Protein AF-0000000076095969 (afdb_homodimer)

Secondary structure (DSSP, 8-state):
--------------------HHHHHHHHHTS-S-S-HHHHHHHHHHHHHHHHHHHHTTS----SBPPPHHHHH-HHHHHTTS-HHHHHHHHHH-S-SS-HHHHHHHHHHHHHHHSTTT---HHHHHHHHHHHHHH--HHHHHHHHHTTSS--HHHHHHHHHHHHHHHTTSPTT--TT-EEEEEEEEEEE----SSS---EEEEEEEEEEES-----SPPB-----HHHHHHHT-PPP------SS--------PPP------TTHHHHHHHHHTTTT--S---HHHHHHHH-------PPEEEEEEEE-S-TTSHHHHHHHHHHHHHHHHHHT---EEEE-HHHHHHHHHHHHHS-TT-GGGG-EEEE-HHHHHHHHHHHHHHHTTTTTHHHHHHHHS-HHHHHHHHTTS-HHHHHHHHHHHHHHHHHHHHHHHH------S-----S-----------S-------------SS-HHHHHHHHHHHHHHHHHHHHHHHHHTTSS-HHHHHT-HHHHHHHHHHHHHHHHHTTSHHHHHHHHHHHHHHHHHHHHHHHHHT-HHHHHHHHHHHHHHHHHTT-HHHHHHHHHHHHHHHTHHHH-HHHHHHHHTTTTSEESSSSGGGEE-HHHHHIIIIIHHHHSTTSIIIII---HHHHHHHHHHHHHHHHHHHHHHHHHT--SS--SS-GGGSHHHHHHHHHHHHH-/--------------------HHHHHHHHHTS-TTS-HHHHHHHHHHHHHHHHHHHHTTS----SBPPPHHHHH-HHHHHTTS-HHHHHHHHHH-S-SS-HHHHHHHHHHHHHHHSTTT---HHHHHHHHHHHHHH--HHHHHHHHHTTSS--HHHHHHHHHHHHHHHTTSPTT--TT-EEEEEEEEEEE----SSS---EEEEEEEEEEES-----SPPB-----HHHHHHHT-PPP------SS--------PPP------TTHHHHHHHHHTTTT--S---HHHHHHHH-------PPEEEEEEEE-S-TTSHHHHHHHHHHHHHHHHHHT---EEEE-HHHHHHHHHHHHHS-TT-GGGG-EEEE-HHHHHHHHHHHHHHHTTTTTHHHHHHHHS-HHHHHHHHTTS-HHHHHHHHHHHHHHHHHHHHHHHH------S-----S-------------------------SSTHHHHHHHHHHHHHHHHHHHHHHHHHTTSS-HHHHHT-HHHHHHHHHHHHHHHHHTTSHHHHHHHHHHHHHHHHHHHHHHHHHT-HHHHHHHHHHHHHHHHHTT-HHHHHHHHHHHHHHHTHHHH-HHHHHHHHTTTTSEESSSSGGGEE-HHHHHIIIIIHHHHSTTSIIIII---HHHHHHHHHHHHHHHHHHHHHHHHHT--SS--SS-GGGSHHHHHHHHHHHHH-

Foldseek 3Di:
DPPPPPPPPCPPPPPPPQCPLVNLVVVLVPPDPPDDPVVNVVSVVVSLVSVQVSQQVPQDFDQWFADALVCLLDLVSLCSNAGPSLLVVVCVVDDDNPCSLVSSQVRNLVSCVVPVPGHDRNQQALVLLLCLQAFVDQVVNCVCVVVSRHDHPVQSLQQLQLLLLVCQQDQAQDDPVKDKAKEKDWFWAQFDDPVSPDGFIWIWMKMKIFPHGHHDDTRTRDDDDLVSLLVSQDQDFDDDDQDPPPQPDDDFDDFDQPPDDDLLLLVVVLLQLCPQVDPLDFAPLQLCQLFDADDARFAMDMATGHMGRDHLLHLRRLVSVLVVQLVVCVVSVHQHEYEDELSSLVSLVSSLSRDDPPDSSVSYHYAYFLLVVLLVLLLLLLLVCPPVCLLVLLVLPDPNVVSVCLNNSNPPVSVLRSLRLVLSLVSNVVSCVLQVGDGQQDQPPPPPPPDDPPPPPPDPPPPPDPPCPCPPPDDPPVVVVVNNVLNVLSVVLSVVSVCSSVVNDHSSVSSPDVSSVVNVVSSVVVLVVCCVPPSSVSSVVSVVSSSLSVLCLQCQQQLALSSNLNSLVVSLVSCVVSVVVSSNVSSSVNSVSLVCCCPSPVPVVVCSNSRNQFHANHGGRRRTDGPNVVCCVPVNDQQVRRSHQSRNQDDDSSSSSSCSSSVSSSVSSNVSNCSNVVPDPDDDPRDPSPDPVNSSVSVNSSSND/DDPPPPPPDCPPPPPPVQCPLVNLVVVLVPPDPPDDPVVNVVSVVVSLVSNQVSQQVPQDFDQWFADALVCLLDLVSLCSNAGPSLLVVVCVVDDDNPCSLVSSQVRNLVSCVVPVPGHDRNQQALVLLLCLQAFVDQVVNCVCVVVSRHDHPVQSLQQLQLLLLVCQQDQAQDDPPKDKAKEKDWFWAQFDDPVSPDGFIWIWMKMKIFPHDHHDDTRTRDDDDLVSLLVSQDQDFDDDDQDVPPQPDPDFDDFDQPPDDDLLLLVVVLLQLLVQVDPLDFAPLQLCQLFDADDARFAMDMATGHMGRDHLLHLRNLVSVLVVQLVVCVVSVHQHEYEDELSSLVSLVSSLSRDDPPDSSVSYHYAYFLLVVLLVLLLLLLLVCPPVCLLVLLVLPDPNVVSVCLNNSNPPVSVLRSLRLVLSLVSNVVSCVLQVGDGQQDQPPPPPPPDDPPPPPPDPPPPDDPPCPCPPPPDPPVVVVVNNVLNVLSVVLSVVSVCSSVVNDHSSVSSPDVSSVVNVVSSVVVLVVCCVPPSSVSSVVSVVSSSLSVLCLQCQQQLALSSNLNSLVVSLVSCVVSVVVSSNVSSSVNSVSLVCCCPSPVPVVVCSNSRVQFHANHGGRRRTDGPNVCCCVPVNDQQVRRSHQSRNQDDDSSSSSSCSSSVSSSVSSNVSVCSNVVNDPDDDPRDPSPDPVNSSVSVNSSSND

Organism: Mytilus edulis (NCBI:txid6550)

Nearest PDB structures (foldseek):
  9c59-assembly1_M  TM=1.572E-01  e=4.966E+00  Homo sapiens
  9c59-assembly1_M  TM=1.573E-01  e=3.464E+00  Homo sapiens

Radius of gyration: 38.63 Å; Cα contacts (8 Å, |Δi|>4): 2094; chains: 2; bounding box: 109×95×121 Å

Structure (mmCIF, N/CA/C/O backbone):
data_AF-0000000076095969-model_v1
#
loop_
_entity.id
_entity.type
_entity.pdbx_description
1 polymer 'Uncharacterized protein'
#
loop_
_atom_site.group_PDB
_atom_site.id
_atom_site.type_symbol
_atom_site.label_atom_id
_atom_site.label_alt_id
_atom_site.label_comp_id
_atom_site.label_asym_id
_atom_site.label_entity_id
_atom_site.label_seq_id
_atom_site.pdbx_PDB_ins_code
_atom_site.Cartn_x
_atom_site.Cartn_y
_atom_site.Cartn_z
_atom_site.occupancy
_atom_site.B_iso_or_equiv
_atom_site.auth_seq_id
_atom_site.auth_comp_id
_atom_site.auth_asym_id
_atom_site.auth_atom_id
_atom_site.pdbx_PDB_model_num
ATOM 1 N N . MET A 1 1 ? -19.391 -47.406 47.781 1 21.78 1 MET A N 1
ATOM 2 C CA . MET A 1 1 ? -20.172 -46.875 46.688 1 21.78 1 MET A CA 1
ATOM 3 C C . MET A 1 1 ? -20.562 -45.438 46.938 1 21.78 1 MET A C 1
ATOM 5 O O . MET A 1 1 ? -21.703 -45.125 47.281 1 21.78 1 MET A O 1
ATOM 9 N N . THR A 1 2 ? -19.766 -44.531 47.5 1 25.55 2 THR A N 1
ATOM 10 C CA . THR A 1 2 ? -19.859 -43.281 48.25 1 25.55 2 THR A CA 1
ATOM 11 C C . THR A 1 2 ? -20.203 -42.125 47.281 1 25.55 2 THR A C 1
ATOM 13 O O . THR A 1 2 ? -19.516 -41.906 46.312 1 25.55 2 THR A O 1
ATOM 16 N N . ASN A 1 3 ? -21.625 -41.844 47.094 1 23.38 3 ASN A N 1
ATOM 17 C CA . ASN A 1 3 ? -22.312 -41.031 46.094 1 23.38 3 ASN A CA 1
ATOM 18 C C . ASN A 1 3 ? -21.906 -39.562 46.188 1 23.38 3 ASN A C 1
ATOM 20 O O . ASN A 1 3 ? -22.203 -38.906 47.188 1 23.38 3 ASN A O 1
ATOM 24 N N . GLY A 1 4 ? -20.703 -39.156 45.812 1 27.14 4 GLY A N 1
ATOM 25 C CA . GLY A 1 4 ? -20.016 -37.875 45.938 1 27.14 4 GLY A CA 1
ATOM 26 C C . GLY A 1 4 ? -20.734 -36.75 45.219 1 27.14 4 GLY A C 1
ATOM 27 O O . GLY A 1 4 ? -20.797 -36.719 44 1 27.14 4 GLY A O 1
ATOM 28 N N . GLN A 1 5 ? -21.875 -36.094 45.844 1 24.77 5 GLN A N 1
ATOM 29 C CA . GLN A 1 5 ? -22.797 -35.062 45.406 1 24.77 5 GLN A CA 1
ATOM 30 C C . GLN A 1 5 ? -22.031 -33.781 45.094 1 24.77 5 GLN A C 1
ATOM 32 O O . GLN A 1 5 ? -21.438 -33.156 45.969 1 24.77 5 GLN A O 1
ATOM 37 N N . GLU A 1 6 ? -21.312 -33.688 43.969 1 27.75 6 GLU A N 1
ATOM 38 C CA . GLU A 1 6 ? -20.5 -32.531 43.625 1 27.75 6 GLU A CA 1
ATOM 39 C C . GLU A 1 6 ? -21.344 -31.281 43.5 1 27.75 6 GLU A C 1
ATOM 41 O O . GLU A 1 6 ? -22.344 -31.281 42.75 1 27.75 6 GLU A O 1
ATOM 46 N N . ILE A 1 7 ? -21.484 -30.406 44.5 1 28.06 7 ILE A N 1
ATOM 47 C CA . ILE A 1 7 ? -22.203 -29.156 44.719 1 28.06 7 ILE A CA 1
ATOM 48 C C . ILE A 1 7 ? -21.844 -28.156 43.594 1 28.06 7 ILE A C 1
ATOM 50 O O . ILE A 1 7 ? -20.719 -27.672 43.531 1 28.06 7 ILE A O 1
ATOM 54 N N . HIS A 1 8 ? -22.219 -28.391 42.375 1 25.03 8 HIS A N 1
ATOM 55 C CA . HIS A 1 8 ? -21.953 -27.531 41.219 1 25.03 8 HIS A CA 1
ATOM 56 C C . HIS A 1 8 ? -22.469 -26.125 41.438 1 25.03 8 HIS A C 1
ATOM 58 O O . HIS A 1 8 ? -23.547 -25.938 42.031 1 25.03 8 HIS A O 1
ATOM 64 N N . GLN A 1 9 ? -21.656 -25.125 41.562 1 28.86 9 GLN A N 1
ATOM 65 C CA . GLN A 1 9 ? -21.828 -23.703 41.844 1 28.86 9 GLN A CA 1
ATOM 66 C C . GLN A 1 9 ? -23.031 -23.125 41.094 1 28.86 9 GLN A C 1
ATOM 68 O O . GLN A 1 9 ? -23.328 -23.531 39.969 1 28.86 9 GLN A O 1
ATOM 73 N N . ARG A 1 10 ? -24.094 -22.516 41.844 1 26.92 10 ARG A N 1
ATOM 74 C CA . ARG A 1 10 ? -25.422 -21.938 41.656 1 26.92 10 ARG A CA 1
ATOM 75 C C . ARG A 1 10 ? -25.453 -20.906 40.531 1 26.92 10 ARG A C 1
ATOM 77 O O . ARG A 1 10 ? -24.922 -19.797 40.719 1 26.92 10 ARG A O 1
ATOM 84 N N . GLU A 1 11 ? -25.156 -21.281 39.344 1 27.83 11 GLU A N 1
ATOM 85 C CA . GLU A 1 11 ? -25.359 -20.406 38.188 1 27.83 11 GLU A CA 1
ATOM 86 C C . GLU A 1 11 ? -26.75 -19.781 38.219 1 27.83 11 GLU A C 1
ATOM 88 O O . GLU A 1 11 ? -27.75 -20.484 38.344 1 27.83 11 GLU A O 1
ATOM 93 N N . LYS A 1 12 ? -26.953 -18.594 38.906 1 28.67 12 LYS A N 1
ATOM 94 C CA . LYS A 1 12 ? -28.219 -17.875 39.062 1 28.67 12 LYS A CA 1
ATOM 95 C C . LYS A 1 12 ? -29.047 -17.922 37.781 1 28.67 12 LYS A C 1
ATOM 97 O O . LYS A 1 12 ? -28.531 -17.578 36.719 1 28.67 12 LYS A O 1
ATOM 102 N N . SER A 1 13 ? -29.953 -18.781 37.625 1 27.09 13 SER A N 1
ATOM 103 C CA . SER A 1 13 ? -30.938 -18.922 36.562 1 27.09 13 SER A CA 1
ATOM 104 C C . SER A 1 13 ? -31.688 -17.625 36.312 1 27.09 13 SER A C 1
ATOM 106 O O . SER A 1 13 ? -32.312 -17.078 37.219 1 27.09 13 SER A O 1
ATOM 108 N N . VAL A 1 14 ? -31.078 -16.547 35.844 1 30.25 14 VAL A N 1
ATOM 109 C CA . VAL A 1 14 ? -31.828 -15.352 35.5 1 30.25 14 VAL A CA 1
ATOM 110 C C . VAL A 1 14 ? -33.062 -15.727 34.688 1 30.25 14 VAL A C 1
ATOM 112 O O . VAL A 1 14 ? -32.969 -16.344 33.625 1 30.25 14 VAL A O 1
ATOM 115 N N . VAL A 1 15 ? -34.125 -16.031 35.406 1 28.56 15 VAL A N 1
ATOM 116 C CA . VAL A 1 15 ? -35.469 -16.25 34.844 1 28.56 15 VAL A CA 1
ATOM 117 C C . VAL A 1 15 ? -35.906 -15.008 34.094 1 28.56 15 VAL A C 1
ATOM 119 O O . VAL A 1 15 ? -36.062 -13.938 34.656 1 28.56 15 VAL A O 1
ATOM 122 N N . THR A 1 16 ? -35.438 -14.688 33.031 1 32.62 16 THR A N 1
ATOM 123 C CA . THR A 1 16 ? -36 -13.594 32.25 1 32.62 16 THR A CA 1
ATOM 124 C C . THR A 1 16 ? -37.469 -13.891 31.859 1 32.62 16 THR A C 1
ATOM 126 O O . THR A 1 16 ? -37.781 -14.984 31.375 1 32.62 16 THR A O 1
ATOM 129 N N . LEU A 1 17 ? -38.406 -13.352 32.531 1 32.62 17 LEU A N 1
ATOM 130 C CA . LEU A 1 17 ? -39.812 -13.438 32.219 1 32.62 17 LEU A CA 1
ATOM 131 C C . LEU A 1 17 ? -40.062 -13.266 30.734 1 32.62 17 LEU A C 1
ATOM 133 O O . LEU A 1 17 ? -39.688 -12.25 30.141 1 32.62 17 LEU A O 1
ATOM 137 N N . ARG A 1 18 ? -40.062 -14.281 30.031 1 38.94 18 ARG A N 1
ATOM 138 C CA . ARG A 1 18 ? -40.312 -14.484 28.609 1 38.94 18 ARG A CA 1
ATOM 139 C C . ARG A 1 18 ? -41.719 -13.984 28.234 1 38.94 18 ARG A C 1
ATOM 141 O O . ARG A 1 18 ? -42.719 -14.453 28.781 1 38.94 18 ARG A O 1
ATOM 148 N N . ASP A 1 19 ? -42 -12.852 28.016 1 45.44 19 ASP A N 1
ATOM 149 C CA . ASP A 1 19 ? -43.281 -12.555 27.406 1 45.44 19 ASP A CA 1
ATOM 150 C C . ASP A 1 19 ? -43.594 -13.484 26.234 1 45.44 19 ASP A C 1
ATOM 152 O O . ASP A 1 19 ? -42.812 -13.562 25.281 1 45.44 19 ASP A O 1
ATOM 156 N N . THR A 1 20 ? -44.312 -14.5 26.453 1 51.69 20 THR A N 1
ATOM 157 C CA . THR A 1 20 ? -44.719 -15.453 25.422 1 51.69 20 THR A CA 1
ATOM 158 C C . THR A 1 20 ? -45.531 -14.758 24.344 1 51.69 20 THR A C 1
ATOM 160 O O . THR A 1 20 ? -46.094 -13.688 24.578 1 51.69 20 THR A O 1
ATOM 163 N N . ALA A 1 21 ? -45.406 -15.164 23.125 1 56.69 21 ALA A N 1
ATOM 164 C CA . ALA A 1 21 ? -46.219 -14.672 22 1 56.69 21 ALA A CA 1
ATOM 165 C C . ALA A 1 21 ? -47.688 -14.508 22.406 1 56.69 21 ALA A C 1
ATOM 167 O O . ALA A 1 21 ? -48.312 -13.523 22.031 1 56.69 21 ALA A O 1
ATOM 168 N N . THR A 1 22 ? -48.094 -15.344 23.266 1 53.47 22 THR A N 1
ATOM 169 C CA . THR A 1 22 ? -49.5 -15.344 23.672 1 53.47 22 THR A CA 1
ATOM 170 C C . THR A 1 22 ? -49.812 -14.117 24.531 1 53.47 22 THR A C 1
ATOM 172 O O . THR A 1 22 ? -50.844 -13.484 24.375 1 53.47 22 THR A O 1
ATOM 175 N N . SER A 1 23 ? -48.906 -13.805 25.312 1 56.66 23 SER A N 1
ATOM 176 C CA . SER A 1 23 ? -49.156 -12.656 26.188 1 56.66 23 SER A CA 1
ATOM 177 C C . SER A 1 23 ? -49.156 -11.352 25.391 1 56.66 23 SER A C 1
ATOM 179 O O . SER A 1 23 ? -49.969 -10.461 25.672 1 56.66 23 SER A O 1
ATOM 181 N N . VAL A 1 24 ? -48.344 -11.273 24.484 1 64.94 24 VAL A N 1
ATOM 182 C CA . VAL A 1 24 ? -48.25 -10.078 23.656 1 64.94 24 VAL A CA 1
ATOM 183 C C . VAL A 1 24 ? -49.562 -9.914 22.859 1 64.94 24 VAL A C 1
ATOM 185 O O . VAL A 1 24 ? -50.094 -8.805 22.75 1 64.94 24 VAL A O 1
ATOM 188 N N . LEU A 1 25 ? -50.031 -11 22.406 1 63.22 25 LEU A N 1
ATOM 189 C CA . LEU A 1 25 ? -51.25 -10.969 21.609 1 63.22 25 LEU A CA 1
ATOM 190 C C . LEU A 1 25 ? -52.469 -10.594 22.469 1 63.22 25 LEU A C 1
ATOM 192 O O . LEU A 1 25 ? -53.312 -9.82 22.031 1 63.22 25 LEU A O 1
ATOM 196 N N . GLN A 1 26 ? -52.438 -11.133 23.672 1 57 26 GLN A N 1
ATOM 197 C CA . GLN A 1 26 ? -53.531 -10.82 24.594 1 57 26 GLN A CA 1
ATOM 198 C C . GLN A 1 26 ? -53.562 -9.344 24.938 1 57 26 GLN A C 1
ATOM 200 O O . GLN A 1 26 ? -54.625 -8.719 24.969 1 57 26 GLN A O 1
ATOM 205 N N . ASP A 1 27 ? -52.438 -8.883 25.188 1 57.47 27 ASP A N 1
ATOM 206 C CA . ASP A 1 27 ? -52.344 -7.469 25.516 1 57.47 27 ASP A CA 1
ATOM 207 C C . ASP A 1 27 ? -52.781 -6.594 24.344 1 57.47 27 ASP A C 1
ATOM 209 O O . ASP A 1 27 ? -53.406 -5.562 24.547 1 57.47 27 ASP A O 1
ATOM 213 N N . PHE A 1 28 ? -52.438 -7.008 23.188 1 62.16 28 PHE A N 1
ATOM 214 C CA . PHE A 1 28 ? -52.781 -6.258 21.984 1 62.16 28 PHE A CA 1
ATOM 215 C C . PHE A 1 28 ? -54.281 -6.219 21.781 1 62.16 28 PHE A C 1
ATOM 217 O O . PHE A 1 28 ? -54.844 -5.164 21.484 1 62.16 28 PHE A O 1
ATOM 224 N N . TYR A 1 29 ? -54.938 -7.344 21.938 1 59.34 29 TYR A N 1
ATOM 225 C CA . TYR A 1 29 ? -56.375 -7.414 21.641 1 59.34 29 TYR A CA 1
ATOM 226 C C . TYR A 1 29 ? -57.188 -6.805 22.781 1 59.34 29 TYR A C 1
ATOM 228 O O . TYR A 1 29 ? -58.312 -6.398 22.578 1 59.34 29 TYR A O 1
ATOM 236 N N . ASN A 1 30 ? -56.562 -6.734 23.969 1 51.78 30 ASN A N 1
ATOM 237 C CA . ASN A 1 30 ? -57.25 -6.148 25.109 1 51.78 30 ASN A CA 1
ATOM 238 C C . ASN A 1 30 ? -57.25 -4.625 25.062 1 51.78 30 ASN A C 1
ATOM 240 O O . ASN A 1 30 ? -57.938 -3.963 25.844 1 51.78 30 ASN A O 1
ATOM 244 N N . ARG A 1 31 ? -56.469 -4.113 24.156 1 56.59 31 ARG A N 1
ATOM 245 C CA . ARG A 1 31 ? -56.438 -2.658 24.047 1 56.59 31 ARG A CA 1
ATOM 246 C C . ARG A 1 31 ? -57.719 -2.143 23.359 1 56.59 31 ARG A C 1
ATOM 248 O O . ARG A 1 31 ? -58.25 -2.803 22.484 1 56.59 31 ARG A O 1
ATOM 255 N N . PRO A 1 32 ? -58.344 -1.095 23.844 1 52.59 32 PRO A N 1
ATOM 256 C CA . PRO A 1 32 ? -59.594 -0.591 23.266 1 52.59 32 PRO A CA 1
ATOM 257 C C . PRO A 1 32 ? -59.469 -0.26 21.781 1 52.59 32 PRO A C 1
ATOM 259 O O . PRO A 1 32 ? -58.469 0.355 21.375 1 52.59 32 PRO A O 1
ATOM 262 N N . LYS A 1 33 ? -60.062 -0.943 20.781 1 54.62 33 LYS A N 1
ATOM 263 C CA . LYS A 1 33 ? -60.031 -0.909 19.328 1 54.62 33 LYS A CA 1
ATOM 264 C C . LYS A 1 33 ? -60.219 0.512 18.797 1 54.62 33 LYS A C 1
ATOM 266 O O . LYS A 1 33 ? -59.781 0.849 17.703 1 54.62 33 LYS A O 1
ATOM 271 N N . PHE A 1 34 ? -61.062 1.36 19.438 1 51.25 34 PHE A N 1
ATOM 272 C CA . PHE A 1 34 ? -61.656 2.533 18.812 1 51.25 34 PHE A CA 1
ATOM 273 C C . PHE A 1 34 ? -60.719 3.74 18.922 1 51.25 34 PHE A C 1
ATOM 275 O O . PHE A 1 34 ? -61.188 4.875 19.031 1 51.25 34 PHE A O 1
ATOM 282 N N . GLN A 1 35 ? -59.438 3.529 19.031 1 56.22 35 GLN A N 1
ATOM 283 C CA . GLN A 1 35 ? -58.688 4.777 19.125 1 56.22 35 GLN A CA 1
ATOM 284 C C . GLN A 1 35 ? -58.281 5.297 17.75 1 56.22 35 GLN A C 1
ATOM 286 O O . GLN A 1 35 ? -58.531 4.629 16.734 1 56.22 35 GLN A O 1
ATOM 291 N N . ASP A 1 36 ? -57.625 6.539 17.531 1 69.19 36 ASP A N 1
ATOM 292 C CA . ASP A 1 36 ? -57.094 7.273 16.391 1 69.19 36 ASP A CA 1
ATOM 293 C C . ASP A 1 36 ? -56.156 6.391 15.555 1 69.19 36 ASP A C 1
ATOM 295 O O . ASP A 1 36 ? -55.5 5.5 16.078 1 69.19 36 ASP A O 1
ATOM 299 N N . PRO A 1 37 ? -56.5 6.367 14.188 1 74.44 37 PRO A N 1
ATOM 300 C CA . PRO A 1 37 ? -55.688 5.555 13.258 1 74.44 37 PRO A CA 1
ATOM 301 C C . PRO A 1 37 ? -54.219 5.586 13.57 1 74.44 37 PRO A C 1
ATOM 303 O O . PRO A 1 37 ? -53.531 4.566 13.43 1 74.44 37 PRO A O 1
ATOM 306 N N . GLU A 1 38 ? -53.812 6.586 14.031 1 79.62 38 GLU A N 1
ATOM 307 C CA . GLU A 1 38 ? -52.406 6.707 14.328 1 79.62 38 GLU A CA 1
ATOM 308 C C . GLU A 1 38 ? -52.031 5.895 15.562 1 79.62 38 GLU A C 1
ATOM 310 O O . GLU A 1 38 ? -50.938 5.285 15.609 1 79.62 38 GLU A O 1
ATOM 315 N N . SER A 1 39 ? -52.844 5.879 16.453 1 79.5 39 SER A N 1
ATOM 316 C CA . SER A 1 39 ? -52.594 5.113 17.672 1 79.5 39 SER A CA 1
ATOM 317 C C . SER A 1 39 ? -52.656 3.613 17.406 1 79.5 39 SER A C 1
ATOM 319 O O . SER A 1 39 ? -51.875 2.846 17.984 1 79.5 39 SER A O 1
ATOM 321 N N . GLU A 1 40 ? -53.469 3.242 16.547 1 78.75 40 GLU A N 1
ATOM 322 C CA . GLU A 1 40 ? -53.562 1.833 16.172 1 78.75 40 GLU A CA 1
ATOM 323 C C . GLU A 1 40 ? -52.344 1.373 15.398 1 78.75 40 GLU A C 1
ATOM 325 O O . GLU A 1 40 ? -51.875 0.254 15.594 1 78.75 40 GLU A O 1
ATOM 330 N N . LYS A 1 41 ? -52 2.234 14.531 1 82.44 41 LYS A N 1
ATOM 331 C CA . LYS A 1 41 ? -50.781 1.972 13.781 1 82.44 41 LYS A CA 1
ATOM 332 C C . LYS A 1 41 ? -49.594 1.735 14.719 1 82.44 41 LYS A C 1
ATOM 334 O O . LYS A 1 41 ? -48.844 0.757 14.57 1 82.44 41 LYS A O 1
ATOM 339 N N . ARG A 1 42 ? -49.438 2.482 15.633 1 85.38 42 ARG A N 1
ATOM 340 C CA . ARG A 1 42 ? -48.344 2.387 16.609 1 85.38 42 ARG A CA 1
ATOM 341 C C . ARG A 1 42 ? -48.469 1.108 17.422 1 85.38 42 ARG A C 1
ATOM 343 O O . ARG A 1 42 ? -47.438 0.491 17.766 1 85.38 42 ARG A O 1
ATOM 350 N N . SER A 1 43 ? -49.656 0.776 17.703 1 83.5 43 SER A N 1
ATOM 351 C CA . SER A 1 43 ? -49.906 -0.412 18.516 1 83.5 43 SER A CA 1
ATOM 352 C C . SER A 1 43 ? -49.5 -1.68 17.766 1 83.5 43 SER A C 1
ATOM 354 O O . SER A 1 43 ? -48.906 -2.598 18.359 1 83.5 43 SER A O 1
ATOM 356 N N . ILE A 1 44 ? -49.719 -1.726 16.531 1 83.62 44 ILE A N 1
ATOM 357 C CA . ILE A 1 44 ? -49.344 -2.883 15.719 1 83.62 44 ILE A CA 1
ATOM 358 C C . ILE A 1 44 ? -47.844 -2.996 15.625 1 83.62 44 ILE A C 1
ATOM 360 O O . ILE A 1 44 ? -47.281 -4.086 15.773 1 83.62 44 ILE A O 1
ATOM 364 N N . ILE A 1 45 ? -47.25 -1.928 15.391 1 86.38 45 ILE A N 1
ATOM 365 C CA . ILE A 1 45 ? -45.812 -1.905 15.242 1 86.38 45 ILE A CA 1
ATOM 366 C C . ILE A 1 45 ? -45.125 -2.314 16.547 1 86.38 45 ILE A C 1
ATOM 368 O O . ILE A 1 45 ? -44.188 -3.1 16.562 1 86.38 45 ILE A O 1
ATOM 372 N N . LYS A 1 46 ? -45.594 -1.8 17.625 1 86.88 46 LYS A N 1
ATOM 373 C CA . LYS A 1 46 ? -45.062 -2.16 18.938 1 86.88 46 LYS A CA 1
ATOM 374 C C . LYS A 1 46 ? -45.281 -3.641 19.234 1 86.88 46 LYS A C 1
ATOM 376 O O . LYS A 1 46 ? -44.406 -4.293 19.828 1 86.88 46 LYS A O 1
ATOM 381 N N . ALA A 1 47 ? -46.438 -4.078 18.875 1 84.56 47 ALA A N 1
ATOM 382 C CA . ALA A 1 47 ? -46.688 -5.5 19.062 1 84.56 47 ALA A CA 1
ATOM 383 C C . ALA A 1 47 ? -45.75 -6.352 18.234 1 84.56 47 ALA A C 1
ATOM 385 O O . ALA A 1 47 ? -45.25 -7.387 18.703 1 84.56 47 ALA A O 1
ATOM 386 N N . ALA A 1 48 ? -45.531 -5.93 17.047 1 87.69 48 ALA A N 1
ATOM 387 C CA . ALA A 1 48 ? -44.594 -6.637 16.188 1 87.69 48 ALA A CA 1
ATOM 388 C C . ALA A 1 48 ? -43.188 -6.648 16.797 1 87.69 48 ALA A C 1
ATOM 390 O O . ALA A 1 48 ? -42.5 -7.672 16.766 1 87.69 48 ALA A O 1
ATOM 391 N N . ALA A 1 49 ? -42.75 -5.535 17.25 1 88.88 49 ALA A N 1
ATOM 392 C CA . ALA A 1 49 ? -41.438 -5.43 17.891 1 88.88 49 ALA A CA 1
ATOM 393 C C . ALA A 1 49 ? -41.312 -6.387 19.078 1 88.88 49 ALA A C 1
ATOM 395 O O . ALA A 1 49 ? -40.281 -7.047 19.25 1 88.88 49 ALA A O 1
ATOM 396 N N . LYS A 1 50 ? -42.344 -6.441 19.859 1 85.88 50 LYS A N 1
ATOM 397 C CA . LYS A 1 50 ? -42.344 -7.332 21.016 1 85.88 50 LYS A CA 1
ATOM 398 C C . LYS A 1 50 ? -42.281 -8.797 20.594 1 85.88 50 LYS A C 1
ATOM 400 O O . LYS A 1 50 ? -41.656 -9.617 21.25 1 85.88 50 LYS A O 1
ATOM 405 N N . LEU A 1 51 ? -42.969 -9.086 19.594 1 86.31 51 LEU A N 1
ATOM 406 C CA . LEU A 1 51 ? -42.938 -10.453 19.062 1 86.31 51 LEU A CA 1
ATOM 407 C C . LEU A 1 51 ? -41.531 -10.82 18.578 1 86.31 51 LEU A C 1
ATOM 409 O O . LEU A 1 51 ? -41.062 -11.93 18.828 1 86.31 51 LEU A O 1
ATOM 413 N N . ILE A 1 52 ? -40.906 -9.938 17.891 1 89.56 52 ILE A N 1
ATOM 414 C CA . ILE A 1 52 ? -39.562 -10.164 17.391 1 89.56 52 ILE A CA 1
ATOM 415 C C . ILE A 1 52 ? -38.594 -10.328 18.562 1 89.56 52 ILE A C 1
ATOM 417 O O . ILE A 1 52 ? -37.719 -11.203 18.547 1 89.56 52 ILE A O 1
ATOM 421 N N . LYS A 1 53 ? -38.75 -9.562 19.547 1 87.12 53 LYS A N 1
ATOM 422 C CA . LYS A 1 53 ? -37.906 -9.656 20.734 1 87.12 53 LYS A CA 1
ATOM 423 C C . LYS A 1 53 ? -38.094 -11 21.438 1 87.12 53 LYS A C 1
ATOM 425 O O . LYS A 1 53 ? -37.125 -11.578 21.953 1 87.12 53 LYS A O 1
ATOM 430 N N . SER A 1 54 ? -39.312 -11.422 21.438 1 82.19 54 SER A N 1
ATOM 431 C CA . SER A 1 54 ? -39.594 -12.719 22.047 1 82.19 54 SER A CA 1
ATOM 432 C C . SER A 1 54 ? -38.938 -13.852 21.25 1 82.19 54 SER A C 1
ATOM 434 O O . SER A 1 54 ? -38.375 -14.781 21.828 1 82.19 54 SER A O 1
ATOM 436 N N . ASP A 1 55 ? -38.969 -13.758 20 1 85.44 55 ASP A N 1
ATOM 437 C CA . ASP A 1 55 ? -38.406 -14.773 19.125 1 85.44 55 ASP A CA 1
ATOM 438 C C . ASP A 1 55 ? -36.875 -14.797 19.219 1 85.44 55 ASP A C 1
ATOM 440 O O . ASP A 1 55 ? -36.25 -15.836 19.016 1 85.44 55 ASP A O 1
ATOM 444 N N . LYS A 1 56 ? -36.312 -13.664 19.406 1 82.19 56 LYS A N 1
ATOM 445 C CA . LYS A 1 56 ? -34.844 -13.562 19.422 1 82.19 56 LYS A CA 1
ATOM 446 C C . LYS A 1 56 ? -34.25 -14.352 20.578 1 82.19 56 LYS A C 1
ATOM 448 O O . LYS A 1 56 ? -33.094 -14.773 20.516 1 82.19 56 LYS A O 1
ATOM 453 N N . ARG A 1 57 ? -34.938 -14.555 21.578 1 77.06 57 ARG A N 1
ATOM 454 C CA . ARG A 1 57 ? -34.469 -15.273 22.75 1 77.06 57 ARG A CA 1
ATOM 455 C C . ARG A 1 57 ? -34.312 -16.766 22.453 1 77.06 57 ARG A C 1
ATOM 457 O O . ARG A 1 57 ? -33.594 -17.469 23.156 1 77.06 57 ARG A O 1
ATOM 464 N N . SER A 1 58 ? -34.906 -17.203 21.344 1 73 58 SER A N 1
ATOM 465 C CA . SER A 1 58 ? -34.812 -18.609 20.984 1 73 58 SER A CA 1
ATOM 466 C C . SER A 1 58 ? -33.656 -18.891 20.062 1 73 58 SER A C 1
ATOM 468 O O . SER A 1 58 ? -33.344 -20.031 19.734 1 73 58 SER A O 1
ATOM 470 N N . LEU A 1 59 ? -33 -17.891 19.75 1 79.25 59 LEU A N 1
ATOM 471 C CA . LEU A 1 59 ? -31.891 -18.062 18.812 1 79.25 59 LEU A CA 1
ATOM 472 C C . LEU A 1 59 ? -30.703 -18.734 19.484 1 79.25 59 LEU A C 1
ATOM 474 O O . LEU A 1 59 ? -30.469 -18.562 20.672 1 79.25 59 LEU A O 1
ATOM 478 N N . PRO A 1 60 ? -30.047 -19.656 18.656 1 68.31 60 PRO A N 1
ATOM 479 C CA . PRO A 1 60 ? -28.844 -20.297 19.203 1 68.31 60 PRO A CA 1
ATOM 480 C C . PRO A 1 60 ? -27.766 -19.281 19.609 1 68.31 60 PRO A C 1
ATOM 482 O O . PRO A 1 60 ? -27.516 -18.312 18.891 1 68.31 60 PRO A O 1
ATOM 485 N N . VAL A 1 61 ? -27.438 -19.391 20.891 1 71.25 61 VAL A N 1
ATOM 486 C CA . VAL A 1 61 ? -26.375 -18.531 21.391 1 71.25 61 VAL A CA 1
ATOM 487 C C . VAL A 1 61 ? -25.125 -19.359 21.656 1 71.25 61 VAL A C 1
ATOM 489 O O . VAL A 1 61 ? -25.188 -20.406 22.312 1 71.25 61 VAL A O 1
ATOM 492 N N . ASN A 1 62 ? -24.109 -19.312 20.734 1 71.62 62 ASN A N 1
ATOM 493 C CA . ASN A 1 62 ? -22.828 -19.953 21 1 71.62 62 ASN A CA 1
ATOM 494 C C . ASN A 1 62 ? -21.75 -18.922 21.297 1 71.62 62 ASN A C 1
ATOM 496 O O . ASN A 1 62 ? -21.328 -18.188 20.406 1 71.62 62 ASN A O 1
ATOM 500 N N . LYS A 1 63 ? -21.359 -18.859 22.547 1 78.94 63 LYS A N 1
ATOM 501 C CA . LYS A 1 63 ? -20.328 -17.906 22.922 1 78.94 63 LYS A CA 1
ATOM 502 C C . LYS A 1 63 ? -18.969 -18.594 23.062 1 78.94 63 LYS A C 1
ATOM 504 O O . LYS A 1 63 ? -17.953 -17.938 23.25 1 78.94 63 LYS A O 1
ATOM 509 N N . GLU A 1 64 ? -19.031 -19.859 22.859 1 86.5 64 GLU A N 1
ATOM 510 C CA . GLU A 1 64 ? -17.812 -20.609 23.125 1 86.5 64 GLU A CA 1
ATOM 511 C C . GLU A 1 64 ? -16.969 -20.781 21.859 1 86.5 64 GLU A C 1
ATOM 513 O O . GLU A 1 64 ? -15.742 -20.812 21.906 1 86.5 64 GLU A O 1
ATOM 518 N N . ASN A 1 65 ? -17.688 -20.891 20.766 1 92.44 65 ASN A N 1
ATOM 519 C CA . ASN A 1 65 ? -16.984 -21.094 19.5 1 92.44 65 ASN A CA 1
ATOM 520 C C . ASN A 1 65 ? -17.406 -20.047 18.453 1 92.44 65 ASN A C 1
ATOM 522 O O . ASN A 1 65 ? -18.547 -19.594 18.469 1 92.44 65 ASN A O 1
ATOM 526 N N . TYR A 1 66 ? -16.516 -19.703 17.656 1 94.06 66 TYR A N 1
ATOM 527 C CA . TYR A 1 66 ? -16.859 -18.844 16.516 1 94.06 66 TYR A CA 1
ATOM 528 C C . TYR A 1 66 ? -17.516 -19.641 15.406 1 94.06 66 TYR A C 1
ATOM 530 O O . TYR A 1 66 ? -17.312 -20.859 15.297 1 94.06 66 TYR A O 1
ATOM 538 N N . PRO A 1 67 ? -18.359 -19 14.625 1 91.81 67 PRO A N 1
ATOM 539 C CA . PRO A 1 67 ? -18.906 -19.688 13.461 1 91.81 67 PRO A CA 1
ATOM 540 C C . PRO A 1 67 ? -17.828 -20.188 12.5 1 91.81 67 PRO A C 1
ATOM 542 O O . PRO A 1 67 ? -16.812 -19.516 12.297 1 91.81 67 PRO A O 1
ATOM 545 N N . THR A 1 68 ? -18.094 -21.328 11.914 1 91.44 68 THR A N 1
ATOM 546 C CA . THR A 1 68 ? -17.156 -21.922 10.961 1 91.44 68 THR A CA 1
ATOM 547 C C . THR A 1 68 ? -17.312 -21.281 9.586 1 91.44 68 THR A C 1
ATOM 549 O O . THR A 1 68 ? -18.312 -20.641 9.297 1 91.44 68 THR A O 1
ATOM 552 N N . PRO A 1 69 ? -16.297 -21.391 8.758 1 91.56 69 PRO A N 1
ATOM 553 C CA . PRO A 1 69 ? -16.406 -20.891 7.383 1 91.56 69 PRO A CA 1
ATOM 554 C C . PRO A 1 69 ? -17.609 -21.469 6.637 1 91.56 69 PRO A C 1
ATOM 556 O O . PRO A 1 69 ? -18.219 -20.781 5.812 1 91.56 69 PRO A O 1
ATOM 559 N N . GLN A 1 70 ? -17.984 -22.641 6.969 1 88.94 70 GLN A N 1
ATOM 560 C CA . GLN A 1 70 ? -19.156 -23.25 6.348 1 88.94 70 GLN A CA 1
ATOM 561 C C . GLN A 1 70 ? -20.438 -22.562 6.785 1 88.94 70 GLN A C 1
ATOM 563 O O . GLN A 1 70 ? -21.359 -22.391 5.98 1 88.94 70 GLN A O 1
ATOM 568 N N . ASP A 1 71 ? -20.453 -22.203 8.016 1 90.12 71 ASP A N 1
ATOM 569 C CA . ASP A 1 71 ? -21.609 -21.438 8.516 1 90.12 71 ASP A CA 1
ATOM 570 C C . ASP A 1 71 ? -21.734 -20.109 7.793 1 90.12 71 ASP A C 1
ATOM 572 O O . ASP A 1 71 ? -22.844 -19.672 7.473 1 90.12 71 ASP A O 1
ATOM 576 N N . ILE A 1 72 ? -20.641 -19.531 7.504 1 93.81 72 ILE A N 1
ATOM 577 C CA . ILE A 1 72 ? -20.609 -18.203 6.914 1 93.81 72 ILE A CA 1
ATOM 578 C C . ILE A 1 72 ? -20.953 -18.281 5.43 1 93.81 72 ILE A C 1
ATOM 580 O O . ILE A 1 72 ? -21.672 -17.438 4.902 1 93.81 72 ILE A O 1
ATOM 584 N N . SER A 1 73 ? -20.516 -19.297 4.754 1 92.81 73 SER A N 1
ATOM 585 C CA . SER A 1 73 ? -20.703 -19.391 3.309 1 92.81 73 SER A CA 1
ATOM 586 C C . SER A 1 73 ? -22.094 -19.891 2.953 1 92.81 73 SER A C 1
ATOM 588 O O . SER A 1 73 ? -22.562 -19.672 1.836 1 92.81 73 SER A O 1
ATOM 590 N N . SER A 1 74 ? -22.781 -20.453 3.9 1 92.88 74 SER A N 1
ATOM 591 C CA . SER A 1 74 ? -24.094 -21.031 3.643 1 92.88 74 SER A CA 1
ATOM 592 C C . SER A 1 74 ? -25.219 -20.047 3.973 1 92.88 74 SER A C 1
ATOM 594 O O . SER A 1 74 ? -25.344 -19.609 5.117 1 92.88 74 SER A O 1
ATOM 596 N N . LEU A 1 75 ? -26.047 -19.766 3.041 1 93.06 75 LEU A N 1
ATOM 597 C CA . LEU A 1 75 ? -27.188 -18.875 3.242 1 93.06 75 LEU A CA 1
ATOM 598 C C . LEU A 1 75 ? -28.188 -19.469 4.219 1 93.06 75 LEU A C 1
ATOM 600 O O . LEU A 1 75 ? -28.781 -18.75 5.035 1 93.06 75 LEU A O 1
ATOM 604 N N . ASN A 1 76 ? -28.344 -20.766 4.117 1 91.56 76 ASN A N 1
ATOM 605 C CA . ASN A 1 76 ? -29.281 -21.453 5 1 91.56 76 ASN A CA 1
ATOM 606 C C . ASN A 1 76 ? -28.844 -21.359 6.461 1 91.56 76 ASN A C 1
ATOM 608 O O . ASN A 1 76 ? -29.672 -21.156 7.352 1 91.56 76 ASN A O 1
ATOM 612 N N . LYS A 1 77 ? -27.625 -21.562 6.668 1 91.56 77 LYS A N 1
ATOM 613 C CA . LYS A 1 77 ? -27.125 -21.484 8.031 1 91.56 77 LYS A CA 1
ATOM 614 C C . LYS A 1 77 ? -27.219 -20.047 8.57 1 91.56 77 LYS A C 1
ATOM 616 O O . LYS A 1 77 ? -27.438 -19.844 9.766 1 91.56 77 LYS A O 1
ATOM 621 N N . ASN A 1 78 ? -27.047 -19.094 7.699 1 93.44 78 ASN A N 1
ATOM 622 C CA . ASN A 1 78 ? -27.172 -17.703 8.102 1 93.44 78 ASN A CA 1
ATOM 623 C C . ASN A 1 78 ? -28.594 -17.344 8.516 1 93.44 78 ASN A C 1
ATOM 625 O O . ASN A 1 78 ? -28.812 -16.531 9.406 1 93.44 78 ASN A O 1
ATOM 629 N N . PHE A 1 79 ? -29.547 -17.984 7.965 1 92.19 79 PHE A N 1
ATOM 630 C CA . PHE A 1 79 ? -30.953 -17.75 8.273 1 92.19 79 PHE A CA 1
ATOM 631 C C . PHE A 1 79 ? -31.281 -18.234 9.68 1 92.19 79 PHE A C 1
ATOM 633 O O . PHE A 1 79 ? -32.219 -17.719 10.312 1 92.19 79 PHE A O 1
ATOM 640 N N . GLU A 1 80 ? -30.484 -19.172 10.109 1 89.06 80 GLU A N 1
ATOM 641 C CA . GLU A 1 80 ? -30.734 -19.719 11.438 1 89.06 80 GLU A CA 1
ATOM 642 C C . GLU A 1 80 ? -30.484 -18.672 12.523 1 89.06 80 GLU A C 1
ATOM 644 O O . GLU A 1 80 ? -30.969 -18.812 13.656 1 89.06 80 GLU A O 1
ATOM 649 N N . TYR A 1 81 ? -29.797 -17.656 12.141 1 90.25 81 TYR A N 1
ATOM 650 C CA . TYR A 1 81 ? -29.453 -16.625 13.109 1 90.25 81 TYR A CA 1
ATOM 651 C C . TYR A 1 81 ? -30.469 -15.484 13.094 1 90.25 81 TYR A C 1
ATOM 653 O O . TYR A 1 81 ? -30.281 -14.469 13.766 1 90.25 81 TYR A O 1
ATOM 661 N N . ILE A 1 82 ? -31.547 -15.609 12.352 1 93.06 82 ILE A N 1
ATOM 662 C CA . ILE A 1 82 ? -32.594 -14.609 12.266 1 93.06 82 ILE A CA 1
ATOM 663 C C . ILE A 1 82 ? -33.906 -15.211 12.766 1 93.06 82 ILE A C 1
ATOM 665 O O . ILE A 1 82 ? -34.375 -16.234 12.242 1 93.06 82 ILE A O 1
ATOM 669 N N . PRO A 1 83 ? -34.562 -14.516 13.695 1 91.31 83 PRO A N 1
ATOM 670 C CA . PRO A 1 83 ? -35.844 -15.008 14.156 1 91.31 83 PRO A CA 1
ATOM 671 C C . PRO A 1 83 ? -36.875 -15.055 13.039 1 91.31 83 PRO A C 1
ATOM 673 O O . PRO A 1 83 ? -36.906 -14.18 12.164 1 91.31 83 PRO A O 1
ATOM 676 N N . GLY A 1 84 ? -37.781 -15.977 13.156 1 89.19 84 GLY A N 1
ATOM 677 C CA . GLY A 1 84 ? -38.781 -16.188 12.133 1 89.19 84 GLY A CA 1
ATOM 678 C C . GLY A 1 84 ? -39.625 -14.945 11.844 1 89.19 84 GLY A C 1
ATOM 679 O O . GLY A 1 84 ? -39.875 -14.625 10.688 1 89.19 84 GLY A O 1
ATOM 680 N N . CYS A 1 85 ? -39.969 -14.234 12.859 1 91.19 85 CYS A N 1
ATOM 681 C CA . CYS A 1 85 ? -40.812 -13.031 12.703 1 91.19 85 CYS A CA 1
ATOM 682 C C . CYS A 1 85 ? -40.062 -11.953 11.945 1 91.19 85 CYS A C 1
ATOM 684 O O . CYS A 1 85 ? -40.625 -11.258 11.102 1 91.19 85 CYS A O 1
ATOM 686 N N . LEU A 1 86 ? -38.844 -11.836 12.289 1 93.5 86 LEU A N 1
ATOM 687 C CA . LEU A 1 86 ? -38.031 -10.836 11.617 1 93.5 86 LEU A CA 1
ATOM 688 C C . LEU A 1 86 ? -37.781 -11.211 10.156 1 93.5 86 LEU A C 1
ATOM 690 O O . LEU A 1 86 ? -37.812 -10.344 9.281 1 93.5 86 LEU A O 1
ATOM 694 N N . LEU A 1 87 ? -37.562 -12.461 9.969 1 92.12 87 LEU A N 1
ATOM 695 C CA . LEU A 1 87 ? -37.375 -12.961 8.609 1 92.12 87 LEU A CA 1
ATOM 696 C C . LEU A 1 87 ? -38.594 -12.648 7.754 1 92.12 87 LEU A C 1
ATOM 698 O O . LEU A 1 87 ? -38.469 -12.148 6.637 1 92.12 87 LEU A O 1
ATOM 702 N N . LEU A 1 88 ? -39.719 -12.93 8.305 1 91 88 LEU A N 1
ATOM 703 C CA . LEU A 1 88 ? -40.969 -12.688 7.602 1 91 88 LEU A CA 1
ATOM 704 C C . LEU A 1 88 ? -41.156 -11.195 7.332 1 91 88 LEU A C 1
ATOM 706 O O . LEU A 1 88 ? -41.594 -10.812 6.246 1 91 88 LEU A O 1
ATOM 710 N N . LEU A 1 89 ? -40.875 -10.461 8.25 1 92.38 89 LEU A N 1
ATOM 711 C CA . LEU A 1 89 ? -41 -9.016 8.125 1 92.38 89 LEU A CA 1
ATOM 712 C C . LEU A 1 89 ? -40.156 -8.477 6.992 1 92.38 89 LEU A C 1
ATOM 714 O O . LEU A 1 89 ? -40.625 -7.738 6.137 1 92.38 89 LEU A O 1
ATOM 718 N N . LEU A 1 90 ? -38.875 -8.828 7.008 1 94.06 90 LEU A N 1
ATOM 719 C CA . LEU A 1 90 ? -37.938 -8.328 6.016 1 94.06 90 LEU A CA 1
ATOM 720 C C . LEU A 1 90 ? -38.281 -8.852 4.625 1 94.06 90 LEU A C 1
ATOM 722 O O . LEU A 1 90 ? -38.125 -8.133 3.633 1 94.06 90 LEU A O 1
ATOM 726 N N . GLN A 1 91 ? -38.719 -10.07 4.543 1 91.5 91 GLN A N 1
ATOM 727 C CA . GLN A 1 91 ? -39.094 -10.656 3.268 1 91.5 91 GLN A CA 1
ATOM 728 C C . GLN A 1 91 ? -40.25 -9.867 2.633 1 91.5 91 GLN A C 1
ATOM 730 O O . GLN A 1 91 ? -40.281 -9.711 1.412 1 91.5 91 GLN A O 1
ATOM 735 N N . ASP A 1 92 ? -41.062 -9.422 3.477 1 89.75 92 ASP A N 1
ATOM 736 C CA . ASP A 1 92 ? -42.25 -8.688 2.982 1 89.75 92 ASP A CA 1
ATOM 737 C C . ASP A 1 92 ? -41.875 -7.254 2.611 1 89.75 92 ASP A C 1
ATOM 739 O O . ASP A 1 92 ? -42.5 -6.66 1.724 1 89.75 92 ASP A O 1
ATOM 743 N N . ILE A 1 93 ? -40.938 -6.719 3.248 1 90.56 93 ILE A N 1
ATOM 744 C CA . ILE A 1 93 ? -40.562 -5.328 3.031 1 90.56 93 ILE A CA 1
ATOM 745 C C . ILE A 1 93 ? -39.688 -5.219 1.783 1 90.56 93 ILE A C 1
ATOM 747 O O . ILE A 1 93 ? -39.812 -4.262 1.017 1 90.56 93 ILE A O 1
ATOM 751 N N . PHE A 1 94 ? -38.812 -6.133 1.583 1 90.62 94 PHE A N 1
ATOM 752 C CA . PHE A 1 94 ? -37.812 -6.043 0.515 1 90.62 94 PHE A CA 1
ATOM 753 C C . PHE A 1 94 ? -38.469 -6.262 -0.845 1 90.62 94 PHE A C 1
ATOM 755 O O . PHE A 1 94 ? -39.438 -7.008 -0.958 1 90.62 94 PHE A O 1
ATOM 762 N N . ALA A 1 95 ? -37.969 -5.59 -1.835 1 79.06 95 ALA A N 1
ATOM 763 C CA . ALA A 1 95 ? -38.594 -5.543 -3.164 1 79.06 95 ALA A CA 1
ATOM 764 C C . ALA A 1 95 ? -38.219 -6.777 -3.979 1 79.06 95 ALA A C 1
ATOM 766 O O . ALA A 1 95 ? -39.062 -7.352 -4.668 1 79.06 95 ALA A O 1
ATOM 767 N N . GLU A 1 96 ? -36.938 -7.148 -3.891 1 79.38 96 GLU A N 1
ATOM 768 C CA . GLU A 1 96 ? -36.406 -8.211 -4.75 1 79.38 96 GLU A CA 1
ATOM 769 C C . GLU A 1 96 ? -36.906 -9.578 -4.277 1 79.38 96 GLU A C 1
ATOM 771 O O . GLU A 1 96 ? -37 -9.828 -3.074 1 79.38 96 GLU A O 1
ATOM 776 N N . LYS A 1 97 ? -37.156 -10.383 -5.246 1 71.19 97 LYS A N 1
ATOM 777 C CA . LYS A 1 97 ? -37.625 -11.727 -4.934 1 71.19 97 LYS A CA 1
ATOM 778 C C . LYS A 1 97 ? -36.531 -12.57 -4.332 1 71.19 97 LYS A C 1
ATOM 780 O O . LYS A 1 97 ? -36.75 -13.297 -3.359 1 71.19 97 LYS A O 1
ATOM 785 N N . ASP A 1 98 ? -35.344 -12.43 -4.953 1 77.62 98 ASP A N 1
ATOM 786 C CA . ASP A 1 98 ? -34.25 -13.195 -4.41 1 77.62 98 ASP A CA 1
ATOM 787 C C . ASP A 1 98 ? -33.312 -12.297 -3.584 1 77.62 98 ASP A C 1
ATOM 789 O O . ASP A 1 98 ? -32.25 -11.867 -4.066 1 77.62 98 ASP A O 1
ATOM 793 N N . SER A 1 99 ? -33.812 -11.969 -2.383 1 89.75 99 SER A N 1
ATOM 794 C CA . SER A 1 99 ? -33.062 -11.047 -1.521 1 89.75 99 SER A CA 1
ATOM 795 C C . SER A 1 99 ? -32.562 -11.758 -0.277 1 89.75 99 SER A C 1
ATOM 797 O O . SER A 1 99 ? -32.438 -11.148 0.789 1 89.75 99 SER A O 1
ATOM 799 N N . ARG A 1 100 ? -32.344 -13.086 -0.41 1 91.81 100 ARG A N 1
ATOM 800 C CA . ARG A 1 100 ? -31.984 -13.883 0.758 1 91.81 100 ARG A CA 1
ATOM 801 C C . ARG A 1 100 ? -30.703 -13.359 1.414 1 91.81 100 ARG A C 1
ATOM 803 O O . ARG A 1 100 ? -30.625 -13.281 2.641 1 91.81 100 ARG A O 1
ATOM 810 N N . LEU A 1 101 ? -29.672 -12.992 0.579 1 94.5 101 LEU A N 1
ATOM 811 C CA . LEU A 1 101 ? -28.406 -12.484 1.125 1 94.5 101 LEU A CA 1
ATOM 812 C C . LEU A 1 101 ? -28.625 -11.156 1.852 1 94.5 101 LEU A C 1
ATOM 814 O O . LEU A 1 101 ? -28.125 -10.961 2.959 1 94.5 101 LEU A O 1
ATOM 818 N N . LYS A 1 102 ? -29.422 -10.305 1.265 1 94.25 102 LYS A N 1
ATOM 819 C CA . LYS A 1 102 ? -29.719 -9 1.854 1 94.25 102 LYS A CA 1
ATOM 820 C C . LYS A 1 102 ? -30.484 -9.141 3.166 1 94.25 102 LYS A C 1
ATOM 822 O O . LYS A 1 102 ? -30.219 -8.414 4.129 1 94.25 102 LYS A O 1
ATOM 827 N N . ILE A 1 103 ? -31.359 -10.047 3.172 1 95.25 103 ILE A N 1
ATOM 828 C CA . ILE A 1 103 ? -32.156 -10.312 4.371 1 95.25 103 ILE A CA 1
ATOM 829 C C . ILE A 1 103 ? -31.25 -10.844 5.48 1 95.25 103 ILE A C 1
ATOM 831 O O . ILE A 1 103 ? -31.359 -10.438 6.637 1 95.25 103 ILE A O 1
ATOM 835 N N . SER A 1 104 ? -30.359 -11.719 5.055 1 95.62 104 SER A N 1
ATOM 836 C CA . SER A 1 104 ? -29.438 -12.289 6.027 1 95.62 104 SER A CA 1
ATOM 837 C C . SER A 1 104 ? -28.531 -11.211 6.637 1 95.62 104 SER A C 1
ATOM 839 O O . SER A 1 104 ? -28.344 -11.18 7.855 1 95.62 104 SER A O 1
ATOM 841 N N . SER A 1 105 ? -28 -10.375 5.805 1 96.25 105 SER A N 1
ATOM 842 C CA . SER A 1 105 ? -27.062 -9.359 6.27 1 96.25 105 SER A CA 1
ATOM 843 C C . SER A 1 105 ? -27.75 -8.344 7.18 1 96.25 105 SER A C 1
ATOM 845 O O . SER A 1 105 ? -27.266 -8.078 8.289 1 96.25 105 SER A O 1
ATOM 847 N N . VAL A 1 106 ? -28.875 -7.805 6.805 1 96.25 106 VAL A N 1
ATOM 848 C CA . VAL A 1 106 ? -29.609 -6.805 7.582 1 96.25 106 VAL A CA 1
ATOM 849 C C . VAL A 1 106 ? -30.203 -7.453 8.836 1 96.25 106 VAL A C 1
ATOM 851 O O . VAL A 1 106 ? -30.156 -6.867 9.914 1 96.25 106 VAL A O 1
ATOM 854 N N . GLY A 1 107 ? -30.797 -8.633 8.594 1 95.19 107 GLY A N 1
ATOM 855 C CA . GLY A 1 107 ? -31.344 -9.352 9.734 1 95.19 107 GLY A CA 1
ATOM 856 C C . GLY A 1 107 ? -30.328 -9.602 10.836 1 95.19 107 GLY A C 1
ATOM 857 O O . GLY A 1 107 ? -30.625 -9.383 12.008 1 95.19 107 GLY A O 1
ATOM 858 N N . GLN A 1 108 ? -29.203 -10.062 10.492 1 94.75 108 GLN A N 1
ATOM 859 C CA . GLN A 1 108 ? -28.172 -10.336 11.477 1 94.75 108 GLN A CA 1
ATOM 860 C C . GLN A 1 108 ? -27.641 -9.055 12.102 1 94.75 108 GLN A C 1
ATOM 862 O O . GLN A 1 108 ? -27.25 -9.039 13.273 1 94.75 108 GLN A O 1
ATOM 867 N N . ALA A 1 109 ? -27.609 -7.957 11.32 1 95.38 109 ALA A N 1
ATOM 868 C CA . ALA A 1 109 ? -27.234 -6.664 11.883 1 95.38 109 ALA A CA 1
ATOM 869 C C . ALA A 1 109 ? -28.203 -6.234 12.977 1 95.38 109 ALA A C 1
ATOM 871 O O . ALA A 1 109 ? -27.781 -5.723 14.023 1 95.38 109 ALA A O 1
ATOM 872 N N . ILE A 1 110 ? -29.453 -6.449 12.734 1 94.62 110 ILE A N 1
ATOM 873 C CA . ILE A 1 110 ? -30.484 -6.102 13.703 1 94.62 110 ILE A CA 1
ATOM 874 C C . ILE A 1 110 ? -30.297 -6.945 14.969 1 94.62 110 ILE A C 1
ATOM 876 O O . ILE A 1 110 ? -30.344 -6.422 16.078 1 94.62 110 ILE A O 1
ATOM 880 N N . ILE A 1 111 ? -30.062 -8.164 14.758 1 92.06 111 ILE A N 1
ATOM 881 C CA . ILE A 1 111 ? -29.922 -9.07 15.898 1 92.06 111 ILE A CA 1
ATOM 882 C C . ILE A 1 111 ? -28.672 -8.719 16.688 1 92.06 111 ILE A C 1
ATOM 884 O O . ILE A 1 111 ? -28.672 -8.75 17.922 1 92.06 111 ILE A O 1
ATOM 888 N N . GLN A 1 112 ? -27.609 -8.469 15.977 1 90.44 112 GLN A N 1
ATOM 889 C CA . GLN A 1 112 ? -26.375 -8.078 16.656 1 90.44 112 GLN A CA 1
ATOM 890 C C . GLN A 1 112 ? -26.578 -6.82 17.484 1 90.44 112 GLN A C 1
ATOM 892 O O . GLN A 1 112 ? -26 -6.688 18.562 1 90.44 112 GLN A O 1
ATOM 897 N N . ALA A 1 113 ? -27.344 -5.898 17.016 1 90.75 113 ALA A N 1
ATOM 898 C CA . ALA A 1 113 ? -27.625 -4.668 17.75 1 90.75 113 ALA A CA 1
ATOM 899 C C . ALA A 1 113 ? -28.547 -4.938 18.938 1 90.75 113 ALA A C 1
ATOM 901 O O . ALA A 1 113 ? -28.469 -4.262 19.969 1 90.75 113 ALA A O 1
ATOM 902 N N . ALA A 1 114 ? -29.422 -5.883 18.781 1 88.88 114 ALA A N 1
ATOM 903 C CA . ALA A 1 114 ? -30.406 -6.207 19.812 1 88.88 114 ALA A CA 1
ATOM 904 C C . ALA A 1 114 ? -29.766 -7.016 20.938 1 88.88 114 ALA A C 1
ATOM 906 O O . ALA A 1 114 ? -30.203 -6.926 22.094 1 88.88 114 ALA A O 1
ATOM 907 N N . ARG A 1 115 ? -28.766 -7.848 20.547 1 85 115 ARG A N 1
ATOM 908 C CA . ARG A 1 115 ? -28.078 -8.695 21.516 1 85 115 ARG A CA 1
ATOM 909 C C . ARG A 1 115 ? -26.562 -8.625 21.344 1 85 115 ARG A C 1
ATOM 911 O O . ARG A 1 115 ? -25.922 -9.625 21.031 1 85 115 ARG A O 1
ATOM 918 N N . PRO A 1 116 ? -26 -7.523 21.625 1 78.56 116 PRO A N 1
ATOM 919 C CA . PRO A 1 116 ? -24.594 -7.305 21.297 1 78.56 116 PRO A CA 1
ATOM 920 C C . PRO A 1 116 ? -23.656 -8.211 22.078 1 78.56 116 PRO A C 1
ATOM 922 O O . PRO A 1 116 ? -22.562 -8.555 21.594 1 78.56 116 PRO A O 1
ATOM 925 N N . ARG A 1 117 ? -23.969 -8.703 23.25 1 76.44 117 ARG A N 1
ATOM 926 C CA . ARG A 1 117 ? -23.047 -9.461 24.094 1 76.44 117 ARG A CA 1
ATOM 927 C C . ARG A 1 117 ? -23.312 -10.961 24 1 76.44 117 ARG A C 1
ATOM 929 O O . ARG A 1 117 ? -22.438 -11.773 24.281 1 76.44 117 ARG A O 1
ATOM 936 N N . ALA A 1 118 ? -24.516 -11.281 23.516 1 75.5 118 ALA A N 1
ATOM 937 C CA . ALA A 1 118 ? -24.922 -12.68 23.625 1 75.5 118 ALA A CA 1
ATOM 938 C C . ALA A 1 118 ? -24.688 -13.438 22.328 1 75.5 118 ALA A C 1
ATOM 940 O O . ALA A 1 118 ? -24.516 -14.656 22.328 1 75.5 118 ALA A O 1
ATOM 941 N N . VAL A 1 119 ? -24.734 -12.703 21.281 1 82.06 119 VAL A N 1
ATOM 942 C CA . VAL A 1 119 ? -24.688 -13.414 20.016 1 82.06 119 VAL A CA 1
ATOM 943 C C . VAL A 1 119 ? -23.578 -12.82 19.125 1 82.06 119 VAL A C 1
ATOM 945 O O . VAL A 1 119 ? -23.391 -11.602 19.109 1 82.06 119 VAL A O 1
ATOM 948 N N . ILE A 1 120 ? -22.797 -13.727 18.562 1 88.19 120 ILE A N 1
ATOM 949 C CA . ILE A 1 120 ? -21.891 -13.352 17.484 1 88.19 120 ILE A CA 1
ATOM 950 C C . ILE A 1 120 ? -22.438 -13.867 16.156 1 88.19 120 ILE A C 1
ATOM 952 O O . ILE A 1 120 ? -22.375 -15.07 15.875 1 88.19 120 ILE A O 1
ATOM 956 N N . THR A 1 121 ? -22.953 -12.977 15.43 1 92 121 THR A N 1
ATOM 957 C CA . THR A 1 121 ? -23.531 -13.391 14.156 1 92 121 THR A CA 1
ATOM 958 C C . THR A 1 121 ? -22.422 -13.68 13.141 1 92 121 THR A C 1
ATOM 960 O O . THR A 1 121 ? -21.422 -12.969 13.094 1 92 121 THR A O 1
ATOM 963 N N . PRO A 1 122 ? -22.594 -14.695 12.336 1 93.56 122 PRO A N 1
ATOM 964 C CA . PRO A 1 122 ? -21.562 -15.133 11.398 1 93.56 122 PRO A CA 1
ATOM 965 C C . PRO A 1 122 ? -21.188 -14.062 10.375 1 93.56 122 PRO A C 1
ATOM 967 O O . PRO A 1 122 ? -20.016 -13.859 10.086 1 93.56 122 PRO A O 1
ATOM 970 N N . LEU A 1 123 ? -22.141 -13.328 9.883 1 95.44 123 LEU A N 1
ATOM 971 C CA . LEU A 1 123 ? -21.859 -12.391 8.797 1 95.44 123 LEU A CA 1
ATOM 972 C C . LEU A 1 123 ? -21.109 -11.164 9.312 1 95.44 123 LEU A C 1
ATOM 974 O O . LEU A 1 123 ? -20.234 -10.633 8.633 1 95.44 123 LEU A O 1
ATOM 978 N N . GLN A 1 124 ? -21.531 -10.711 10.477 1 95.06 124 GLN A N 1
ATOM 979 C CA . GLN A 1 124 ? -20.828 -9.57 11.055 1 95.06 124 GLN A CA 1
ATOM 980 C C . GLN A 1 124 ? -19.375 -9.914 11.391 1 95.06 124 GLN A C 1
ATOM 982 O O . GLN A 1 124 ? -18.484 -9.109 11.172 1 95.06 124 GLN A O 1
ATOM 987 N N . LEU A 1 125 ? -19.172 -11.086 11.891 1 95.38 125 LEU A N 1
ATOM 988 C CA . LEU A 1 125 ? -17.812 -11.539 12.164 1 95.38 125 LEU A CA 1
ATOM 989 C C . LEU A 1 125 ? -17.031 -11.766 10.875 1 95.38 125 LEU A C 1
ATOM 991 O O . LEU A 1 125 ? -15.891 -11.32 10.742 1 95.38 125 LEU A O 1
ATOM 995 N N . GLY A 1 126 ? -17.688 -12.516 10 1 96.69 126 GLY A N 1
ATOM 996 C CA . GLY A 1 126 ? -17.031 -12.812 8.727 1 96.69 126 GLY A CA 1
ATOM 997 C C . GLY A 1 126 ? -16.578 -11.57 7.988 1 96.69 126 GLY A C 1
ATOM 998 O O . GLY A 1 126 ? -15.461 -11.531 7.461 1 96.69 126 GLY A O 1
ATOM 999 N N . LEU A 1 127 ? -17.406 -10.578 7.969 1 96.94 127 LEU A N 1
ATOM 1000 C CA . LEU A 1 127 ? -17.062 -9.336 7.285 1 96.94 127 LEU A CA 1
ATOM 1001 C C . LEU A 1 127 ? -15.906 -8.633 7.988 1 96.94 127 LEU A C 1
ATOM 1003 O O . LEU A 1 127 ? -14.977 -8.164 7.332 1 96.94 127 LEU A O 1
ATOM 1007 N N . GLY A 1 128 ? -15.969 -8.523 9.266 1 96.81 128 GLY A N 1
ATOM 1008 C CA . GLY A 1 128 ? -14.891 -7.906 10.016 1 96.81 128 GLY A CA 1
ATOM 1009 C C . GLY A 1 128 ? -13.547 -8.57 9.781 1 96.81 128 GLY A C 1
ATOM 1010 O O . GLY A 1 128 ? -12.547 -7.891 9.523 1 96.81 128 GLY A O 1
ATOM 1011 N N . VAL A 1 129 ? -13.531 -9.852 9.812 1 96.12 129 VAL A N 1
ATOM 1012 C CA . VAL A 1 129 ? -12.305 -10.625 9.625 1 96.12 129 VAL A CA 1
ATOM 1013 C C . VAL A 1 129 ? -11.805 -10.461 8.195 1 96.12 129 VAL A C 1
ATOM 1015 O O . VAL A 1 129 ? -10.609 -10.281 7.969 1 96.12 129 VAL A O 1
ATOM 1018 N N . GLN A 1 130 ? -12.68 -10.523 7.27 1 94.56 130 GLN A N 1
ATOM 1019 C CA . GLN A 1 130 ? -12.32 -10.344 5.867 1 94.56 130 GLN A CA 1
ATOM 1020 C C . GLN A 1 130 ? -11.68 -8.977 5.637 1 94.56 130 GLN A C 1
ATOM 1022 O O . GLN A 1 130 ? -10.641 -8.875 4.973 1 94.56 130 GLN A O 1
ATOM 1027 N N . LEU A 1 131 ? -12.289 -7.996 6.172 1 93.94 131 LEU A N 1
ATOM 1028 C CA . LEU A 1 131 ? -11.812 -6.637 5.961 1 93.94 131 LEU A CA 1
ATOM 1029 C C . LEU A 1 131 ? -10.453 -6.43 6.621 1 93.94 131 LEU A C 1
ATOM 1031 O O . LEU A 1 131 ? -9.57 -5.781 6.051 1 93.94 131 LEU A O 1
ATOM 1035 N N . HIS A 1 132 ? -10.32 -6.895 7.754 1 93.19 132 HIS A N 1
ATOM 1036 C CA . HIS A 1 132 ? -9.031 -6.754 8.422 1 93.19 132 HIS A CA 1
ATOM 1037 C C . HIS A 1 132 ? -7.949 -7.566 7.715 1 93.19 132 HIS A C 1
ATOM 1039 O O . HIS A 1 132 ? -6.793 -7.145 7.652 1 93.19 132 HIS A O 1
ATOM 1045 N N . HIS A 1 133 ? -8.359 -8.695 7.266 1 90.81 133 HIS A N 1
ATOM 1046 C CA . HIS A 1 133 ? -7.449 -9.547 6.516 1 90.81 133 HIS A CA 1
ATOM 1047 C C . HIS A 1 133 ? -6.961 -8.844 5.25 1 90.81 133 HIS A C 1
ATOM 1049 O O . HIS A 1 133 ? -5.773 -8.891 4.93 1 90.81 133 HIS A O 1
ATOM 1055 N N . CYS A 1 134 ? -7.816 -8.242 4.555 1 88.38 134 CYS A N 1
ATOM 1056 C CA . CYS A 1 134 ? -7.516 -7.672 3.244 1 88.38 134 CYS A CA 1
ATOM 1057 C C . CYS A 1 134 ? -6.883 -6.293 3.383 1 88.38 134 CYS A C 1
ATOM 1059 O O . CYS A 1 134 ? -6.059 -5.898 2.559 1 88.38 134 CYS A O 1
ATOM 1061 N N . PHE A 1 135 ? -7.258 -5.5 4.441 1 87.88 135 PHE A N 1
ATOM 1062 C CA . PHE A 1 135 ? -6.879 -4.094 4.449 1 87.88 135 PHE A CA 1
ATOM 1063 C C . PHE A 1 135 ? -6.137 -3.74 5.734 1 87.88 135 PHE A C 1
ATOM 1065 O O . PHE A 1 135 ? -5.496 -2.689 5.82 1 87.88 135 PHE A O 1
ATOM 1072 N N . ALA A 1 136 ? -6.207 -4.508 6.758 1 88.88 136 ALA A N 1
ATOM 1073 C CA . ALA A 1 136 ? -5.539 -4.281 8.039 1 88.88 136 ALA A CA 1
ATOM 1074 C C . ALA A 1 136 ? -5.816 -2.877 8.562 1 88.88 136 ALA A C 1
ATOM 1076 O O . ALA A 1 136 ? -4.891 -2.154 8.938 1 88.88 136 ALA A O 1
ATOM 1077 N N . SER A 1 137 ? -7.012 -2.465 8.523 1 88.25 137 SER A N 1
ATOM 1078 C CA . SER A 1 137 ? -7.379 -1.11 8.922 1 88.25 137 SER A CA 1
ATOM 1079 C C . SER A 1 137 ? -8.367 -1.126 10.086 1 88.25 137 SER A C 1
ATOM 1081 O O . SER A 1 137 ? -9.516 -1.533 9.93 1 88.25 137 SER A O 1
ATOM 1083 N N . ARG A 1 138 ? -7.867 -0.653 11.211 1 89.38 138 ARG A N 1
ATOM 1084 C CA . ARG A 1 138 ? -8.75 -0.488 12.359 1 89.38 138 ARG A CA 1
ATOM 1085 C C . ARG A 1 138 ? -9.852 0.522 12.055 1 89.38 138 ARG A C 1
ATOM 1087 O O . ARG A 1 138 ? -11 0.341 12.477 1 89.38 138 ARG A O 1
ATOM 1094 N N . PHE A 1 139 ? -9.516 1.588 11.328 1 89.75 139 PHE A N 1
ATOM 1095 C CA . PHE A 1 139 ? -10.469 2.619 10.945 1 89.75 139 PHE A CA 1
ATOM 1096 C C . PHE A 1 139 ? -11.648 2.012 10.188 1 89.75 139 PHE A C 1
ATOM 1098 O O . PHE A 1 139 ? -12.805 2.309 10.492 1 89.75 139 PHE A O 1
ATOM 1105 N N . LEU A 1 140 ? -11.352 1.134 9.25 1 92 140 LEU A N 1
ATOM 1106 C CA . LEU A 1 140 ? -12.359 0.499 8.414 1 92 140 LEU A CA 1
ATOM 1107 C C . LEU A 1 140 ? -13.289 -0.374 9.25 1 92 140 LEU A C 1
ATOM 1109 O O . LEU A 1 140 ? -14.516 -0.251 9.156 1 92 140 LEU A O 1
ATOM 1113 N N . VAL A 1 141 ? -12.734 -1.185 10.094 1 94.88 141 VAL A N 1
ATOM 1114 C CA . VAL A 1 141 ? -13.5 -2.131 10.891 1 94.88 141 VAL A CA 1
ATOM 1115 C C . VAL A 1 141 ? -14.352 -1.374 11.906 1 94.88 141 VAL A C 1
ATOM 1117 O O . VAL A 1 141 ? -15.539 -1.67 12.078 1 94.88 141 VAL A O 1
ATOM 1120 N N . GLU A 1 142 ? -13.836 -0.357 12.508 1 94.94 142 GLU A N 1
ATOM 1121 C CA . GLU A 1 142 ? -14.555 0.396 13.523 1 94.94 142 GLU A CA 1
ATOM 1122 C C . GLU A 1 142 ? -15.672 1.232 12.906 1 94.94 142 GLU A C 1
ATOM 1124 O O . GLU A 1 142 ? -16.734 1.417 13.516 1 94.94 142 GLU A O 1
ATOM 1129 N N . THR A 1 143 ? -15.391 1.771 11.781 1 95.12 143 THR A N 1
ATOM 1130 C CA . THR A 1 143 ? -16.438 2.51 11.086 1 95.12 143 THR A CA 1
ATOM 1131 C C . THR A 1 143 ? -17.641 1.616 10.828 1 95.12 143 THR A C 1
ATOM 1133 O O . THR A 1 143 ? -18.781 1.991 11.133 1 95.12 143 THR A O 1
ATOM 1136 N N . LEU A 1 144 ? -17.422 0.462 10.328 1 96.75 144 LEU A N 1
ATOM 1137 C CA . LEU A 1 144 ? -18.5 -0.458 10 1 96.75 144 LEU A CA 1
ATOM 1138 C C . LEU A 1 144 ? -19.156 -1.01 11.266 1 96.75 144 LEU A C 1
ATOM 1140 O O . LEU A 1 144 ? -20.359 -1.266 11.289 1 96.75 144 LEU A O 1
ATOM 1144 N N . TYR A 1 145 ? -18.344 -1.194 12.297 1 95.38 145 TYR A N 1
ATOM 1145 C CA . TYR A 1 145 ? -18.891 -1.644 13.578 1 95.38 145 TYR A CA 1
ATOM 1146 C C . TYR A 1 145 ? -19.859 -0.618 14.148 1 95.38 145 TYR A C 1
ATOM 1148 O O . TYR A 1 145 ? -20.938 -0.976 14.641 1 95.38 145 TYR A O 1
ATOM 1156 N N . ASN A 1 146 ? -19.469 0.629 14.102 1 94.25 146 ASN A N 1
ATOM 1157 C CA . ASN A 1 146 ? -20.312 1.687 14.633 1 94.25 146 ASN A CA 1
ATOM 1158 C C . ASN A 1 146 ? -21.641 1.776 13.859 1 94.25 146 ASN A C 1
ATOM 1160 O O . ASN A 1 146 ? -22.641 2.221 14.406 1 94.25 146 ASN A O 1
ATOM 1164 N N . LEU A 1 147 ? -21.594 1.295 12.68 1 95.69 147 LEU A N 1
ATOM 1165 C CA . LEU A 1 147 ? -22.797 1.258 11.859 1 95.69 147 LEU A CA 1
ATOM 1166 C C . LEU A 1 147 ? -23.516 -0.076 12.023 1 95.69 147 LEU A C 1
ATOM 1168 O O . LEU A 1 147 ? -24.547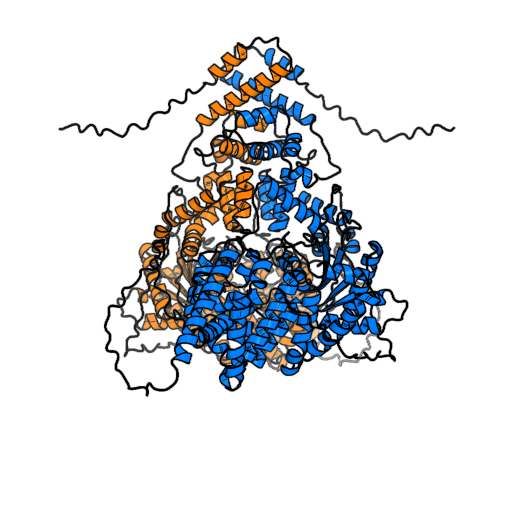 -0.307 11.383 1 95.69 147 LEU A O 1
ATOM 1172 N N . VAL A 1 148 ? -22.969 -1.058 12.789 1 94.75 148 VAL A N 1
ATOM 1173 C CA . VAL A 1 148 ? -23.484 -2.363 13.18 1 94.75 148 VAL A CA 1
ATOM 1174 C C . VAL A 1 148 ? -23.344 -3.342 12.016 1 94.75 148 VAL A C 1
ATOM 1176 O O . VAL A 1 148 ? -24.031 -4.367 11.969 1 94.75 148 VAL A O 1
ATOM 1179 N N . PHE A 1 149 ? -22.438 -3.064 11.109 1 96.25 149 PHE A N 1
ATOM 1180 C CA . PHE A 1 149 ? -22.328 -3.879 9.906 1 96.25 149 PHE A CA 1
ATOM 1181 C C . PHE A 1 149 ? -21.281 -4.969 10.086 1 96.25 149 PHE A C 1
ATOM 1183 O O . PHE A 1 149 ? -21.234 -5.93 9.32 1 96.25 149 PHE A O 1
ATOM 1190 N N . CYS A 1 150 ? -20.438 -4.816 11.023 1 95.75 150 CYS A N 1
ATOM 1191 C CA . CYS A 1 150 ? -19.484 -5.879 11.305 1 95.75 150 CYS A CA 1
ATOM 1192 C C . CYS A 1 150 ? -19.141 -5.926 12.789 1 95.75 150 CYS A C 1
ATOM 1194 O O . CYS A 1 150 ? -19.625 -5.109 13.57 1 95.75 150 CYS A O 1
ATOM 1196 N N . SER A 1 151 ? -18.391 -6.906 13.203 1 94.69 151 SER A N 1
ATOM 1197 C CA . SER A 1 151 ? -17.953 -7.039 14.586 1 94.69 151 SER A CA 1
ATOM 1198 C C . SER A 1 151 ? -16.906 -5.984 14.938 1 94.69 151 SER A C 1
ATOM 1200 O O . SER A 1 151 ? -16.297 -5.383 14.047 1 94.69 151 SER A O 1
ATOM 1202 N N . SER A 1 152 ? -16.766 -5.781 16.203 1 94.19 152 SER A N 1
ATOM 1203 C CA . SER A 1 152 ? -15.812 -4.785 16.672 1 94.19 152 SER A CA 1
ATOM 1204 C C . SER A 1 152 ? -14.383 -5.203 16.359 1 94.19 152 SER A C 1
ATOM 1206 O O . SER A 1 152 ? -14.109 -6.387 16.156 1 94.19 152 SER A O 1
ATOM 1208 N N . TYR A 1 153 ? -13.508 -4.207 16.328 1 94.44 153 TYR A N 1
ATOM 1209 C CA . TYR A 1 153 ? -12.094 -4.484 16.094 1 94.44 153 TYR A CA 1
ATOM 1210 C C . TYR A 1 153 ? -11.531 -5.398 17.172 1 94.44 153 TYR A C 1
ATOM 1212 O O . TYR A 1 153 ? -10.727 -6.289 16.891 1 94.44 153 TYR A O 1
ATOM 1220 N N . SER A 1 154 ? -11.953 -5.207 18.344 1 93.44 154 SER A N 1
ATOM 1221 C CA . SER A 1 154 ? -11.5 -6.035 19.469 1 93.44 154 SER A CA 1
ATOM 1222 C C . SER A 1 154 ? -11.914 -7.488 19.281 1 93.44 154 SER A C 1
ATOM 1224 O O . SER A 1 154 ? -11.148 -8.406 19.578 1 93.44 154 SER A O 1
ATOM 1226 N N . GLU A 1 155 ? -13.094 -7.656 18.812 1 94.06 155 GLU A N 1
ATOM 1227 C CA . GLU A 1 155 ? -13.57 -9.016 18.562 1 94.06 155 GLU A CA 1
ATOM 1228 C C . GLU A 1 155 ? -12.812 -9.672 17.422 1 94.06 155 GLU A C 1
ATOM 1230 O O . GLU A 1 155 ? -12.523 -10.875 17.469 1 94.06 155 GLU A O 1
ATOM 1235 N N . VAL A 1 156 ? -12.539 -8.938 16.391 1 95.62 156 VAL A N 1
ATOM 1236 C CA . VAL A 1 156 ? -11.766 -9.453 15.266 1 95.62 156 VAL A CA 1
ATOM 1237 C C . VAL A 1 156 ? -10.375 -9.867 15.742 1 95.62 156 VAL A C 1
ATOM 1239 O O . VAL A 1 156 ? -9.875 -10.93 15.367 1 95.62 156 VAL A O 1
ATOM 1242 N N . GLN A 1 157 ? -9.766 -9.047 16.578 1 93.31 157 GLN A N 1
ATOM 1243 C CA . GLN A 1 157 ? -8.469 -9.375 17.156 1 93.31 157 GLN A CA 1
ATOM 1244 C C . GLN A 1 157 ? -8.547 -10.625 18.031 1 93.31 157 GLN A C 1
ATOM 1246 O O . GLN A 1 157 ? -7.641 -11.461 18.016 1 93.31 157 GLN A O 1
ATOM 1251 N N . LYS A 1 158 ? -9.586 -10.664 18.75 1 94.06 158 LYS A N 1
ATOM 1252 C CA . LYS A 1 158 ? -9.805 -11.844 19.594 1 94.06 158 LYS A CA 1
ATOM 1253 C C . LYS A 1 158 ? -9.914 -13.109 18.734 1 94.06 158 LYS A C 1
ATOM 1255 O O . LYS A 1 158 ? -9.383 -14.156 19.094 1 94.06 158 LYS A O 1
ATOM 1260 N N . PHE A 1 159 ? -10.633 -13.016 17.688 1 95.12 159 PHE A N 1
ATOM 1261 C CA . PHE A 1 159 ? -10.734 -14.141 16.766 1 95.12 159 PHE A CA 1
ATOM 1262 C C . PHE A 1 159 ? -9.359 -14.547 16.25 1 95.12 159 PHE A C 1
ATOM 1264 O O . PHE A 1 159 ? -9.016 -15.727 16.25 1 95.12 159 PHE A O 1
ATOM 1271 N N . GLU A 1 160 ? -8.586 -13.594 15.766 1 93.5 160 GLU A N 1
ATOM 1272 C CA . GLU A 1 160 ? -7.258 -13.867 15.219 1 93.5 160 GLU A CA 1
ATOM 1273 C C . GLU A 1 160 ? -6.352 -14.508 16.266 1 93.5 160 GLU A C 1
ATOM 1275 O O . GLU A 1 160 ? -5.629 -15.461 15.969 1 93.5 160 GLU A O 1
ATOM 1280 N N . ASN A 1 161 ? -6.457 -13.992 17.438 1 93.31 161 ASN A N 1
ATOM 1281 C CA . ASN A 1 161 ? -5.672 -14.562 18.531 1 93.31 161 ASN A CA 1
ATOM 1282 C C . ASN A 1 161 ? -6.113 -15.984 18.844 1 93.31 161 ASN A C 1
ATOM 1284 O O . ASN A 1 161 ? -5.281 -16.875 19.078 1 93.31 161 ASN A O 1
ATOM 1288 N N . SER A 1 162 ? -7.418 -16.172 18.859 1 94.25 162 SER A N 1
ATOM 1289 C CA . SER A 1 162 ? -7.969 -17.5 19.141 1 94.25 162 SER A CA 1
ATOM 1290 C C . SER A 1 162 ? -7.57 -18.5 18.062 1 94.25 162 SER A C 1
ATOM 1292 O O . SER A 1 162 ? -7.234 -19.641 18.359 1 94.25 162 SER A O 1
ATOM 1294 N N . ALA A 1 163 ? -7.641 -18.016 16.875 1 92.5 163 ALA A N 1
ATOM 1295 C CA . ALA A 1 163 ? -7.254 -18.875 15.758 1 92.5 163 ALA A CA 1
ATOM 1296 C C . ALA A 1 163 ? -5.77 -19.219 15.82 1 92.5 163 ALA A C 1
ATOM 1298 O O . ALA A 1 163 ? -5.379 -20.359 15.562 1 92.5 163 ALA A O 1
ATOM 1299 N N . ALA A 1 164 ? -4.965 -18.281 16.156 1 91.19 164 ALA A N 1
ATOM 1300 C CA . ALA A 1 164 ? -3.521 -18.484 16.234 1 91.19 164 ALA A CA 1
ATOM 1301 C C . ALA A 1 164 ? -3.17 -19.531 17.281 1 91.19 164 ALA A C 1
ATOM 1303 O O . ALA A 1 164 ? -2.334 -20.406 17.047 1 91.19 164 ALA A O 1
ATOM 1304 N N . ILE A 1 165 ? -3.855 -19.469 18.406 1 89.69 165 ILE A N 1
ATOM 1305 C CA . ILE A 1 165 ? -3.553 -20.375 19.516 1 89.69 165 ILE A CA 1
ATOM 1306 C C . ILE A 1 165 ? -4.121 -21.75 19.234 1 89.69 165 ILE A C 1
ATOM 1308 O O . ILE A 1 165 ? -3.469 -22.766 19.5 1 89.69 165 ILE A O 1
ATOM 1312 N N . SER A 1 166 ? -5.293 -21.766 18.734 1 88.31 166 SER A N 1
ATOM 1313 C CA . SER A 1 166 ? -5.977 -23.047 18.516 1 88.31 166 SER A CA 1
ATOM 1314 C C . SER A 1 166 ? -5.328 -23.828 17.375 1 88.31 166 SER A C 1
ATOM 1316 O O . SER A 1 166 ? -5.25 -25.062 17.438 1 88.31 166 SER A O 1
ATOM 1318 N N . GLN A 1 167 ? -4.871 -23.188 16.406 1 83.31 167 GLN A N 1
ATOM 1319 C CA . GLN A 1 167 ? -4.289 -23.859 15.25 1 83.31 167 GLN A CA 1
ATOM 1320 C C . GLN A 1 167 ? -2.795 -24.094 15.445 1 83.31 167 GLN A C 1
ATOM 1322 O O . GLN A 1 167 ? -2.262 -25.125 15.023 1 83.31 167 GLN A O 1
ATOM 1327 N N . GLY A 1 168 ? -2.174 -23.125 16.078 1 79.31 168 GLY A N 1
ATOM 1328 C CA . GLY A 1 168 ? -0.733 -23.234 16.25 1 79.31 168 GLY A CA 1
ATOM 1329 C C . GLY A 1 168 ? 0.018 -23.312 14.938 1 79.31 168 GLY A C 1
ATOM 1330 O O . GLY A 1 168 ? -0.27 -22.547 14.008 1 79.31 168 GLY A O 1
ATOM 1331 N N . ILE A 1 169 ? 0.973 -24.281 14.938 1 84 169 ILE A N 1
ATOM 1332 C CA . ILE A 1 169 ? 1.81 -24.406 13.75 1 84 169 ILE A CA 1
ATOM 1333 C C . ILE A 1 169 ? 1.352 -25.609 12.93 1 84 169 ILE A C 1
ATOM 1335 O O . ILE A 1 169 ? 1.986 -25.969 11.938 1 84 169 ILE A O 1
ATOM 1339 N N . ASN A 1 170 ? 0.227 -26.141 13.266 1 84.81 170 ASN A N 1
ATOM 1340 C CA . ASN A 1 170 ? -0.236 -27.375 12.625 1 84.81 170 ASN A CA 1
ATOM 1341 C C . ASN A 1 170 ? -0.863 -27.094 11.266 1 84.81 170 ASN A C 1
ATOM 1343 O O . ASN A 1 170 ? -1.479 -26.047 11.062 1 84.81 170 ASN A O 1
ATOM 1347 N N . ILE A 1 171 ? -0.652 -28.016 10.398 1 87.06 171 ILE A N 1
ATOM 1348 C CA . ILE A 1 171 ? -1.315 -27.984 9.094 1 87.06 171 ILE A CA 1
ATOM 1349 C C . ILE A 1 171 ? -2.809 -28.25 9.273 1 87.06 171 ILE A C 1
ATOM 1351 O O . ILE A 1 171 ? -3.195 -29.297 9.805 1 87.06 171 ILE A O 1
ATOM 1355 N N . PRO A 1 172 ? -3.59 -27.312 8.812 1 82.44 172 PRO A N 1
ATOM 1356 C CA . PRO A 1 172 ? -5.031 -27.484 9 1 82.44 172 PRO A CA 1
ATOM 1357 C C . PRO A 1 172 ? -5.574 -28.719 8.305 1 82.44 172 PRO A C 1
ATOM 1359 O O . PRO A 1 172 ? -5.422 -28.875 7.09 1 82.44 172 PRO A O 1
ATOM 1362 N N . GLY A 1 173 ? -6.191 -29.641 9.055 1 80.06 173 GLY A N 1
ATOM 1363 C CA . GLY A 1 173 ? -6.875 -30.797 8.492 1 80.06 173 GLY A CA 1
ATOM 1364 C C . GLY A 1 173 ? -5.926 -31.797 7.848 1 80.06 173 GLY A C 1
ATOM 1365 O O . GLY A 1 173 ? -6.312 -32.531 6.926 1 80.06 173 GLY A O 1
ATOM 1366 N N . TYR A 1 174 ? -4.785 -31.891 8.266 1 87.38 174 TYR A N 1
ATOM 1367 C CA . TYR A 1 174 ? -3.793 -32.75 7.633 1 87.38 174 TYR A CA 1
ATOM 1368 C C . TYR A 1 174 ? -4.316 -34.188 7.504 1 87.38 174 TYR A C 1
ATOM 1370 O O . TYR A 1 174 ? -4.969 -34.688 8.414 1 87.38 174 TYR A O 1
ATOM 1378 N N . SER A 1 175 ? -4.156 -34.625 6.27 1 85.25 175 SER A N 1
ATOM 1379 C CA . SER A 1 175 ? -4.473 -36.031 5.953 1 85.25 175 SER A CA 1
ATOM 1380 C C . SER A 1 175 ? -3.252 -36.75 5.414 1 85.25 175 SER A C 1
ATOM 1382 O O . SER A 1 175 ? -2.414 -36.156 4.73 1 85.25 175 SER A O 1
ATOM 1384 N N . ASP A 1 176 ? -3.211 -38.062 5.641 1 85.94 176 ASP A N 1
ATOM 1385 C CA . ASP A 1 176 ? -2.078 -38.875 5.223 1 85.94 176 ASP A CA 1
ATOM 1386 C C . ASP A 1 176 ? -1.97 -38.938 3.701 1 85.94 176 ASP A C 1
ATOM 1388 O O . ASP A 1 176 ? -0.914 -39.25 3.16 1 85.94 176 ASP A O 1
ATOM 1392 N N . ASP A 1 177 ? -2.949 -38.531 3.088 1 86.44 177 ASP A N 1
ATOM 1393 C CA . ASP A 1 177 ? -2.963 -38.625 1.629 1 86.44 177 ASP A CA 1
ATOM 1394 C C . ASP A 1 177 ? -2.34 -37.375 1.012 1 86.44 177 ASP A C 1
ATOM 1396 O O . ASP A 1 177 ? -2.135 -37.312 -0.202 1 86.44 177 ASP A O 1
ATOM 1400 N N . SER A 1 178 ? -1.903 -36.531 1.813 1 91.94 178 SER A N 1
ATOM 1401 C CA . SER A 1 178 ? -1.379 -35.25 1.293 1 91.94 178 SER A CA 1
ATOM 1402 C C . SER A 1 178 ? 0.146 -35.281 1.272 1 91.94 178 SER A C 1
ATOM 1404 O O . SER A 1 178 ? 0.782 -35.906 2.123 1 91.94 178 SER A O 1
ATOM 1406 N N . PHE A 1 179 ? 0.708 -34.75 0.239 1 96.44 179 PHE A N 1
ATOM 1407 C CA . PHE A 1 179 ? 2.148 -34.562 0.124 1 96.44 179 PHE A CA 1
ATOM 1408 C C . PHE A 1 179 ? 2.566 -33.219 0.686 1 96.44 179 PHE A C 1
ATOM 1410 O O . PHE A 1 179 ? 1.983 -32.188 0.34 1 96.44 179 PHE A O 1
ATOM 1417 N N . VAL A 1 180 ? 3.529 -33.25 1.588 1 96.69 180 VAL A N 1
ATOM 1418 C CA . VAL A 1 180 ? 3.957 -32.031 2.25 1 96.69 180 VAL A CA 1
ATOM 1419 C C . VAL A 1 180 ? 5.387 -31.672 1.837 1 96.69 180 VAL A C 1
ATOM 1421 O O . VAL A 1 180 ? 6.258 -32.562 1.813 1 96.69 180 VAL A O 1
ATOM 1424 N N . GLN A 1 181 ? 5.602 -30.5 1.449 1 97.5 181 GLN A N 1
ATOM 1425 C CA . GLN A 1 181 ? 6.949 -30 1.188 1 97.5 181 GLN A CA 1
ATOM 1426 C C . GLN A 1 181 ? 7.141 -28.609 1.777 1 97.5 181 GLN A C 1
ATOM 1428 O O . GLN A 1 181 ? 6.172 -27.875 1.979 1 97.5 181 GLN A O 1
ATOM 1433 N N . PHE A 1 182 ? 8.367 -28.234 2.088 1 98.06 182 PHE A N 1
ATOM 1434 C CA . PHE A 1 182 ? 8.68 -26.984 2.783 1 98.06 182 PHE A CA 1
ATOM 1435 C C . PHE A 1 182 ? 9.562 -26.094 1.924 1 98.06 182 PHE A C 1
ATOM 1437 O O . PHE A 1 182 ? 10.305 -26.578 1.068 1 98.06 182 PHE A O 1
ATOM 1444 N N . VAL A 1 183 ? 9.383 -24.844 2.088 1 98.12 183 VAL A N 1
ATOM 1445 C CA . VAL A 1 183 ? 10.211 -23.844 1.422 1 98.12 183 VAL A CA 1
ATOM 1446 C C . VAL A 1 183 ? 10.641 -22.766 2.426 1 98.12 183 VAL A C 1
ATOM 1448 O O . VAL A 1 183 ? 9.852 -22.359 3.273 1 98.12 183 VAL A O 1
ATOM 1451 N N . ALA A 1 184 ? 11.867 -22.422 2.43 1 97.88 184 ALA A N 1
ATOM 1452 C CA . ALA A 1 184 ? 12.383 -21.344 3.279 1 97.88 184 ALA A CA 1
ATOM 1453 C C . ALA A 1 184 ? 13.172 -20.328 2.463 1 97.88 184 ALA A C 1
ATOM 1455 O O . ALA A 1 184 ? 13.891 -20.703 1.529 1 97.88 184 ALA A O 1
ATOM 1456 N N . ASP A 1 185 ? 12.992 -19.125 2.783 1 95.12 185 ASP A N 1
ATOM 1457 C CA . ASP A 1 185 ? 13.641 -18.031 2.066 1 95.12 185 ASP A CA 1
ATOM 1458 C C . ASP A 1 185 ? 13.805 -16.812 2.965 1 95.12 185 ASP A C 1
ATOM 1460 O O . ASP A 1 185 ? 13.172 -16.719 4.02 1 95.12 185 ASP A O 1
ATOM 1464 N N . ASN A 1 186 ? 14.719 -15.961 2.607 1 92.12 186 ASN A N 1
ATOM 1465 C CA . ASN A 1 186 ? 14.961 -14.742 3.371 1 92.12 186 ASN A CA 1
ATOM 1466 C C . ASN A 1 186 ? 13.789 -13.766 3.258 1 92.12 186 ASN A C 1
ATOM 1468 O O . ASN A 1 186 ? 13.188 -13.641 2.191 1 92.12 186 ASN A O 1
ATOM 1472 N N . VAL A 1 187 ? 13.445 -13.18 4.355 1 87 187 VAL A N 1
ATOM 1473 C CA . VAL A 1 187 ? 12.422 -12.141 4.418 1 87 187 VAL A CA 1
ATOM 1474 C C . VAL A 1 187 ? 13.047 -10.836 4.891 1 87 187 VAL A C 1
ATOM 1476 O O . VAL A 1 187 ? 13.578 -10.758 6 1 87 187 VAL A O 1
ATOM 1479 N N . ASP A 1 188 ? 13.039 -9.805 4.035 1 76.25 188 ASP A N 1
ATOM 1480 C CA . ASP A 1 188 ? 13.586 -8.492 4.395 1 76.25 188 ASP A CA 1
ATOM 1481 C C . ASP A 1 188 ? 12.5 -7.418 4.336 1 76.25 188 ASP A C 1
ATOM 1483 O O . ASP A 1 188 ? 11.734 -7.359 3.375 1 76.25 188 ASP A O 1
ATOM 1487 N N . HIS A 1 189 ? 12.336 -6.777 5.402 1 68.56 189 HIS A N 1
ATOM 1488 C CA . HIS A 1 189 ? 11.383 -5.672 5.375 1 68.56 189 HIS A CA 1
ATOM 1489 C C . HIS A 1 189 ? 11.984 -4.41 5.984 1 68.56 189 HIS A C 1
ATOM 1491 O O . HIS A 1 189 ? 12.516 -4.449 7.098 1 68.56 189 HIS A O 1
ATOM 1497 N N . ASP A 1 190 ? 11.945 -3.436 5.137 1 60.75 190 ASP A N 1
ATOM 1498 C CA . ASP A 1 190 ? 12.43 -2.135 5.594 1 60.75 190 ASP A CA 1
ATOM 1499 C C . ASP A 1 190 ? 11.32 -1.354 6.293 1 60.75 190 ASP A C 1
ATOM 1501 O O . ASP A 1 190 ? 10.32 -0.984 5.668 1 60.75 190 ASP A O 1
ATOM 1505 N N . ILE A 1 191 ? 11.25 -1.561 7.551 1 57.75 191 ILE A N 1
ATOM 1506 C CA . ILE A 1 191 ? 10.32 -0.712 8.281 1 57.75 191 ILE A CA 1
ATOM 1507 C C . ILE A 1 191 ? 10.977 0.634 8.586 1 57.75 191 ILE A C 1
ATOM 1509 O O . ILE A 1 191 ? 12.164 0.694 8.906 1 57.75 191 ILE A O 1
ATOM 1513 N N . ARG A 1 192 ? 10.328 1.569 8.25 1 59.12 192 ARG A N 1
ATOM 1514 C CA . ARG A 1 192 ? 10.836 2.891 8.609 1 59.12 192 ARG A CA 1
ATOM 1515 C C . ARG A 1 192 ? 10.781 3.107 10.117 1 59.12 192 ARG A C 1
ATOM 1517 O O . ARG A 1 192 ? 9.695 3.211 10.695 1 59.12 192 ARG A O 1
ATOM 1524 N N . THR A 1 193 ? 11.844 2.916 10.773 1 64.69 193 THR A N 1
ATOM 1525 C CA . THR A 1 193 ? 11.945 3.186 12.203 1 64.69 193 THR A CA 1
ATOM 1526 C C . THR A 1 193 ? 12.602 4.543 12.461 1 64.69 193 THR A C 1
ATOM 1528 O O . THR A 1 193 ? 13.18 5.137 11.547 1 64.69 193 THR A O 1
ATOM 1531 N N . LEU A 1 194 ? 12.438 5.078 13.641 1 65.44 194 LEU A N 1
ATOM 1532 C CA . LEU A 1 194 ? 12.992 6.371 14.039 1 65.44 194 LEU A CA 1
ATOM 1533 C C . LEU A 1 194 ? 14.5 6.395 13.859 1 65.44 194 LEU A C 1
ATOM 1535 O O . LEU A 1 194 ? 15.062 7.398 13.414 1 65.44 194 LEU A O 1
ATOM 1539 N N . ASP A 1 195 ? 15.141 5.219 14.156 1 69.44 195 ASP A N 1
ATOM 1540 C CA . ASP A 1 195 ? 16.594 5.195 14.156 1 69.44 195 ASP A CA 1
ATOM 1541 C C . ASP A 1 195 ? 17.141 4.535 12.891 1 69.44 195 ASP A C 1
ATOM 1543 O O . ASP A 1 195 ? 18.344 4.523 12.656 1 69.44 195 ASP A O 1
ATOM 1547 N N . GLY A 1 196 ? 16.203 4.191 11.969 1 63.34 196 GLY A N 1
ATOM 1548 C CA . GLY A 1 196 ? 16.625 3.564 10.727 1 63.34 196 GLY A CA 1
ATOM 1549 C C . GLY A 1 196 ? 17.031 2.111 10.898 1 63.34 196 GLY A C 1
ATOM 1550 O O . GLY A 1 196 ? 17.391 1.442 9.93 1 63.34 196 GLY A O 1
ATOM 1551 N N . TYR A 1 197 ? 17.031 1.781 12.344 1 62.38 197 TYR A N 1
ATOM 1552 C CA . TYR A 1 197 ? 17.297 0.372 12.602 1 62.38 197 TYR A CA 1
ATOM 1553 C C . TYR A 1 197 ? 16.016 -0.45 12.547 1 62.38 197 TYR A C 1
ATOM 1555 O O . TYR A 1 197 ? 14.922 0.104 12.547 1 62.38 197 TYR A O 1
ATOM 1563 N N . GLY A 1 198 ? 16.125 -1.623 12.484 1 58.59 198 GLY A N 1
ATOM 1564 C CA . GLY A 1 198 ? 14.961 -2.479 12.688 1 58.59 198 GLY A CA 1
ATOM 1565 C C . GLY A 1 198 ? 14.359 -2.988 11.398 1 58.59 198 GLY A C 1
ATOM 1566 O O . GLY A 1 198 ? 13.164 -3.271 11.328 1 58.59 198 GLY A O 1
ATOM 1567 N N . THR A 1 199 ? 15.219 -2.807 10.406 1 64.31 199 THR A N 1
ATOM 1568 C CA . THR A 1 199 ? 14.781 -3.555 9.234 1 64.31 199 THR A CA 1
ATOM 1569 C C . THR A 1 199 ? 14.758 -5.051 9.523 1 64.31 199 THR A C 1
ATOM 1571 O O . THR A 1 199 ? 15.664 -5.582 10.172 1 64.31 199 THR A O 1
ATOM 1574 N N . PHE A 1 200 ? 13.555 -5.586 9.586 1 72.44 200 PHE A N 1
ATOM 1575 C CA . PHE A 1 200 ? 13.414 -7.012 9.859 1 72.44 200 PHE A CA 1
ATOM 1576 C C . PHE A 1 200 ? 14.086 -7.836 8.766 1 72.44 200 PHE A C 1
ATOM 1578 O O . PHE A 1 200 ? 13.797 -7.668 7.582 1 72.44 200 PHE A O 1
ATOM 1585 N N . HIS A 1 201 ? 15.148 -8.555 9.258 1 79.81 201 HIS A N 1
ATOM 1586 C CA . HIS A 1 201 ? 15.781 -9.602 8.461 1 79.81 201 HIS A CA 1
ATOM 1587 C C . HIS A 1 201 ? 15.562 -10.977 9.078 1 79.81 201 HIS A C 1
ATOM 1589 O O . HIS A 1 201 ? 15.977 -11.227 10.211 1 79.81 201 HIS A O 1
ATOM 1595 N N . GLY A 1 202 ? 14.828 -11.734 8.383 1 88.56 202 GLY A N 1
ATOM 1596 C CA . GLY A 1 202 ? 14.547 -13.047 8.938 1 88.56 202 GLY A CA 1
ATOM 1597 C C . GLY A 1 202 ? 14.391 -14.125 7.887 1 88.56 202 GLY A C 1
ATOM 1598 O O . GLY A 1 202 ? 14.719 -13.906 6.715 1 88.56 202 GLY A O 1
ATOM 1599 N N . MET A 1 203 ? 14.172 -15.352 8.383 1 94.5 203 MET A N 1
ATOM 1600 C CA . MET A 1 203 ? 13.898 -16.516 7.535 1 94.5 203 MET A CA 1
ATOM 1601 C C . MET A 1 203 ? 12.406 -16.844 7.527 1 94.5 203 MET A C 1
ATOM 1603 O O . MET A 1 203 ? 11.828 -17.125 8.57 1 94.5 203 MET A O 1
ATOM 1607 N N . GLY A 1 204 ? 11.805 -16.656 6.328 1 93.81 204 GLY A N 1
ATOM 1608 C CA . GLY A 1 204 ? 10.43 -17.109 6.168 1 93.81 204 GLY A CA 1
ATOM 1609 C C . GLY A 1 204 ? 10.328 -18.578 5.77 1 93.81 204 GLY A C 1
ATOM 1610 O O . GLY A 1 204 ? 11.172 -19.078 5.027 1 93.81 204 GLY A O 1
ATOM 1611 N N . ILE A 1 205 ? 9.336 -19.297 6.289 1 96.12 205 ILE A N 1
ATOM 1612 C CA . ILE A 1 205 ? 9.125 -20.703 6.008 1 96.12 205 ILE A CA 1
ATOM 1613 C C . ILE A 1 205 ? 7.66 -20.953 5.672 1 96.12 205 ILE A C 1
ATOM 1615 O O . ILE A 1 205 ? 6.766 -20.406 6.312 1 96.12 205 ILE A O 1
ATOM 1619 N N . ILE A 1 206 ? 7.383 -21.719 4.637 1 95.19 206 ILE A N 1
ATOM 1620 C CA . ILE A 1 206 ? 6.023 -22.141 4.324 1 95.19 206 ILE A CA 1
ATOM 1621 C C . ILE A 1 206 ? 5.984 -23.656 4.121 1 95.19 206 ILE A C 1
ATOM 1623 O O . ILE A 1 206 ? 7.016 -24.281 3.865 1 95.19 206 ILE A O 1
ATOM 1627 N N . ALA A 1 207 ? 4.887 -24.219 4.293 1 96 207 ALA A N 1
ATOM 1628 C CA . ALA A 1 207 ? 4.602 -25.609 3.93 1 96 207 ALA A CA 1
ATOM 1629 C C . ALA A 1 207 ? 3.537 -25.672 2.838 1 96 207 ALA A C 1
ATOM 1631 O O . ALA A 1 207 ? 2.508 -25 2.918 1 96 207 ALA A O 1
ATOM 1632 N N . GLY A 1 208 ? 3.883 -26.344 1.76 1 95.31 208 GLY A N 1
ATOM 1633 C CA . GLY A 1 208 ? 2.908 -26.656 0.725 1 95.31 208 GLY A CA 1
ATOM 1634 C C . GLY A 1 208 ? 2.309 -28.031 0.856 1 95.31 208 GLY A C 1
ATOM 1635 O O . GLY A 1 208 ? 3.037 -29.016 1 1 95.31 208 GLY A O 1
ATOM 1636 N N . ILE A 1 209 ? 1.003 -28.125 0.883 1 95.31 209 ILE A N 1
ATOM 1637 C CA . ILE A 1 209 ? 0.291 -29.375 1.027 1 95.31 209 ILE A CA 1
ATOM 1638 C C . ILE A 1 209 ? -0.534 -29.656 -0.228 1 95.31 209 ILE A C 1
ATOM 1640 O O . ILE A 1 209 ? -1.364 -28.828 -0.624 1 95.31 209 ILE A O 1
ATOM 1644 N N . THR A 1 210 ? -0.32 -30.703 -0.823 1 95.69 210 THR A N 1
ATOM 1645 C CA . THR A 1 210 ? -1.036 -31.078 -2.041 1 95.69 210 THR A CA 1
ATOM 1646 C C . THR A 1 210 ? -1.661 -32.469 -1.909 1 95.69 210 THR A C 1
ATOM 1648 O O . THR A 1 210 ? -0.953 -33.438 -1.72 1 95.69 210 THR A O 1
ATOM 1651 N N . PRO A 1 211 ? -2.926 -32.688 -2.023 1 93.88 211 PRO A N 1
ATOM 1652 C CA . PRO A 1 211 ? -3.943 -31.672 -2.23 1 93.88 211 PRO A CA 1
ATOM 1653 C C . PRO A 1 211 ? -4.227 -30.859 -0.968 1 93.88 211 PRO A C 1
ATOM 1655 O O . PRO A 1 211 ? -3.859 -31.281 0.133 1 93.88 211 PRO A O 1
ATOM 1658 N N . GLU A 1 212 ? -4.836 -29.719 -1.181 1 90.12 212 GLU A N 1
ATOM 1659 C CA . GLU A 1 212 ? -5.141 -28.828 -0.07 1 90.12 212 GLU A CA 1
ATOM 1660 C C . GLU A 1 212 ? -6.098 -29.484 0.922 1 90.12 212 GLU A C 1
ATOM 1662 O O . GLU A 1 212 ? -6.98 -30.25 0.529 1 90.12 212 GLU A O 1
ATOM 1667 N N . THR A 1 213 ? -5.777 -29.172 2.156 1 85.88 213 THR A N 1
ATOM 1668 C CA . THR A 1 213 ? -6.656 -29.625 3.23 1 85.88 213 THR A CA 1
ATOM 1669 C C . THR A 1 213 ? -7.262 -28.438 3.961 1 85.88 213 THR A C 1
ATOM 1671 O O . THR A 1 213 ? -6.668 -27.344 4 1 85.88 213 THR A O 1
ATOM 1674 N N . LYS A 1 214 ? -8.516 -28.531 4.414 1 78.06 214 LYS A N 1
ATOM 1675 C CA . LYS A 1 214 ? -9.188 -27.453 5.137 1 78.06 214 LYS A CA 1
ATOM 1676 C C . LYS A 1 214 ? -9.578 -27.891 6.543 1 78.06 214 LYS A C 1
ATOM 1678 O O . LYS A 1 214 ? -9.828 -29.078 6.777 1 78.06 214 LYS A O 1
ATOM 1683 N N . ARG A 1 215 ? -9.523 -26.906 7.297 1 78.25 215 ARG A N 1
ATOM 1684 C CA . ARG A 1 215 ? -9.953 -27.172 8.664 1 78.25 215 ARG A CA 1
ATOM 1685 C C . ARG A 1 215 ? -11.469 -27.25 8.758 1 78.25 215 ARG A C 1
ATOM 1687 O O . ARG A 1 215 ? -12.172 -26.406 8.195 1 78.25 215 ARG A O 1
ATOM 1694 N N . THR A 1 216 ? -11.891 -28.281 9.516 1 77.25 216 THR A N 1
ATOM 1695 C CA . THR A 1 216 ? -13.328 -28.438 9.688 1 77.25 216 THR A CA 1
ATOM 1696 C C . THR A 1 216 ? -13.75 -28.094 11.109 1 77.25 216 THR A C 1
ATOM 1698 O O . THR A 1 216 ? -14.922 -27.812 11.375 1 77.25 216 THR A O 1
ATOM 1701 N N . GLN A 1 217 ? -12.797 -27.984 12.016 1 82.25 217 GLN A N 1
ATOM 1702 C CA . GLN A 1 217 ? -13.133 -27.734 13.414 1 82.25 217 GLN A CA 1
ATOM 1703 C C . GLN A 1 217 ? -13.312 -26.25 13.688 1 82.25 217 GLN A C 1
ATOM 1705 O O . GLN A 1 217 ? -12.586 -25.422 13.148 1 82.25 217 GLN A O 1
ATOM 1710 N N . PRO A 1 218 ? -14.312 -25.922 14.516 1 89.62 218 PRO A N 1
ATOM 1711 C CA . PRO A 1 218 ? -14.547 -24.516 14.867 1 89.62 218 PRO A CA 1
ATOM 1712 C C . PRO A 1 218 ? -13.438 -23.938 15.734 1 89.62 218 PRO A C 1
ATOM 1714 O O . PRO A 1 218 ? -12.773 -24.672 16.469 1 89.62 218 PRO A O 1
ATOM 1717 N N . ILE A 1 219 ? -13.188 -22.688 15.656 1 92.69 219 ILE A N 1
ATOM 1718 C CA . ILE A 1 219 ? -12.211 -21.969 16.469 1 92.69 219 ILE A CA 1
ATOM 1719 C C . ILE A 1 219 ? -12.844 -21.578 17.797 1 92.69 219 ILE A C 1
ATOM 1721 O O . ILE A 1 219 ? -13.875 -20.906 17.828 1 92.69 219 ILE A O 1
ATOM 1725 N N . PRO A 1 220 ? -12.312 -22 18.844 1 93.75 220 PRO A N 1
ATOM 1726 C CA . PRO A 1 220 ? -12.859 -21.594 20.141 1 93.75 220 PRO A CA 1
ATOM 1727 C C . PRO A 1 220 ? -12.648 -20.109 20.438 1 93.75 220 PRO A C 1
ATOM 1729 O O . PRO A 1 220 ? -11.648 -19.516 20 1 93.75 220 PRO A O 1
ATOM 1732 N N . ARG A 1 221 ? -13.578 -19.531 21.094 1 93.88 221 ARG A N 1
ATOM 1733 C CA . ARG A 1 221 ? -13.461 -18.141 21.547 1 93.88 221 ARG A CA 1
ATOM 1734 C C . ARG A 1 221 ? -12.711 -18.047 22.859 1 93.88 221 ARG A C 1
ATOM 1736 O O . ARG A 1 221 ? -13.289 -18.25 23.938 1 93.88 221 ARG A O 1
ATOM 1743 N N . LEU A 1 222 ? -11.445 -17.594 22.75 1 92 222 LEU A N 1
ATOM 1744 C CA . LEU A 1 222 ? -10.562 -17.641 23.906 1 92 222 LEU A CA 1
ATOM 1745 C C . LEU A 1 222 ? -10.125 -16.234 24.312 1 92 222 LEU A C 1
ATOM 1747 O O . LEU A 1 222 ? -10.078 -15.336 23.484 1 92 222 LEU A O 1
ATOM 1751 N N . ASP A 1 223 ? -9.984 -16.047 25.547 1 88 223 ASP A N 1
ATOM 1752 C CA . ASP A 1 223 ? -9.305 -14.852 26.031 1 88 223 ASP A CA 1
ATOM 1753 C C . ASP A 1 223 ? -7.793 -15.062 26.078 1 88 223 ASP A C 1
ATOM 1755 O O . ASP A 1 223 ? -7.277 -15.664 27.031 1 88 223 ASP A O 1
ATOM 1759 N N . VAL A 1 224 ? -7.176 -14.664 25.031 1 83.5 224 VAL A N 1
ATOM 1760 C CA . VAL A 1 224 ? -5.754 -14.945 24.859 1 83.5 224 VAL A CA 1
ATOM 1761 C C . VAL A 1 224 ? -4.93 -13.742 25.328 1 83.5 224 VAL A C 1
ATOM 1763 O O . VAL A 1 224 ? -5.234 -12.602 24.984 1 83.5 224 VAL A O 1
ATOM 1766 N N . VAL A 1 225 ? -3.961 -14.023 26.156 1 79 225 VAL A N 1
ATOM 1767 C CA . VAL A 1 225 ? -2.984 -13.008 26.531 1 79 225 VAL A CA 1
ATOM 1768 C C . VAL A 1 225 ? -1.833 -13 25.531 1 79 225 VAL A C 1
ATOM 1770 O O . VAL A 1 225 ? -1.433 -14.047 25.031 1 79 225 VAL A O 1
ATOM 1773 N N . GLN A 1 226 ? -1.366 -11.93 25.125 1 75.94 226 GLN A N 1
ATOM 1774 C CA . GLN A 1 226 ? -0.338 -11.734 24.109 1 75.94 226 GLN A CA 1
ATOM 1775 C C . GLN A 1 226 ? 0.902 -12.57 24.422 1 75.94 226 GLN A C 1
ATOM 1777 O O . GLN A 1 226 ? 1.536 -13.109 23.5 1 75.94 226 GLN A O 1
ATOM 1782 N N . LYS A 1 227 ? 1.197 -12.789 25.625 1 78.88 227 LYS A N 1
ATOM 1783 C CA . LYS A 1 227 ? 2.4 -13.508 26.031 1 78.88 227 LYS A CA 1
ATOM 1784 C C . LYS A 1 227 ? 2.305 -14.984 25.672 1 78.88 227 LYS A C 1
ATOM 1786 O O . LYS A 1 227 ? 3.324 -15.664 25.531 1 78.88 227 LYS A O 1
ATOM 1791 N N . GLU A 1 228 ? 1.075 -15.414 25.438 1 82.62 228 GLU A N 1
ATOM 1792 C CA . GLU A 1 228 ? 0.859 -16.828 25.141 1 82.62 228 GLU A CA 1
ATOM 1793 C C . GLU A 1 228 ? 1.117 -17.125 23.672 1 82.62 228 GLU A C 1
ATOM 1795 O O . GLU A 1 228 ? 1.361 -18.281 23.297 1 82.62 228 GLU A O 1
ATOM 1800 N N . LEU A 1 229 ? 1.134 -16.188 22.859 1 85.25 229 LEU A N 1
ATOM 1801 C CA . LEU A 1 229 ? 1.243 -16.375 21.422 1 85.25 229 LEU A CA 1
ATOM 1802 C C . LEU A 1 229 ? 2.701 -16.516 21 1 85.25 229 LEU A C 1
ATOM 1804 O O . LEU A 1 229 ? 3.016 -17.281 20.094 1 85.25 229 LEU A O 1
ATOM 1808 N N . ILE A 1 230 ? 3.602 -15.867 21.641 1 84.75 230 ILE A N 1
ATOM 1809 C CA . ILE A 1 230 ? 4.992 -15.75 21.219 1 84.75 230 ILE A CA 1
ATOM 1810 C C . ILE A 1 230 ? 5.668 -17.109 21.266 1 84.75 230 ILE A C 1
ATOM 1812 O O . ILE A 1 230 ? 6.328 -17.531 20.312 1 84.75 230 ILE A O 1
ATOM 1816 N N . PRO A 1 231 ? 5.418 -17.891 22.328 1 83.81 231 PRO A N 1
ATOM 1817 C CA . PRO A 1 231 ? 6.113 -19.172 22.391 1 83.81 231 PRO A CA 1
ATOM 1818 C C . PRO A 1 231 ? 5.664 -20.156 21.297 1 83.81 231 PRO A C 1
ATOM 1820 O O . PRO A 1 231 ? 6.449 -21 20.859 1 83.81 231 PRO A O 1
ATOM 1823 N N . ILE A 1 232 ? 4.5 -20.031 20.906 1 83.12 232 ILE A N 1
ATOM 1824 C CA . ILE A 1 232 ? 3.963 -20.922 19.891 1 83.12 232 ILE A CA 1
ATOM 1825 C C . ILE A 1 232 ? 4.57 -20.594 18.531 1 83.12 232 ILE A C 1
ATOM 1827 O O . ILE A 1 232 ? 4.762 -21.484 17.688 1 83.12 232 ILE A O 1
ATOM 1831 N N . ALA A 1 233 ? 4.891 -19.344 18.375 1 86.38 233 ALA A N 1
ATOM 1832 C CA . ALA A 1 233 ? 5.367 -18.891 17.062 1 86.38 233 ALA A CA 1
ATOM 1833 C C . ALA A 1 233 ? 6.887 -18.734 17.062 1 86.38 233 ALA A C 1
ATOM 1835 O O . ALA A 1 233 ? 7.449 -18.094 16.172 1 86.38 233 ALA A O 1
ATOM 1836 N N . LYS A 1 234 ? 7.504 -19.297 17.984 1 87.62 234 LYS A N 1
ATOM 1837 C CA . LYS A 1 234 ? 8.953 -19.141 18.078 1 87.62 234 LYS A CA 1
ATOM 1838 C C . LYS A 1 234 ? 9.664 -20.453 17.766 1 87.62 234 LYS A C 1
ATOM 1840 O O . LYS A 1 234 ? 9.242 -21.516 18.219 1 87.62 234 LYS A O 1
ATOM 1845 N N . ILE A 1 235 ? 10.617 -20.375 16.906 1 91.81 235 ILE A N 1
ATOM 1846 C CA . ILE A 1 235 ? 11.508 -21.5 16.625 1 91.81 235 ILE A CA 1
ATOM 1847 C C . ILE A 1 235 ? 12.766 -21.391 17.5 1 91.81 235 ILE A C 1
ATOM 1849 O O . ILE A 1 235 ? 13.414 -20.344 17.531 1 91.81 235 ILE A O 1
ATOM 1853 N N . GLU A 1 236 ? 13.016 -22.406 18.234 1 91.5 236 GLU A N 1
ATOM 1854 C CA . GLU A 1 236 ? 14.227 -22.422 19.047 1 91.5 236 GLU A CA 1
ATOM 1855 C C . GLU A 1 236 ? 15.484 -22.375 18.188 1 91.5 236 GLU A C 1
ATOM 1857 O O . GLU A 1 236 ? 15.625 -23.156 17.25 1 91.5 236 GLU A O 1
ATOM 1862 N N . ILE A 1 237 ? 16.328 -21.469 18.531 1 93.62 237 ILE A N 1
ATOM 1863 C CA . ILE A 1 237 ? 17.562 -21.312 17.781 1 93.62 237 ILE A CA 1
ATOM 1864 C C . ILE A 1 237 ? 18.594 -22.328 18.266 1 93.62 237 ILE A C 1
ATOM 1866 O O . ILE A 1 237 ? 18.891 -22.391 19.469 1 93.62 237 ILE A O 1
ATOM 1870 N N . LYS A 1 238 ? 19.078 -23.109 17.375 1 94.06 238 LYS A N 1
ATOM 1871 C CA . LYS A 1 238 ? 20.172 -24.031 17.625 1 94.06 238 LYS A CA 1
ATOM 1872 C C . LYS A 1 238 ? 21.453 -23.547 16.953 1 94.06 238 LYS A C 1
ATOM 1874 O O . LYS A 1 238 ? 21.531 -23.484 15.727 1 94.06 238 LYS A O 1
ATOM 1879 N N . TYR A 1 239 ? 22.438 -23.297 17.688 1 93.19 239 TYR A N 1
ATOM 1880 C CA . TYR A 1 239 ? 23.688 -22.781 17.141 1 93.19 239 TYR A CA 1
ATOM 1881 C C . TYR A 1 239 ? 24.516 -23.891 16.516 1 93.19 239 TYR A C 1
ATOM 1883 O O . TYR A 1 239 ? 24.703 -24.953 17.109 1 93.19 239 TYR A O 1
ATOM 1891 N N . TYR A 1 240 ? 24.891 -23.641 15.352 1 91.62 240 TYR A N 1
ATOM 1892 C CA . TYR A 1 240 ? 25.672 -24.609 14.617 1 91.62 240 TYR A CA 1
ATOM 1893 C C . TYR A 1 240 ? 27.172 -24.422 14.898 1 91.62 240 TYR A C 1
ATOM 1895 O O . TYR A 1 240 ? 27.688 -23.312 14.828 1 91.62 240 TYR A O 1
ATOM 1903 N N . ARG A 1 241 ? 27.844 -25.5 15.359 1 82.19 241 ARG A N 1
ATOM 1904 C CA . ARG A 1 241 ? 29.297 -25.531 15.539 1 82.19 241 ARG A CA 1
ATOM 1905 C C . ARG A 1 241 ? 29.953 -26.484 14.531 1 82.19 241 ARG A C 1
ATOM 1907 O O . ARG A 1 241 ? 29.656 -27.672 14.516 1 82.19 241 ARG A O 1
ATOM 1914 N N . SER A 1 242 ? 30.641 -25.844 13.555 1 75.25 242 SER A N 1
ATOM 1915 C CA . SER A 1 242 ? 31.297 -26.641 12.516 1 75.25 242 SER A CA 1
ATOM 1916 C C . SER A 1 242 ? 32.281 -27.625 13.125 1 75.25 242 SER A C 1
ATOM 1918 O O . SER A 1 242 ? 33.062 -27.266 14.016 1 75.25 242 SER A O 1
ATOM 1920 N N . PRO A 1 243 ? 32.125 -28.891 12.875 1 64.44 243 PRO A N 1
ATOM 1921 C CA . PRO A 1 243 ? 33.188 -29.781 13.383 1 64.44 243 PRO A CA 1
ATOM 1922 C C . PRO A 1 243 ? 34.562 -29.438 12.852 1 64.44 243 PRO A C 1
ATOM 1924 O O . PRO A 1 243 ? 34.688 -28.938 11.734 1 64.44 243 PRO A O 1
ATOM 1927 N N . SER A 1 244 ? 35.531 -28.969 13.664 1 57.94 244 SER A N 1
ATOM 1928 C CA . SER A 1 244 ? 36.906 -28.625 13.336 1 57.94 244 SER A CA 1
ATOM 1929 C C . SER A 1 244 ? 37.406 -29.422 12.141 1 57.94 244 SER A C 1
ATOM 1931 O O . SER A 1 244 ? 38.156 -28.891 11.305 1 57.94 244 SER A O 1
ATOM 1933 N N . ASN A 1 245 ? 37.562 -30.688 12.18 1 52.62 245 ASN A N 1
ATOM 1934 C CA . ASN A 1 245 ? 38.406 -31.484 11.305 1 52.62 245 ASN A CA 1
ATOM 1935 C C . ASN A 1 245 ? 37.75 -31.75 9.961 1 52.62 245 ASN A C 1
ATOM 1937 O O . ASN A 1 245 ? 38.406 -32.25 9.031 1 52.62 245 ASN A O 1
ATOM 1941 N N . LEU A 1 246 ? 36.5 -32.281 9.812 1 49.81 246 LEU A N 1
ATOM 1942 C CA . LEU A 1 246 ? 36.125 -33.125 8.688 1 49.81 246 LEU A CA 1
ATOM 1943 C C . LEU A 1 246 ? 35.344 -32.344 7.656 1 49.81 246 LEU A C 1
ATOM 1945 O O . LEU A 1 246 ? 34.125 -32.125 7.809 1 49.81 246 LEU A O 1
ATOM 1949 N N . PHE A 1 247 ? 35.969 -31.406 7.055 1 53.09 247 PHE A N 1
ATOM 1950 C CA . PHE A 1 247 ? 35.281 -30.922 5.871 1 53.09 247 PHE A CA 1
ATOM 1951 C C . PHE A 1 247 ? 34.938 -32.062 4.934 1 53.09 247 PHE A C 1
ATOM 1953 O O . PHE A 1 247 ? 35.812 -32.781 4.461 1 53.09 247 PHE A O 1
ATOM 1960 N N . SER A 1 248 ? 33.844 -32.719 5.086 1 56.5 248 SER A N 1
ATOM 1961 C CA . SER A 1 248 ? 33.438 -33.781 4.172 1 56.5 248 SER A CA 1
ATOM 1962 C C . SER A 1 248 ? 33.531 -33.312 2.719 1 56.5 248 SER A C 1
ATOM 1964 O O . SER A 1 248 ? 33.125 -32.219 2.383 1 56.5 248 SER A O 1
ATOM 1966 N N . GLU A 1 249 ? 34.5 -33.812 2.104 1 61.97 249 GLU A N 1
ATOM 1967 C CA . GLU A 1 249 ? 34.75 -33.594 0.681 1 61.97 249 GLU A CA 1
ATOM 1968 C C . GLU A 1 249 ? 33.531 -34 -0.156 1 61.97 249 GLU A C 1
ATOM 1970 O O . GLU A 1 249 ? 33 -35.094 0.027 1 61.97 249 GLU A O 1
ATOM 1975 N N . LEU A 1 250 ? 32.844 -33.094 -0.708 1 66.5 250 LEU A N 1
ATOM 1976 C CA . LEU A 1 250 ? 31.797 -33.375 -1.684 1 66.5 250 LEU A CA 1
ATOM 1977 C C . LEU A 1 250 ? 32.375 -34.188 -2.857 1 66.5 250 LEU A C 1
ATOM 1979 O O . LEU A 1 250 ? 33.375 -33.781 -3.457 1 66.5 250 LEU A O 1
ATOM 1983 N N . CYS A 1 251 ? 31.922 -35.438 -2.953 1 72.12 251 CYS A N 1
ATOM 1984 C CA . CYS A 1 251 ? 32.375 -36.281 -4.055 1 72.12 251 CYS A CA 1
ATOM 1985 C C . CYS A 1 251 ? 31.516 -36.062 -5.293 1 72.12 251 CYS A C 1
ATOM 1987 O O . CYS A 1 251 ? 30.297 -36.25 -5.246 1 72.12 251 CYS A O 1
ATOM 1989 N N . TYR A 1 252 ? 32.156 -35.688 -6.352 1 82.12 252 TYR A N 1
ATOM 1990 C CA . TYR A 1 252 ? 31.453 -35.469 -7.609 1 82.12 252 TYR A CA 1
ATOM 1991 C C . TYR A 1 252 ? 31.375 -36.781 -8.406 1 82.12 252 TYR A C 1
ATOM 1993 O O . TYR A 1 252 ? 32.344 -37.531 -8.469 1 82.12 252 TYR A O 1
ATOM 2001 N N . GLU A 1 253 ? 30.234 -37.062 -8.797 1 87.75 253 GLU A N 1
ATOM 2002 C CA . GLU A 1 253 ? 30.016 -38.219 -9.672 1 87.75 253 GLU A CA 1
ATOM 2003 C C . GLU A 1 253 ? 29.609 -37.75 -11.078 1 87.75 253 GLU A C 1
ATOM 2005 O O . GLU A 1 253 ? 29.094 -36.656 -11.258 1 87.75 253 GLU A O 1
ATOM 2010 N N . GLU A 1 254 ? 29.906 -38.625 -11.969 1 90.12 254 GLU A N 1
ATOM 2011 C CA . GLU A 1 254 ? 29.5 -38.344 -13.336 1 90.12 254 GLU A CA 1
ATOM 2012 C C . GLU A 1 254 ? 27.984 -38.375 -13.492 1 90.12 254 GLU A C 1
ATOM 2014 O O . GLU A 1 254 ? 27.328 -39.281 -12.945 1 90.12 254 GLU A O 1
ATOM 2019 N N . LEU A 1 255 ? 27.531 -37.406 -14.156 1 92.19 255 LEU A N 1
ATOM 2020 C CA . LEU A 1 255 ? 26.094 -37.312 -14.328 1 92.19 255 LEU A CA 1
ATOM 2021 C C . LEU A 1 255 ? 25.641 -38.094 -15.555 1 92.19 255 LEU A C 1
ATOM 2023 O O . LEU A 1 255 ? 26.281 -38.062 -16.609 1 92.19 255 LEU A O 1
ATOM 2027 N N . GLU A 1 256 ? 24.609 -38.75 -15.391 1 89.44 256 GLU A N 1
ATOM 2028 C CA . GLU A 1 256 ? 24 -39.469 -16.5 1 89.44 256 GLU A CA 1
ATOM 2029 C C . GLU A 1 256 ? 23.016 -38.594 -17.25 1 89.44 256 GLU A C 1
ATOM 2031 O O . GLU A 1 256 ? 22.219 -37.875 -16.641 1 89.44 256 GLU A O 1
ATOM 2036 N N . ASP A 1 257 ? 23.156 -38.594 -18.516 1 91.69 257 ASP A N 1
ATOM 2037 C CA . ASP A 1 257 ? 22.156 -37.938 -19.375 1 91.69 257 ASP A CA 1
ATOM 2038 C C . ASP A 1 257 ? 20.922 -38.812 -19.531 1 91.69 257 ASP A C 1
ATOM 2040 O O . ASP A 1 257 ? 20.969 -39.844 -20.219 1 91.69 257 ASP A O 1
ATOM 2044 N N . LEU A 1 258 ? 19.859 -38.375 -19 1 89.25 258 LEU A N 1
ATOM 2045 C CA . LEU A 1 258 ? 18.641 -39.156 -19.047 1 89.25 258 LEU A CA 1
ATOM 2046 C C . LEU A 1 258 ? 18.031 -39.156 -20.453 1 89.25 258 LEU A C 1
ATOM 2048 O O . LEU A 1 258 ? 17.219 -40.031 -20.781 1 89.25 258 LEU A O 1
ATOM 2052 N N . LYS A 1 259 ? 18.344 -38.219 -21.266 1 92.25 259 LYS A N 1
ATOM 2053 C CA . LYS A 1 259 ? 17.891 -38.094 -22.641 1 92.25 259 LYS A CA 1
ATOM 2054 C C . LYS A 1 259 ? 16.375 -38.094 -22.734 1 92.25 259 LYS A C 1
ATOM 2056 O O . LYS A 1 259 ? 15.789 -38.812 -23.531 1 92.25 259 LYS A O 1
ATOM 2061 N N . VAL A 1 260 ? 15.852 -37.344 -21.844 1 93.25 260 VAL A N 1
ATOM 2062 C CA . VAL A 1 260 ? 14.398 -37.219 -21.844 1 93.25 260 VAL A CA 1
ATOM 2063 C C . VAL A 1 260 ? 13.969 -36.281 -22.984 1 93.25 260 VAL A C 1
ATOM 2065 O O . VAL A 1 260 ? 14.547 -35.219 -23.172 1 93.25 260 VAL A O 1
ATOM 2068 N N . VAL A 1 261 ? 13.008 -36.781 -23.75 1 89.81 261 VAL A N 1
ATOM 2069 C CA . VAL A 1 261 ? 12.531 -35.969 -24.891 1 89.81 261 VAL A CA 1
ATOM 2070 C C . VAL A 1 261 ? 11.164 -35.375 -24.547 1 89.81 261 VAL A C 1
ATOM 2072 O O . VAL A 1 261 ? 10.297 -36.062 -24 1 89.81 261 VAL A O 1
ATOM 2075 N N . ASP A 1 262 ? 11.039 -34.156 -24.797 1 91.12 262 ASP A N 1
ATOM 2076 C CA . ASP A 1 262 ? 9.742 -33.469 -24.672 1 91.12 262 ASP A CA 1
ATOM 2077 C C . ASP A 1 262 ? 8.781 -33.938 -25.766 1 91.12 262 ASP A C 1
ATOM 2079 O O . ASP A 1 262 ? 8.945 -33.562 -26.922 1 91.12 262 ASP A O 1
ATOM 2083 N N . THR A 1 263 ? 7.812 -34.594 -25.391 1 87.94 263 THR A N 1
ATOM 2084 C CA . THR A 1 263 ? 6.871 -35.156 -26.359 1 87.94 263 THR A CA 1
ATOM 2085 C C . THR A 1 263 ? 6.039 -34.062 -27 1 87.94 263 THR A C 1
ATOM 2087 O O . THR A 1 263 ? 5.379 -34.281 -28.031 1 87.94 263 THR A O 1
ATOM 2090 N N . THR A 1 264 ? 6.105 -32.906 -26.484 1 90.31 264 THR A N 1
ATOM 2091 C CA . THR A 1 264 ? 5.297 -31.797 -27.031 1 90.31 264 THR A CA 1
ATOM 2092 C C . THR A 1 264 ? 6.18 -30.781 -27.75 1 90.31 264 THR A C 1
ATOM 2094 O O . THR A 1 264 ? 5.781 -29.625 -27.922 1 90.31 264 THR A O 1
ATOM 2097 N N . LYS A 1 265 ? 7.328 -31.125 -28.047 1 89.19 265 LYS A N 1
ATOM 2098 C CA . LYS A 1 265 ? 8.297 -30.234 -28.672 1 89.19 265 LYS A CA 1
ATOM 2099 C C . LYS A 1 265 ? 7.734 -29.641 -29.953 1 89.19 265 LYS A C 1
ATOM 2101 O O . LYS A 1 265 ? 8.031 -28.484 -30.297 1 89.19 265 LYS A O 1
ATOM 2106 N N . PHE A 1 266 ? 6.93 -30.406 -30.672 1 90.56 266 PHE A N 1
ATOM 2107 C CA . PHE A 1 266 ? 6.379 -29.953 -31.953 1 90.56 266 PHE A CA 1
ATOM 2108 C C . PHE A 1 266 ? 5.391 -28.812 -31.734 1 90.56 266 PHE A C 1
ATOM 2110 O O . PHE A 1 266 ? 5.172 -27.984 -32.625 1 90.56 266 PHE A O 1
ATOM 2117 N N . LEU A 1 267 ? 4.855 -28.812 -30.578 1 91.44 267 LEU A N 1
ATOM 2118 C CA . LEU A 1 267 ? 3.961 -27.703 -30.266 1 91.44 267 LEU A CA 1
ATOM 2119 C C . LEU A 1 267 ? 4.727 -26.375 -30.203 1 91.44 267 LEU A C 1
ATOM 2121 O O . LEU A 1 267 ? 4.246 -25.344 -30.672 1 91.44 267 LEU A O 1
ATOM 2125 N N . ASP A 1 268 ? 5.871 -26.438 -29.594 1 91.25 268 ASP A N 1
ATOM 2126 C CA . ASP A 1 268 ? 6.723 -25.25 -29.531 1 91.25 268 ASP A CA 1
ATOM 2127 C C . ASP A 1 268 ? 7.148 -24.812 -30.938 1 91.25 268 ASP A C 1
ATOM 2129 O O . ASP A 1 268 ? 7.172 -23.609 -31.234 1 91.25 268 ASP A O 1
ATOM 2133 N N . PHE A 1 269 ? 7.469 -25.766 -31.734 1 90.25 269 PHE A N 1
ATOM 2134 C CA . PHE A 1 269 ? 7.84 -25.516 -33.125 1 90.25 269 PHE A CA 1
ATOM 2135 C C . PHE A 1 269 ? 6.695 -24.844 -33.875 1 90.25 269 PHE A C 1
ATOM 2137 O O . PHE A 1 269 ? 6.895 -23.812 -34.5 1 90.25 269 PHE A O 1
ATOM 2144 N N . LEU A 1 270 ? 5.539 -25.344 -33.688 1 90.25 270 LEU A N 1
ATOM 2145 C CA . LEU A 1 270 ? 4.371 -24.812 -34.375 1 90.25 270 LEU A CA 1
ATOM 2146 C C . LEU A 1 270 ? 4.043 -23.406 -33.875 1 90.25 270 LEU A C 1
ATOM 2148 O O . LEU A 1 270 ? 3.621 -22.547 -34.656 1 90.25 270 LEU A O 1
ATOM 2152 N N . SER A 1 271 ? 4.219 -23.172 -32.594 1 88.75 271 SER A N 1
ATOM 2153 C CA . SER A 1 271 ? 3.889 -21.891 -32 1 88.75 271 SER A CA 1
ATOM 2154 C 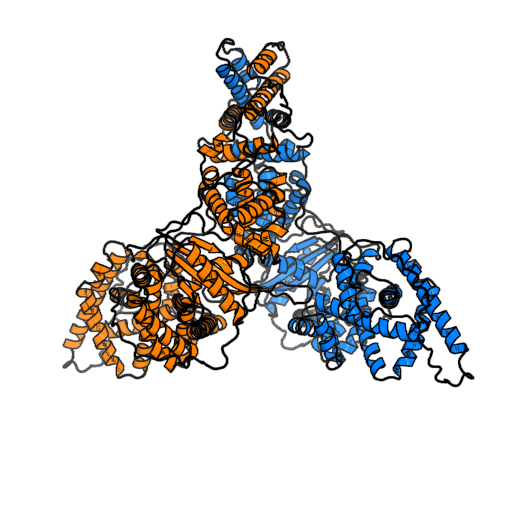C . SER A 1 271 ? 4.77 -20.781 -32.562 1 88.75 271 SER A C 1
ATOM 2156 O O . SER A 1 271 ? 4.402 -19.594 -32.5 1 88.75 271 SER A O 1
ATOM 2158 N N . VAL A 1 272 ? 5.863 -21.172 -33.094 1 86.88 272 VAL A N 1
ATOM 2159 C CA . VAL A 1 272 ? 6.816 -20.172 -33.594 1 86.88 272 VAL A CA 1
ATOM 2160 C C . VAL A 1 272 ? 6.707 -20.047 -35.094 1 86.88 272 VAL A C 1
ATOM 2162 O O . VAL A 1 272 ? 6.703 -18.938 -35.625 1 86.88 272 VAL A O 1
ATOM 2165 N N . VAL A 1 273 ? 6.508 -21.078 -35.812 1 85.88 273 VAL A N 1
ATOM 2166 C CA . VAL A 1 273 ? 6.656 -21.094 -37.25 1 85.88 273 VAL A CA 1
ATOM 2167 C C . VAL A 1 273 ? 5.344 -20.656 -37.906 1 85.88 273 VAL A C 1
ATOM 2169 O O . VAL A 1 273 ? 5.336 -20.188 -39.062 1 85.88 273 VAL A O 1
ATOM 2172 N N . THR A 1 274 ? 4.273 -20.797 -37.219 1 86.12 274 THR A N 1
ATOM 2173 C CA . THR A 1 274 ? 2.984 -20.484 -37.844 1 86.12 274 THR A CA 1
ATOM 2174 C C . THR A 1 274 ? 2.66 -19 -37.688 1 86.12 274 THR A C 1
ATOM 2176 O O . THR A 1 274 ? 1.715 -18.5 -38.281 1 86.12 274 THR A O 1
ATOM 2179 N N . ARG A 1 275 ? 3.373 -18.281 -36.938 1 81.44 275 ARG A N 1
ATOM 2180 C CA . ARG A 1 275 ? 3.066 -16.922 -36.531 1 81.44 275 ARG A CA 1
ATOM 2181 C C . ARG A 1 275 ? 2.969 -16 -37.75 1 81.44 275 ARG A C 1
ATOM 2183 O O . ARG A 1 275 ? 2.123 -15.102 -37.812 1 81.44 275 ARG A O 1
ATOM 2190 N N . PRO A 1 276 ? 3.799 -16.141 -38.75 1 73.12 276 PRO A N 1
ATOM 2191 C CA . PRO A 1 276 ? 3.711 -15.273 -39.938 1 73.12 276 PRO A CA 1
ATOM 2192 C C . PRO A 1 276 ? 2.404 -15.453 -40.688 1 73.12 276 PRO A C 1
ATOM 2194 O O . PRO A 1 276 ? 1.967 -14.531 -41.406 1 73.12 276 PRO A O 1
ATOM 2197 N N . LEU A 1 277 ? 1.835 -16.562 -40.594 1 73.81 277 LEU A N 1
ATOM 2198 C CA . LEU A 1 277 ? 0.648 -16.875 -41.375 1 73.81 277 LEU A CA 1
ATOM 2199 C C . LEU A 1 277 ? -0.623 -16.547 -40.594 1 73.81 277 LEU A C 1
ATOM 2201 O O . LEU A 1 277 ? -1.695 -16.391 -41.188 1 73.81 277 LEU A O 1
ATOM 2205 N N . LYS A 1 278 ? -0.434 -16.422 -39.25 1 74.12 278 LYS A N 1
ATOM 2206 C CA . LYS A 1 278 ? -1.625 -16.281 -38.406 1 74.12 278 LYS A CA 1
ATOM 2207 C C . LYS A 1 278 ? -1.451 -15.156 -37.406 1 74.12 278 LYS A C 1
ATOM 2209 O O . LYS A 1 278 ? -0.489 -15.148 -36.625 1 74.12 278 LYS A O 1
ATOM 2214 N N . ALA A 1 279 ? -2.359 -14.156 -37.625 1 69 279 ALA A N 1
ATOM 2215 C CA . ALA A 1 279 ? -2.453 -13.062 -36.656 1 69 279 ALA A CA 1
ATOM 2216 C C . ALA A 1 279 ? -3.879 -12.523 -36.562 1 69 279 ALA A C 1
ATOM 2218 O O . ALA A 1 279 ? -4.605 -12.508 -37.562 1 69 279 ALA A O 1
ATOM 2219 N N . PRO A 1 280 ? -4.359 -12.422 -35.188 1 75.81 280 PRO A N 1
ATOM 2220 C CA . PRO A 1 280 ? -3.648 -12.375 -33.906 1 75.81 280 PRO A CA 1
ATOM 2221 C C . PRO A 1 280 ? -3.678 -13.703 -33.156 1 75.81 280 PRO A C 1
ATOM 2223 O O . PRO A 1 280 ? -4.684 -14.422 -33.188 1 75.81 280 PRO A O 1
ATOM 2226 N N . VAL A 1 281 ? -2.562 -14.141 -32.688 1 77.69 281 VAL A N 1
ATOM 2227 C CA . VAL A 1 281 ? -2.461 -15.367 -31.906 1 77.69 281 VAL A CA 1
ATOM 2228 C C . VAL A 1 281 ? -1.932 -15.047 -30.516 1 77.69 281 VAL A C 1
ATOM 2230 O O . VAL A 1 281 ? -1.19 -14.078 -30.328 1 77.69 281 VAL A O 1
ATOM 2233 N N . PRO A 1 282 ? -2.449 -15.789 -29.531 1 84.38 282 PRO A N 1
ATOM 2234 C CA . PRO A 1 282 ? -1.928 -15.578 -28.172 1 84.38 282 PRO A CA 1
ATOM 2235 C C . PRO A 1 282 ? -0.428 -15.844 -28.062 1 84.38 282 PRO A C 1
ATOM 2237 O O . PRO A 1 282 ? 0.144 -16.516 -28.938 1 84.38 282 PRO A O 1
ATOM 2240 N N . GLY A 1 283 ? 0.183 -15.281 -27.094 1 83.25 283 GLY A N 1
ATOM 2241 C CA . GLY A 1 283 ? 1.577 -15.578 -26.812 1 83.25 283 GLY A CA 1
ATOM 2242 C C . GLY A 1 283 ? 1.808 -17.031 -26.422 1 83.25 283 GLY A C 1
ATOM 2243 O O . GLY A 1 283 ? 0.854 -17.781 -26.203 1 83.25 283 GLY A O 1
ATOM 2244 N N . TRP A 1 284 ? 2.986 -17.422 -26.391 1 88.38 284 TRP A N 1
ATOM 2245 C CA . TRP A 1 284 ? 3.369 -18.797 -26.109 1 88.38 284 TRP A CA 1
ATOM 2246 C C . TRP A 1 284 ? 2.695 -19.312 -24.844 1 88.38 284 TRP A C 1
ATOM 2248 O O . TRP A 1 284 ? 2.096 -20.391 -24.844 1 88.38 284 TRP A O 1
ATOM 2258 N N . SER A 1 285 ? 2.812 -18.562 -23.797 1 87.62 285 SER A N 1
ATOM 2259 C CA . SER A 1 285 ? 2.24 -18.969 -22.516 1 87.62 285 SER A CA 1
ATOM 2260 C C . SER A 1 285 ? 0.724 -19.109 -22.609 1 87.62 285 SER A C 1
ATOM 2262 O O . SER A 1 285 ? 0.135 -19.984 -21.969 1 87.62 285 SER A O 1
ATOM 2264 N N . GLY A 1 286 ? 0.105 -18.203 -23.344 1 86 286 GLY A N 1
ATOM 2265 C CA . GLY A 1 286 ? -1.333 -18.281 -23.547 1 86 286 GLY A CA 1
ATOM 2266 C C . GLY A 1 286 ? -1.761 -19.531 -24.281 1 86 286 GLY A C 1
ATOM 2267 O O . GLY A 1 286 ? -2.742 -20.188 -23.906 1 86 286 GLY A O 1
ATOM 2268 N N . VAL A 1 287 ? -1.005 -19.922 -25.281 1 88.19 287 VAL A N 1
ATOM 2269 C CA . VAL A 1 287 ? -1.302 -21.109 -26.062 1 88.19 287 VAL A CA 1
ATOM 2270 C C . VAL A 1 287 ? -1.148 -22.359 -25.188 1 88.19 287 VAL A C 1
ATOM 2272 O O . VAL A 1 287 ? -2 -23.25 -25.219 1 88.19 287 VAL A O 1
ATOM 2275 N N . MET A 1 288 ? -0.068 -22.375 -24.469 1 91.19 288 MET A N 1
ATOM 2276 C CA . MET A 1 288 ? 0.195 -23.547 -23.625 1 91.19 288 MET A CA 1
ATOM 2277 C C . MET A 1 288 ? -0.926 -23.734 -22.609 1 91.19 288 MET A C 1
ATOM 2279 O O . MET A 1 288 ? -1.331 -24.875 -22.344 1 91.19 288 MET A O 1
ATOM 2283 N N . GLN A 1 289 ? -1.404 -22.75 -22.062 1 88.88 289 GLN A N 1
ATOM 2284 C CA . GLN A 1 289 ? -2.484 -22.828 -21.094 1 88.88 289 GLN A CA 1
ATOM 2285 C C . GLN A 1 289 ? -3.773 -23.328 -21.734 1 88.88 289 GLN A C 1
ATOM 2287 O O . GLN A 1 289 ? -4.543 -24.062 -21.109 1 88.88 289 GLN A O 1
ATOM 2292 N N . MET A 1 290 ? -4.004 -22.953 -22.922 1 87.62 290 MET A N 1
ATOM 2293 C CA . MET A 1 290 ? -5.238 -23.297 -23.625 1 87.62 290 MET A CA 1
ATOM 2294 C C . MET A 1 290 ? -5.262 -24.766 -24.016 1 87.62 290 MET A C 1
ATOM 2296 O O . MET A 1 290 ? -6.316 -25.406 -24 1 87.62 290 MET A O 1
ATOM 2300 N N . VAL A 1 291 ? -4.117 -25.281 -24.312 1 90.31 291 VAL A N 1
ATOM 2301 C CA . VAL A 1 291 ? -4.141 -26.547 -25.031 1 90.31 291 VAL A CA 1
ATOM 2302 C C . VAL A 1 291 ? -3.711 -27.672 -24.094 1 90.31 291 VAL A C 1
ATOM 2304 O O . VAL A 1 291 ? -4.051 -28.844 -24.328 1 90.31 291 VAL A O 1
ATOM 2307 N N . HIS A 1 292 ? -2.934 -27.391 -23.078 1 90.75 292 HIS A N 1
ATOM 2308 C CA . HIS A 1 292 ? -2.422 -28.453 -22.219 1 90.75 292 HIS A CA 1
ATOM 2309 C C . HIS A 1 292 ? -3.475 -28.891 -21.219 1 90.75 292 HIS A C 1
ATOM 2311 O O . HIS A 1 292 ? -4.016 -28.078 -20.469 1 90.75 292 HIS A O 1
ATOM 2317 N N . GLU A 1 293 ? -3.742 -30.172 -21.266 1 88.69 293 GLU A N 1
ATOM 2318 C CA . GLU A 1 293 ? -4.652 -30.812 -20.328 1 88.69 293 GLU A CA 1
ATOM 2319 C C . GLU A 1 293 ? -4.098 -32.156 -19.859 1 88.69 293 GLU A C 1
ATOM 2321 O O . GLU A 1 293 ? -3.312 -32.781 -20.562 1 88.69 293 GLU A O 1
ATOM 2326 N N . GLY A 1 294 ? -4.336 -32.438 -18.625 1 88.5 294 GLY A N 1
ATOM 2327 C CA . GLY A 1 294 ? -3.871 -33.719 -18.094 1 88.5 294 GLY A CA 1
ATOM 2328 C C . GLY A 1 294 ? -4.219 -33.906 -16.641 1 88.5 294 GLY A C 1
ATOM 2329 O O . GLY A 1 294 ? -4.855 -33.031 -16.016 1 88.5 294 GLY A O 1
ATOM 2330 N N . GLU A 1 295 ? -3.811 -35.031 -16.203 1 92.12 295 GLU A N 1
ATOM 2331 C CA . GLU A 1 295 ? -4.016 -35.344 -14.797 1 92.12 295 GLU A CA 1
ATOM 2332 C C . GLU A 1 295 ? -2.951 -34.688 -13.93 1 92.12 295 GLU A C 1
ATOM 2334 O O . GLU A 1 295 ? -1.785 -34.594 -14.32 1 92.12 295 GLU A O 1
ATOM 2339 N N . HIS A 1 296 ? -3.334 -34.188 -12.852 1 94.31 296 HIS A N 1
ATOM 2340 C CA . HIS A 1 296 ? -2.422 -33.562 -11.898 1 94.31 296 HIS A CA 1
ATOM 2341 C C . HIS A 1 296 ? -2.885 -33.781 -10.469 1 94.31 296 HIS A C 1
ATOM 2343 O O . HIS A 1 296 ? -4.039 -34.125 -10.227 1 94.31 296 HIS A O 1
ATOM 2349 N N . PRO A 1 297 ? -2.053 -33.625 -9.461 1 95.12 297 PRO A N 1
ATOM 2350 C CA . PRO A 1 297 ? -2.342 -34 -8.07 1 95.12 297 PRO A CA 1
ATOM 2351 C C . PRO A 1 297 ? -3.383 -33.062 -7.43 1 95.12 297 PRO A C 1
ATOM 2353 O O . PRO A 1 297 ? -3.92 -33.406 -6.367 1 95.12 297 PRO A O 1
ATOM 2356 N N . GLY A 1 298 ? -3.652 -32 -8.008 1 93.19 298 GLY A N 1
ATOM 2357 C CA . GLY A 1 298 ? -4.664 -31.125 -7.449 1 93.19 298 GLY A CA 1
ATOM 2358 C C . GLY A 1 298 ? -4.102 -29.812 -6.953 1 93.19 298 GLY A C 1
ATOM 2359 O O . GLY A 1 298 ? -2.91 -29.531 -7.113 1 93.19 298 GLY A O 1
ATOM 2360 N N . LYS A 1 299 ? -4.941 -29.031 -6.328 1 93.69 299 LYS A N 1
ATOM 2361 C CA . LYS A 1 299 ? -4.574 -27.719 -5.809 1 93.69 299 LYS A CA 1
ATOM 2362 C C . LYS A 1 299 ? -3.82 -27.844 -4.488 1 93.69 299 LYS A C 1
ATOM 2364 O O . LYS A 1 299 ? -4.121 -28.719 -3.674 1 93.69 299 LYS A O 1
ATOM 2369 N N . SER A 1 300 ? -2.861 -26.938 -4.34 1 94.38 300 SER A N 1
ATOM 2370 C CA . SER A 1 300 ? -2.049 -26.969 -3.127 1 94.38 300 SER A CA 1
ATOM 2371 C C . SER A 1 300 ? -2.527 -25.938 -2.109 1 94.38 300 SER A C 1
ATOM 2373 O O . SER A 1 300 ? -2.955 -24.844 -2.482 1 94.38 300 SER A O 1
ATOM 2375 N N . GLY A 1 301 ? -2.52 -26.312 -0.841 1 90.56 301 GLY A N 1
ATOM 2376 C CA . GLY A 1 301 ? -2.666 -25.375 0.259 1 90.56 301 GLY A CA 1
ATOM 2377 C C . GLY A 1 301 ? -1.337 -24.906 0.819 1 90.56 301 GLY A C 1
ATOM 2378 O O . GLY A 1 301 ? -0.389 -25.688 0.926 1 90.56 301 GLY A O 1
ATOM 2379 N N . ILE A 1 302 ? -1.21 -23.656 1.112 1 91.44 302 ILE A N 1
ATOM 2380 C CA . ILE A 1 302 ? 0.031 -23.094 1.643 1 91.44 302 ILE A CA 1
ATOM 2381 C C . ILE A 1 302 ? -0.171 -22.672 3.096 1 91.44 302 ILE A C 1
ATOM 2383 O O . ILE A 1 302 ? -1.111 -21.938 3.412 1 91.44 302 ILE A O 1
ATOM 2387 N N . VAL A 1 303 ? 0.683 -23.109 3.955 1 91.12 303 VAL A N 1
ATOM 2388 C CA . VAL A 1 303 ? 0.64 -22.766 5.375 1 91.12 303 VAL A CA 1
ATOM 2389 C C . VAL A 1 303 ? 1.893 -21.984 5.762 1 91.12 303 VAL A C 1
ATOM 2391 O O . VAL A 1 303 ? 3.012 -22.391 5.441 1 91.12 303 VAL A O 1
ATOM 2394 N N . PHE A 1 304 ? 1.669 -20.891 6.375 1 91.19 304 PHE A N 1
ATOM 2395 C CA . PHE A 1 304 ? 2.795 -20.109 6.895 1 91.19 304 PHE A CA 1
ATOM 2396 C C . PHE A 1 304 ? 3.312 -20.734 8.188 1 91.19 304 PHE A C 1
ATOM 2398 O O . PHE A 1 304 ? 2.527 -21.125 9.055 1 91.19 304 PHE A O 1
ATOM 2405 N N . LEU A 1 305 ? 4.543 -20.844 8.289 1 93.69 305 LEU A N 1
ATOM 2406 C CA . LEU A 1 305 ? 5.188 -21.328 9.508 1 93.69 305 LEU A CA 1
ATOM 2407 C C . LEU A 1 305 ? 5.941 -20.188 10.203 1 93.69 305 LEU A C 1
ATOM 2409 O O . LEU A 1 305 ? 6.141 -19.125 9.617 1 93.69 305 LEU A O 1
ATOM 2413 N N . PRO A 1 306 ? 6.273 -20.391 11.43 1 91.81 306 PRO A N 1
ATOM 2414 C CA . PRO A 1 306 ? 6.953 -19.312 12.172 1 91.81 306 PRO A CA 1
ATOM 2415 C C . PRO A 1 306 ? 8.234 -18.844 11.484 1 91.81 306 PRO A C 1
ATOM 2417 O O . PRO A 1 306 ? 8.945 -19.656 10.875 1 91.81 306 PRO A O 1
ATOM 2420 N N . MET A 1 307 ? 8.547 -17.625 11.703 1 90.88 307 MET A N 1
ATOM 2421 C CA . MET A 1 307 ? 9.758 -17.031 11.133 1 90.88 307 MET A CA 1
ATOM 2422 C C . MET A 1 307 ? 10.883 -17.016 12.156 1 90.88 307 MET A C 1
ATOM 2424 O O . MET A 1 307 ? 10.641 -16.984 13.359 1 90.88 307 MET A O 1
ATOM 2428 N N . ILE A 1 308 ? 12.023 -17.109 11.633 1 92.31 308 ILE A N 1
ATOM 2429 C CA . ILE A 1 308 ? 13.195 -16.953 12.492 1 92.31 308 ILE A CA 1
ATOM 2430 C C . ILE A 1 308 ? 13.766 -15.547 12.344 1 92.31 308 ILE A C 1
ATOM 2432 O O . ILE A 1 308 ? 14.055 -15.102 11.234 1 92.31 308 ILE A O 1
ATOM 2436 N N . ASP A 1 309 ? 13.906 -14.836 13.453 1 86 309 ASP A N 1
ATOM 2437 C CA . ASP A 1 309 ? 14.438 -13.477 13.445 1 86 309 ASP A CA 1
ATOM 2438 C C . ASP A 1 309 ? 15.969 -13.492 13.492 1 86 309 ASP A C 1
ATOM 2440 O O . ASP A 1 309 ? 16.562 -13.109 14.5 1 86 309 ASP A O 1
ATOM 2444 N N . MET A 1 310 ? 16.547 -13.953 12.531 1 88.25 310 MET A N 1
ATOM 2445 C CA . MET A 1 310 ? 17.984 -14.039 12.328 1 88.25 310 MET A CA 1
ATOM 2446 C C . MET A 1 310 ? 18.344 -13.93 10.852 1 88.25 310 MET A C 1
ATOM 2448 O O . MET A 1 310 ? 17.531 -14.273 9.992 1 88.25 310 MET A O 1
ATOM 2452 N N . ASN A 1 311 ? 19.484 -13.398 10.641 1 88.94 311 ASN A N 1
ATOM 2453 C CA . ASN A 1 311 ? 19.922 -13.336 9.25 1 88.94 311 ASN A CA 1
ATOM 2454 C C . ASN A 1 311 ? 19.844 -14.703 8.578 1 88.94 311 ASN A C 1
ATOM 2456 O O . ASN A 1 311 ? 20.453 -15.672 9.055 1 88.94 311 ASN A O 1
ATOM 2460 N N . ALA A 1 312 ? 19.188 -14.727 7.504 1 92.06 312 ALA A N 1
ATOM 2461 C CA . ALA A 1 312 ? 18.938 -16 6.82 1 92.06 312 ALA A CA 1
ATOM 2462 C C . ALA A 1 312 ? 20.234 -16.656 6.375 1 92.06 312 ALA A C 1
ATOM 2464 O O . ALA A 1 312 ? 20.312 -17.875 6.234 1 92.06 312 ALA A O 1
ATOM 2465 N N . SER A 1 313 ? 21.266 -15.859 6.18 1 91.69 313 SER A N 1
ATOM 2466 C CA . SER A 1 313 ? 22.531 -16.391 5.68 1 91.69 313 SER A CA 1
ATOM 2467 C C . SER A 1 313 ? 23.391 -16.953 6.812 1 91.69 313 SER A C 1
ATOM 2469 O O . SER A 1 313 ? 24.391 -17.609 6.566 1 91.69 313 SER A O 1
ATOM 2471 N N . ASP A 1 314 ? 22.938 -16.719 7.973 1 93.81 314 ASP A N 1
ATOM 2472 C CA . ASP A 1 314 ? 23.641 -17.266 9.125 1 93.81 314 ASP A CA 1
ATOM 2473 C C . ASP A 1 314 ? 23.5 -18.781 9.18 1 93.81 314 ASP A C 1
ATOM 2475 O O . ASP A 1 314 ? 22.391 -19.312 9.008 1 93.81 314 ASP A O 1
ATOM 2479 N N . VAL A 1 315 ? 24.594 -19.516 9.422 1 94.69 315 VAL A N 1
ATOM 2480 C CA . VAL A 1 315 ? 24.609 -20.969 9.414 1 94.69 315 VAL A CA 1
ATOM 2481 C C . VAL A 1 315 ? 23.719 -21.516 10.531 1 94.69 315 VAL A C 1
ATOM 2483 O O . VAL A 1 315 ? 23.062 -22.547 10.367 1 94.69 315 VAL A O 1
ATOM 2486 N N . SER A 1 316 ? 23.656 -20.812 11.617 1 95.81 316 SER A N 1
ATOM 2487 C CA . SER A 1 316 ? 22.812 -21.25 12.727 1 95.81 316 SER A CA 1
ATOM 2488 C C . SER A 1 316 ? 21.328 -21.094 12.383 1 95.81 316 SER A C 1
ATOM 2490 O O . SER A 1 316 ? 20.5 -21.891 12.836 1 95.81 316 SER A O 1
ATOM 2492 N N . CYS A 1 317 ? 21.016 -20.109 11.617 1 96.56 317 CYS A N 1
ATOM 2493 C CA . CYS A 1 317 ? 19.641 -19.922 11.18 1 96.56 317 CYS A CA 1
ATOM 2494 C C . CYS A 1 317 ? 19.188 -21.047 10.258 1 96.56 317 CYS A C 1
ATOM 2496 O O . CYS A 1 317 ? 18.094 -21.594 10.422 1 96.56 317 CYS A O 1
ATOM 2498 N N . ILE A 1 318 ? 20.062 -21.391 9.359 1 97.44 318 ILE A N 1
ATOM 2499 C CA . ILE A 1 318 ? 19.766 -22.469 8.422 1 97.44 318 ILE A CA 1
ATOM 2500 C C . ILE A 1 318 ? 19.641 -23.797 9.172 1 97.44 318 ILE A C 1
ATOM 2502 O O . ILE A 1 318 ? 18.719 -24.562 8.93 1 97.44 318 ILE A O 1
ATOM 2506 N N . TYR A 1 319 ? 20.594 -23.984 10.062 1 97.06 319 TYR A N 1
ATOM 2507 C CA . TYR A 1 319 ? 20.578 -25.188 10.883 1 97.06 319 TYR A CA 1
ATOM 2508 C C . TYR A 1 319 ? 19.297 -25.297 11.695 1 97.06 319 TYR A C 1
ATOM 2510 O O . TYR A 1 319 ? 18.672 -26.359 11.75 1 97.06 319 TYR A O 1
ATOM 2518 N N . SER A 1 320 ? 18.906 -24.203 12.32 1 97.38 320 SER A N 1
ATOM 2519 C CA . SER A 1 320 ? 17.688 -24.172 13.109 1 97.38 320 SER A CA 1
ATOM 2520 C C . SER A 1 320 ? 16.453 -24.406 12.234 1 97.38 320 SER A C 1
ATOM 2522 O O . SER A 1 320 ? 15.508 -25.078 12.656 1 97.38 320 SER A O 1
ATOM 2524 N N . THR A 1 321 ? 16.469 -23.859 11.023 1 97.88 321 THR A N 1
ATOM 2525 C CA . THR A 1 321 ? 15.383 -24.047 10.078 1 97.88 321 THR A CA 1
ATOM 2526 C C . THR A 1 321 ? 15.219 -25.516 9.719 1 97.88 321 THR A C 1
ATOM 2528 O O . THR A 1 321 ? 14.117 -26.062 9.766 1 97.88 321 THR A O 1
ATOM 2531 N N . MET A 1 322 ? 16.297 -26.188 9.406 1 97.94 322 MET A N 1
ATOM 2532 C CA . MET A 1 322 ? 16.266 -27.578 9.008 1 97.94 322 MET A CA 1
ATOM 2533 C C . MET A 1 322 ? 15.828 -28.469 10.164 1 97.94 322 MET A C 1
ATOM 2535 O O . MET A 1 322 ? 15.047 -29.406 9.984 1 97.94 322 MET A O 1
ATOM 2539 N N . THR A 1 323 ? 16.297 -28.141 11.344 1 96.94 323 THR A N 1
ATOM 2540 C CA . THR A 1 323 ? 15.914 -28.906 12.523 1 96.94 323 THR A CA 1
ATOM 2541 C C . THR A 1 323 ? 14.414 -28.766 12.805 1 96.94 323 THR A C 1
ATOM 2543 O O . THR A 1 323 ? 13.75 -29.734 13.148 1 96.94 323 THR A O 1
ATOM 2546 N N . PHE A 1 324 ? 13.992 -27.594 12.656 1 96.69 324 PHE A N 1
ATOM 2547 C CA . PHE A 1 324 ? 12.57 -27.328 12.844 1 96.69 324 PHE A CA 1
ATOM 2548 C C . PHE A 1 324 ? 11.734 -28.109 11.82 1 96.69 324 PHE A C 1
ATOM 2550 O O . PHE A 1 324 ? 10.742 -28.75 12.18 1 96.69 324 PHE A O 1
ATOM 2557 N N . ILE A 1 325 ? 12.117 -28.062 10.617 1 97.38 325 ILE A N 1
ATOM 2558 C CA . ILE A 1 325 ? 11.391 -28.734 9.539 1 97.38 325 ILE A CA 1
ATOM 2559 C C . ILE A 1 325 ? 11.414 -30.234 9.758 1 97.38 325 ILE A C 1
ATOM 2561 O O . ILE A 1 325 ? 10.414 -30.922 9.531 1 97.38 325 ILE A O 1
ATOM 2565 N N . CYS A 1 326 ? 12.547 -30.766 10.211 1 97.44 326 CYS A N 1
ATOM 2566 C CA . CYS A 1 326 ? 12.633 -32.188 10.523 1 97.44 326 CYS A CA 1
ATOM 2567 C C . CYS A 1 326 ? 11.656 -32.562 11.633 1 97.44 326 CYS A C 1
ATOM 2569 O O . CYS A 1 326 ? 11.031 -33.625 11.578 1 97.44 326 CYS A O 1
ATOM 2571 N N . SER A 1 327 ? 11.578 -31.672 12.578 1 95.38 327 SER A N 1
ATOM 2572 C CA . SER A 1 327 ? 10.625 -31.922 13.664 1 95.38 327 SER A CA 1
ATOM 2573 C C . SER A 1 327 ? 9.195 -31.922 13.148 1 95.38 327 SER A C 1
ATOM 2575 O O . SER A 1 327 ? 8.383 -32.75 13.547 1 95.38 327 SER A O 1
ATOM 2577 N N . GLN A 1 328 ? 8.891 -31 12.273 1 94.56 328 GLN A N 1
ATOM 2578 C CA . GLN A 1 328 ? 7.566 -30.938 11.672 1 94.56 328 GLN A CA 1
ATOM 2579 C C . GLN A 1 328 ? 7.285 -32.188 10.82 1 94.56 328 GLN A C 1
ATOM 2581 O O . GLN A 1 328 ? 6.188 -32.719 10.875 1 94.56 328 GLN A O 1
ATOM 2586 N N . ALA A 1 329 ? 8.242 -32.562 10.047 1 95.69 329 ALA A N 1
ATOM 2587 C CA . ALA A 1 329 ? 8.102 -33.719 9.188 1 95.69 329 ALA A CA 1
ATOM 2588 C C . ALA A 1 329 ? 7.867 -35 10.016 1 95.69 329 ALA A C 1
ATOM 2590 O O . ALA A 1 329 ? 7.07 -35.844 9.641 1 95.69 329 ALA A O 1
ATOM 2591 N N . ARG A 1 330 ? 8.555 -35.062 11.109 1 94.62 330 ARG A N 1
ATOM 2592 C CA . ARG A 1 330 ? 8.375 -36.219 12.008 1 94.62 330 ARG A CA 1
ATOM 2593 C C . ARG A 1 330 ? 6.969 -36.25 12.586 1 94.62 330 ARG A C 1
ATOM 2595 O O . ARG A 1 330 ? 6.359 -37.312 12.703 1 94.62 330 ARG A O 1
ATOM 2602 N N . HIS A 1 331 ? 6.531 -35.094 12.906 1 93.31 331 HIS A N 1
ATOM 2603 C CA . HIS A 1 331 ? 5.191 -34.969 13.461 1 93.31 331 HIS A CA 1
ATOM 2604 C C . HIS A 1 331 ? 4.137 -35.5 12.492 1 93.31 331 HIS A C 1
ATOM 2606 O O . HIS A 1 331 ? 3.18 -36.156 12.898 1 93.31 331 HIS A O 1
ATOM 2612 N N . TYR A 1 332 ? 4.324 -35.281 11.273 1 93.88 332 TYR A N 1
ATOM 2613 C CA . TYR A 1 332 ? 3.354 -35.688 10.266 1 93.88 332 TYR A CA 1
ATOM 2614 C C . TYR A 1 332 ? 3.77 -37 9.609 1 93.88 332 TYR A C 1
ATOM 2616 O O . TYR A 1 332 ? 3.107 -37.469 8.68 1 93.88 332 TYR A O 1
ATOM 2624 N N . LYS A 1 333 ? 4.848 -37.531 9.969 1 93 333 LYS A N 1
ATOM 2625 C CA . LYS A 1 333 ? 5.367 -38.812 9.484 1 93 333 LYS A CA 1
ATOM 2626 C C . LYS A 1 333 ? 5.66 -38.75 7.984 1 93 333 LYS A C 1
ATOM 2628 O O . LYS A 1 333 ? 5.258 -39.625 7.23 1 93 333 LYS A O 1
ATOM 2633 N N . VAL A 1 334 ? 6.246 -37.656 7.598 1 94.94 334 VAL A N 1
ATOM 2634 C CA . VAL A 1 334 ? 6.625 -37.5 6.199 1 94.94 334 VAL A CA 1
ATOM 2635 C C . VAL A 1 334 ? 8.125 -37.219 6.098 1 94.94 334 VAL A C 1
ATOM 2637 O O . VAL A 1 334 ? 8.781 -36.938 7.102 1 94.94 334 VAL A O 1
ATOM 2640 N N . THR A 1 335 ? 8.672 -37.406 4.906 1 96.38 335 THR A N 1
ATOM 2641 C CA . THR A 1 335 ? 10.062 -37.062 4.641 1 96.38 335 THR A CA 1
ATOM 2642 C C . THR A 1 335 ? 10.219 -35.562 4.461 1 96.38 335 THR A C 1
ATOM 2644 O O . THR A 1 335 ? 9.453 -34.938 3.73 1 96.38 335 THR A O 1
ATOM 2647 N N . PRO A 1 336 ? 11.141 -34.969 5.145 1 97.56 336 PRO A N 1
ATOM 2648 C CA . PRO A 1 336 ? 11.32 -33.531 5.004 1 97.56 336 PRO A CA 1
ATOM 2649 C C . PRO A 1 336 ? 11.906 -33.125 3.652 1 97.56 336 PRO A C 1
ATOM 2651 O O . PRO A 1 336 ? 13.102 -33.344 3.406 1 97.56 336 PRO A O 1
ATOM 2654 N N . VAL A 1 337 ? 11.094 -32.594 2.816 1 98.38 337 VAL A N 1
ATOM 2655 C CA . VAL A 1 337 ? 11.516 -32 1.543 1 98.38 337 VAL A CA 1
ATOM 2656 C C . VAL A 1 337 ? 11.609 -30.5 1.668 1 98.38 337 VAL A C 1
ATOM 2658 O O . VAL A 1 337 ? 10.625 -29.828 1.974 1 98.38 337 VAL A O 1
ATOM 2661 N N . LEU A 1 338 ? 12.805 -29.938 1.465 1 98.5 338 LEU A N 1
ATOM 2662 C CA . LEU A 1 338 ? 13.039 -28.531 1.717 1 98.5 338 LEU A CA 1
ATOM 2663 C C . LEU A 1 338 ? 13.695 -27.859 0.509 1 98.5 338 LEU A C 1
ATOM 2665 O O . LEU A 1 338 ? 14.672 -28.375 -0.033 1 98.5 338 LEU A O 1
ATOM 2669 N N . THR A 1 339 ? 13.102 -26.734 0.079 1 98.56 339 THR A N 1
ATOM 2670 C CA . THR A 1 339 ? 13.656 -25.969 -1.034 1 98.56 339 THR A CA 1
ATOM 2671 C C . THR A 1 339 ? 14.297 -24.688 -0.538 1 98.56 339 THR A C 1
ATOM 2673 O O . THR A 1 339 ? 13.703 -23.969 0.276 1 98.56 339 THR A O 1
ATOM 2676 N N . PHE A 1 340 ? 15.547 -24.422 -0.987 1 98 340 PHE A N 1
ATOM 2677 C CA . PHE A 1 340 ? 16.266 -23.172 -0.748 1 98 340 PHE A CA 1
ATOM 2678 C C . PHE A 1 340 ? 16.719 -22.531 -2.062 1 98 340 PHE A C 1
ATOM 2680 O O . PHE A 1 340 ? 16.812 -23.219 -3.082 1 98 340 PHE A O 1
ATOM 2687 N N . ASP A 1 341 ? 16.953 -21.25 -1.997 1 95.38 341 ASP A N 1
ATOM 2688 C CA . ASP A 1 341 ? 17.688 -20.641 -3.102 1 95.38 341 ASP A CA 1
ATOM 2689 C C . ASP A 1 341 ? 19.156 -21.016 -3.055 1 95.38 341 ASP A C 1
ATOM 2691 O O . ASP A 1 341 ? 19.609 -21.719 -2.141 1 95.38 341 ASP A O 1
ATOM 2695 N N . GLN A 1 342 ? 19.906 -20.656 -3.957 1 95.94 342 GLN A N 1
ATOM 2696 C CA . GLN A 1 342 ? 21.234 -21.188 -4.215 1 95.94 342 GLN A CA 1
ATOM 2697 C C . GLN A 1 342 ? 22.172 -20.938 -3.035 1 95.94 342 GLN A C 1
ATOM 2699 O O . GLN A 1 342 ? 22.844 -21.859 -2.566 1 95.94 342 GLN A O 1
ATOM 2704 N N . PRO A 1 343 ? 22.25 -19.719 -2.467 1 95.31 343 PRO A N 1
ATOM 2705 C CA . PRO A 1 343 ? 23.188 -19.531 -1.352 1 95.31 343 PRO A CA 1
ATOM 2706 C C . PRO A 1 343 ? 22.812 -20.344 -0.12 1 95.31 343 PRO A C 1
ATOM 2708 O O . PRO A 1 343 ? 23.688 -20.938 0.523 1 95.31 343 PRO A O 1
ATOM 2711 N N . LEU A 1 344 ? 21.562 -20.422 0.185 1 97 344 LEU A N 1
ATOM 2712 C CA . LEU A 1 344 ? 21.094 -21.188 1.336 1 97 344 LEU A CA 1
ATOM 2713 C C . LEU A 1 344 ? 21.203 -22.688 1.079 1 97 344 LEU A C 1
ATOM 2715 O O . LEU A 1 344 ? 21.547 -23.453 1.984 1 97 344 LEU A O 1
ATOM 2719 N N . TYR A 1 345 ? 20.906 -23.062 -0.141 1 97.56 345 TYR A N 1
ATOM 2720 C CA . TYR A 1 345 ? 21.016 -24.453 -0.543 1 97.56 345 TYR A CA 1
ATOM 2721 C C . TYR A 1 345 ? 22.438 -24.984 -0.312 1 97.56 345 TYR A C 1
ATOM 2723 O O . TYR A 1 345 ? 22.625 -26.062 0.239 1 97.56 345 TYR A O 1
ATOM 2731 N N . TRP A 1 346 ? 23.406 -24.219 -0.713 1 95.75 346 TRP A N 1
ATOM 2732 C CA . TRP A 1 346 ? 24.797 -24.656 -0.605 1 95.75 346 TRP A CA 1
ATOM 2733 C C . TRP A 1 346 ? 25.203 -24.797 0.855 1 95.75 346 TRP A C 1
ATOM 2735 O O . TRP A 1 346 ? 25.844 -25.781 1.231 1 95.75 346 TRP A O 1
ATOM 2745 N N . LYS A 1 347 ? 24.891 -23.844 1.641 1 94.75 347 LYS A N 1
ATOM 2746 C CA . LYS A 1 347 ? 25.219 -23.906 3.062 1 94.75 347 LYS A CA 1
ATOM 2747 C C . LYS A 1 347 ? 24.5 -25.062 3.75 1 94.75 347 LYS A C 1
ATOM 2749 O O . LYS A 1 347 ? 25.078 -25.734 4.602 1 94.75 347 LYS A O 1
ATOM 2754 N N . ALA A 1 348 ? 23.234 -25.266 3.379 1 96.56 348 ALA A N 1
ATOM 2755 C CA . ALA A 1 348 ? 22.469 -26.375 3.941 1 96.56 348 ALA A CA 1
ATOM 2756 C C . ALA A 1 348 ? 23.094 -27.719 3.582 1 96.56 348 ALA A C 1
ATOM 2758 O O . ALA A 1 348 ? 23.156 -28.609 4.418 1 96.56 348 ALA A O 1
ATOM 2759 N N . ASN A 1 349 ? 23.516 -27.828 2.332 1 94 349 ASN A N 1
ATOM 2760 C CA . ASN A 1 349 ? 24.172 -29.047 1.888 1 94 349 ASN A CA 1
ATOM 2761 C C . ASN A 1 349 ? 25.438 -29.328 2.699 1 94 349 ASN A C 1
ATOM 2763 O O . ASN A 1 349 ? 25.719 -30.484 3.041 1 94 349 ASN A O 1
ATOM 2767 N N . THR A 1 350 ? 26.188 -28.281 2.938 1 91.12 350 THR A N 1
ATOM 2768 C CA . THR A 1 350 ? 27.406 -28.406 3.713 1 91.12 350 THR A CA 1
ATOM 2769 C C . THR A 1 350 ? 27.109 -28.859 5.137 1 91.12 350 THR A C 1
ATOM 2771 O O . THR A 1 350 ? 27.812 -29.688 5.695 1 91.12 350 THR A O 1
ATOM 2774 N N . ILE A 1 351 ? 26.078 -28.344 5.695 1 93.31 351 ILE A N 1
ATOM 2775 C CA . ILE A 1 351 ? 25.672 -28.719 7.051 1 93.31 351 ILE A CA 1
ATOM 2776 C C . ILE A 1 351 ? 25.281 -30.188 7.09 1 93.31 351 ILE A C 1
ATOM 2778 O O . ILE A 1 351 ? 25.734 -30.938 7.957 1 93.31 351 ILE A O 1
ATOM 2782 N N . ILE A 1 352 ? 24.484 -30.656 6.137 1 92.94 352 ILE A N 1
ATOM 2783 C CA . ILE A 1 352 ? 24 -32.031 6.09 1 92.94 352 ILE A CA 1
ATOM 2784 C C . ILE A 1 352 ? 25.172 -32.969 5.922 1 92.94 352 ILE A C 1
ATOM 2786 O O . ILE A 1 352 ? 25.219 -34.031 6.562 1 92.94 352 ILE A O 1
ATOM 2790 N N . ALA A 1 353 ? 26.062 -32.594 5.07 1 88.44 353 ALA A N 1
ATOM 2791 C CA . ALA A 1 353 ? 27.219 -33.469 4.793 1 88.44 353 ALA A CA 1
ATOM 2792 C C . ALA A 1 353 ? 28.062 -33.656 6.051 1 88.44 353 ALA A C 1
ATOM 2794 O O . ALA A 1 353 ? 28.656 -34.719 6.25 1 88.44 353 ALA A O 1
ATOM 2795 N N . ASN A 1 354 ? 28.109 -32.688 6.848 1 88.81 354 ASN A N 1
ATOM 2796 C CA . ASN A 1 354 ? 28.969 -32.719 8.023 1 88.81 354 ASN A CA 1
ATOM 2797 C C . ASN A 1 354 ? 28.266 -33.312 9.234 1 88.81 354 ASN A C 1
ATOM 2799 O O . ASN A 1 354 ? 28.891 -33.562 10.273 1 88.81 354 ASN A O 1
ATOM 2803 N N . GLU A 1 355 ? 27.016 -33.594 9.102 1 88.94 355 GLU A N 1
ATOM 2804 C CA . GLU A 1 355 ? 26.266 -34.188 10.203 1 88.94 355 GLU A CA 1
ATOM 2805 C C . GLU A 1 355 ? 26.562 -35.688 10.328 1 88.94 355 GLU A C 1
ATOM 2807 O O . GLU A 1 355 ? 26.828 -36.375 9.328 1 88.94 355 GLU A O 1
ATOM 2812 N N . PRO A 1 356 ? 26.547 -36.219 11.539 1 85.5 356 PRO A N 1
ATOM 2813 C CA . PRO A 1 356 ? 26.75 -37.656 11.719 1 85.5 356 PRO A CA 1
ATOM 2814 C C . PRO A 1 356 ? 25.641 -38.5 11.086 1 85.5 356 PRO A C 1
ATOM 2816 O O . PRO A 1 356 ? 24.562 -38 10.812 1 85.5 356 PRO A O 1
ATOM 2819 N N . GLN A 1 357 ? 25.844 -39.75 10.812 1 83.94 357 GLN A N 1
ATOM 2820 C CA . GLN A 1 357 ? 24.938 -40.656 10.102 1 83.94 357 GLN A CA 1
ATOM 2821 C C . GLN A 1 357 ? 23.625 -40.844 10.867 1 83.94 357 GLN A C 1
ATOM 2823 O O . GLN A 1 357 ? 22.578 -41.062 10.266 1 83.94 357 GLN A O 1
ATOM 2828 N N . GLY A 1 358 ? 23.547 -40.688 12.102 1 84.56 358 GLY A N 1
ATOM 2829 C CA . GLY A 1 358 ? 22.328 -40.844 12.883 1 84.56 358 GLY A CA 1
ATOM 2830 C C . GLY A 1 358 ? 21.531 -39.594 13.047 1 84.56 358 GLY A C 1
ATOM 2831 O O . GLY A 1 358 ? 20.422 -39.594 13.609 1 84.56 358 GLY A O 1
ATOM 2832 N N . SER A 1 359 ? 21.938 -38.656 12.344 1 90.75 359 SER A N 1
ATOM 2833 C CA . SER A 1 359 ? 21.281 -37.344 12.484 1 90.75 359 SER A CA 1
ATOM 2834 C C . SER A 1 359 ? 20 -37.312 11.656 1 90.75 359 SER A C 1
ATOM 2836 O O . SER A 1 359 ? 19.938 -37.844 10.555 1 90.75 359 SER A O 1
ATOM 2838 N N . ALA A 1 360 ? 18.984 -36.656 12.148 1 92.19 360 ALA A N 1
ATOM 2839 C CA . ALA A 1 360 ? 17.703 -36.5 11.445 1 92.19 360 ALA A CA 1
ATOM 2840 C C . ALA A 1 360 ? 17.891 -35.688 10.172 1 92.19 360 ALA A C 1
ATOM 2842 O O . ALA A 1 360 ? 17.109 -35.812 9.227 1 92.19 360 ALA A O 1
ATOM 2843 N N . LEU A 1 361 ? 18.938 -34.938 10.086 1 94.75 361 LEU A N 1
ATOM 2844 C CA . LEU A 1 361 ? 19.156 -34.031 8.953 1 94.75 361 LEU A CA 1
ATOM 2845 C C . LEU A 1 361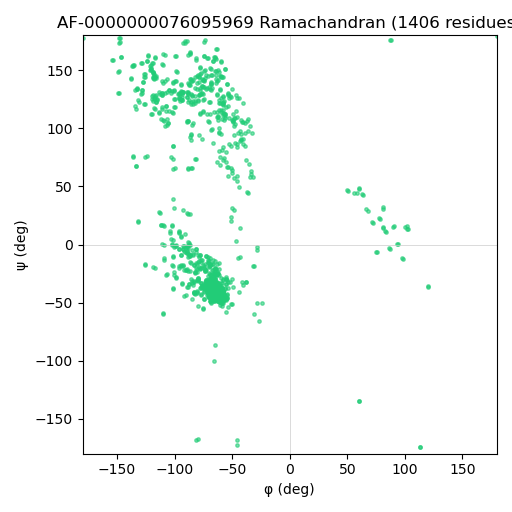 ? 19.562 -34.812 7.719 1 94.75 361 LEU A C 1
ATOM 2847 O O . LEU A 1 361 ? 19.438 -34.344 6.59 1 94.75 361 LEU A O 1
ATOM 2851 N N . LYS A 1 362 ? 20.031 -35.969 7.938 1 92.12 362 LYS A N 1
ATOM 2852 C CA . LYS A 1 362 ? 20.484 -36.812 6.82 1 92.12 362 LYS A CA 1
ATOM 2853 C C . LYS A 1 362 ? 19.297 -37.281 5.98 1 92.12 362 LYS A C 1
ATOM 2855 O O . LYS A 1 362 ? 19.469 -37.656 4.824 1 92.12 362 LYS A O 1
ATOM 2860 N N . SER A 1 363 ? 18.125 -37.188 6.543 1 93 363 SER A N 1
ATOM 2861 C CA . SER A 1 363 ? 16.938 -37.625 5.832 1 93 363 SER A CA 1
ATOM 2862 C C . SER A 1 363 ? 16.328 -36.5 5 1 93 363 SER A C 1
ATOM 2864 O O . SER A 1 363 ? 15.383 -36.719 4.246 1 93 363 SER A O 1
ATOM 2866 N N . VAL A 1 364 ? 16.922 -35.344 5.078 1 96.62 364 VAL A N 1
ATOM 2867 C CA . VAL A 1 364 ? 16.375 -34.188 4.395 1 96.62 364 VAL A CA 1
ATOM 2868 C C . VAL A 1 364 ? 16.641 -34.312 2.893 1 96.62 364 VAL A C 1
ATOM 2870 O O . VAL A 1 364 ? 17.766 -34.562 2.471 1 96.62 364 VAL A O 1
ATOM 2873 N N . VAL A 1 365 ? 15.57 -34.219 2.131 1 97.75 365 VAL A N 1
ATOM 2874 C CA . VAL A 1 365 ? 15.703 -34.062 0.685 1 97.75 365 VAL A CA 1
ATOM 2875 C C . VAL A 1 365 ? 15.773 -32.594 0.315 1 97.75 365 VAL A C 1
ATOM 2877 O O . VAL A 1 365 ? 14.742 -31.906 0.285 1 97.75 365 VAL A O 1
ATOM 2880 N N . LEU A 1 366 ? 16.938 -32.156 -0.019 1 97.69 366 LEU A N 1
ATOM 2881 C CA . LEU A 1 366 ? 17.172 -30.75 -0.288 1 97.69 366 LEU A CA 1
ATOM 2882 C C . LEU A 1 366 ? 17.016 -30.438 -1.773 1 97.69 366 LEU A C 1
ATOM 2884 O O . LEU A 1 366 ? 17.594 -31.125 -2.619 1 97.69 366 LEU A O 1
ATOM 2888 N N . ARG A 1 367 ? 16.266 -29.422 -2.064 1 98.25 367 ARG A N 1
ATOM 2889 C CA . ARG A 1 367 ? 16.031 -29.016 -3.447 1 98.25 367 ARG A CA 1
ATOM 2890 C C . ARG A 1 367 ? 16.547 -27.609 -3.709 1 98.25 367 ARG A C 1
ATOM 2892 O O . ARG A 1 367 ? 16.453 -26.734 -2.844 1 98.25 367 ARG A O 1
ATOM 2899 N N . LEU A 1 368 ? 17.078 -27.438 -4.879 1 98.06 368 LEU A N 1
ATOM 2900 C CA . LEU A 1 368 ? 17.484 -26.125 -5.363 1 98.06 368 LEU A CA 1
ATOM 2901 C C . LEU A 1 368 ? 16.312 -25.391 -6 1 98.06 368 LEU A C 1
ATOM 2903 O O . LEU A 1 368 ? 15.609 -25.938 -6.848 1 98.06 368 LEU A O 1
ATOM 2907 N N . GLY A 1 369 ? 16.078 -24.156 -5.582 1 97.69 369 GLY A N 1
ATOM 2908 C CA . GLY A 1 369 ? 14.922 -23.406 -6.031 1 97.69 369 GLY A CA 1
ATOM 2909 C C . GLY A 1 369 ? 14.859 -23.25 -7.539 1 97.69 369 GLY A C 1
ATOM 2910 O O . GLY A 1 369 ? 15.75 -22.641 -8.141 1 97.69 369 GLY A O 1
ATOM 2911 N N . PRO A 1 370 ? 13.852 -23.703 -8.148 1 97.81 370 PRO A N 1
ATOM 2912 C CA . PRO A 1 370 ? 13.75 -23.688 -9.609 1 97.81 370 PRO A CA 1
ATOM 2913 C C . PRO A 1 370 ? 13.539 -22.281 -10.164 1 97.81 370 PRO A C 1
ATOM 2915 O O . PRO A 1 370 ? 14.008 -21.969 -11.258 1 97.81 370 PRO A O 1
ATOM 2918 N N . PHE A 1 371 ? 12.828 -21.469 -9.531 1 96.44 371 PHE A N 1
ATOM 2919 C CA . PHE A 1 371 ? 12.578 -20.125 -10.023 1 96.44 371 PHE A CA 1
ATOM 2920 C C . PHE A 1 371 ? 13.883 -19.328 -10.125 1 96.44 371 PHE A C 1
ATOM 2922 O O . PHE A 1 371 ? 14.133 -18.672 -11.125 1 96.44 371 PHE A O 1
ATOM 2929 N N . HIS A 1 372 ? 14.625 -19.438 -9.07 1 96.44 372 HIS A N 1
ATOM 2930 C CA . HIS A 1 372 ? 15.906 -18.75 -9.086 1 96.44 372 HIS A CA 1
ATOM 2931 C C . HIS A 1 372 ? 16.844 -19.344 -10.125 1 96.44 372 HIS A C 1
ATOM 2933 O O . HIS A 1 372 ? 17.688 -18.656 -10.688 1 96.44 372 HIS A O 1
ATOM 2939 N N . MET A 1 373 ? 16.688 -20.625 -10.344 1 96.81 373 MET A N 1
ATOM 2940 C CA . MET A 1 373 ? 17.453 -21.266 -11.422 1 96.81 373 MET A CA 1
ATOM 2941 C C . MET A 1 373 ? 17.047 -20.688 -12.773 1 96.81 373 MET A C 1
ATOM 2943 O O . MET A 1 373 ? 17.906 -20.453 -13.633 1 96.81 373 MET A O 1
ATOM 2947 N N . GLU A 1 374 ? 15.75 -20.516 -12.945 1 97 374 GLU A N 1
ATOM 2948 C CA . GLU A 1 374 ? 15.258 -19.875 -14.156 1 97 374 GLU A CA 1
ATOM 2949 C C . GLU A 1 374 ? 15.828 -18.469 -14.312 1 97 374 GLU A C 1
ATOM 2951 O O . GLU A 1 374 ? 16.281 -18.094 -15.391 1 97 374 GLU A O 1
ATOM 2956 N N . MET A 1 375 ? 15.828 -17.781 -13.25 1 96.88 375 MET A N 1
ATOM 2957 C CA . MET A 1 375 ? 16.375 -16.422 -13.234 1 96.88 375 MET A CA 1
ATOM 2958 C C . MET A 1 375 ? 17.844 -16.422 -13.648 1 96.88 375 MET A C 1
ATOM 2960 O O . MET A 1 375 ? 18.281 -15.594 -14.453 1 96.88 375 MET A O 1
ATOM 2964 N N . SER A 1 376 ? 18.547 -17.328 -13.047 1 96.75 376 SER A N 1
ATOM 2965 C CA . SER A 1 376 ? 19.969 -17.422 -13.336 1 96.75 376 SER A CA 1
ATOM 2966 C C . SER A 1 376 ? 20.219 -17.797 -14.797 1 96.75 376 SER A C 1
ATOM 2968 O O . SER A 1 376 ? 21.188 -17.344 -15.406 1 96.75 376 SER A O 1
ATOM 2970 N N . PHE A 1 377 ? 19.422 -18.672 -15.289 1 97.88 377 PHE A N 1
ATOM 2971 C CA . PHE A 1 377 ? 19.578 -19.062 -16.688 1 97.88 377 PHE A CA 1
ATOM 2972 C C . PHE A 1 377 ? 19.297 -17.906 -17.625 1 97.88 377 PHE A C 1
ATOM 2974 O O . PHE A 1 377 ? 19.969 -17.734 -18.641 1 97.88 377 PHE A O 1
ATOM 2981 N N . LEU A 1 378 ? 18.297 -17.109 -17.328 1 97.19 378 LEU A N 1
ATOM 2982 C CA . LEU A 1 378 ? 18.016 -15.906 -18.094 1 97.19 378 LEU A CA 1
ATOM 2983 C C . LEU A 1 378 ? 19.219 -14.953 -18.078 1 97.19 378 LEU A C 1
ATOM 2985 O O . LEU A 1 378 ? 19.531 -14.344 -19.109 1 97.19 378 LEU A O 1
ATOM 2989 N N . ARG A 1 379 ? 19.766 -14.914 -16.922 1 96.44 379 ARG A N 1
ATOM 2990 C CA . ARG A 1 379 ? 20.969 -14.109 -16.812 1 96.44 379 ARG A CA 1
ATOM 2991 C C . ARG A 1 379 ? 22.078 -14.648 -17.719 1 96.44 379 ARG A C 1
ATOM 2993 O O . ARG A 1 379 ? 22.812 -13.883 -18.344 1 96.44 379 ARG A O 1
ATOM 3000 N N . CYS A 1 380 ? 22.203 -15.922 -17.781 1 96.56 380 CYS A N 1
ATOM 3001 C CA . CYS A 1 380 ? 23.188 -16.562 -18.641 1 96.56 380 CYS A CA 1
ATOM 3002 C C . CYS A 1 380 ? 22.922 -16.234 -20.109 1 96.56 380 CYS A C 1
ATOM 3004 O O . CYS A 1 380 ? 23.859 -15.969 -20.875 1 96.56 380 CYS A O 1
ATOM 3006 N N . ILE A 1 381 ? 21.672 -16.266 -20.469 1 96.12 381 ILE A N 1
ATOM 3007 C CA . ILE A 1 381 ? 21.328 -15.93 -21.844 1 96.12 381 ILE A CA 1
ATOM 3008 C C . ILE A 1 381 ? 21.734 -14.492 -22.156 1 96.12 381 ILE A C 1
ATOM 3010 O O . ILE A 1 381 ? 22.359 -14.227 -23.188 1 96.12 381 ILE A O 1
ATOM 3014 N N . GLY A 1 382 ? 21.438 -13.625 -21.219 1 93.88 382 GLY A N 1
ATOM 3015 C CA . GLY A 1 382 ? 21.828 -12.234 -21.391 1 93.88 382 GLY A CA 1
ATOM 3016 C C . GLY A 1 382 ? 23.328 -12.047 -21.5 1 93.88 382 GLY A C 1
ATOM 3017 O O . GLY A 1 382 ? 23.797 -11.234 -22.297 1 93.88 382 GLY A O 1
ATOM 3018 N N . HIS A 1 383 ? 24.031 -12.828 -20.781 1 94.38 383 HIS A N 1
ATOM 3019 C CA . HIS A 1 383 ? 25.484 -12.727 -20.75 1 94.38 383 HIS A CA 1
ATOM 3020 C C . HIS A 1 383 ? 26.109 -13.289 -22.031 1 94.38 383 HIS A C 1
ATOM 3022 O O . HIS A 1 383 ? 26.984 -12.672 -22.625 1 94.38 383 HIS A O 1
ATOM 3028 N N . VAL A 1 384 ? 25.656 -14.438 -22.422 1 92.62 384 VAL A N 1
ATOM 3029 C CA . VAL A 1 384 ? 26.203 -15.125 -23.594 1 92.62 384 VAL A CA 1
ATOM 3030 C C . VAL A 1 384 ? 25.906 -14.32 -24.859 1 92.62 384 VAL A C 1
ATOM 3032 O O . VAL A 1 384 ? 26.719 -14.266 -25.766 1 92.62 384 VAL A O 1
ATOM 3035 N N . MET A 1 385 ? 24.797 -13.68 -24.859 1 91.81 385 MET A N 1
ATOM 3036 C CA . MET A 1 385 ? 24.375 -12.977 -26.062 1 91.81 385 MET A CA 1
ATOM 3037 C C . MET A 1 385 ? 24.75 -11.508 -26.016 1 91.81 385 MET A C 1
ATOM 3039 O O . MET A 1 385 ? 24.312 -10.711 -26.844 1 91.81 385 MET A O 1
ATOM 3043 N N . LYS A 1 386 ? 25.578 -11.211 -25.031 1 90.69 386 LYS A N 1
ATOM 3044 C CA . LYS A 1 386 ? 26.016 -9.828 -24.938 1 90.69 386 LYS A CA 1
ATOM 3045 C C . LYS A 1 386 ? 26.75 -9.391 -26.188 1 90.69 386 LYS A C 1
ATOM 3047 O O . LYS A 1 386 ? 27.641 -10.102 -26.672 1 90.69 386 LYS A O 1
ATOM 3052 N N . GLY A 1 387 ? 26.438 -8.242 -26.719 1 85.31 387 GLY A N 1
ATOM 3053 C CA . GLY A 1 387 ? 27.109 -7.715 -27.891 1 85.31 387 GLY A CA 1
ATOM 3054 C C . GLY A 1 387 ? 26.5 -8.203 -29.188 1 85.31 387 GLY A C 1
ATOM 3055 O O . GLY A 1 387 ? 26.906 -7.766 -30.281 1 85.31 387 GLY A O 1
ATOM 3056 N N . PHE A 1 388 ? 25.484 -9.094 -29.094 1 87.38 388 PHE A N 1
ATOM 3057 C CA . PHE A 1 388 ? 24.844 -9.695 -30.266 1 87.38 388 PHE A CA 1
ATOM 3058 C C . PHE A 1 388 ? 23.75 -8.789 -30.797 1 87.38 388 PHE A C 1
ATOM 3060 O O . PHE A 1 388 ? 23.203 -9.039 -31.875 1 87.38 388 PHE A O 1
ATOM 3067 N N . GLY A 1 389 ? 23.453 -7.66 -30.109 1 89.94 389 GLY A N 1
ATOM 3068 C CA . GLY A 1 389 ? 22.375 -6.773 -30.531 1 89.94 389 GLY A CA 1
ATOM 3069 C C . GLY A 1 389 ? 21.062 -7.066 -29.844 1 89.94 389 GLY A C 1
ATOM 3070 O O . GLY A 1 389 ? 20.047 -6.434 -30.141 1 89.94 389 GLY A O 1
ATOM 3071 N N . LEU A 1 390 ? 21.109 -8.016 -29.016 1 92.69 390 LEU A N 1
ATOM 3072 C CA . LEU A 1 390 ? 19.891 -8.398 -28.312 1 92.69 390 LEU A CA 1
ATOM 3073 C C . LEU A 1 390 ? 19.359 -7.242 -27.484 1 92.69 390 LEU A C 1
ATOM 3075 O O . LEU A 1 390 ? 18.141 -7.016 -27.438 1 92.69 390 LEU A O 1
ATOM 3079 N N . GLN A 1 391 ? 20.234 -6.527 -26.797 1 93.81 391 GLN A N 1
ATOM 3080 C CA . GLN A 1 391 ? 19.828 -5.371 -26 1 93.81 391 GLN A CA 1
ATOM 3081 C C . GLN A 1 391 ? 19.141 -4.324 -26.859 1 93.81 391 GLN A C 1
ATOM 3083 O O . GLN A 1 391 ? 18.078 -3.801 -26.484 1 93.81 391 GLN A O 1
ATOM 3088 N N . GLU A 1 392 ? 19.625 -4.035 -28 1 93.19 392 GLU A N 1
ATOM 3089 C CA . GLU A 1 392 ? 19.062 -3.039 -28.922 1 93.19 392 GLU A CA 1
ATOM 3090 C C . GLU A 1 392 ? 17.688 -3.463 -29.422 1 93.19 392 GLU A C 1
ATOM 3092 O O . GLU A 1 392 ? 16.781 -2.639 -29.531 1 93.19 392 GLU A O 1
ATOM 3097 N N . VAL A 1 393 ? 17.594 -4.703 -29.703 1 93.5 393 VAL A N 1
ATOM 3098 C CA . VAL A 1 393 ? 16.344 -5.215 -30.234 1 93.5 393 VAL A CA 1
ATOM 3099 C C . VAL A 1 393 ? 15.258 -5.129 -29.156 1 93.5 393 VAL A C 1
ATOM 3101 O O . VAL A 1 393 ? 14.125 -4.727 -29.438 1 93.5 393 VAL A O 1
ATOM 3104 N N . LEU A 1 394 ? 15.633 -5.504 -27.969 1 93.88 394 LEU A N 1
ATOM 3105 C CA . LEU A 1 394 ? 14.672 -5.469 -26.859 1 93.88 394 LEU A CA 1
ATOM 3106 C C . LEU A 1 394 ? 14.289 -4.031 -26.516 1 93.88 394 LEU A C 1
ATOM 3108 O O . LEU A 1 394 ? 13.156 -3.764 -26.109 1 93.88 394 LEU A O 1
ATOM 3112 N N . GLU A 1 395 ? 15.195 -3.113 -26.719 1 92.62 395 GLU A N 1
ATOM 3113 C CA . GLU A 1 395 ? 14.945 -1.71 -26.391 1 92.62 395 GLU A CA 1
ATOM 3114 C C . GLU A 1 395 ? 13.984 -1.077 -27.391 1 92.62 395 GLU A C 1
ATOM 3116 O O . GLU A 1 395 ? 13.461 0.014 -27.156 1 92.62 395 GLU A O 1
ATOM 3121 N N . ILE A 1 396 ? 13.703 -1.802 -28.484 1 89.62 396 ILE A N 1
ATOM 3122 C CA . ILE A 1 396 ? 12.68 -1.339 -29.422 1 89.62 396 ILE A CA 1
ATOM 3123 C C . ILE A 1 396 ? 11.305 -1.444 -28.781 1 89.62 396 ILE A C 1
ATOM 3125 O O . ILE A 1 396 ? 10.43 -0.606 -29.016 1 89.62 396 ILE A O 1
ATOM 3129 N N . ILE A 1 397 ? 11.188 -2.406 -27.922 1 88.69 397 ILE A N 1
ATOM 3130 C CA . ILE A 1 397 ? 9.844 -2.686 -27.422 1 88.69 397 ILE A CA 1
ATOM 3131 C C . ILE A 1 397 ? 9.789 -2.441 -25.906 1 88.69 397 ILE A C 1
ATOM 3133 O O . ILE A 1 397 ? 8.703 -2.332 -25.328 1 88.69 397 ILE A O 1
ATOM 3137 N N . TYR A 1 398 ? 10.922 -2.438 -25.188 1 89.62 398 TYR A N 1
ATOM 3138 C CA . TYR A 1 398 ? 10.969 -2.209 -23.75 1 89.62 398 TYR A CA 1
ATOM 3139 C C . TYR A 1 398 ? 11.82 -0.991 -23.406 1 89.62 398 TYR A C 1
ATOM 3141 O O . TYR A 1 398 ? 12.719 -0.625 -24.172 1 89.62 398 TYR A O 1
ATOM 3149 N N . ALA A 1 399 ? 11.516 -0.389 -22.25 1 87 399 ALA A N 1
ATOM 3150 C CA . ALA A 1 399 ? 12.336 0.71 -21.766 1 87 399 ALA A CA 1
ATOM 3151 C C . ALA A 1 399 ? 13.75 0.231 -21.438 1 87 399 ALA A C 1
ATOM 3153 O O . ALA A 1 399 ? 13.938 -0.889 -20.953 1 87 399 ALA A O 1
ATOM 3154 N N . PRO A 1 400 ? 14.711 1.054 -21.578 1 87.62 400 PRO A N 1
ATOM 3155 C CA . PRO A 1 400 ? 16.109 0.661 -21.422 1 87.62 400 PRO A CA 1
ATOM 3156 C C . PRO A 1 400 ? 16.406 0.1 -20.031 1 87.62 400 PRO A C 1
ATOM 3158 O O . PRO A 1 400 ? 17.094 -0.914 -19.906 1 87.62 400 PRO A O 1
ATOM 3161 N N . ASN A 1 401 ? 15.898 0.686 -19.078 1 84.5 401 ASN A N 1
ATOM 3162 C CA . ASN A 1 401 ? 16.141 0.193 -17.719 1 84.5 401 ASN A CA 1
ATOM 3163 C C . ASN A 1 401 ? 15.5 -1.177 -17.5 1 84.5 401 ASN A C 1
ATOM 3165 O O . ASN A 1 401 ? 16.047 -2.016 -16.781 1 84.5 401 ASN A O 1
ATOM 3169 N N . ALA A 1 402 ? 14.375 -1.354 -18.078 1 87.5 402 ALA A N 1
ATOM 3170 C CA . ALA A 1 402 ? 13.719 -2.656 -18 1 87.5 402 ALA A CA 1
ATOM 3171 C C . ALA A 1 402 ? 14.555 -3.734 -18.688 1 87.5 402 ALA A C 1
ATOM 3173 O O . ALA A 1 402 ? 14.648 -4.859 -18.203 1 87.5 402 ALA A O 1
ATOM 3174 N N . VAL A 1 403 ? 15.117 -3.336 -19.766 1 92.69 403 VAL A N 1
ATOM 3175 C CA . VAL A 1 403 ? 15.914 -4.285 -20.531 1 92.69 403 VAL A CA 1
ATOM 3176 C C . VAL A 1 403 ? 17.125 -4.711 -19.703 1 92.69 403 VAL A C 1
ATOM 3178 O O . VAL A 1 403 ? 17.516 -5.887 -19.703 1 92.69 403 VAL A O 1
ATOM 3181 N N . THR A 1 404 ? 17.656 -3.77 -19.016 1 91.94 404 THR A N 1
ATOM 3182 C CA . THR A 1 404 ? 18.781 -4.086 -18.156 1 91.94 404 THR A CA 1
ATOM 3183 C C . THR A 1 404 ? 18.375 -5.129 -17.109 1 91.94 404 THR A C 1
ATOM 3185 O O . THR A 1 404 ? 19.109 -6.086 -16.875 1 91.94 404 THR A O 1
ATOM 3188 N N . HIS A 1 405 ? 17.234 -5 -16.609 1 91.5 405 HIS A N 1
ATOM 3189 C CA . HIS A 1 405 ? 16.734 -5.941 -15.617 1 91.5 405 HIS A CA 1
ATOM 3190 C C . HIS A 1 405 ? 16.391 -7.285 -16.25 1 91.5 405 HIS A C 1
ATOM 3192 O O . HIS A 1 405 ? 16.547 -8.336 -15.625 1 91.5 405 HIS A O 1
ATOM 3198 N N . MET A 1 406 ? 15.922 -7.238 -17.422 1 93.31 406 MET A N 1
ATOM 3199 C CA . MET A 1 406 ? 15.594 -8.461 -18.156 1 93.31 406 MET A CA 1
ATOM 3200 C C . MET A 1 406 ? 16.844 -9.289 -18.406 1 93.31 406 MET A C 1
ATOM 3202 O O . MET A 1 406 ? 16.875 -10.492 -18.141 1 93.31 406 MET A O 1
ATOM 3206 N N . LEU A 1 407 ? 17.875 -8.578 -18.859 1 94.19 407 LEU A N 1
ATOM 3207 C CA . LEU A 1 407 ? 19.078 -9.266 -19.281 1 94.19 407 LEU A CA 1
ATOM 3208 C C . LEU A 1 407 ? 19.906 -9.719 -18.078 1 94.19 407 LEU A C 1
ATOM 3210 O O . LEU A 1 407 ? 20.719 -10.641 -18.188 1 94.19 407 LEU A O 1
ATOM 3214 N N . SER A 1 408 ? 19.625 -9.07 -17 1 92.69 408 SER A N 1
ATOM 3215 C CA . SER A 1 408 ? 20.297 -9.484 -15.766 1 92.69 408 SER A CA 1
ATOM 3216 C C . SER A 1 408 ? 19.516 -10.57 -15.047 1 92.69 408 SER A C 1
ATOM 3218 O O . SER A 1 408 ? 19.953 -11.094 -14.023 1 92.69 408 SER A O 1
ATOM 3220 N N . GLY A 1 409 ? 18.391 -10.938 -15.547 1 90.88 409 GLY A N 1
ATOM 3221 C CA . GLY A 1 409 ? 17.594 -12.016 -14.977 1 90.88 409 GLY A CA 1
ATOM 3222 C C . GLY A 1 409 ? 16.719 -11.57 -13.812 1 90.88 409 GLY A C 1
ATOM 3223 O O . GLY A 1 409 ? 16.094 -12.398 -13.148 1 90.88 409 GLY A O 1
ATOM 3224 N N . LYS A 1 410 ? 16.562 -10.305 -13.562 1 89.5 410 LYS A N 1
ATOM 3225 C CA . LYS A 1 410 ? 15.812 -9.797 -12.422 1 89.5 410 LYS A CA 1
ATOM 3226 C C . LYS A 1 410 ? 14.328 -9.648 -12.758 1 89.5 410 LYS A C 1
ATOM 3228 O O . LYS A 1 410 ? 13.469 -9.797 -11.891 1 89.5 410 LYS A O 1
ATOM 3233 N N . ALA A 1 411 ? 14.086 -9.305 -14 1 90.69 411 ALA A N 1
ATOM 3234 C CA . ALA A 1 411 ? 12.703 -9.203 -14.469 1 90.69 411 ALA A CA 1
ATOM 3235 C C . ALA A 1 411 ? 12.305 -10.43 -15.273 1 90.69 411 ALA A C 1
ATOM 3237 O O . ALA A 1 411 ? 12.219 -10.375 -16.5 1 90.69 411 ALA A O 1
ATOM 3238 N N . VAL A 1 412 ? 11.906 -11.391 -14.602 1 92.25 412 VAL A N 1
ATOM 3239 C CA . VAL A 1 412 ? 11.758 -12.719 -15.195 1 92.25 412 VAL A CA 1
ATOM 3240 C C . VAL A 1 412 ? 10.602 -12.711 -16.188 1 92.25 412 VAL A C 1
ATOM 3242 O O . VAL A 1 412 ? 10.734 -13.188 -17.312 1 92.25 412 VAL A O 1
ATOM 3245 N N . ALA A 1 413 ? 9.453 -12.188 -15.781 1 88.56 413 ALA A N 1
ATOM 3246 C CA . ALA A 1 413 ? 8.273 -12.219 -16.641 1 88.56 413 ALA A CA 1
ATOM 3247 C C . ALA A 1 413 ? 8.516 -11.438 -17.922 1 88.56 413 ALA A C 1
ATOM 3249 O O . ALA A 1 413 ? 8.188 -11.914 -19.016 1 88.56 413 ALA A O 1
ATOM 3250 N N . ARG A 1 414 ? 9.125 -10.297 -17.875 1 89.56 414 ARG A N 1
ATOM 3251 C CA . ARG A 1 414 ? 9.422 -9.477 -19.047 1 89.56 414 ARG A CA 1
ATOM 3252 C C . ARG A 1 414 ? 10.492 -10.133 -19.906 1 89.56 414 ARG A C 1
ATOM 3254 O O . ARG A 1 414 ? 10.414 -10.086 -21.141 1 89.56 414 ARG A O 1
ATOM 3261 N N . ALA A 1 415 ? 11.406 -10.656 -19.156 1 94.31 415 ALA A N 1
ATOM 3262 C CA . ALA A 1 415 ? 12.492 -11.297 -19.891 1 94.31 415 ALA A CA 1
ATOM 3263 C C . ALA A 1 415 ? 11.992 -12.484 -20.703 1 94.31 415 ALA A C 1
ATOM 3265 O O . ALA A 1 415 ? 12.328 -12.625 -21.875 1 94.31 415 ALA A O 1
ATOM 3266 N N . THR A 1 416 ? 11.188 -13.266 -20.094 1 94.06 416 THR A N 1
ATOM 3267 C CA . THR A 1 416 ? 10.648 -14.438 -20.781 1 94.06 416 THR A CA 1
ATOM 3268 C C . THR A 1 416 ? 9.805 -14.016 -21.984 1 94.06 416 THR A C 1
ATOM 3270 O O . THR A 1 416 ? 9.977 -14.531 -23.078 1 94.06 416 THR A O 1
ATOM 3273 N N . ARG A 1 417 ? 8.961 -13.102 -21.75 1 90.75 417 ARG A N 1
ATOM 3274 C CA . ARG A 1 417 ? 8.125 -12.617 -22.844 1 90.75 417 ARG A CA 1
ATOM 3275 C C . ARG A 1 417 ? 8.969 -11.992 -23.938 1 90.75 417 ARG A C 1
ATOM 3277 O O . ARG A 1 417 ? 8.758 -12.266 -25.125 1 90.75 417 ARG A O 1
ATOM 3284 N N . GLY A 1 418 ? 9.883 -11.18 -23.531 1 91.94 418 GLY A N 1
ATOM 3285 C CA . GLY A 1 418 ? 10.742 -10.516 -24.5 1 91.94 418 GLY A CA 1
ATOM 3286 C C . GLY A 1 418 ? 11.555 -11.484 -25.344 1 91.94 418 GLY A C 1
ATOM 3287 O O . GLY A 1 418 ? 11.617 -11.352 -26.562 1 91.94 418 GLY A O 1
ATOM 3288 N N . HIS A 1 419 ? 12.148 -12.477 -24.734 1 94.75 419 HIS A N 1
ATOM 3289 C CA . HIS A 1 419 ? 12.938 -13.477 -25.453 1 94.75 419 HIS A CA 1
ATOM 3290 C C . HIS A 1 419 ? 12.062 -14.289 -26.391 1 94.75 419 HIS A C 1
ATOM 3292 O O . HIS A 1 419 ? 12.477 -14.602 -27.516 1 94.75 419 HIS A O 1
ATOM 3298 N N . MET A 1 420 ? 10.898 -14.609 -25.953 1 92.38 420 MET A N 1
ATOM 3299 C CA . MET A 1 420 ? 10 -15.383 -26.797 1 92.38 420 MET A CA 1
ATOM 3300 C C . MET A 1 420 ? 9.594 -14.586 -28.031 1 92.38 420 MET A C 1
ATOM 3302 O O . MET A 1 420 ? 9.492 -15.133 -29.141 1 92.38 420 MET A O 1
ATOM 3306 N N . LEU A 1 421 ? 9.391 -13.375 -27.844 1 91.06 421 LEU A N 1
ATOM 3307 C CA . LEU A 1 421 ? 9.008 -12.516 -28.953 1 91.06 421 LEU A CA 1
ATOM 3308 C C . LEU A 1 421 ? 10.148 -12.383 -29.953 1 91.06 421 LEU A C 1
ATOM 3310 O O . LEU A 1 421 ? 9.93 -12.438 -31.172 1 91.06 421 LEU A O 1
ATOM 3314 N N . VAL A 1 422 ? 11.328 -12.188 -29.469 1 93.12 422 VAL A N 1
ATOM 3315 C CA . VAL A 1 422 ? 12.492 -12.078 -30.344 1 93.12 422 VAL A CA 1
ATOM 3316 C C . VAL A 1 422 ? 12.695 -13.391 -31.094 1 93.12 422 VAL A C 1
ATOM 3318 O O . VAL A 1 422 ? 13.008 -13.375 -32.281 1 93.12 422 VAL A O 1
ATOM 3321 N N . ASN A 1 423 ? 12.523 -14.43 -30.391 1 92.69 423 ASN A N 1
ATOM 3322 C CA . ASN A 1 423 ? 12.672 -15.742 -31.016 1 92.69 423 ASN A CA 1
ATOM 3323 C C . ASN A 1 423 ? 11.656 -15.945 -32.125 1 92.69 423 ASN A C 1
ATOM 3325 O O . ASN A 1 423 ? 11.984 -16.5 -33.188 1 92.69 423 ASN A O 1
ATOM 3329 N N . VAL A 1 424 ? 10.477 -15.547 -31.906 1 90.5 424 VAL A N 1
ATOM 3330 C CA . VAL A 1 424 ? 9.438 -15.656 -32.906 1 90.5 424 VAL A CA 1
ATOM 3331 C C . VAL A 1 424 ? 9.797 -14.789 -34.125 1 90.5 424 VAL A C 1
ATOM 3333 O O . VAL A 1 424 ? 9.602 -15.195 -35.281 1 90.5 424 VAL A O 1
ATOM 3336 N N . ALA A 1 425 ? 10.266 -13.656 -33.875 1 90 425 ALA A N 1
ATOM 3337 C CA . ALA A 1 425 ? 10.672 -12.758 -34.969 1 90 425 ALA A CA 1
ATOM 3338 C C . ALA A 1 425 ? 11.797 -13.367 -35.781 1 90 425 ALA A C 1
ATOM 3340 O O . ALA A 1 425 ? 11.773 -13.328 -37.031 1 90 425 ALA A O 1
ATOM 3341 N N . LEU A 1 426 ? 12.758 -13.922 -35.125 1 90.19 426 LEU A N 1
ATOM 3342 C CA . LEU A 1 426 ? 13.883 -14.547 -35.812 1 90.19 426 LEU A CA 1
ATOM 3343 C C . LEU A 1 426 ? 13.422 -15.742 -36.656 1 90.19 426 LEU A C 1
ATOM 3345 O O . LEU A 1 426 ? 13.836 -15.906 -37.781 1 90.19 426 LEU A O 1
ATOM 3349 N N . HIS A 1 427 ? 12.594 -16.5 -36.125 1 90.12 427 HIS A N 1
ATOM 3350 C CA . HIS A 1 427 ? 12.102 -17.672 -36.844 1 90.12 427 HIS A CA 1
ATOM 3351 C C . HIS A 1 427 ? 11.203 -17.281 -38 1 90.12 427 HIS A C 1
ATOM 3353 O O . HIS A 1 427 ? 11.164 -17.969 -39.031 1 90.12 427 HIS A O 1
ATOM 3359 N N . SER A 1 428 ? 10.5 -16.25 -37.781 1 88.88 428 SER A N 1
ATOM 3360 C CA . SER A 1 428 ? 9.688 -15.766 -38.875 1 88.88 428 SER A CA 1
ATOM 3361 C C . SER A 1 428 ? 10.555 -15.398 -40.094 1 88.88 428 SER A C 1
ATOM 3363 O O . SER A 1 428 ? 10.18 -15.664 -41.25 1 88.88 428 SER A O 1
ATOM 3365 N N . LEU A 1 429 ? 11.656 -14.812 -39.844 1 88.06 429 LEU A N 1
ATOM 3366 C CA . LEU A 1 429 ? 12.602 -14.492 -40.906 1 88.06 429 LEU A CA 1
ATOM 3367 C C . LEU A 1 429 ? 13.148 -15.758 -41.562 1 88.06 429 LEU A C 1
ATOM 3369 O O . LEU A 1 429 ? 13.289 -15.828 -42.781 1 88.06 429 LEU A O 1
ATOM 3373 N N . LEU A 1 430 ? 13.359 -16.719 -40.75 1 87 430 LEU A N 1
ATOM 3374 C CA . LEU A 1 430 ? 13.859 -17.984 -41.25 1 87 430 LEU A CA 1
ATOM 3375 C C . LEU A 1 430 ? 12.789 -18.719 -42.062 1 87 430 LEU A C 1
ATOM 3377 O O . LEU A 1 430 ? 13.07 -19.281 -43.125 1 87 430 LEU A O 1
ATOM 3381 N N . VAL A 1 431 ? 11.602 -18.656 -41.531 1 88.19 431 VAL A N 1
ATOM 3382 C CA . VAL A 1 431 ? 10.477 -19.312 -42.188 1 88.19 431 VAL A CA 1
ATOM 3383 C C . VAL A 1 431 ? 10.227 -18.672 -43.562 1 88.19 431 VAL A C 1
ATOM 3385 O O . VAL A 1 431 ? 9.93 -19.359 -44.531 1 88.19 431 VAL A O 1
ATOM 3388 N N . SER A 1 432 ? 10.305 -17.391 -43.531 1 88.25 432 SER A N 1
ATOM 3389 C CA . SER A 1 432 ? 10.141 -16.688 -44.781 1 88.25 432 SER A CA 1
ATOM 3390 C C . SER A 1 432 ? 11.172 -17.141 -45.812 1 88.25 432 SER A C 1
ATOM 3392 O O . SER A 1 432 ? 10.828 -17.375 -47 1 88.25 432 SER A O 1
ATOM 3394 N N . LYS A 1 433 ? 12.352 -17.328 -45.375 1 85.06 433 LYS A N 1
ATOM 3395 C CA . LYS A 1 433 ? 13.43 -17.734 -46.281 1 85.06 433 LYS A CA 1
ATOM 3396 C C . LYS A 1 433 ? 13.289 -19.203 -46.656 1 85.06 433 LYS A C 1
ATOM 3398 O O . LYS A 1 433 ? 13.516 -19.578 -47.812 1 85.06 433 LYS A O 1
ATOM 3403 N N . ILE A 1 434 ? 12.875 -20.047 -45.781 1 87.19 434 ILE A N 1
ATOM 3404 C CA . ILE A 1 434 ? 12.844 -21.484 -45.969 1 87.19 434 ILE A CA 1
ATOM 3405 C C . ILE A 1 434 ? 11.586 -21.875 -46.719 1 87.19 434 ILE A C 1
ATOM 3407 O O . ILE A 1 434 ? 11.633 -22.719 -47.625 1 87.19 434 ILE A O 1
ATOM 3411 N N . PHE A 1 435 ? 10.484 -21.281 -46.406 1 88.62 435 PHE A N 1
ATOM 3412 C CA . PHE A 1 435 ? 9.203 -21.719 -46.938 1 88.62 435 PHE A CA 1
ATOM 3413 C C . PHE A 1 435 ? 8.648 -20.703 -47.906 1 88.62 435 PHE A C 1
ATOM 3415 O O . PHE A 1 435 ? 7.582 -20.922 -48.5 1 88.62 435 PHE A O 1
ATOM 3422 N N . ASN A 1 436 ? 9.289 -19.641 -48.156 1 86.19 436 ASN A N 1
ATOM 3423 C CA . ASN A 1 436 ? 8.906 -18.609 -49.125 1 86.19 436 ASN A CA 1
ATOM 3424 C C . ASN A 1 436 ? 7.547 -18 -48.781 1 86.19 436 ASN A C 1
ATOM 3426 O O . ASN A 1 436 ? 6.645 -17.969 -49.625 1 86.19 436 ASN A O 1
ATOM 3430 N N . VAL A 1 437 ? 7.477 -17.656 -47.5 1 86.38 437 VAL A N 1
ATOM 3431 C CA . VAL A 1 437 ? 6.258 -17.031 -47 1 86.38 437 VAL A CA 1
ATOM 3432 C C . VAL A 1 437 ? 6.512 -15.555 -46.719 1 86.38 437 VAL A C 1
ATOM 3434 O O . VAL A 1 437 ? 7.582 -15.188 -46.25 1 86.38 437 VAL A O 1
ATOM 3437 N N . ASP A 1 438 ? 5.52 -14.633 -47.031 1 81.25 438 ASP A N 1
ATOM 3438 C CA . ASP A 1 438 ? 5.66 -13.203 -46.781 1 81.25 438 ASP A CA 1
ATOM 3439 C C . ASP A 1 438 ? 5.363 -12.859 -45.312 1 81.25 438 ASP A C 1
ATOM 3441 O O . ASP A 1 438 ? 4.445 -13.422 -44.719 1 81.25 438 ASP A O 1
ATOM 3445 N N . ILE A 1 439 ? 6.234 -12.047 -44.75 1 79.31 439 ILE A N 1
ATOM 3446 C CA . ILE A 1 439 ? 6.055 -11.586 -43.375 1 79.31 439 ILE A CA 1
ATOM 3447 C C . ILE A 1 439 ? 5.484 -10.172 -43.375 1 79.31 439 ILE A C 1
ATOM 3449 O O . ILE A 1 439 ? 5.945 -9.305 -44.125 1 79.31 439 ILE A O 1
ATOM 3453 N N . GLU A 1 440 ? 4.445 -9.977 -42.562 1 71.75 440 GLU A N 1
ATOM 3454 C CA . GLU A 1 440 ? 3.879 -8.641 -42.406 1 71.75 440 GLU A CA 1
ATOM 3455 C C . GLU A 1 440 ? 4.777 -7.766 -41.531 1 71.75 440 GLU A C 1
ATOM 3457 O O . GLU A 1 440 ? 5.07 -8.102 -40.375 1 71.75 440 GLU A O 1
ATOM 3462 N N . THR A 1 441 ? 5.402 -6.715 -42 1 68.31 441 THR A N 1
ATOM 3463 C CA . THR A 1 441 ? 6.305 -5.848 -41.219 1 68.31 441 THR A CA 1
ATOM 3464 C C . THR A 1 441 ? 5.582 -4.586 -40.781 1 68.31 441 THR A C 1
ATOM 3466 O O . THR A 1 441 ? 6.055 -3.885 -39.875 1 68.31 441 THR A O 1
ATOM 3469 N N . LYS A 1 442 ? 4.465 -4.035 -41.406 1 60.66 442 LYS A N 1
ATOM 3470 C CA . LYS A 1 442 ? 3.775 -2.832 -40.938 1 60.66 442 LYS A CA 1
ATOM 3471 C C . LYS A 1 442 ? 2.436 -3.178 -40.312 1 60.66 442 LYS A C 1
ATOM 3473 O O . LYS A 1 442 ? 1.638 -3.92 -40.875 1 60.66 442 LYS A O 1
ATOM 3478 N N . PRO A 1 443 ? 2.32 -2.898 -38.938 1 57.5 443 PRO A N 1
ATOM 3479 C CA . PRO A 1 443 ? 1.031 -3.186 -38.312 1 57.5 443 PRO A CA 1
ATOM 3480 C C . PRO A 1 443 ? -0.149 -2.602 -39.094 1 57.5 443 PRO A C 1
ATOM 3482 O O . PRO A 1 443 ? -0.066 -1.478 -39.594 1 57.5 443 PRO A O 1
ATOM 3485 N N . ALA A 1 444 ? -0.923 -3.367 -39.812 1 46.78 444 ALA A N 1
ATOM 3486 C CA . ALA A 1 444 ? -2.078 -2.771 -40.469 1 46.78 444 ALA A CA 1
ATOM 3487 C C . ALA A 1 444 ? -2.748 -1.729 -39.594 1 46.78 444 ALA A C 1
ATOM 3489 O O . ALA A 1 444 ? -2.865 -1.924 -38.375 1 46.78 444 ALA A O 1
ATOM 3490 N N . GLU A 1 445 ? -2.637 -0.446 -39.781 1 45.5 445 GLU A N 1
ATOM 3491 C CA . GLU A 1 445 ? -3.439 0.584 -39.125 1 45.5 445 GLU A CA 1
ATOM 3492 C C . GLU A 1 445 ? -4.844 0.077 -38.844 1 45.5 445 GLU A C 1
ATOM 3494 O O . GLU A 1 445 ? -5.625 -0.196 -39.75 1 45.5 445 GLU A O 1
ATOM 3499 N N . GLU A 1 446 ? -5.031 -0.957 -38.125 1 40 446 GLU A N 1
ATOM 3500 C CA . GLU A 1 446 ? -6.395 -1.411 -37.844 1 40 446 GLU A CA 1
ATOM 3501 C C . GLU A 1 446 ? -7.312 -0.239 -37.531 1 40 446 GLU A C 1
ATOM 3503 O O . GLU A 1 446 ? -7.051 0.521 -36.594 1 40 446 GLU A O 1
ATOM 3508 N N . ASN A 1 447 ? -8.008 0.401 -38.469 1 34.25 447 ASN A N 1
ATOM 3509 C CA . ASN A 1 447 ? -9.32 0.937 -38.125 1 34.25 447 ASN A CA 1
ATOM 3510 C C . ASN A 1 447 ? -10.07 0.025 -37.156 1 34.25 447 ASN A C 1
ATOM 3512 O O . ASN A 1 447 ? -10.148 -1.186 -37.375 1 34.25 447 ASN A O 1
ATOM 3516 N N . ILE A 1 448 ? -10.227 0.359 -35.969 1 34.97 448 ILE A N 1
ATOM 3517 C CA . ILE A 1 448 ? -10.984 -0.249 -34.875 1 34.97 448 ILE A CA 1
ATOM 3518 C C . ILE A 1 448 ? -12.219 -0.946 -35.438 1 34.97 448 ILE A C 1
ATOM 3520 O O . ILE A 1 448 ? -13.086 -1.381 -34.656 1 34.97 448 ILE A O 1
ATOM 3524 N N . ASN A 1 449 ? -12.766 -0.709 -36.688 1 29.8 449 ASN A N 1
ATOM 3525 C CA . ASN A 1 449 ? -14.031 -1.407 -36.938 1 29.8 449 ASN A CA 1
ATOM 3526 C C . ASN A 1 449 ? -13.844 -2.922 -36.906 1 29.8 449 ASN A C 1
ATOM 3528 O O . ASN A 1 449 ? -12.836 -3.434 -37.406 1 29.8 449 ASN A O 1
ATOM 3532 N N . ASP A 1 450 ? -14.367 -3.641 -36.031 1 30.52 450 ASP A N 1
ATOM 3533 C CA . ASP A 1 450 ? -14.594 -5.062 -35.781 1 30.52 450 ASP A CA 1
ATOM 3534 C C . ASP A 1 450 ? -14.695 -5.828 -37.094 1 30.52 450 ASP A C 1
ATOM 3536 O O . ASP A 1 450 ? -15.25 -6.93 -37.125 1 30.52 450 ASP A O 1
ATOM 3540 N N . THR A 1 451 ? -14.672 -5.18 -38.312 1 25.33 451 THR A N 1
ATOM 3541 C CA . THR A 1 451 ? -15.047 -6.07 -39.406 1 25.33 451 THR A CA 1
ATOM 3542 C C . THR A 1 451 ? -14.023 -7.195 -39.562 1 25.33 451 THR A C 1
ATOM 3544 O O . THR A 1 451 ? -12.844 -7.008 -39.281 1 25.33 451 THR A O 1
ATOM 3547 N N . GLU A 1 452 ? -14.508 -8.414 -39.875 1 25.81 452 GLU A N 1
ATOM 3548 C CA . GLU A 1 452 ? -13.984 -9.711 -40.312 1 25.81 452 GLU A CA 1
ATOM 3549 C C . GLU A 1 452 ? -12.883 -9.539 -41.344 1 25.81 452 GLU A C 1
ATOM 3551 O O . GLU A 1 452 ? -13.047 -8.797 -42.312 1 25.81 452 GLU A O 1
ATOM 3556 N N . ILE A 1 453 ? -11.656 -9.445 -40.969 1 27.66 453 ILE A N 1
ATOM 3557 C CA . ILE A 1 453 ? -10.578 -9.531 -41.938 1 27.66 453 ILE A CA 1
ATOM 3558 C C . ILE A 1 453 ? -10.938 -10.531 -43.031 1 27.66 453 ILE A C 1
ATOM 3560 O O . ILE A 1 453 ? -11.031 -11.734 -42.781 1 27.66 453 ILE A O 1
ATOM 3564 N N . TYR A 1 454 ? -11.953 -10.133 -43.875 1 22.39 454 TYR A N 1
ATOM 3565 C CA . TYR A 1 454 ? -12.039 -10.883 -45.094 1 22.39 454 TYR A CA 1
ATOM 3566 C C . TYR A 1 454 ? -10.734 -10.789 -45.875 1 22.39 454 TYR A C 1
ATOM 3568 O O . TYR A 1 454 ? -10.117 -9.727 -45.969 1 22.39 454 TYR A O 1
ATOM 3576 N N . VAL A 1 455 ? -10 -11.859 -45.906 1 25.45 455 VAL A N 1
ATOM 3577 C CA . VAL A 1 455 ? -8.945 -12.141 -46.875 1 25.45 455 VAL A CA 1
ATOM 3578 C C . VAL A 1 455 ? -9.328 -11.57 -48.219 1 25.45 455 VAL A C 1
ATOM 3580 O O . VAL A 1 455 ? -10.266 -12.062 -48.875 1 25.45 455 VAL A O 1
ATOM 3583 N N . GLU A 1 456 ? -9.578 -10.242 -48.344 1 24.27 456 GLU A N 1
ATOM 3584 C CA . GLU A 1 456 ? -9.766 -9.852 -49.75 1 24.27 456 GLU A CA 1
ATOM 3585 C C . GLU A 1 456 ? -8.586 -10.297 -50.594 1 24.27 456 GLU A C 1
ATOM 3587 O O . GLU A 1 456 ? -7.43 -10.188 -50.188 1 24.27 456 GLU A O 1
ATOM 3592 N N . GLU A 1 457 ? -8.914 -11.148 -51.562 1 21.28 457 GLU A N 1
ATOM 3593 C CA . GLU A 1 457 ?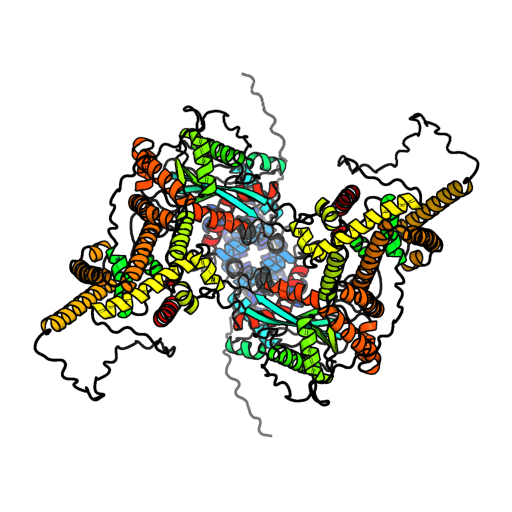 -8.164 -11.508 -52.75 1 21.28 457 GLU A CA 1
ATOM 3594 C C . GLU A 1 457 ? -7.652 -10.266 -53.469 1 21.28 457 GLU A C 1
ATOM 3596 O O . GLU A 1 457 ? -8.438 -9.516 -54.062 1 21.28 457 GLU A O 1
ATOM 3601 N N . LYS A 1 458 ? -6.93 -9.484 -52.812 1 24.95 458 LYS A N 1
ATOM 3602 C CA . LYS A 1 458 ? -6.383 -8.5 -53.75 1 24.95 458 LYS A CA 1
ATOM 3603 C C . LYS A 1 458 ? -5.945 -9.156 -55.031 1 24.95 458 LYS A C 1
ATOM 3605 O O . LYS A 1 458 ? -5.27 -10.195 -55.031 1 24.95 458 LYS A O 1
ATOM 3610 N N . SER A 1 459 ? -6.723 -8.945 -56.156 1 20.98 459 SER A N 1
ATOM 3611 C CA . SER A 1 459 ? -6.402 -9.172 -57.562 1 20.98 459 SER A CA 1
ATOM 3612 C C . SER A 1 459 ? -5 -8.672 -57.906 1 20.98 459 SER A C 1
ATOM 3614 O O . SER A 1 459 ? -4.543 -7.676 -57.344 1 20.98 459 SER A O 1
ATOM 3616 N N . ASP A 1 460 ? -4.129 -9.469 -58.469 1 24.05 460 ASP A N 1
ATOM 3617 C CA . ASP A 1 460 ? -2.787 -9.5 -59.062 1 24.05 460 ASP A CA 1
ATOM 3618 C C . ASP A 1 460 ? -2.586 -8.344 -60.031 1 24.05 460 ASP A C 1
ATOM 3620 O O . ASP A 1 460 ? -1.622 -8.328 -60.781 1 24.05 460 ASP A O 1
ATOM 3624 N N . ASP A 1 461 ? -3.555 -7.41 -60.219 1 23.17 461 ASP A N 1
ATOM 3625 C CA . ASP A 1 461 ? -3.254 -6.828 -61.5 1 23.17 461 ASP A CA 1
ATOM 3626 C C . ASP A 1 461 ? -2.014 -5.941 -61.438 1 23.17 461 ASP A C 1
ATOM 3628 O O . ASP A 1 461 ? -1.684 -5.25 -62.406 1 23.17 461 ASP A O 1
ATOM 3632 N N . ASP A 1 462 ? -1.756 -5.312 -60.344 1 24.23 462 ASP A N 1
ATOM 3633 C CA . ASP A 1 462 ? -0.785 -4.293 -60.75 1 24.23 462 ASP A CA 1
ATOM 3634 C C . ASP A 1 462 ? 0.491 -4.926 -61.281 1 24.23 462 ASP A C 1
ATOM 3636 O O . ASP A 1 462 ? 1.09 -5.789 -60.656 1 24.23 462 ASP A O 1
ATOM 3640 N N . ASP A 1 463 ? 0.677 -4.859 -62.594 1 23.58 463 ASP A N 1
ATOM 3641 C CA . ASP A 1 463 ? 1.688 -5.172 -63.625 1 23.58 463 ASP A CA 1
ATOM 3642 C C . ASP A 1 463 ? 3.041 -4.574 -63.25 1 23.58 463 ASP A C 1
ATOM 3644 O O . ASP A 1 463 ? 3.344 -3.436 -63.594 1 23.58 463 ASP A O 1
ATOM 3648 N N . ASP A 1 464 ? 3.293 -4.324 -62 1 24.69 464 ASP A N 1
ATOM 3649 C CA . ASP A 1 464 ? 4.637 -3.75 -61.969 1 24.69 464 ASP A CA 1
ATOM 3650 C C . ASP A 1 464 ? 5.605 -4.57 -62.812 1 24.69 464 ASP A C 1
ATOM 3652 O O . ASP A 1 464 ? 5.453 -5.789 -62.938 1 24.69 464 ASP A O 1
ATOM 3656 N N . ASP A 1 465 ? 6.32 -3.855 -63.719 1 24.81 465 ASP A N 1
ATOM 3657 C CA . ASP A 1 465 ? 7.379 -4.211 -64.625 1 24.81 465 ASP A CA 1
ATOM 3658 C C . ASP A 1 465 ? 8.414 -5.125 -64 1 24.81 465 ASP A C 1
ATOM 3660 O O . ASP A 1 465 ? 8.961 -4.801 -62.938 1 24.81 465 ASP A O 1
ATOM 3664 N N . GLU A 1 466 ? 8.188 -6.43 -64.25 1 24.3 466 GLU A N 1
ATOM 3665 C CA . GLU A 1 466 ? 9.07 -7.586 -64.125 1 24.3 466 GLU A CA 1
ATOM 3666 C C . GLU A 1 466 ? 10.445 -7.297 -64.688 1 24.3 466 GLU A C 1
ATOM 3668 O O . GLU A 1 466 ? 10.602 -7.281 -65.938 1 24.3 466 GLU A O 1
ATOM 3673 N N . ASN A 1 467 ? 11.055 -6.199 -64.312 1 25.38 467 ASN A N 1
ATOM 3674 C CA . ASN A 1 467 ? 12.375 -6.23 -64.938 1 25.38 467 ASN A CA 1
ATOM 3675 C C . ASN A 1 467 ? 13.047 -7.59 -64.75 1 25.38 467 ASN A C 1
ATOM 3677 O O . ASN A 1 467 ? 13.117 -8.109 -63.625 1 25.38 467 ASN A O 1
ATOM 3681 N N . ASP A 1 468 ? 13.023 -8.359 -65.875 1 25.42 468 ASP A N 1
ATOM 3682 C CA . ASP A 1 468 ? 13.586 -9.617 -66.375 1 25.42 468 ASP A CA 1
ATOM 3683 C C . ASP A 1 468 ? 15.086 -9.695 -66.125 1 25.42 468 ASP A C 1
ATOM 3685 O O . ASP A 1 468 ? 15.898 -9.242 -66.938 1 25.42 468 ASP A O 1
ATOM 3689 N N . ASP A 1 469 ? 15.648 -9.156 -65.188 1 26.39 469 ASP A N 1
ATOM 3690 C CA . ASP A 1 469 ? 17.047 -9.57 -65.25 1 26.39 469 ASP A CA 1
ATOM 3691 C C . ASP A 1 469 ? 17.156 -11.078 -65.5 1 26.39 469 ASP A C 1
ATOM 3693 O O . ASP A 1 469 ? 16.438 -11.859 -64.812 1 26.39 469 ASP A O 1
ATOM 3697 N N . ALA A 1 470 ? 17.609 -11.586 -66.688 1 26.69 470 ALA A N 1
ATOM 3698 C CA . ALA A 1 470 ? 17.969 -12.859 -67.25 1 26.69 470 ALA A CA 1
ATOM 3699 C C . ALA A 1 470 ? 18.656 -13.781 -66.25 1 26.69 470 ALA A C 1
ATOM 3701 O O . ALA A 1 470 ? 19.828 -13.594 -65.938 1 26.69 470 ALA A O 1
ATOM 3702 N N . ILE A 1 471 ? 18.141 -13.859 -65.062 1 26.12 471 ILE A N 1
ATOM 3703 C CA . ILE A 1 471 ? 18.797 -14.953 -64.375 1 26.12 471 ILE A CA 1
ATOM 3704 C C . ILE A 1 471 ? 18.844 -16.188 -65.25 1 26.12 471 ILE A C 1
ATOM 3706 O O . ILE A 1 471 ? 17.859 -16.516 -65.938 1 26.12 471 ILE A O 1
ATOM 3710 N N . ASP A 1 472 ? 19.953 -16.594 -65.75 1 31.06 472 ASP A N 1
ATOM 3711 C CA . ASP A 1 472 ? 20.297 -17.781 -66.5 1 31.06 472 ASP A CA 1
ATOM 3712 C C . ASP A 1 472 ? 19.453 -18.984 -66.062 1 31.06 472 ASP A C 1
ATOM 3714 O O . ASP A 1 472 ? 19.422 -19.312 -64.875 1 31.06 472 ASP A O 1
ATOM 3718 N N . ASN A 1 473 ? 18.328 -19.391 -66.688 1 35.25 473 ASN A N 1
ATOM 3719 C CA . ASN A 1 473 ? 17.203 -20.297 -66.812 1 35.25 473 ASN A CA 1
ATOM 3720 C C . ASN A 1 473 ? 17.625 -21.75 -66.625 1 35.25 473 ASN A C 1
ATOM 3722 O O . ASN A 1 473 ? 16.828 -22.672 -66.875 1 35.25 473 ASN A O 1
ATOM 3726 N N . ASN A 1 474 ? 18.672 -22.125 -67.125 1 35.03 474 ASN A N 1
ATOM 3727 C CA . ASN A 1 474 ? 18.828 -23.562 -67.25 1 35.03 474 ASN A CA 1
ATOM 3728 C C . ASN A 1 474 ? 18.609 -24.266 -65.938 1 35.03 474 ASN A C 1
ATOM 3730 O O . ASN A 1 474 ? 18.328 -25.469 -65.875 1 35.03 474 ASN A O 1
ATOM 3734 N N . ASP A 1 475 ? 19.281 -23.875 -65 1 37.88 475 ASP A N 1
ATOM 3735 C CA . ASP A 1 475 ? 19.406 -24.766 -63.844 1 37.88 475 ASP A CA 1
ATOM 3736 C C . ASP A 1 475 ? 18.078 -24.969 -63.125 1 37.88 475 ASP A C 1
ATOM 3738 O O . ASP A 1 475 ? 17.656 -26.094 -62.875 1 37.88 475 ASP A O 1
ATOM 3742 N N . ASP A 1 476 ? 17.391 -24.328 -61.75 1 41.06 476 ASP A N 1
ATOM 3743 C CA . ASP A 1 476 ? 16.844 -25.031 -60.594 1 41.06 476 ASP A CA 1
ATOM 3744 C C . ASP A 1 476 ? 15.32 -25.078 -60.656 1 41.06 476 ASP A C 1
ATOM 3746 O O . ASP A 1 476 ? 14.641 -24.188 -60.125 1 41.06 476 ASP A O 1
ATOM 3750 N N . VAL A 1 477 ? 14.477 -25.234 -61.5 1 48.84 477 VAL A N 1
ATOM 3751 C CA . VAL A 1 477 ? 13.086 -25.672 -61.531 1 48.84 477 VAL A CA 1
ATOM 3752 C C . VAL A 1 477 ? 12.797 -26.547 -60.312 1 48.84 477 VAL A C 1
ATOM 3754 O O . VAL A 1 477 ? 11.758 -26.391 -59.688 1 48.84 477 VAL A O 1
ATOM 3757 N N . ASP A 1 478 ? 13.586 -27.5 -60.062 1 53.44 478 ASP A N 1
ATOM 3758 C CA . ASP A 1 478 ? 13.484 -28.375 -58.906 1 53.44 478 ASP A CA 1
ATOM 3759 C C . ASP A 1 478 ? 13.477 -27.578 -57.594 1 53.44 478 ASP A C 1
ATOM 3761 O O . ASP A 1 478 ? 12.742 -27.891 -56.656 1 53.44 478 ASP A O 1
ATOM 3765 N N . GLU A 1 479 ? 14.141 -26.453 -57.75 1 64.44 479 GLU A N 1
ATOM 3766 C CA . GLU A 1 479 ? 14.203 -25.656 -56.531 1 64.44 479 GLU A CA 1
ATOM 3767 C C . GLU A 1 479 ? 12.891 -24.922 -56.281 1 64.44 479 GLU A C 1
ATOM 3769 O O . GLU A 1 479 ? 12.445 -24.781 -55.125 1 64.44 479 GLU A O 1
ATOM 3774 N N . VAL A 1 480 ? 12.258 -24.438 -57.344 1 62.66 480 VAL A N 1
ATOM 3775 C CA . VAL A 1 480 ? 10.969 -23.766 -57.219 1 62.66 480 VAL A CA 1
ATOM 3776 C C . VAL A 1 480 ? 9.906 -24.75 -56.75 1 62.66 480 VAL A C 1
ATOM 3778 O O . VAL A 1 480 ? 9.094 -24.438 -55.875 1 62.66 480 VAL A O 1
ATOM 3781 N N . ALA A 1 481 ? 9.883 -25.891 -57.375 1 63.78 481 ALA A N 1
ATOM 3782 C CA . ALA A 1 481 ? 8.93 -26.938 -57 1 63.78 481 ALA A CA 1
ATOM 3783 C C . ALA A 1 481 ? 9.117 -27.344 -55.531 1 63.78 481 ALA A C 1
ATOM 3785 O O . ALA A 1 481 ? 8.141 -27.547 -54.812 1 63.78 481 ALA A O 1
ATOM 3786 N N . ASN A 1 482 ? 10.289 -27.391 -55.188 1 74.81 482 ASN A N 1
ATOM 3787 C CA . ASN A 1 482 ? 10.617 -27.734 -53.812 1 74.81 482 ASN A CA 1
ATOM 3788 C C . ASN A 1 482 ? 10.148 -26.656 -52.844 1 74.81 482 ASN A C 1
ATOM 3790 O O . ASN A 1 482 ? 9.641 -26.969 -51.75 1 74.81 482 ASN A O 1
ATOM 3794 N N . LYS A 1 483 ? 10.188 -25.438 -53.312 1 77.44 483 LYS A N 1
ATOM 3795 C CA . LYS A 1 483 ? 9.758 -24.328 -52.438 1 77.44 483 LYS A CA 1
ATOM 3796 C C . LYS A 1 483 ? 8.234 -24.312 -52.281 1 77.44 483 LYS A C 1
ATOM 3798 O O . LYS A 1 483 ? 7.719 -24.031 -51.219 1 77.44 483 LYS A O 1
ATOM 3803 N N . GLU A 1 484 ? 7.551 -24.625 -53.312 1 80.5 484 GLU A N 1
ATOM 3804 C CA . GLU A 1 484 ? 6.09 -24.656 -53.281 1 80.5 484 GLU A CA 1
ATOM 3805 C C . GLU A 1 484 ? 5.59 -25.812 -52.406 1 80.5 484 GLU A C 1
ATOM 3807 O O . GLU A 1 484 ? 4.578 -25.688 -51.719 1 80.5 484 GLU A O 1
ATOM 3812 N N . ASN A 1 485 ? 6.281 -26.859 -52.469 1 82.81 485 ASN A N 1
ATOM 3813 C CA . ASN A 1 485 ? 5.938 -28 -51.656 1 82.81 485 ASN A CA 1
ATOM 3814 C C . ASN A 1 485 ? 6.164 -27.719 -50.156 1 82.81 485 ASN A C 1
ATOM 3816 O O . ASN A 1 485 ? 5.371 -28.125 -49.312 1 82.81 485 ASN A O 1
ATOM 3820 N N . ARG A 1 486 ? 7.184 -27.016 -49.938 1 87.19 486 ARG A N 1
ATOM 3821 C CA . ARG A 1 486 ? 7.48 -26.641 -48.562 1 87.19 486 ARG A CA 1
ATOM 3822 C C . ARG A 1 486 ? 6.426 -25.672 -48.031 1 87.19 486 ARG A C 1
ATOM 3824 O O . ARG A 1 486 ? 6.012 -25.781 -46.875 1 87.19 486 ARG A O 1
ATOM 3831 N N . LYS A 1 487 ? 6.055 -24.828 -48.844 1 87.81 487 LYS A N 1
ATOM 3832 C CA . LYS A 1 487 ? 5.031 -23.875 -48.438 1 87.81 487 LYS A CA 1
ATOM 3833 C C . LYS A 1 487 ? 3.713 -24.562 -48.125 1 87.81 487 LYS A C 1
ATOM 3835 O O . LYS A 1 487 ? 3.043 -24.219 -47.156 1 87.81 487 LYS A O 1
ATOM 3840 N N . GLN A 1 488 ? 3.41 -25.547 -48.938 1 88.56 488 GLN A N 1
ATOM 3841 C CA . GLN A 1 488 ? 2.174 -26.281 -48.719 1 88.56 488 GLN A CA 1
ATOM 3842 C C . GLN A 1 488 ? 2.234 -27.078 -47.406 1 88.56 488 GLN A C 1
ATOM 3844 O O . GLN A 1 488 ? 1.236 -27.188 -46.688 1 88.56 488 GLN A O 1
ATOM 3849 N N . ALA A 1 489 ? 3.32 -27.578 -47.094 1 88.56 489 ALA A N 1
ATOM 3850 C CA . ALA A 1 489 ? 3.502 -28.297 -45.844 1 88.56 489 ALA A CA 1
ATOM 3851 C C . ALA A 1 489 ? 3.279 -27.391 -44.625 1 88.56 489 ALA A C 1
ATOM 3853 O O . ALA A 1 489 ? 2.658 -27.781 -43.656 1 88.56 489 ALA A O 1
ATOM 3854 N N . LEU A 1 490 ? 3.75 -26.219 -44.781 1 91.06 490 LEU A N 1
ATOM 3855 C CA . LEU A 1 490 ? 3.598 -25.25 -43.688 1 91.06 490 LEU A CA 1
ATOM 3856 C C . LEU A 1 490 ? 2.139 -24.828 -43.531 1 91.06 490 LEU A C 1
ATOM 3858 O O . LEU A 1 490 ? 1.65 -24.656 -42.438 1 91.06 490 LEU A O 1
ATOM 3862 N N . ILE A 1 491 ? 1.484 -24.656 -44.625 1 90.44 491 ILE A N 1
ATOM 3863 C CA . ILE A 1 491 ? 0.075 -24.281 -44.625 1 90.44 491 ILE A CA 1
ATOM 3864 C C . ILE A 1 491 ? -0.745 -25.391 -43.938 1 90.44 491 ILE A C 1
ATOM 3866 O O . ILE A 1 491 ? -1.617 -25.109 -43.125 1 90.44 491 ILE A O 1
ATOM 3870 N N . ASN A 1 492 ? -0.399 -26.594 -44.25 1 91.19 492 ASN A N 1
ATOM 3871 C CA . ASN A 1 492 ? -1.1 -27.719 -43.656 1 91.19 492 ASN A CA 1
ATOM 3872 C C . ASN A 1 492 ? -0.844 -27.812 -42.156 1 91.19 492 ASN A C 1
ATOM 3874 O O . ASN A 1 492 ? -1.754 -28.109 -41.375 1 91.19 492 ASN A O 1
ATOM 3878 N N . SER A 1 493 ? 0.331 -27.578 -41.812 1 91.69 493 SER A N 1
ATOM 3879 C CA . SER A 1 493 ? 0.682 -27.578 -40.375 1 91.69 493 SER A CA 1
ATOM 3880 C C . SER A 1 493 ? -0.042 -26.453 -39.656 1 91.69 493 SER A C 1
ATOM 3882 O O . SER A 1 493 ? -0.442 -26.625 -38.5 1 91.69 493 SER A O 1
ATOM 3884 N N . THR A 1 494 ? -0.206 -25.359 -40.281 1 90.38 494 THR A N 1
ATOM 3885 C CA . THR A 1 494 ? -0.901 -24.219 -39.719 1 90.38 494 THR A CA 1
ATOM 3886 C C . THR A 1 494 ? -2.377 -24.531 -39.469 1 90.38 494 THR A C 1
ATOM 3888 O O . THR A 1 494 ? -2.969 -24.109 -38.5 1 90.38 494 THR A O 1
ATOM 3891 N N . GLU A 1 495 ? -2.9 -25.266 -40.312 1 90.88 495 GLU A N 1
ATOM 3892 C CA . GLU A 1 495 ? -4.293 -25.688 -40.188 1 90.88 495 GLU A CA 1
ATOM 3893 C C . GLU A 1 495 ? -4.469 -26.609 -38.969 1 90.88 495 GLU A C 1
ATOM 3895 O O . GLU A 1 495 ? -5.461 -26.531 -38.25 1 90.88 495 GLU A O 1
ATOM 3900 N N . LEU A 1 496 ? -3.52 -27.469 -38.906 1 91.69 496 LEU A N 1
ATOM 3901 C CA . LEU A 1 496 ? -3.557 -28.375 -37.75 1 91.69 496 LEU A CA 1
ATOM 3902 C C . LEU A 1 496 ? -3.426 -27.594 -36.438 1 91.69 496 LEU A C 1
ATOM 3904 O O . LEU A 1 496 ? -4.094 -27.906 -35.469 1 91.69 496 LEU A O 1
ATOM 3908 N N . TYR A 1 497 ? -2.592 -26.672 -36.469 1 91.19 497 TYR A N 1
ATOM 3909 C CA . TYR A 1 497 ? -2.389 -25.828 -35.312 1 91.19 497 TYR A CA 1
ATOM 3910 C C . TYR A 1 497 ? -3.662 -25.062 -34.969 1 91.19 497 TYR A C 1
ATOM 3912 O O . TYR A 1 497 ? -4.012 -24.922 -33.781 1 91.19 497 TYR A O 1
ATOM 3920 N N . ASP A 1 498 ? -4.379 -24.609 -35.906 1 89.62 498 ASP A N 1
ATOM 3921 C CA . ASP A 1 498 ? -5.641 -23.906 -35.688 1 89.62 498 ASP A CA 1
ATOM 3922 C C . ASP A 1 498 ? -6.691 -24.828 -35.094 1 89.62 498 ASP A C 1
ATOM 3924 O O . ASP A 1 498 ? -7.441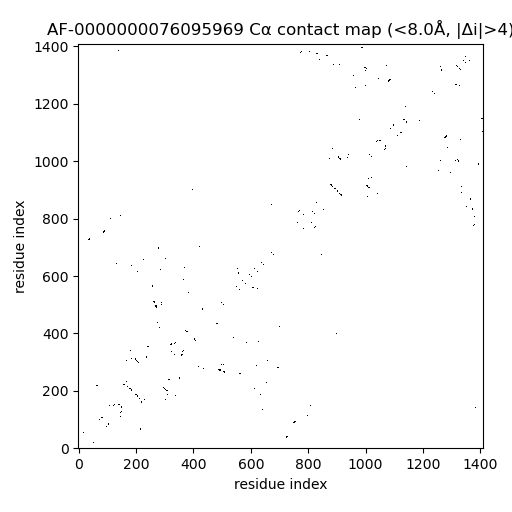 -24.406 -34.188 1 89.62 498 ASP A O 1
ATOM 3928 N N . ARG A 1 499 ? -6.688 -25.969 -35.562 1 91.44 499 ARG A N 1
ATOM 3929 C CA . ARG A 1 499 ? -7.633 -26.953 -35.031 1 91.44 499 ARG A CA 1
ATOM 3930 C C . ARG A 1 499 ? -7.328 -27.266 -33.562 1 91.44 499 ARG A C 1
ATOM 3932 O O . ARG A 1 499 ? -8.242 -27.516 -32.781 1 91.44 499 ARG A O 1
ATOM 3939 N N . LEU A 1 500 ? -6.113 -27.234 -33.312 1 91.81 500 LEU A N 1
ATOM 3940 C CA . LEU A 1 500 ? -5.699 -27.422 -31.922 1 91.81 500 LEU A CA 1
ATOM 3941 C C . LEU A 1 500 ? -6.18 -26.281 -31.047 1 91.81 500 LEU A C 1
ATOM 3943 O O . LEU A 1 500 ? -6.727 -26.516 -29.953 1 91.81 500 LEU A O 1
ATOM 3947 N N . LEU A 1 501 ? -6.02 -25.062 -31.469 1 88.31 501 LEU A N 1
ATOM 3948 C CA . LEU A 1 501 ? -6.391 -23.891 -30.703 1 88.31 501 LEU A CA 1
ATOM 3949 C C . LEU A 1 501 ? -7.902 -23.812 -30.516 1 88.31 501 LEU A C 1
ATOM 3951 O O . LEU A 1 501 ? -8.375 -23.266 -29.516 1 88.31 501 LEU A O 1
ATOM 3955 N N . TYR A 1 502 ? -8.562 -24.438 -31.438 1 87.81 502 TYR A N 1
ATOM 3956 C CA . TYR A 1 502 ? -10.016 -24.438 -31.344 1 87.81 502 TYR A CA 1
ATOM 3957 C C . TYR A 1 502 ? -10.523 -25.609 -30.531 1 87.81 502 TYR A C 1
ATOM 3959 O O . TYR A 1 502 ? -11.727 -25.734 -30.297 1 87.81 502 TYR A O 1
ATOM 3967 N N . GLY A 1 503 ? -9.68 -26.5 -30.156 1 87.75 503 GLY A N 1
ATOM 3968 C CA . GLY A 1 503 ? -10.047 -27.609 -29.281 1 87.75 503 GLY A CA 1
ATOM 3969 C C . GLY A 1 503 ? -10.5 -28.828 -30.047 1 87.75 503 GLY A C 1
ATOM 3970 O O . GLY A 1 503 ? -11.039 -29.766 -29.453 1 87.75 503 GLY A O 1
ATOM 3971 N N . GLU A 1 504 ? -10.203 -28.844 -31.328 1 90.62 504 GLU A N 1
ATOM 3972 C CA . GLU A 1 504 ? -10.641 -29.969 -32.156 1 90.62 504 GLU A CA 1
ATOM 3973 C C . GLU A 1 504 ? -9.648 -31.125 -32.094 1 90.62 504 GLU A C 1
ATOM 3975 O O . GLU A 1 504 ? -10.016 -32.281 -32.344 1 90.62 504 GLU A O 1
ATOM 3980 N N . LEU A 1 505 ? -8.406 -30.75 -31.891 1 92.75 505 LEU A N 1
ATOM 3981 C CA . LEU A 1 505 ? -7.352 -31.766 -31.781 1 92.75 505 LEU A CA 1
ATOM 3982 C C . LEU A 1 505 ? -6.645 -31.641 -30.438 1 92.75 505 LEU A C 1
ATOM 3984 O O . LEU A 1 505 ? -6.605 -30.578 -29.828 1 92.75 505 LEU A O 1
ATOM 3988 N N . SER A 1 506 ? -6.203 -32.781 -30.031 1 91.94 506 SER A N 1
ATOM 3989 C CA . SER A 1 506 ? -5.395 -32.781 -28.828 1 91.94 506 SER A CA 1
ATOM 3990 C C . SER A 1 506 ? -3.922 -32.531 -29.141 1 91.94 506 SER A C 1
ATOM 3992 O O . SER A 1 506 ? -3.506 -32.625 -30.297 1 91.94 506 SER A O 1
ATOM 3994 N N . VAL A 1 507 ? -3.189 -32.219 -28.156 1 92.31 507 VAL A N 1
ATOM 3995 C CA . VAL A 1 507 ? -1.761 -31.953 -28.312 1 92.31 507 VAL A CA 1
ATOM 3996 C C . VAL A 1 507 ? -1.064 -33.219 -28.828 1 92.31 507 VAL A C 1
ATOM 3998 O O . VAL A 1 507 ? -0.188 -33.156 -29.688 1 92.31 507 VAL A O 1
ATOM 4001 N N . GLU A 1 508 ? -1.479 -34.344 -28.312 1 90 508 GLU A N 1
ATOM 4002 C CA . GLU A 1 508 ? -0.875 -35.594 -28.703 1 90 508 GLU A CA 1
ATOM 4003 C C . GLU A 1 508 ? -1.13 -35.906 -30.172 1 90 508 GLU A C 1
ATOM 4005 O O . GLU A 1 508 ? -0.225 -36.344 -30.891 1 90 508 GLU A O 1
ATOM 4010 N N . GLU A 1 509 ? -2.277 -35.562 -30.609 1 92.31 509 GLU A N 1
ATOM 4011 C CA . GLU A 1 509 ? -2.648 -35.812 -32 1 92.31 509 GLU A CA 1
ATOM 4012 C C . GLU A 1 509 ? -1.829 -34.969 -32.969 1 92.31 509 GLU A C 1
ATOM 4014 O O . GLU A 1 509 ? -1.384 -35.438 -34 1 92.31 509 GLU A O 1
ATOM 4019 N N . VAL A 1 510 ? -1.653 -33.781 -32.531 1 92.62 510 VAL A N 1
ATOM 4020 C CA . VAL A 1 510 ? -0.93 -32.875 -33.406 1 92.62 510 VAL A CA 1
ATOM 4021 C C . VAL A 1 510 ? 0.554 -33.219 -33.406 1 92.62 510 VAL A C 1
ATOM 4023 O O . VAL A 1 510 ? 1.202 -33.156 -34.469 1 92.62 510 VAL A O 1
ATOM 4026 N N . CYS A 1 511 ? 1.077 -33.625 -32.312 1 91.56 511 CYS A N 1
ATOM 4027 C CA . CYS A 1 511 ? 2.506 -33.875 -32.188 1 91.56 511 CYS A CA 1
ATOM 4028 C C . CYS A 1 511 ? 2.857 -35.219 -32.844 1 91.56 511 CYS A C 1
ATOM 4030 O O . CYS A 1 511 ? 4.012 -35.438 -33.219 1 91.56 511 CYS A O 1
ATOM 4032 N N . GLU A 1 512 ? 1.872 -36.062 -33.125 1 91.38 512 GLU A N 1
ATOM 4033 C CA . GLU A 1 512 ? 2.111 -37.375 -33.781 1 91.38 512 GLU A CA 1
ATOM 4034 C C . GLU A 1 512 ? 1.741 -37.312 -35.25 1 91.38 512 GLU A C 1
ATOM 4036 O O . GLU A 1 512 ? 1.939 -38.281 -36 1 91.38 512 GLU A O 1
ATOM 4041 N N . ASP A 1 513 ? 1.299 -36.188 -35.656 1 93.25 513 ASP A N 1
ATOM 4042 C CA . ASP A 1 513 ? 0.873 -36.062 -37.031 1 93.25 513 ASP A CA 1
ATOM 4043 C C . ASP A 1 513 ? 2.074 -36.062 -38 1 93.25 513 ASP A C 1
ATOM 4045 O O . ASP A 1 513 ? 3.029 -35.312 -37.781 1 93.25 513 ASP A O 1
ATOM 4049 N N . PRO A 1 514 ? 2.033 -36.75 -39.031 1 92.94 514 PRO A N 1
ATOM 4050 C CA . PRO A 1 514 ? 3.154 -36.844 -39.969 1 92.94 514 PRO A CA 1
ATOM 4051 C C . PRO A 1 514 ? 3.418 -35.531 -40.719 1 92.94 514 PRO A C 1
ATOM 4053 O O . PRO A 1 514 ? 4.559 -35.25 -41.094 1 92.94 514 PRO A O 1
ATOM 4056 N N . ILE A 1 515 ? 2.416 -34.812 -40.875 1 92.19 515 ILE A N 1
ATOM 4057 C CA . ILE A 1 515 ? 2.57 -33.531 -41.594 1 92.19 515 ILE A CA 1
ATOM 4058 C C . ILE A 1 515 ? 3.469 -32.594 -40.781 1 92.19 515 ILE A C 1
ATOM 4060 O O . ILE A 1 515 ? 4.328 -31.922 -41.312 1 92.19 515 ILE A O 1
ATOM 4064 N N . VAL A 1 516 ? 3.236 -32.594 -39.5 1 93.56 516 VAL A N 1
ATOM 4065 C CA . VAL A 1 516 ? 4.023 -31.75 -38.625 1 93.56 516 VAL A CA 1
ATOM 4066 C C . VAL A 1 516 ? 5.465 -32.25 -38.562 1 93.56 516 VAL A C 1
ATOM 4068 O O . VAL A 1 516 ? 6.406 -31.469 -38.594 1 93.56 516 VAL A O 1
ATOM 4071 N N . ALA A 1 517 ? 5.586 -33.5 -38.531 1 92.69 517 ALA A N 1
ATOM 4072 C CA . ALA A 1 517 ? 6.918 -34.094 -38.5 1 92.69 517 ALA A CA 1
ATOM 4073 C C . ALA A 1 517 ? 7.684 -33.781 -39.781 1 92.69 517 ALA A C 1
ATOM 4075 O O . ALA A 1 517 ? 8.883 -33.531 -39.75 1 92.69 517 ALA A O 1
ATOM 4076 N N . GLU A 1 518 ? 7.008 -33.812 -40.875 1 92 518 GLU A N 1
ATOM 4077 C CA . GLU A 1 518 ? 7.617 -33.5 -42.156 1 92 518 GLU A CA 1
ATOM 4078 C C . GLU A 1 518 ? 8.062 -32.062 -42.219 1 92 518 GLU A C 1
ATOM 4080 O O . GLU A 1 518 ? 9.172 -31.75 -42.656 1 92 518 GLU A O 1
ATOM 4085 N N . THR A 1 519 ? 7.176 -31.219 -41.781 1 91.94 519 THR A N 1
ATOM 4086 C CA . THR A 1 519 ? 7.5 -29.797 -41.781 1 91.94 519 THR A CA 1
ATOM 4087 C C . THR A 1 519 ? 8.711 -29.516 -40.906 1 91.94 519 THR A C 1
ATOM 4089 O O . THR A 1 519 ? 9.57 -28.719 -41.25 1 91.94 519 THR A O 1
ATOM 4092 N N . TYR A 1 520 ? 8.719 -30.172 -39.781 1 92.5 520 TYR A N 1
ATOM 4093 C CA . TYR A 1 520 ? 9.828 -30.016 -38.844 1 92.5 520 TYR A CA 1
ATOM 4094 C C . TYR A 1 520 ? 11.133 -30.5 -39.469 1 92.5 520 TYR A C 1
ATOM 4096 O O . TYR A 1 520 ? 12.18 -29.875 -39.281 1 92.5 520 TYR A O 1
ATOM 4104 N N . THR A 1 521 ? 11.062 -31.562 -40.156 1 91.56 521 THR A N 1
ATOM 4105 C CA . THR A 1 521 ? 12.25 -32.125 -40.812 1 91.56 521 THR A CA 1
ATOM 4106 C C . THR A 1 521 ? 12.797 -31.188 -41.875 1 91.56 521 THR A C 1
ATOM 4108 O O . THR A 1 521 ? 14.008 -31.016 -42 1 91.56 521 THR A O 1
ATOM 4111 N N . ILE A 1 522 ? 11.93 -30.625 -42.625 1 90.56 522 ILE A N 1
ATOM 4112 C CA . ILE A 1 522 ? 12.336 -29.656 -43.625 1 90.56 522 ILE A CA 1
ATOM 4113 C C . ILE A 1 522 ? 13.039 -28.484 -42.938 1 90.56 522 ILE A C 1
ATOM 4115 O O . ILE A 1 522 ? 14.102 -28.047 -43.406 1 90.56 522 ILE A O 1
ATOM 4119 N N . PHE A 1 523 ? 12.43 -28.078 -41.938 1 91.12 523 PHE A N 1
ATOM 4120 C CA . PHE A 1 523 ? 12.977 -26.922 -41.188 1 91.12 523 PHE A CA 1
ATOM 4121 C C . PHE A 1 523 ? 14.344 -27.25 -40.625 1 91.12 523 PHE A C 1
ATOM 4123 O O . PHE A 1 523 ? 15.281 -26.469 -40.75 1 91.12 523 PHE A O 1
ATOM 4130 N N . GLU A 1 524 ? 14.523 -28.391 -39.969 1 88.88 524 GLU A N 1
ATOM 4131 C CA . GLU A 1 524 ? 15.766 -28.797 -39.344 1 88.88 524 GLU A CA 1
ATOM 4132 C C . GLU A 1 524 ? 16.891 -28.953 -40.344 1 88.88 524 GLU A C 1
ATOM 4134 O O . GLU A 1 524 ? 18.047 -28.609 -40.062 1 88.88 524 GLU A O 1
ATOM 4139 N N . LYS A 1 525 ? 16.547 -29.469 -41.469 1 88.44 525 LYS A N 1
ATOM 4140 C CA . LYS A 1 525 ? 17.531 -29.656 -42.531 1 88.44 525 LYS A CA 1
ATOM 4141 C C . LYS A 1 525 ? 18.078 -28.297 -43 1 88.44 525 LYS A C 1
ATOM 4143 O O . LYS A 1 525 ? 19.281 -28.156 -43.219 1 88.44 525 LYS A O 1
ATOM 4148 N N . GLN A 1 526 ? 17.219 -27.438 -43.188 1 86.62 526 GLN A N 1
ATOM 4149 C CA . GLN A 1 526 ? 17.641 -26.109 -43.625 1 86.62 526 GLN A CA 1
ATOM 4150 C C . GLN A 1 526 ? 18.422 -25.375 -42.531 1 86.62 526 GLN A C 1
ATOM 4152 O O . GLN A 1 526 ? 19.359 -24.625 -42.844 1 86.62 526 GLN A O 1
ATOM 4157 N N . MET A 1 527 ? 18 -25.609 -41.312 1 86.44 527 MET A N 1
ATOM 4158 C CA . MET A 1 527 ? 18.688 -25 -40.188 1 86.44 527 MET A CA 1
ATOM 4159 C C . MET A 1 527 ? 20.141 -25.484 -40.094 1 86.44 527 MET A C 1
ATOM 4161 O O . MET A 1 527 ? 21.047 -24.703 -39.812 1 86.44 527 MET A O 1
ATOM 4165 N N . THR A 1 528 ? 20.312 -26.688 -40.375 1 86.5 528 THR A N 1
ATOM 4166 C CA . THR A 1 528 ? 21.656 -27.266 -40.375 1 86.5 528 THR A CA 1
ATOM 4167 C C . THR A 1 528 ? 22.516 -26.641 -41.469 1 86.5 528 THR A C 1
ATOM 4169 O O . THR A 1 528 ? 23.703 -26.422 -41.281 1 86.5 528 THR A O 1
ATOM 4172 N N . ALA A 1 529 ? 21.844 -26.391 -42.531 1 85.19 529 ALA A N 1
ATOM 4173 C CA . ALA A 1 529 ? 22.562 -25.75 -43.625 1 85.19 529 ALA A CA 1
ATOM 4174 C C . ALA A 1 529 ? 23 -24.344 -43.25 1 85.19 529 ALA A C 1
ATOM 4176 O O . ALA A 1 529 ? 24.047 -23.875 -43.719 1 85.19 529 ALA A O 1
ATOM 4177 N N . PHE A 1 530 ? 22.234 -23.75 -42.469 1 85.31 530 PHE A N 1
ATOM 4178 C CA . PHE A 1 530 ? 22.516 -22.375 -42.062 1 85.31 530 PHE A CA 1
ATOM 4179 C C . PHE A 1 530 ? 23.656 -22.328 -41.062 1 85.31 530 PHE A C 1
ATOM 4181 O O . PHE A 1 530 ? 24.266 -21.266 -40.875 1 85.31 530 PHE A O 1
ATOM 4188 N N . GLU A 1 531 ? 24.016 -23.406 -40.406 1 82.62 531 GLU A N 1
ATOM 4189 C CA . GLU A 1 531 ? 25.078 -23.453 -39.406 1 82.62 531 GLU A CA 1
ATOM 4190 C C . GLU A 1 531 ? 26.422 -23.078 -40 1 82.62 531 GLU A C 1
ATOM 4192 O O . GLU A 1 531 ? 27.344 -22.688 -39.281 1 82.62 531 GLU A O 1
ATOM 4197 N N . ASN A 1 532 ? 26.5 -23.094 -41.281 1 84.12 532 ASN A N 1
ATOM 4198 C CA . ASN A 1 532 ? 27.75 -22.734 -41.938 1 84.12 532 ASN A CA 1
ATOM 4199 C C . ASN A 1 532 ? 27.938 -21.219 -42 1 84.12 532 ASN A C 1
ATOM 4201 O O . ASN A 1 532 ? 29.047 -20.734 -42.25 1 84.12 532 ASN A O 1
ATOM 4205 N N . ASN A 1 533 ? 26.859 -20.531 -41.75 1 84.12 533 ASN A N 1
ATOM 4206 C CA . ASN A 1 533 ? 26.891 -19.078 -41.656 1 84.12 533 ASN A CA 1
ATOM 4207 C C . ASN A 1 533 ? 27.078 -18.578 -40.219 1 84.12 533 ASN A C 1
ATOM 4209 O O . ASN A 1 533 ? 26.406 -19.078 -39.312 1 84.12 533 ASN A O 1
ATOM 4213 N N . ARG A 1 534 ? 28 -17.703 -39.969 1 80.75 534 ARG A N 1
ATOM 4214 C CA . ARG A 1 534 ? 28.359 -17.234 -38.656 1 80.75 534 ARG A CA 1
ATOM 4215 C C . ARG A 1 534 ? 27.172 -16.594 -37.938 1 80.75 534 ARG A C 1
ATOM 4217 O O . ARG A 1 534 ? 26.891 -16.859 -36.781 1 80.75 534 ARG A O 1
ATOM 4224 N N . THR A 1 535 ? 26.516 -15.758 -38.656 1 81.12 535 THR A N 1
ATOM 4225 C CA . THR A 1 535 ? 25.359 -15.07 -38.062 1 81.12 535 THR A CA 1
ATOM 4226 C C . THR A 1 535 ? 24.25 -16.062 -37.75 1 81.12 535 THR A C 1
ATOM 4228 O O . THR A 1 535 ? 23.609 -15.977 -36.688 1 81.12 535 THR A O 1
ATOM 4231 N N . ALA A 1 536 ? 24.078 -16.938 -38.562 1 83.5 536 ALA A N 1
ATOM 4232 C CA . ALA A 1 536 ? 23.031 -17.938 -38.375 1 83.5 536 ALA A CA 1
ATOM 4233 C C . ALA A 1 536 ? 23.359 -18.844 -37.188 1 83.5 536 ALA A C 1
ATOM 4235 O O . ALA A 1 536 ? 22.453 -19.266 -36.469 1 83.5 536 ALA A O 1
ATOM 4236 N N . ARG A 1 537 ? 24.562 -19.047 -37.031 1 86.06 537 ARG A N 1
ATOM 4237 C CA . ARG A 1 537 ? 24.984 -19.875 -35.906 1 86.06 537 ARG A CA 1
ATOM 4238 C C . ARG A 1 537 ? 24.641 -19.219 -34.594 1 86.06 537 ARG A C 1
ATOM 4240 O O . ARG A 1 537 ? 24.281 -19.891 -33.625 1 86.06 537 ARG A O 1
ATOM 4247 N N . LEU A 1 538 ? 24.812 -18 -34.562 1 87.75 538 LEU A N 1
ATOM 4248 C CA . LEU A 1 538 ? 24.469 -17.25 -33.344 1 87.75 538 LEU A CA 1
ATOM 4249 C C . LEU A 1 538 ? 22.969 -17.312 -33.094 1 87.75 538 LEU A C 1
ATOM 4251 O O . LEU A 1 538 ? 22.547 -17.453 -31.938 1 87.75 538 LEU A O 1
ATOM 4255 N N . TRP A 1 539 ? 22.203 -17.234 -34.094 1 89.19 539 TRP A N 1
ATOM 4256 C CA . TRP A 1 539 ? 20.766 -17.297 -33.969 1 89.19 539 TRP A CA 1
ATOM 4257 C C . TRP A 1 539 ? 20.328 -18.688 -33.5 1 89.19 539 TRP A C 1
ATOM 4259 O O . TRP A 1 539 ? 19.438 -18.797 -32.656 1 89.19 539 TRP A O 1
ATOM 4269 N N . ILE A 1 540 ? 20.969 -19.578 -34 1 88.19 540 ILE A N 1
ATOM 4270 C CA . ILE A 1 540 ? 20.641 -20.953 -33.656 1 88.19 540 ILE A CA 1
ATOM 4271 C C . ILE A 1 540 ? 21.016 -21.203 -32.188 1 88.19 540 ILE A C 1
ATOM 4273 O O . ILE A 1 540 ? 20.25 -21.844 -31.453 1 88.19 540 ILE A O 1
ATOM 4277 N N . GLN A 1 541 ? 22.141 -20.75 -31.797 1 91.06 541 GLN A N 1
ATOM 4278 C CA . GLN A 1 541 ? 22.547 -20.891 -30.391 1 91.06 541 GLN A CA 1
ATOM 4279 C C . GLN A 1 541 ? 21.562 -20.219 -29.453 1 91.06 541 GLN A C 1
ATOM 4281 O O . GLN A 1 541 ? 21.219 -20.75 -28.406 1 91.06 541 GLN A O 1
ATOM 4286 N N . TYR A 1 542 ? 21.141 -19.016 -29.844 1 94.06 542 TYR A N 1
ATOM 4287 C CA . TYR A 1 542 ? 20.141 -18.297 -29.078 1 94.06 542 TYR A CA 1
ATOM 4288 C C . TYR A 1 542 ? 18.844 -19.094 -28.984 1 94.06 542 TYR A C 1
ATOM 4290 O O . TYR A 1 542 ? 18.281 -19.234 -27.906 1 94.06 542 TYR A O 1
ATOM 4298 N N . SER A 1 543 ? 18.453 -19.688 -30 1 92.69 543 SER A N 1
ATOM 4299 C CA . SER A 1 543 ? 17.234 -20.469 -30.047 1 92.69 543 SER A CA 1
ATOM 4300 C C . SER A 1 543 ? 17.344 -21.734 -29.203 1 92.69 543 SER A C 1
ATOM 4302 O O . SER A 1 543 ? 16.359 -22.156 -28.578 1 92.69 543 SER A O 1
ATOM 4304 N N . GLN A 1 544 ? 18.469 -22.266 -29.219 1 92.94 544 GLN A N 1
ATOM 4305 C CA . GLN A 1 544 ? 18.703 -23.469 -28.422 1 92.94 544 GLN A CA 1
ATOM 4306 C C . GLN A 1 544 ? 18.578 -23.156 -26.922 1 92.94 544 GLN A C 1
ATOM 4308 O O . GLN A 1 544 ? 17.984 -23.938 -26.172 1 92.94 544 GLN A O 1
ATOM 4313 N N . MET A 1 545 ? 19.094 -22.078 -26.531 1 96.5 545 MET A N 1
ATOM 4314 C CA . MET A 1 545 ? 18.984 -21.672 -25.125 1 96.5 545 MET A CA 1
ATOM 4315 C C . MET A 1 545 ? 17.516 -21.422 -24.766 1 96.5 545 MET A C 1
ATOM 4317 O O . MET A 1 545 ? 17.078 -21.781 -23.672 1 96.5 545 MET A O 1
ATOM 4321 N N . LEU A 1 546 ? 16.797 -20.859 -25.672 1 96 546 LEU A N 1
ATOM 4322 C CA . LEU A 1 546 ? 15.391 -20.578 -25.406 1 96 546 LEU A CA 1
ATOM 4323 C C . LEU A 1 546 ? 14.578 -21.875 -25.375 1 96 546 LEU A C 1
ATOM 4325 O O . LEU A 1 546 ? 13.578 -21.953 -24.656 1 96 546 LEU A O 1
ATOM 4329 N N . GLU A 1 547 ? 15 -22.828 -26.141 1 95.12 547 GLU A N 1
ATOM 4330 C CA . GLU A 1 547 ? 14.352 -24.125 -26.078 1 95.12 547 GLU A CA 1
ATOM 4331 C C . GLU A 1 547 ? 14.531 -24.766 -24.703 1 95.12 547 GLU A C 1
ATOM 4333 O O . GLU A 1 547 ? 13.594 -25.359 -24.172 1 95.12 547 GLU A O 1
ATOM 4338 N N . ILE A 1 548 ? 15.664 -24.672 -24.219 1 97.06 548 ILE A N 1
ATOM 4339 C CA . ILE A 1 548 ? 15.93 -25.188 -22.875 1 97.06 548 ILE A CA 1
ATOM 4340 C C . ILE A 1 548 ? 15.047 -24.469 -21.859 1 97.06 548 ILE A C 1
ATOM 4342 O O . ILE A 1 548 ? 14.445 -25.094 -21 1 97.06 548 ILE A O 1
ATOM 4346 N N . LEU A 1 549 ? 14.969 -23.141 -21.984 1 97.25 549 LEU A N 1
ATOM 4347 C CA . LEU A 1 549 ? 14.148 -22.328 -21.094 1 97.25 549 LEU A CA 1
ATOM 4348 C C . LEU A 1 549 ? 12.68 -22.75 -21.156 1 97.25 549 LEU A C 1
ATOM 4350 O O . LEU A 1 549 ? 12.023 -22.922 -20.141 1 97.25 549 LEU A O 1
ATOM 4354 N N . ARG A 1 550 ? 12.188 -22.938 -22.328 1 95.81 550 ARG A N 1
ATOM 4355 C CA . ARG A 1 550 ? 10.797 -23.344 -22.516 1 95.81 550 ARG A CA 1
ATOM 4356 C C . ARG A 1 550 ? 10.523 -24.703 -21.891 1 95.81 550 ARG A C 1
ATOM 4358 O O . ARG A 1 550 ? 9.484 -24.906 -21.266 1 95.81 550 ARG A O 1
ATOM 4365 N N . THR A 1 551 ? 11.461 -25.578 -22.156 1 96.5 551 THR A N 1
ATOM 4366 C CA . THR A 1 551 ? 11.305 -26.922 -21.594 1 96.5 551 THR A CA 1
ATOM 4367 C C . THR A 1 551 ? 11.273 -26.875 -20.078 1 96.5 551 THR A C 1
ATOM 4369 O O . THR A 1 551 ? 10.492 -27.578 -19.438 1 96.5 551 THR A O 1
ATOM 4372 N N . PHE A 1 552 ? 12.109 -26.078 -19.547 1 97.88 552 PHE A N 1
ATOM 4373 C CA . PHE A 1 552 ? 12.156 -25.922 -18.094 1 97.88 552 PHE A CA 1
ATOM 4374 C C . PHE A 1 552 ? 10.836 -25.375 -17.562 1 97.88 552 PHE A C 1
ATOM 4376 O O . PHE A 1 552 ? 10.297 -25.891 -16.578 1 97.88 552 PHE A O 1
ATOM 4383 N N . ILE A 1 553 ? 10.328 -24.328 -18.188 1 96.88 553 ILE A N 1
ATOM 4384 C CA . ILE A 1 553 ? 9.07 -23.719 -17.781 1 96.88 553 ILE A CA 1
ATOM 4385 C C . ILE A 1 553 ? 7.938 -24.734 -17.922 1 96.88 553 ILE A C 1
ATOM 4387 O O . ILE A 1 553 ? 7.09 -24.859 -17.047 1 96.88 553 ILE A O 1
ATOM 4391 N N . LYS A 1 554 ? 7.957 -25.484 -18.969 1 96.12 554 LYS A N 1
ATOM 4392 C CA . LYS A 1 554 ? 6.953 -26.531 -19.203 1 96.12 554 LYS A CA 1
ATOM 4393 C C . LYS A 1 554 ? 7.004 -27.578 -18.094 1 96.12 554 LYS A C 1
ATOM 4395 O O . LYS A 1 554 ? 5.965 -28.047 -17.641 1 96.12 554 LYS A O 1
ATOM 4400 N N . ALA A 1 555 ? 8.195 -27.953 -17.797 1 97.5 555 ALA A N 1
ATOM 4401 C CA . ALA A 1 555 ? 8.375 -28.953 -16.75 1 97.5 555 ALA A CA 1
ATOM 4402 C C . ALA A 1 555 ? 7.75 -28.5 -15.445 1 97.5 555 ALA A C 1
ATOM 4404 O O . ALA A 1 555 ? 7.07 -29.281 -14.766 1 97.5 555 ALA A O 1
ATOM 4405 N N . GLU A 1 556 ? 7.934 -27.266 -15.055 1 97.5 556 GLU A N 1
ATOM 4406 C CA . GLU A 1 556 ? 7.387 -26.734 -13.82 1 97.5 556 GLU A CA 1
ATOM 4407 C C . GLU A 1 556 ? 5.875 -26.547 -13.914 1 97.5 556 GLU A C 1
ATOM 4409 O O . GLU A 1 556 ? 5.148 -26.859 -12.969 1 97.5 556 GLU A O 1
ATOM 4414 N N . ARG A 1 557 ? 5.398 -26.078 -15.023 1 96.5 557 ARG A N 1
ATOM 4415 C CA . ARG A 1 557 ? 3.977 -25.797 -15.188 1 96.5 557 ARG A CA 1
ATOM 4416 C C . ARG A 1 557 ? 3.162 -27.078 -15.234 1 96.5 557 ARG A C 1
ATOM 4418 O O . ARG A 1 557 ? 2.029 -27.125 -14.75 1 96.5 557 ARG A O 1
ATOM 4425 N N . THR A 1 558 ? 3.684 -28.172 -15.789 1 95.94 558 THR A N 1
ATOM 4426 C CA . THR A 1 558 ? 2.959 -29.422 -15.953 1 95.94 558 THR A CA 1
ATOM 4427 C C . THR A 1 558 ? 3.271 -30.391 -14.812 1 95.94 558 THR A C 1
ATOM 4429 O O . THR A 1 558 ? 2.557 -31.375 -14.609 1 95.94 558 THR A O 1
ATOM 4432 N N . GLY A 1 559 ? 4.328 -30.188 -14.117 1 96.88 559 GLY A N 1
ATOM 4433 C CA . GLY A 1 559 ? 4.754 -31.094 -13.062 1 96.88 559 GLY A CA 1
ATOM 4434 C C . GLY A 1 559 ? 5.492 -32.312 -13.594 1 96.88 559 GLY A C 1
ATOM 4435 O O . GLY A 1 559 ? 5.375 -33.406 -13.031 1 96.88 559 GLY A O 1
ATOM 4436 N N . ASN A 1 560 ? 6.188 -32.156 -14.695 1 97 560 ASN A N 1
ATOM 4437 C CA . ASN A 1 560 ? 6.957 -33.25 -15.281 1 97 560 ASN A CA 1
ATOM 4438 C C . ASN A 1 560 ? 8.367 -33.312 -14.695 1 97 560 ASN A C 1
ATOM 4440 O O . ASN A 1 560 ? 9.25 -32.562 -15.117 1 97 560 ASN A O 1
ATOM 4444 N N . TRP A 1 561 ? 8.602 -34.25 -13.891 1 97.94 561 TRP A N 1
ATOM 4445 C CA . TRP A 1 561 ? 9.844 -34.375 -13.125 1 97.94 561 TRP A CA 1
ATOM 4446 C C . TRP A 1 561 ? 11.016 -34.719 -14.039 1 97.94 561 TRP A C 1
ATOM 4448 O O . TRP A 1 561 ? 12.094 -34.125 -13.914 1 97.94 561 TRP A O 1
ATOM 4458 N N . ASP A 1 562 ? 10.812 -35.594 -14.992 1 97.19 562 ASP A N 1
ATOM 4459 C CA . ASP A 1 562 ? 11.891 -36 -15.891 1 97.19 562 ASP A CA 1
ATOM 4460 C C . ASP A 1 562 ? 12.344 -34.812 -16.766 1 97.19 562 ASP A C 1
ATOM 4462 O O . ASP A 1 562 ? 13.539 -34.625 -16.984 1 97.19 562 ASP A O 1
ATOM 4466 N N . LEU A 1 563 ? 11.406 -34.094 -17.203 1 97.31 563 LEU A N 1
ATOM 4467 C CA . LEU A 1 563 ? 11.734 -32.938 -18.016 1 97.31 563 LEU A CA 1
ATOM 4468 C C . LEU A 1 563 ? 12.469 -31.891 -17.188 1 97.31 563 LEU A C 1
ATOM 4470 O O . LEU A 1 563 ? 13.328 -31.172 -17.703 1 97.31 563 LEU A O 1
ATOM 4474 N N . HIS A 1 564 ? 12.078 -31.812 -15.938 1 98.25 564 HIS A N 1
ATOM 4475 C CA . HIS A 1 564 ? 12.766 -30.906 -15.031 1 98.25 564 HIS A CA 1
ATOM 4476 C C . HIS A 1 564 ? 14.242 -31.25 -14.914 1 98.25 564 HIS A C 1
ATOM 4478 O O . HIS A 1 564 ? 15.109 -30.391 -15.102 1 98.25 564 HIS A O 1
ATOM 4484 N N . LEU A 1 565 ? 14.508 -32.469 -14.664 1 98.12 565 LEU A N 1
ATOM 4485 C CA . LEU A 1 565 ? 15.898 -32.906 -14.5 1 98.12 565 LEU A CA 1
ATOM 4486 C C . LEU A 1 565 ? 16.672 -32.75 -15.797 1 98.12 565 LEU A C 1
ATOM 4488 O O . LEU A 1 565 ? 17.828 -32.312 -15.789 1 98.12 565 LEU A O 1
ATOM 4492 N N . GLN A 1 566 ? 16.031 -33.062 -16.891 1 98 566 GLN A N 1
ATOM 4493 C CA . GLN A 1 566 ? 16.688 -32.969 -18.188 1 98 566 GLN A CA 1
ATOM 4494 C C . GLN A 1 566 ? 17.031 -31.516 -18.516 1 98 566 GLN A C 1
ATOM 4496 O O . GLN A 1 566 ? 18.125 -31.219 -19.031 1 98 566 GLN A O 1
ATOM 4501 N N . SER A 1 567 ? 16.109 -30.672 -18.281 1 97.88 567 SER A N 1
ATOM 4502 C CA . SER A 1 567 ? 16.344 -29.25 -18.578 1 97.88 567 SER A CA 1
ATOM 4503 C C . SER A 1 567 ? 17.484 -28.703 -17.719 1 97.88 567 SER A C 1
ATOM 4505 O O . SER A 1 567 ? 18.281 -27.891 -18.188 1 97.88 567 SER A O 1
ATOM 4507 N N . VAL A 1 568 ? 17.531 -29.094 -16.438 1 98.19 568 VAL A N 1
ATOM 4508 C CA . VAL A 1 568 ? 18.609 -28.656 -15.555 1 98.19 568 VAL A CA 1
ATOM 4509 C C . VAL A 1 568 ? 19.953 -29.156 -16.094 1 98.19 568 VAL A C 1
ATOM 4511 O O . VAL A 1 568 ? 20.938 -28.406 -16.109 1 98.19 568 VAL A O 1
ATOM 4514 N N . TYR A 1 569 ? 19.906 -30.375 -16.516 1 98.12 569 TYR A N 1
ATOM 4515 C CA . TYR A 1 569 ? 21.109 -30.938 -17.109 1 98.12 569 TYR A CA 1
ATOM 4516 C C . TYR A 1 569 ? 21.562 -30.125 -18.312 1 98.12 569 TYR A C 1
ATOM 4518 O O . TYR A 1 569 ? 22.75 -29.828 -18.453 1 98.12 569 TYR A O 1
ATOM 4526 N N . ASN A 1 570 ? 20.641 -29.766 -19.156 1 97.62 570 ASN A N 1
ATOM 4527 C CA . ASN A 1 570 ? 20.953 -29.031 -20.375 1 97.62 570 ASN A CA 1
ATOM 4528 C C . ASN A 1 570 ? 21.406 -27.594 -20.078 1 97.62 570 ASN A C 1
ATOM 4530 O O . ASN A 1 570 ? 22.031 -26.953 -20.922 1 97.62 570 ASN A O 1
ATOM 4534 N N . MET A 1 571 ? 21.156 -27.078 -18.891 1 97.81 571 MET A N 1
ATOM 4535 C CA . MET A 1 571 ? 21.547 -25.734 -18.5 1 97.81 571 MET A CA 1
ATOM 4536 C C . MET A 1 571 ? 23 -25.703 -18.062 1 97.81 571 MET A C 1
ATOM 4538 O O . MET A 1 571 ? 23.656 -24.656 -18.109 1 97.81 571 MET A O 1
ATOM 4542 N N . LEU A 1 572 ? 23.547 -26.812 -17.625 1 97.12 572 LEU A N 1
ATOM 4543 C CA . LEU A 1 572 ? 24.844 -26.875 -16.953 1 97.12 572 LEU A CA 1
ATOM 4544 C C . LEU A 1 572 ? 25.938 -26.312 -17.828 1 97.12 572 LEU A C 1
ATOM 4546 O O . LEU A 1 572 ? 26.719 -25.469 -17.391 1 97.12 572 LEU A O 1
ATOM 4550 N N . PRO A 1 573 ? 25.984 -26.703 -19.125 1 95.94 573 PRO A N 1
ATOM 4551 C CA . PRO A 1 573 ? 27.062 -26.156 -19.953 1 95.94 573 PRO A CA 1
ATOM 4552 C C . PRO A 1 573 ? 26.969 -24.641 -20.094 1 95.94 573 PRO A C 1
ATOM 4554 O O . PRO A 1 573 ? 28 -23.969 -20.172 1 95.94 573 PRO A O 1
ATOM 4557 N N . TYR A 1 574 ? 25.828 -24.141 -20.109 1 96.5 574 TYR A N 1
ATOM 4558 C CA . TYR A 1 574 ? 25.656 -22.703 -20.266 1 96.5 574 TYR A CA 1
ATOM 4559 C C . TYR A 1 574 ? 25.984 -21.969 -18.984 1 96.5 574 TYR A C 1
ATOM 4561 O O . TYR A 1 574 ? 26.5 -20.844 -19.016 1 96.5 574 TYR A O 1
ATOM 4569 N N . PHE A 1 575 ? 25.672 -22.562 -17.781 1 96.88 575 PHE A N 1
ATOM 4570 C CA . PHE A 1 575 ? 26.109 -21.984 -16.516 1 96.88 575 PHE A CA 1
ATOM 4571 C C . PHE A 1 575 ? 27.625 -21.844 -16.469 1 96.88 575 PHE A C 1
ATOM 4573 O O . PHE A 1 575 ? 28.141 -20.812 -16.062 1 96.88 575 PHE A O 1
ATOM 4580 N N . ALA A 1 576 ? 28.234 -22.859 -16.953 1 95.31 576 ALA A N 1
ATOM 4581 C CA . ALA A 1 576 ? 29.703 -22.859 -16.953 1 95.31 576 ALA A CA 1
ATOM 4582 C C . ALA A 1 576 ? 30.25 -21.828 -17.938 1 95.31 576 ALA A C 1
ATOM 4584 O O . ALA A 1 576 ? 31.156 -21.062 -17.594 1 95.31 576 ALA A O 1
ATOM 4585 N N . ALA A 1 577 ? 29.688 -21.828 -19.109 1 94.12 577 ALA A N 1
ATOM 4586 C CA . ALA A 1 577 ? 30.156 -20.938 -20.172 1 94.12 577 ALA A CA 1
ATOM 4587 C C . ALA A 1 577 ? 29.953 -19.469 -19.797 1 94.12 577 ALA A C 1
ATOM 4589 O O . ALA A 1 577 ? 30.75 -18.609 -20.172 1 94.12 577 ALA A O 1
ATOM 4590 N N . ALA A 1 578 ? 28.953 -19.156 -19.078 1 94.44 578 ALA A N 1
ATOM 4591 C CA . ALA A 1 578 ? 28.625 -17.781 -18.703 1 94.44 578 ALA A CA 1
ATOM 4592 C C . ALA A 1 578 ? 29.359 -17.359 -17.438 1 94.44 578 ALA A C 1
ATOM 4594 O O . ALA A 1 578 ? 29.266 -16.219 -17.016 1 94.44 578 ALA A O 1
ATOM 4595 N N . GLY A 1 579 ? 30 -18.25 -16.781 1 92.12 579 GLY A N 1
ATOM 4596 C CA . GLY A 1 579 ? 30.734 -17.938 -15.555 1 92.12 579 GLY A CA 1
ATOM 4597 C C . GLY A 1 579 ? 29.844 -17.875 -14.328 1 92.12 579 GLY A C 1
ATOM 4598 O O . GLY A 1 579 ? 30.172 -17.219 -13.344 1 92.12 579 GLY A O 1
ATOM 4599 N N . HIS A 1 580 ? 28.75 -18.359 -14.461 1 93.38 580 HIS A N 1
ATOM 4600 C CA . HIS A 1 580 ? 27.875 -18.484 -13.305 1 93.38 580 HIS A CA 1
ATOM 4601 C C . HIS A 1 580 ? 28.203 -19.719 -12.492 1 93.38 580 HIS A C 1
ATOM 4603 O O . HIS A 1 580 ? 27.375 -20.641 -12.375 1 93.38 580 HIS A O 1
ATOM 4609 N N . ASN A 1 581 ? 29.25 -19.656 -11.82 1 92.5 581 ASN A N 1
ATOM 4610 C CA . ASN A 1 581 ? 29.891 -20.828 -11.234 1 92.5 581 ASN A CA 1
ATOM 4611 C C . ASN A 1 581 ? 29.109 -21.359 -10.039 1 92.5 581 ASN A C 1
ATOM 4613 O O . ASN A 1 581 ? 29.078 -22.562 -9.789 1 92.5 581 ASN A O 1
ATOM 4617 N N . LEU A 1 582 ? 28.469 -20.469 -9.352 1 94.25 582 LEU A N 1
ATOM 4618 C CA . LEU A 1 582 ? 27.719 -20.906 -8.18 1 94.25 582 LEU A CA 1
ATOM 4619 C C . LEU A 1 582 ? 26.547 -21.812 -8.586 1 94.25 582 LEU A C 1
ATOM 4621 O O . LEU A 1 582 ? 26.297 -22.828 -7.945 1 94.25 582 LEU A O 1
ATOM 4625 N N . TYR A 1 583 ? 25.922 -21.469 -9.656 1 95.38 583 TYR A N 1
ATOM 4626 C CA . TYR A 1 583 ? 24.812 -22.281 -10.125 1 95.38 583 TYR A CA 1
ATOM 4627 C C . TYR A 1 583 ? 25.328 -23.516 -10.867 1 95.38 583 TYR A C 1
ATOM 4629 O O . TYR A 1 583 ? 24.688 -24.578 -10.836 1 95.38 583 TYR A O 1
ATOM 4637 N N . ALA A 1 584 ? 26.469 -23.391 -11.516 1 95.56 584 ALA A N 1
ATOM 4638 C CA . ALA A 1 584 ? 27.062 -24.578 -12.164 1 95.56 584 ALA A CA 1
ATOM 4639 C C . ALA A 1 584 ? 27.359 -25.672 -11.141 1 95.56 584 ALA A C 1
ATOM 4641 O O . ALA A 1 584 ? 26.969 -26.828 -11.336 1 95.56 584 ALA A O 1
ATOM 4642 N N . LYS A 1 585 ? 27.984 -25.266 -10.148 1 94.62 585 LYS A N 1
ATOM 4643 C CA . LYS A 1 585 ? 28.344 -26.25 -9.125 1 94.62 585 LYS A CA 1
ATOM 4644 C C . LYS A 1 585 ? 27.125 -26.766 -8.391 1 94.62 585 LYS A C 1
ATOM 4646 O O . LYS A 1 585 ? 26.969 -27.969 -8.188 1 94.62 585 LYS A O 1
ATOM 4651 N N . SER A 1 586 ? 26.203 -25.891 -7.926 1 96.5 586 SER A N 1
ATOM 4652 C CA . SER A 1 586 ? 25.031 -26.266 -7.145 1 96.5 586 SER A CA 1
ATOM 4653 C C . SER A 1 586 ? 24.062 -27.109 -7.965 1 96.5 586 SER A C 1
ATOM 4655 O O . SER A 1 586 ? 23.484 -28.078 -7.453 1 96.5 586 SER A O 1
ATOM 4657 N N . ALA A 1 587 ? 23.906 -26.75 -9.242 1 97.31 587 ALA A N 1
ATOM 4658 C CA . ALA A 1 587 ? 23.016 -27.516 -10.102 1 97.31 587 ALA A CA 1
ATOM 4659 C C . ALA A 1 587 ? 23.562 -28.906 -10.367 1 97.31 587 ALA A C 1
ATOM 4661 O O . ALA A 1 587 ? 22.797 -29.875 -10.484 1 97.31 587 ALA A O 1
ATOM 4662 N N . TYR A 1 588 ? 24.859 -28.984 -10.492 1 96.31 588 TYR A N 1
ATOM 4663 C CA . TYR A 1 588 ? 25.5 -30.281 -10.68 1 96.31 588 TYR A CA 1
ATOM 4664 C C . TYR A 1 588 ? 25.234 -31.188 -9.492 1 96.31 588 TYR A C 1
ATOM 4666 O O . TYR A 1 588 ? 24.812 -32.344 -9.656 1 96.31 588 TYR A O 1
ATOM 4674 N N . VAL A 1 589 ? 25.438 -30.703 -8.312 1 95.31 589 VAL A N 1
ATOM 4675 C CA . VAL A 1 589 ? 25.219 -31.453 -7.086 1 95.31 589 VAL A CA 1
ATOM 4676 C C . VAL A 1 589 ? 23.734 -31.797 -6.934 1 95.31 589 VAL A C 1
ATOM 4678 O O . VAL A 1 589 ? 23.391 -32.906 -6.5 1 95.31 589 VAL A O 1
ATOM 4681 N N . TYR A 1 590 ? 22.938 -30.891 -7.266 1 97 590 TYR A N 1
ATOM 4682 C CA . TYR A 1 590 ? 21.484 -31.094 -7.23 1 97 590 TYR A CA 1
ATOM 4683 C C . TYR A 1 590 ? 21.094 -32.281 -8.102 1 97 590 TYR A C 1
ATOM 4685 O O . TYR A 1 590 ? 20.359 -33.188 -7.648 1 97 590 TYR A O 1
ATOM 4693 N N . LEU A 1 591 ? 21.609 -32.312 -9.305 1 97 591 LEU A N 1
ATOM 4694 C CA . LEU A 1 591 ? 21.297 -33.406 -10.227 1 97 591 LEU A CA 1
ATOM 4695 C C . LEU A 1 591 ? 21.812 -34.719 -9.688 1 97 591 LEU A C 1
ATOM 4697 O O . LEU A 1 591 ? 21.125 -35.75 -9.781 1 97 591 LEU A O 1
ATOM 4701 N N . MET A 1 592 ? 22.984 -34.688 -9.156 1 95.06 592 MET A N 1
ATOM 4702 C CA . MET A 1 592 ? 23.562 -35.875 -8.57 1 95.06 592 MET A CA 1
ATOM 4703 C C . MET A 1 592 ? 22.672 -36.438 -7.473 1 95.06 592 MET A C 1
ATOM 4705 O O . MET A 1 592 ? 22.359 -37.625 -7.461 1 95.06 592 MET A O 1
ATOM 4709 N N . THR A 1 593 ? 22.234 -35.594 -6.629 1 94.06 593 THR A N 1
ATOM 4710 C CA . THR A 1 593 ? 21.391 -36 -5.496 1 94.06 593 THR A CA 1
ATOM 4711 C C . THR A 1 593 ? 20.031 -36.5 -5.977 1 94.06 593 THR A C 1
ATOM 4713 O O . THR A 1 593 ? 19.5 -37.469 -5.457 1 94.06 593 THR A O 1
ATOM 4716 N N . MET A 1 594 ? 19.5 -35.812 -6.969 1 96.44 594 MET A N 1
ATOM 4717 C CA . MET A 1 594 ? 18.172 -36.188 -7.473 1 96.44 594 MET A CA 1
ATOM 4718 C C . MET A 1 594 ? 18.234 -37.531 -8.219 1 96.44 594 MET A C 1
ATOM 4720 O O . MET A 1 594 ? 17.25 -38.281 -8.234 1 96.44 594 MET A O 1
ATOM 4724 N N . HIS A 1 595 ? 19.344 -37.812 -8.82 1 94.81 595 HIS A N 1
ATOM 4725 C CA . HIS A 1 595 ? 19.516 -39.094 -9.508 1 94.81 595 HIS A CA 1
ATOM 4726 C C . HIS A 1 595 ? 19.531 -40.25 -8.516 1 94.81 595 HIS A C 1
ATOM 4728 O O . HIS A 1 595 ? 19.188 -41.375 -8.875 1 94.81 595 HIS A O 1
ATOM 4734 N N . HIS A 1 596 ? 19.828 -40 -7.273 1 94 596 HIS A N 1
ATOM 4735 C CA . HIS A 1 596 ? 19.875 -41.031 -6.242 1 94 596 HIS A CA 1
ATOM 4736 C C . HIS A 1 596 ? 18.531 -41.156 -5.539 1 94 596 HIS A C 1
ATOM 4738 O O . HIS A 1 596 ? 18.328 -42.062 -4.73 1 94 596 HIS A O 1
ATOM 4744 N N . LEU A 1 597 ? 17.625 -40.312 -5.852 1 95.38 597 LEU A N 1
ATOM 4745 C CA . LEU A 1 597 ? 16.344 -40.25 -5.152 1 95.38 597 LEU A CA 1
ATOM 4746 C C . LEU A 1 597 ? 15.602 -41.562 -5.254 1 95.38 597 LEU A C 1
ATOM 4748 O O . LEU A 1 597 ? 15 -42.031 -4.273 1 95.38 597 LEU A O 1
ATOM 4752 N N . PRO A 1 598 ? 15.586 -42.25 -6.434 1 95.38 598 PRO A N 1
ATOM 4753 C CA . PRO A 1 598 ? 14.852 -43.531 -6.527 1 95.38 598 PRO A CA 1
ATOM 4754 C C . PRO A 1 598 ? 15.367 -44.562 -5.555 1 95.38 598 PRO A C 1
ATOM 4756 O O . PRO A 1 598 ? 14.594 -45.406 -5.055 1 95.38 598 PRO A O 1
ATOM 4759 N N . ALA A 1 599 ? 16.578 -44.5 -5.219 1 95.12 599 ALA A N 1
ATOM 4760 C CA . ALA A 1 599 ? 17.188 -45.469 -4.328 1 95.12 599 ALA A CA 1
ATOM 4761 C C . ALA A 1 599 ? 17.078 -45.031 -2.871 1 95.12 599 ALA A C 1
ATOM 4763 O O . ALA A 1 599 ? 16.75 -45.844 -1.998 1 95.12 599 ALA A O 1
ATOM 4764 N N . GLU A 1 600 ? 17.312 -43.844 -2.602 1 94.12 600 GLU A N 1
ATOM 4765 C CA . GLU A 1 600 ? 17.391 -43.344 -1.233 1 94.12 600 GLU A CA 1
ATOM 4766 C C . GLU A 1 600 ? 16 -43.031 -0.68 1 94.12 600 GLU A C 1
ATOM 4768 O O . GLU A 1 600 ? 15.727 -43.281 0.495 1 94.12 600 GLU A O 1
ATOM 4773 N N . HIS A 1 601 ? 15.164 -42.438 -1.529 1 96.38 601 HIS A N 1
ATOM 4774 C CA . HIS A 1 601 ? 13.812 -42.031 -1.138 1 96.38 601 HIS A CA 1
ATOM 4775 C C . HIS A 1 601 ? 12.805 -42.406 -2.225 1 96.38 601 HIS A C 1
ATOM 4777 O O . HIS A 1 601 ? 12.227 -41.5 -2.855 1 96.38 601 HIS A O 1
ATOM 4783 N N . PRO A 1 602 ? 12.453 -43.594 -2.348 1 96.56 602 PRO A N 1
ATOM 4784 C CA . PRO A 1 602 ? 11.57 -44.031 -3.434 1 96.56 602 PRO A CA 1
ATOM 4785 C C . PRO A 1 602 ? 10.188 -43.406 -3.352 1 96.56 602 PRO A C 1
ATOM 4787 O O . PRO A 1 602 ? 9.562 -43.125 -4.383 1 96.56 602 PRO A O 1
ATOM 4790 N N . GLU A 1 603 ? 9.727 -43.188 -2.182 1 95.19 603 GLU A N 1
ATOM 4791 C CA . GLU A 1 603 ? 8.406 -42.562 -2.02 1 95.19 603 GLU A CA 1
ATOM 4792 C C . GLU A 1 603 ? 8.391 -41.125 -2.549 1 95.19 603 GLU A C 1
ATOM 4794 O O . GLU A 1 603 ? 7.418 -40.719 -3.18 1 95.19 603 GLU A O 1
ATOM 4799 N N . ILE A 1 604 ? 9.477 -40.438 -2.275 1 97.19 604 ILE A N 1
ATOM 4800 C CA . ILE A 1 604 ? 9.578 -39.062 -2.75 1 97.19 604 ILE A CA 1
ATOM 4801 C C . ILE A 1 604 ? 9.719 -39.031 -4.27 1 97.19 604 ILE A C 1
ATOM 4803 O O . ILE A 1 604 ? 9.125 -38.188 -4.949 1 97.19 604 ILE A O 1
ATOM 4807 N N . PHE A 1 605 ? 10.492 -39.969 -4.754 1 97.94 605 PHE A N 1
ATOM 4808 C CA . PHE A 1 605 ? 10.664 -40.094 -6.195 1 97.94 605 PHE A CA 1
ATOM 4809 C C . PHE A 1 605 ? 9.32 -40.312 -6.883 1 97.94 605 PHE A C 1
ATOM 4811 O O . PHE A 1 605 ? 9.008 -39.688 -7.887 1 97.94 605 PHE A O 1
ATOM 4818 N N . ALA A 1 606 ? 8.562 -41.188 -6.355 1 97.5 606 ALA A N 1
ATOM 4819 C CA . ALA A 1 606 ? 7.242 -41.5 -6.91 1 97.5 606 ALA A CA 1
ATOM 4820 C C . ALA A 1 606 ? 6.336 -40.281 -6.871 1 97.5 606 ALA A C 1
ATOM 4822 O O . ALA A 1 606 ? 5.582 -40 -7.812 1 97.5 606 ALA A O 1
ATOM 4823 N N . ALA A 1 607 ? 6.41 -39.562 -5.816 1 97.31 607 ALA A N 1
ATOM 4824 C CA . ALA A 1 607 ? 5.617 -38.344 -5.684 1 97.31 607 ALA A CA 1
ATOM 4825 C C . ALA A 1 607 ? 6.031 -37.312 -6.727 1 97.31 607 ALA A C 1
ATOM 4827 O O . ALA A 1 607 ? 5.18 -36.656 -7.336 1 97.31 607 ALA A O 1
ATOM 4828 N N . PHE A 1 608 ? 7.332 -37.156 -6.898 1 98.12 608 PHE A N 1
ATOM 4829 C CA . PHE A 1 608 ? 7.84 -36.219 -7.879 1 98.12 608 PHE A CA 1
ATOM 4830 C C . PHE A 1 608 ? 7.426 -36.625 -9.289 1 98.12 608 PHE A C 1
ATOM 4832 O O . PHE A 1 608 ? 7.031 -35.75 -10.086 1 98.12 608 PHE A O 1
ATOM 4839 N N . GLN A 1 609 ? 7.441 -37.875 -9.523 1 97 609 GLN A N 1
ATOM 4840 C CA . GLN A 1 609 ? 7.004 -38.375 -10.82 1 97 609 GLN A CA 1
ATOM 4841 C C . GLN A 1 609 ? 5.52 -38.094 -11.047 1 97 609 GLN A C 1
ATOM 4843 O O . GLN A 1 609 ? 5.09 -37.875 -12.18 1 97 609 GLN A O 1
ATOM 4848 N N . GLY A 1 610 ? 4.832 -38.062 -9.938 1 96 610 GLY A N 1
ATOM 4849 C CA . GLY A 1 610 ? 3.406 -37.781 -10 1 96 610 GLY A CA 1
ATOM 4850 C C . GLY A 1 610 ? 3.08 -36.312 -10.102 1 96 610 GLY A C 1
ATOM 4851 O O . GLY A 1 610 ? 1.91 -35.938 -10.211 1 96 610 GLY A O 1
ATOM 4852 N N . GLY A 1 611 ? 4.062 -35.469 -10.055 1 96.88 611 GLY A N 1
ATOM 4853 C CA . GLY A 1 611 ? 3.842 -34.062 -10.25 1 96.88 611 GLY A CA 1
ATOM 4854 C C . GLY A 1 611 ? 3.848 -33.25 -8.953 1 96.88 611 GLY A C 1
ATOM 4855 O O . GLY A 1 611 ? 3.49 -32.094 -8.938 1 96.88 611 GLY A O 1
ATOM 4856 N N . HIS A 1 612 ? 4.297 -33.812 -7.863 1 97.5 612 HIS A N 1
ATOM 4857 C CA . HIS A 1 612 ? 4.211 -33.188 -6.555 1 97.5 612 HIS A CA 1
ATOM 4858 C C . HIS A 1 612 ? 5.41 -32.281 -6.293 1 97.5 612 HIS A C 1
ATOM 4860 O O . HIS A 1 612 ? 5.48 -31.609 -5.258 1 97.5 612 HIS A O 1
ATOM 4866 N N . HIS A 1 613 ? 6.355 -32.188 -7.262 1 97.75 613 HIS A N 1
ATOM 4867 C CA . HIS A 1 613 ? 7.523 -31.344 -7.027 1 97.75 613 HIS A CA 1
ATOM 4868 C C . HIS A 1 613 ? 7.191 -29.875 -7.227 1 97.75 613 HIS A C 1
ATOM 4870 O O . HIS A 1 613 ? 8 -29 -6.902 1 97.75 613 HIS A O 1
ATOM 4876 N N . VAL A 1 614 ? 5.98 -29.578 -7.75 1 98.25 614 VAL A N 1
ATOM 4877 C CA . VAL A 1 614 ? 5.516 -28.203 -7.93 1 98.25 614 VAL A CA 1
ATOM 4878 C C . VAL A 1 614 ? 4.277 -27.969 -7.066 1 98.25 614 VAL A C 1
ATOM 4880 O O . VAL A 1 614 ? 3.676 -28.906 -6.555 1 98.25 614 VAL A O 1
ATOM 4883 N N . LEU A 1 615 ? 3.992 -26.75 -6.828 1 97.19 615 LEU A N 1
ATOM 4884 C CA . LEU A 1 615 ? 2.783 -26.359 -6.117 1 97.19 615 LEU A CA 1
ATOM 4885 C C . LEU A 1 615 ? 1.803 -25.656 -7.055 1 97.19 615 LEU A C 1
ATOM 4887 O O . LEU A 1 615 ? 2.213 -24.922 -7.953 1 97.19 615 LEU A O 1
ATOM 4891 N N . ARG A 1 616 ? 0.563 -25.953 -6.887 1 95.12 616 ARG A N 1
ATOM 4892 C CA . ARG A 1 616 ? -0.471 -25.375 -7.734 1 95.12 616 ARG A CA 1
ATOM 4893 C C . ARG A 1 616 ? -1.441 -24.531 -6.914 1 95.12 616 ARG A C 1
ATOM 4895 O O . ARG A 1 616 ? -2.084 -25.031 -5.992 1 95.12 616 ARG A O 1
ATOM 4902 N N . ARG A 1 617 ? -1.606 -23.297 -7.301 1 87.81 617 ARG A N 1
ATOM 4903 C CA . ARG A 1 617 ? -2.541 -22.422 -6.613 1 87.81 617 ARG A CA 1
ATOM 4904 C C . ARG A 1 617 ? -3.939 -22.531 -7.215 1 87.81 617 ARG A C 1
ATOM 4906 O O . ARG A 1 617 ? -4.918 -22.109 -6.598 1 87.81 617 ARG A O 1
ATOM 4913 N N . SER A 1 618 ? -3.969 -22.969 -8.461 1 85.75 618 SER A N 1
ATOM 4914 C CA . SER A 1 618 ? -5.23 -23.25 -9.141 1 85.75 618 SER A CA 1
ATOM 4915 C C . SER A 1 618 ? -5.312 -24.719 -9.547 1 85.75 618 SER A C 1
ATOM 4917 O O . SER A 1 618 ? -4.289 -25.391 -9.711 1 85.75 618 SER A O 1
ATOM 4919 N N . ASP A 1 619 ? -6.566 -25.141 -9.695 1 89.38 619 ASP A N 1
ATOM 4920 C CA . ASP A 1 619 ? -6.77 -26.562 -10.016 1 89.38 619 ASP A CA 1
ATOM 4921 C C . ASP A 1 619 ? -6.754 -26.781 -11.531 1 89.38 619 ASP A C 1
ATOM 4923 O O . ASP A 1 619 ? -7.75 -27.219 -12.109 1 89.38 619 ASP A O 1
ATOM 4927 N N . ARG A 1 620 ? -5.559 -26.531 -12.094 1 90.5 620 ARG A N 1
ATOM 4928 C CA . ARG A 1 620 ? -5.355 -26.703 -13.531 1 90.5 620 ARG A CA 1
ATOM 4929 C C . ARG A 1 620 ? -4.023 -27.406 -13.812 1 90.5 620 ARG A C 1
ATOM 4931 O O . ARG A 1 620 ? -3.061 -27.234 -13.062 1 90.5 620 ARG A O 1
ATOM 4938 N N . TYR A 1 621 ? -4.047 -28.031 -14.891 1 93.5 621 TYR A N 1
ATOM 4939 C CA . TYR A 1 621 ? -2.869 -28.812 -15.273 1 93.5 621 TYR A CA 1
ATOM 4940 C C . TYR A 1 621 ? -1.67 -27.891 -15.508 1 93.5 621 TYR A C 1
ATOM 4942 O O . TYR A 1 621 ? -0.583 -28.141 -14.984 1 93.5 621 TYR A O 1
ATOM 4950 N N . TRP A 1 622 ? -1.787 -26.75 -16.219 1 93.5 622 TRP A N 1
ATOM 4951 C CA . TRP A 1 622 ? -0.72 -25.812 -16.562 1 93.5 622 TRP A CA 1
ATOM 4952 C C . TRP A 1 622 ? -0.536 -24.766 -15.484 1 93.5 622 TRP A C 1
ATOM 4954 O O . TRP A 1 622 ? -0.047 -23.656 -15.75 1 93.5 622 TRP A O 1
ATOM 4964 N N . ALA A 1 623 ? -0.899 -25.109 -14.227 1 93.06 623 ALA A N 1
ATOM 4965 C CA . ALA A 1 623 ? -0.866 -24.094 -13.172 1 93.06 623 ALA A CA 1
ATOM 4966 C C . ALA A 1 623 ? 0.23 -24.406 -12.156 1 93.06 623 ALA A C 1
ATOM 4968 O O . ALA A 1 623 ? 0.249 -23.828 -11.062 1 93.06 623 ALA A O 1
ATOM 4969 N N . GLY A 1 624 ? 1.173 -25.281 -12.539 1 95.56 624 GLY A N 1
ATOM 4970 C CA . GLY A 1 624 ? 2.271 -25.578 -11.641 1 95.56 624 GLY A CA 1
ATOM 4971 C C . GLY A 1 624 ? 3.219 -24.406 -11.438 1 95.56 624 GLY A C 1
ATOM 4972 O O . GLY A 1 624 ? 3.518 -23.672 -12.383 1 95.56 624 GLY A O 1
ATOM 4973 N N . LEU A 1 625 ? 3.652 -24.234 -10.18 1 96.12 625 LEU A N 1
ATOM 4974 C CA . LEU A 1 625 ? 4.621 -23.203 -9.82 1 96.12 625 LEU A CA 1
ATOM 4975 C C . LEU A 1 625 ? 5.809 -23.812 -9.086 1 96.12 625 LEU A C 1
ATOM 4977 O O . LEU A 1 625 ? 5.645 -24.734 -8.273 1 96.12 625 LEU A O 1
ATOM 4981 N N . SER A 1 626 ? 6.922 -23.188 -9.414 1 97 626 SER A N 1
ATOM 4982 C CA . SER A 1 626 ? 8.094 -23.547 -8.617 1 97 626 SER A CA 1
ATOM 4983 C C . SER A 1 626 ? 7.871 -23.25 -7.141 1 97 626 SER A C 1
ATOM 4985 O O . SER A 1 626 ? 7.234 -22.25 -6.797 1 97 626 SER A O 1
ATOM 4987 N N . THR A 1 627 ? 8.391 -24.047 -6.32 1 96.56 627 THR A N 1
ATOM 4988 C CA . THR A 1 627 ? 8.164 -23.938 -4.887 1 96.56 627 THR A CA 1
ATOM 4989 C C . THR A 1 627 ? 8.719 -22.625 -4.352 1 96.56 627 THR A C 1
ATOM 4991 O O . THR A 1 627 ? 8.086 -21.969 -3.521 1 96.56 627 THR A O 1
ATOM 4994 N N . ASP A 1 628 ? 9.898 -22.234 -4.816 1 95.62 628 ASP A N 1
ATOM 4995 C CA . ASP A 1 628 ? 10.5 -21 -4.336 1 95.62 628 ASP A CA 1
ATOM 4996 C C . ASP A 1 628 ? 9.781 -19.781 -4.918 1 95.62 628 ASP A C 1
ATOM 4998 O O . ASP A 1 628 ? 9.867 -18.688 -4.367 1 95.62 628 ASP A O 1
ATOM 5002 N N . LEU A 1 629 ? 9.117 -19.922 -6.008 1 95.31 629 LEU A N 1
ATOM 5003 C CA . LEU A 1 629 ? 8.25 -18.859 -6.508 1 95.31 629 LEU A CA 1
ATOM 5004 C C . LEU A 1 629 ? 6.996 -18.734 -5.645 1 95.31 629 LEU A C 1
ATOM 5006 O O . LEU A 1 629 ? 6.488 -17.625 -5.445 1 95.31 629 LEU A O 1
ATOM 5010 N N . THR A 1 630 ? 6.543 -19.812 -5.148 1 94.44 630 THR A N 1
ATOM 5011 C CA . THR A 1 630 ? 5.336 -19.828 -4.332 1 94.44 630 THR A CA 1
ATOM 5012 C C . THR A 1 630 ? 5.535 -19.016 -3.059 1 94.44 630 THR A C 1
ATOM 5014 O O . THR A 1 630 ? 4.652 -18.25 -2.66 1 94.44 630 THR A O 1
ATOM 5017 N N . ILE A 1 631 ? 6.645 -19.188 -2.418 1 94.06 631 ILE A N 1
ATOM 5018 C CA . ILE A 1 631 ? 6.863 -18.438 -1.183 1 94.06 631 ILE A CA 1
ATOM 5019 C C . ILE A 1 631 ? 6.938 -16.938 -1.486 1 94.06 631 ILE A C 1
ATOM 5021 O O . ILE A 1 631 ? 6.496 -16.125 -0.682 1 94.06 631 ILE A O 1
ATOM 5025 N N . GLU A 1 632 ? 7.469 -16.609 -2.605 1 89.31 632 GLU A N 1
ATOM 5026 C CA . GLU A 1 632 ? 7.527 -15.203 -3.023 1 89.31 632 GLU A CA 1
ATOM 5027 C C . GLU A 1 632 ? 6.129 -14.648 -3.283 1 89.31 632 GLU A C 1
ATOM 5029 O O . GLU A 1 632 ? 5.812 -13.531 -2.867 1 89.31 632 GLU A O 1
ATOM 5034 N N . GLN A 1 633 ? 5.336 -15.445 -3.92 1 87.5 633 GLN A N 1
ATOM 5035 C CA . GLN A 1 633 ? 4.027 -14.984 -4.371 1 87.5 633 GLN A CA 1
ATOM 5036 C C . GLN A 1 633 ? 3.01 -15.016 -3.236 1 87.5 633 GLN A C 1
ATOM 5038 O O . GLN A 1 633 ? 1.95 -14.391 -3.324 1 87.5 633 GLN A O 1
ATOM 5043 N N . VAL A 1 634 ? 3.312 -15.789 -2.275 1 87.12 634 VAL A N 1
ATOM 5044 C CA . VAL A 1 634 ? 2.299 -15.953 -1.237 1 87.12 634 VAL A CA 1
ATOM 5045 C C . VAL A 1 634 ? 2.76 -15.266 0.048 1 87.12 634 VAL A C 1
ATOM 5047 O O . VAL A 1 634 ? 2.207 -14.242 0.441 1 87.12 634 VAL A O 1
ATOM 5050 N N . LEU A 1 635 ? 3.848 -15.68 0.542 1 86 635 LEU A N 1
ATOM 5051 C CA . LEU A 1 635 ? 4.289 -15.125 1.819 1 86 635 LEU A CA 1
ATOM 5052 C C . LEU A 1 635 ? 4.836 -13.719 1.645 1 86 635 LEU A C 1
ATOM 5054 O O . LEU A 1 635 ? 4.375 -12.781 2.307 1 86 635 LEU A O 1
ATOM 5058 N N . MET A 1 636 ? 5.805 -13.555 0.768 1 85.19 636 MET A N 1
ATOM 5059 C CA . MET A 1 636 ? 6.441 -12.25 0.601 1 85.19 636 MET A CA 1
ATOM 5060 C C . MET A 1 636 ? 5.434 -11.211 0.119 1 85.19 636 MET A C 1
ATOM 5062 O O . MET A 1 636 ? 5.438 -10.07 0.59 1 85.19 636 MET A O 1
ATOM 5066 N N . ARG A 1 637 ? 4.633 -11.633 -0.757 1 81.31 637 ARG A N 1
ATOM 5067 C CA . ARG A 1 637 ? 3.602 -10.727 -1.26 1 81.31 637 ARG A CA 1
ATOM 5068 C C . ARG A 1 637 ? 2.619 -10.352 -0.158 1 81.31 637 ARG A C 1
ATOM 5070 O O . ARG A 1 637 ? 2.215 -9.188 -0.049 1 81.31 637 ARG A O 1
ATOM 5077 N N . SER A 1 638 ? 2.213 -11.312 0.556 1 80.75 638 SER A N 1
ATOM 5078 C CA . SER A 1 638 ? 1.257 -11.062 1.63 1 80.75 638 SER A CA 1
ATOM 5079 C C . SER A 1 638 ? 1.819 -10.086 2.654 1 80.75 638 SER A C 1
ATOM 5081 O O . SER A 1 638 ? 1.075 -9.289 3.238 1 80.75 638 SER A O 1
ATOM 5083 N N . ILE A 1 639 ? 3.02 -10.141 2.832 1 80.69 639 ILE A N 1
ATOM 5084 C CA . ILE A 1 639 ? 3.678 -9.258 3.789 1 80.69 639 ILE A CA 1
ATOM 5085 C C . ILE A 1 639 ? 3.645 -7.816 3.275 1 80.69 639 ILE A C 1
ATOM 5087 O O . ILE A 1 639 ? 3.439 -6.879 4.051 1 80.69 639 ILE A O 1
ATOM 5091 N N . ASN A 1 640 ? 3.721 -7.637 1.991 1 74.69 640 ASN A N 1
ATOM 5092 C CA . ASN A 1 640 ? 3.93 -6.309 1.425 1 74.69 640 ASN A CA 1
ATOM 5093 C C . ASN A 1 640 ? 2.627 -5.715 0.901 1 74.69 640 ASN A C 1
ATOM 5095 O O . ASN A 1 640 ? 2.582 -4.543 0.523 1 74.69 640 ASN A O 1
ATOM 5099 N N . THR A 1 641 ? 1.589 -6.406 0.801 1 72.12 641 THR A N 1
ATOM 5100 C CA . THR A 1 641 ? 0.329 -5.914 0.254 1 72.12 641 THR A CA 1
ATOM 5101 C C . THR A 1 641 ? -0.55 -5.332 1.356 1 72.12 641 THR A C 1
ATOM 5103 O O . THR A 1 641 ? -0.191 -5.383 2.535 1 72.12 641 THR A O 1
ATOM 5106 N N . SER A 1 642 ? -1.659 -4.75 0.774 1 69.19 642 SER A N 1
ATOM 5107 C CA . SER A 1 642 ? -2.631 -4.207 1.718 1 69.19 642 SER A CA 1
ATOM 5108 C C . SER A 1 642 ? -3.143 -5.285 2.668 1 69.19 642 SER A C 1
ATOM 5110 O O . SER A 1 642 ? -3.498 -6.383 2.234 1 69.19 642 SER A O 1
ATOM 5112 N N . GLY A 1 643 ? -3.09 -5.078 3.967 1 70.69 643 GLY A N 1
ATOM 5113 C CA . GLY A 1 643 ? -3.482 -6.047 4.98 1 70.69 643 GLY A CA 1
ATOM 5114 C C . GLY A 1 643 ? -2.309 -6.805 5.57 1 70.69 643 GLY A C 1
ATOM 5115 O O . GLY A 1 643 ? -2.461 -7.527 6.555 1 70.69 643 GLY A O 1
ATOM 5116 N N . GLY A 1 644 ? -1.225 -6.617 4.848 1 75.19 644 GLY A N 1
ATOM 5117 C CA . GLY A 1 644 ? -0.027 -7.312 5.289 1 75.19 644 GLY A CA 1
ATOM 5118 C C . GLY A 1 644 ? 0.668 -6.625 6.449 1 75.19 644 GLY A C 1
ATOM 5119 O O . GLY A 1 644 ? 0.086 -5.754 7.102 1 75.19 644 GLY A O 1
ATOM 5120 N N . MET A 1 645 ? 1.79 -6.988 6.734 1 75.31 645 MET A N 1
ATOM 5121 C CA . MET A 1 645 ? 2.504 -6.582 7.941 1 75.31 645 MET A CA 1
ATOM 5122 C C . MET A 1 645 ? 3.1 -5.188 7.777 1 75.31 645 MET A C 1
ATOM 5124 O O . MET A 1 645 ? 3.23 -4.445 8.75 1 75.31 645 MET A O 1
ATOM 5128 N N . THR A 1 646 ? 3.402 -4.855 6.59 1 67.38 646 THR A N 1
ATOM 5129 C CA . THR A 1 646 ? 4.113 -3.6 6.379 1 67.38 646 THR A CA 1
ATOM 5130 C C . THR A 1 646 ? 3.133 -2.441 6.223 1 67.38 646 THR A C 1
ATOM 5132 O O . THR A 1 646 ? 3.539 -1.278 6.188 1 67.38 646 THR A O 1
ATOM 5135 N N . ARG A 1 647 ? 1.946 -2.793 6.086 1 64.69 647 ARG A N 1
ATOM 5136 C CA . ARG A 1 647 ? 0.958 -1.745 5.855 1 64.69 647 ARG A CA 1
ATOM 5137 C C . ARG A 1 647 ? -0.156 -1.802 6.895 1 64.69 647 ARG A C 1
ATOM 5139 O O . ARG A 1 647 ? -1.226 -2.357 6.637 1 64.69 647 ARG A O 1
ATOM 5146 N N . GLY A 1 648 ? 0.161 -1.354 8.016 1 60.16 648 GLY A N 1
ATOM 5147 C CA . GLY A 1 648 ? -0.95 -1.183 8.938 1 60.16 648 GLY A CA 1
ATOM 5148 C C . GLY A 1 648 ? -0.806 -2.004 10.203 1 60.16 648 GLY A C 1
ATOM 5149 O O . GLY A 1 648 ? -1.294 -1.607 11.266 1 60.16 648 GLY A O 1
ATOM 5150 N N . ARG A 1 649 ? -0.259 -3.258 10.156 1 67 649 ARG A N 1
ATOM 5151 C CA . ARG A 1 649 ? -0.269 -4.137 11.32 1 67 649 ARG A CA 1
ATOM 5152 C C . ARG A 1 649 ? 0.986 -3.945 12.164 1 67 649 ARG A C 1
ATOM 5154 O O . ARG A 1 649 ? 0.996 -4.266 13.352 1 67 649 ARG A O 1
ATOM 5161 N N . GLY A 1 650 ? 1.999 -3.467 11.656 1 68.25 650 GLY A N 1
ATOM 5162 C CA . GLY A 1 650 ? 3.27 -3.406 12.367 1 68.25 650 GLY A CA 1
ATOM 5163 C C . GLY A 1 650 ? 4.094 -4.672 12.219 1 68.25 650 GLY A C 1
ATOM 5164 O O . GLY A 1 650 ? 3.602 -5.684 11.719 1 68.25 650 GLY A O 1
ATOM 5165 N N . MET A 1 651 ? 5.348 -4.805 12.734 1 71.06 651 MET A N 1
ATOM 5166 C CA . MET A 1 651 ? 6.238 -5.941 12.531 1 71.06 651 MET A CA 1
ATOM 5167 C C . MET A 1 651 ? 6.824 -6.422 13.852 1 71.06 651 MET A C 1
ATOM 5169 O O . MET A 1 651 ? 7.855 -7.094 13.875 1 71.06 651 MET A O 1
ATOM 5173 N N . GLY A 1 652 ? 6.121 -6.039 14.922 1 76.12 652 GLY A N 1
ATOM 5174 C CA . GLY A 1 652 ? 6.574 -6.566 16.203 1 76.12 652 GLY A CA 1
ATOM 5175 C C . GLY A 1 652 ? 6.422 -8.07 16.312 1 76.12 652 GLY A C 1
ATOM 5176 O O . GLY A 1 652 ? 5.699 -8.688 15.523 1 76.12 652 GLY A O 1
ATOM 5177 N N . GLU A 1 653 ? 7.117 -8.656 17.234 1 79.56 653 GLU A N 1
ATOM 5178 C CA . GLU A 1 653 ? 7.125 -10.109 17.375 1 79.56 653 GLU A CA 1
ATOM 5179 C C . GLU A 1 653 ? 5.715 -10.648 17.594 1 79.56 653 GLU A C 1
ATOM 5181 O O . GLU A 1 653 ? 5.336 -11.664 17.016 1 79.56 653 GLU A O 1
ATOM 5186 N N . ASN A 1 654 ? 5.043 -9.984 18.375 1 82.75 654 ASN A N 1
ATOM 5187 C CA . ASN A 1 654 ? 3.68 -10.422 18.672 1 82.75 654 ASN A CA 1
ATOM 5188 C C . ASN A 1 654 ? 2.777 -10.305 17.453 1 82.75 654 ASN A C 1
ATOM 5190 O O . ASN A 1 654 ? 1.956 -11.188 17.188 1 82.75 654 ASN A O 1
ATOM 5194 N N . GLN A 1 655 ? 2.904 -9.203 16.797 1 84.25 655 GLN A N 1
ATOM 5195 C CA . GLN A 1 655 ? 2.082 -8.969 15.617 1 84.25 655 GLN A CA 1
ATOM 5196 C C . GLN A 1 655 ? 2.406 -9.977 14.516 1 84.25 655 GLN A C 1
ATOM 5198 O O . GLN A 1 655 ? 1.505 -10.469 13.836 1 84.25 655 GLN A O 1
ATOM 5203 N N . ARG A 1 656 ? 3.648 -10.297 14.375 1 85.88 656 ARG A N 1
ATOM 5204 C CA . ARG A 1 656 ? 4.07 -11.289 13.391 1 85.88 656 ARG A CA 1
ATOM 5205 C C . ARG A 1 656 ? 3.512 -12.664 13.727 1 85.88 656 ARG A C 1
ATOM 5207 O O . ARG A 1 656 ? 3.012 -13.367 12.844 1 85.88 656 ARG A O 1
ATOM 5214 N N . ALA A 1 657 ? 3.652 -12.961 14.977 1 88.38 657 ALA A N 1
ATOM 5215 C CA . ALA A 1 657 ? 3.146 -14.258 15.43 1 88.38 657 ALA A CA 1
ATOM 5216 C C . ALA A 1 657 ? 1.646 -14.375 15.18 1 88.38 657 ALA A C 1
ATOM 5218 O O . ALA A 1 657 ? 1.173 -15.391 14.664 1 88.38 657 ALA A O 1
ATOM 5219 N N . GLN A 1 658 ? 0.974 -13.375 15.531 1 89.44 658 GLN A N 1
ATOM 5220 C CA . GLN A 1 658 ? -0.472 -13.367 15.336 1 89.44 658 GLN A CA 1
ATOM 5221 C C . GLN A 1 658 ? -0.828 -13.469 13.852 1 89.44 658 GLN A C 1
ATOM 5223 O O . GLN A 1 658 ? -1.699 -14.25 13.469 1 89.44 658 GLN A O 1
ATOM 5228 N N . TRP A 1 659 ? -0.171 -12.656 13.078 1 89.06 659 TRP A N 1
ATOM 5229 C CA . TRP A 1 659 ? -0.479 -12.586 11.656 1 89.06 659 TRP A CA 1
ATOM 5230 C C . TRP A 1 659 ? -0.196 -13.922 10.969 1 89.06 659 TRP A C 1
ATOM 5232 O O . TRP A 1 659 ? -1.037 -14.438 10.234 1 89.06 659 TRP A O 1
ATOM 5242 N N . ILE A 1 660 ? 0.867 -14.547 11.281 1 88.81 660 ILE A N 1
ATOM 5243 C CA . ILE A 1 660 ? 1.296 -15.781 10.633 1 88.81 660 ILE A CA 1
ATOM 5244 C C . ILE A 1 660 ? 0.381 -16.938 11.055 1 88.81 660 ILE A C 1
ATOM 5246 O O . ILE A 1 660 ? -0.071 -17.719 10.219 1 88.81 660 ILE A O 1
ATOM 5250 N N . MET A 1 661 ? 0.079 -16.984 12.32 1 89.25 661 MET A N 1
ATOM 5251 C CA . MET A 1 661 ? -0.614 -18.156 12.852 1 89.25 661 MET A CA 1
ATOM 5252 C C . MET A 1 661 ? -2.115 -18.062 12.602 1 89.25 661 MET A C 1
ATOM 5254 O O . MET A 1 661 ? -2.803 -19.078 12.531 1 89.25 661 MET A O 1
ATOM 5258 N N . SER A 1 662 ? -2.586 -16.875 12.43 1 90.5 662 SER A N 1
ATOM 5259 C CA . SER A 1 662 ? -4.023 -16.734 12.211 1 90.5 662 SER A CA 1
ATOM 5260 C C . SER A 1 662 ? -4.359 -16.703 10.727 1 90.5 662 SER A C 1
ATOM 5262 O O . SER A 1 662 ? -5.523 -16.844 10.344 1 90.5 662 SER A O 1
ATOM 5264 N N . MET A 1 663 ? -3.424 -16.625 9.898 1 87.44 663 MET A N 1
ATOM 5265 C CA . MET A 1 663 ? -3.607 -16.375 8.469 1 87.44 663 MET A CA 1
ATOM 5266 C C . MET A 1 663 ? -4.461 -17.453 7.828 1 87.44 663 MET A C 1
ATOM 5268 O O . MET A 1 663 ? -5.363 -17.156 7.043 1 87.44 663 MET A O 1
ATOM 5272 N N . PRO A 1 664 ? -4.227 -18.703 8.125 1 83.75 664 PRO A N 1
ATOM 5273 C CA . PRO A 1 664 ? -5.047 -19.734 7.48 1 83.75 664 PRO A CA 1
ATOM 5274 C C . PRO A 1 664 ? -6.531 -19.594 7.816 1 83.75 664 PRO A C 1
ATOM 5276 O O . PRO A 1 664 ? -7.379 -19.703 6.93 1 83.75 664 PRO A O 1
ATOM 5279 N N . ALA A 1 665 ? -6.746 -19.344 9.016 1 89.19 665 ALA A N 1
ATOM 5280 C CA . ALA A 1 665 ? -8.133 -19.188 9.438 1 89.19 665 ALA A CA 1
ATOM 5281 C C . ALA A 1 665 ? -8.766 -17.953 8.789 1 89.19 665 ALA A C 1
ATOM 5283 O O . ALA A 1 665 ? -9.922 -17.984 8.359 1 89.19 665 ALA A O 1
ATOM 5284 N N . CYS A 1 666 ? -8.062 -16.875 8.75 1 91.38 666 CYS A N 1
ATOM 5285 C CA . CYS A 1 666 ? -8.562 -15.648 8.148 1 91.38 666 CYS A CA 1
ATOM 5286 C C . CYS A 1 666 ? -8.797 -15.828 6.656 1 91.38 666 CYS A C 1
ATOM 5288 O O . CYS A 1 666 ? -9.773 -15.305 6.109 1 91.38 666 CYS A O 1
ATOM 5290 N N . ALA A 1 667 ? -7.938 -16.547 6.043 1 86.69 667 ALA A N 1
ATOM 5291 C CA . ALA A 1 667 ? -8.086 -16.828 4.613 1 86.69 667 ALA A CA 1
ATOM 5292 C C . ALA A 1 667 ? -9.344 -17.641 4.34 1 86.69 667 ALA A C 1
ATOM 5294 O O . ALA A 1 667 ? -10.039 -17.406 3.348 1 86.69 667 ALA A O 1
ATOM 5295 N N . ASP A 1 668 ? -9.609 -18.562 5.191 1 88.25 668 ASP A N 1
ATOM 5296 C CA . ASP A 1 668 ? -10.812 -19.391 5.055 1 88.25 668 ASP A CA 1
ATOM 5297 C C . ASP A 1 668 ? -12.078 -18.531 5.168 1 88.25 668 ASP A C 1
ATOM 5299 O O . ASP A 1 668 ? -13.023 -18.719 4.402 1 88.25 668 ASP A O 1
ATOM 5303 N N . ILE A 1 669 ? -12.031 -17.719 6.094 1 93.31 669 ILE A N 1
ATOM 5304 C CA . ILE A 1 669 ? -13.18 -16.828 6.297 1 93.31 669 ILE A CA 1
ATOM 5305 C C . ILE A 1 669 ? -13.336 -15.906 5.094 1 93.31 669 ILE A C 1
ATOM 5307 O O . ILE A 1 669 ? -14.453 -15.664 4.633 1 93.31 669 ILE A O 1
ATOM 5311 N N . ASN A 1 670 ? -12.242 -15.391 4.648 1 91.56 670 ASN A N 1
ATOM 5312 C CA . ASN A 1 670 ? -12.266 -14.539 3.463 1 91.56 670 ASN A CA 1
ATOM 5313 C C . ASN A 1 670 ? -12.867 -15.273 2.264 1 91.56 670 ASN A C 1
ATOM 5315 O O . ASN A 1 670 ? -13.68 -14.703 1.534 1 91.56 670 ASN A O 1
ATOM 5319 N N . GLU A 1 671 ? -12.469 -16.469 2.053 1 86.94 671 GLU A N 1
ATOM 5320 C CA . GLU A 1 671 ? -13.008 -17.266 0.957 1 86.94 671 GLU A CA 1
ATOM 5321 C C . GLU A 1 671 ? -14.5 -17.516 1.14 1 86.94 671 GLU A C 1
ATOM 5323 O O . GLU A 1 671 ? -15.273 -17.469 0.175 1 86.94 671 GLU A O 1
ATOM 5328 N N . ALA A 1 672 ? -14.867 -17.828 2.322 1 92.12 672 ALA A N 1
ATOM 5329 C CA . ALA A 1 672 ? -16.281 -18.062 2.627 1 92.12 672 ALA A CA 1
ATOM 5330 C C . ALA A 1 672 ? -17.125 -16.844 2.322 1 92.12 672 ALA A C 1
ATOM 5332 O O . ALA A 1 672 ? -18.203 -16.953 1.752 1 92.12 672 ALA A O 1
ATOM 5333 N N . MET A 1 673 ? -16.641 -15.68 2.684 1 95.25 673 MET A N 1
ATOM 5334 C CA . MET A 1 673 ? -17.359 -14.438 2.436 1 95.25 673 MET A CA 1
ATOM 5335 C C . MET A 1 673 ? -17.453 -14.148 0.94 1 95.25 673 MET A C 1
ATOM 5337 O O . MET A 1 673 ? -18.469 -13.656 0.462 1 95.25 673 MET A O 1
ATOM 5341 N N . GLN A 1 674 ? -16.391 -14.414 0.22 1 91.94 674 GLN A N 1
ATOM 5342 C CA . GLN A 1 674 ? -16.406 -14.227 -1.227 1 91.94 674 GLN A CA 1
ATOM 5343 C C . GLN A 1 674 ? -17.422 -15.141 -1.896 1 91.94 674 GLN A C 1
ATOM 5345 O O . GLN A 1 674 ? -18.141 -14.727 -2.811 1 91.94 674 GLN A O 1
ATOM 5350 N N . GLU A 1 675 ? -17.438 -16.297 -1.407 1 89.81 675 GLU A N 1
ATOM 5351 C CA . GLU A 1 675 ? -18.406 -17.266 -1.926 1 89.81 675 GLU A CA 1
ATOM 5352 C C . GLU A 1 675 ? -19.844 -16.812 -1.638 1 89.81 675 GLU A C 1
ATOM 5354 O O . GLU A 1 675 ? -20.703 -16.859 -2.52 1 89.81 675 GLU A O 1
ATOM 5359 N N . LEU A 1 676 ? -20.047 -16.422 -0.474 1 93.81 676 LEU A N 1
ATOM 5360 C CA . LEU A 1 676 ? -21.375 -16 -0.052 1 93.81 676 LEU A CA 1
ATOM 5361 C C . LEU A 1 676 ? -21.844 -14.781 -0.838 1 93.81 676 LEU A C 1
ATOM 5363 O O . LEU A 1 676 ? -22.984 -14.727 -1.294 1 93.81 676 LEU A O 1
ATOM 5367 N N . THR A 1 677 ? -20.984 -13.758 -1.001 1 92.94 677 THR A N 1
ATOM 5368 C CA . THR A 1 677 ? -21.359 -12.492 -1.628 1 92.94 677 THR A CA 1
ATOM 5369 C C . THR A 1 677 ? -21.203 -12.578 -3.145 1 92.94 677 THR A C 1
ATOM 5371 O O . THR A 1 677 ? -21.703 -11.711 -3.869 1 92.94 677 THR A O 1
ATOM 5374 N N . GLY A 1 678 ? -20.516 -13.57 -3.621 1 85.81 678 GLY A N 1
ATOM 5375 C CA . GLY A 1 678 ? -20.266 -13.711 -5.051 1 85.81 678 GLY A CA 1
ATOM 5376 C C . GLY A 1 678 ? -19.281 -12.688 -5.59 1 85.81 678 GLY A C 1
ATOM 5377 O O . GLY A 1 678 ? -19.375 -12.297 -6.758 1 85.81 678 GLY A O 1
ATOM 5378 N N . THR A 1 679 ? -18.5 -12.078 -4.754 1 86.31 679 THR A N 1
ATOM 5379 C CA . THR A 1 679 ? -17.531 -11.07 -5.152 1 86.31 679 THR A CA 1
ATOM 5380 C C . THR A 1 679 ? -16.109 -11.602 -4.977 1 86.31 679 THR A C 1
ATOM 5382 O O . THR A 1 679 ? -15.703 -11.953 -3.863 1 86.31 679 THR A O 1
ATOM 5385 N N . GLY A 1 680 ? -15.391 -11.719 -6.094 1 76.56 680 GLY A N 1
ATOM 5386 C CA . GLY A 1 680 ? -14.031 -12.234 -6.027 1 76.56 680 GLY A CA 1
ATOM 5387 C C . GLY A 1 680 ? -12.984 -11.141 -5.941 1 76.56 680 GLY A C 1
ATOM 5388 O O . GLY A 1 680 ? -13.148 -10.07 -6.527 1 76.56 680 GLY A O 1
ATOM 5389 N N . PHE A 1 681 ? -12.047 -11.203 -5.078 1 62.91 681 PHE A N 1
ATOM 5390 C CA . PHE A 1 681 ? -10.938 -10.266 -4.953 1 62.91 681 PHE A CA 1
ATOM 5391 C C . PHE A 1 681 ? -10.008 -10.367 -6.156 1 62.91 681 PHE A C 1
ATOM 5393 O O . PHE A 1 681 ? -9.406 -9.367 -6.566 1 62.91 681 PHE A O 1
ATOM 5400 N N . GLN A 1 682 ? -9.664 -11.516 -6.688 1 58.19 682 GLN A N 1
ATOM 5401 C CA . GLN A 1 682 ? -8.695 -11.719 -7.762 1 58.19 682 GLN A CA 1
ATOM 5402 C C . GLN A 1 682 ? -9.383 -11.742 -9.125 1 58.19 682 GLN A C 1
ATOM 5404 O O . GLN A 1 682 ? -10.562 -12.102 -9.227 1 58.19 682 GLN A O 1
ATOM 5409 N N . THR A 1 683 ? -8.812 -10.812 -10.086 1 51.06 683 THR A N 1
ATOM 5410 C CA . THR A 1 683 ? -9.281 -10.617 -11.453 1 51.06 683 THR A CA 1
ATOM 5411 C C . THR A 1 683 ? -9.516 -11.953 -12.141 1 51.06 683 THR A C 1
ATOM 5413 O O . THR A 1 683 ? -9.07 -13 -11.656 1 51.06 683 THR A O 1
ATOM 5416 N N . SER A 1 684 ? -9.805 -11.953 -13.484 1 48.94 684 SER A N 1
ATOM 5417 C CA . SER A 1 684 ? -10.352 -12.852 -14.484 1 48.94 684 SER A CA 1
ATOM 5418 C C . SER A 1 684 ? -9.516 -14.125 -14.609 1 48.94 684 SER A C 1
ATOM 5420 O O . SER A 1 684 ? -8.297 -14.078 -14.477 1 48.94 684 SER A O 1
ATOM 5422 N N . ASP A 1 685 ? -10.109 -15.281 -14.492 1 47.53 685 ASP A N 1
ATOM 5423 C CA . ASP A 1 685 ? -9.641 -16.641 -14.742 1 47.53 685 ASP A CA 1
ATOM 5424 C C . ASP A 1 685 ? -8.875 -16.734 -16.062 1 47.53 685 ASP A C 1
ATOM 5426 O O . ASP A 1 685 ? -8.18 -17.719 -16.312 1 47.53 685 ASP A O 1
ATOM 5430 N N . MET A 1 686 ? -8.953 -15.688 -16.859 1 51.5 686 MET A N 1
ATOM 5431 C CA . MET A 1 686 ? -8.305 -15.805 -18.156 1 51.5 686 MET A CA 1
ATOM 5432 C C . MET A 1 686 ? -6.891 -15.242 -18.109 1 51.5 686 MET A C 1
ATOM 5434 O O . MET A 1 686 ? -6.652 -14.203 -17.5 1 51.5 686 MET A O 1
ATOM 5438 N N . HIS A 1 687 ? -6.035 -16.031 -18.609 1 67.25 687 HIS A N 1
ATOM 5439 C CA . HIS A 1 687 ? -4.656 -15.578 -18.75 1 67.25 687 HIS A CA 1
ATOM 5440 C C . HIS A 1 687 ? -4.582 -14.273 -19.531 1 67.25 687 HIS A C 1
ATOM 5442 O O . HIS A 1 687 ? -5.258 -14.109 -20.547 1 67.25 687 HIS A O 1
ATOM 5448 N N . LYS A 1 688 ? -3.867 -13.375 -19.219 1 67.56 688 LYS A N 1
ATOM 5449 C CA . LYS A 1 688 ? -3.756 -12.039 -19.781 1 67.56 688 LYS A CA 1
ATOM 5450 C C . LYS A 1 688 ? -3.41 -12.102 -21.266 1 67.56 688 LYS A C 1
ATOM 5452 O O . LYS A 1 688 ? -3.896 -11.289 -22.062 1 67.56 688 LYS A O 1
ATOM 5457 N N . GLU A 1 689 ? -2.693 -13.133 -21.672 1 75.12 689 GLU A N 1
ATOM 5458 C CA . GLU A 1 689 ? -2.205 -13.242 -23.031 1 75.12 689 GLU A CA 1
ATOM 5459 C C . GLU A 1 689 ? -3.32 -13.672 -23.984 1 75.12 689 GLU A C 1
ATOM 5461 O O . GLU A 1 689 ? -3.18 -13.562 -25.203 1 75.12 689 GLU A O 1
ATOM 5466 N N . THR A 1 690 ? -4.387 -14.109 -23.453 1 74.44 690 THR A N 1
ATOM 5467 C CA . THR A 1 690 ? -5.461 -14.609 -24.297 1 74.44 690 THR A CA 1
ATOM 5468 C C . THR A 1 690 ? -6.5 -13.516 -24.547 1 74.44 690 THR A C 1
ATOM 5470 O O . THR A 1 690 ? -7.418 -13.703 -25.359 1 74.44 690 THR A O 1
ATOM 5473 N N . THR A 1 691 ? -6.246 -12.43 -23.906 1 77 691 THR A N 1
ATOM 5474 C CA . THR A 1 691 ? -7.188 -11.328 -24.094 1 77 691 THR A CA 1
ATOM 5475 C C . THR A 1 691 ? -6.996 -10.68 -25.453 1 77 691 THR A C 1
ATOM 5477 O O . THR A 1 691 ? -5.891 -10.695 -26 1 77 691 THR A O 1
ATOM 5480 N N . HIS A 1 692 ? -8 -10.172 -26 1 77.56 692 HIS A N 1
ATOM 5481 C CA . HIS A 1 692 ? -7.953 -9.547 -27.312 1 77.56 692 HIS A CA 1
ATOM 5482 C C . HIS A 1 692 ? -6.969 -8.375 -27.328 1 77.56 692 HIS A C 1
ATOM 5484 O O . HIS A 1 692 ? -6.223 -8.203 -28.297 1 77.56 692 HIS A O 1
ATOM 5490 N N . SER A 1 693 ? -6.992 -7.637 -26.328 1 76.31 693 SER A N 1
ATOM 5491 C CA . SER A 1 693 ? -6.105 -6.48 -26.25 1 76.31 693 SER A CA 1
ATOM 5492 C C . SER A 1 693 ? -4.641 -6.906 -26.25 1 76.31 693 SER A C 1
ATOM 5494 O O . SER A 1 693 ? -3.811 -6.293 -26.922 1 76.31 693 SER A O 1
ATOM 5496 N N . ARG A 1 694 ? -4.348 -7.965 -25.609 1 80.62 694 ARG A N 1
ATOM 5497 C CA . ARG A 1 694 ? -2.967 -8.438 -25.516 1 80.62 694 ARG A CA 1
ATOM 5498 C C . ARG A 1 694 ? -2.523 -9.062 -26.844 1 80.62 694 ARG A C 1
ATOM 5500 O O . ARG A 1 694 ? -1.364 -8.93 -27.234 1 80.62 694 ARG A O 1
ATOM 5507 N N . LYS A 1 695 ? -3.395 -9.734 -27.5 1 82.06 695 LYS A N 1
ATOM 5508 C CA . LYS A 1 695 ? -3.078 -10.32 -28.797 1 82.06 695 LYS A CA 1
ATOM 5509 C C . LYS A 1 695 ? -2.723 -9.242 -29.812 1 82.06 695 LYS A C 1
ATOM 5511 O O . LYS A 1 695 ? -1.764 -9.383 -30.578 1 82.06 695 LYS A O 1
ATOM 5516 N N . ARG A 1 696 ? -3.473 -8.211 -29.688 1 80.38 696 ARG A N 1
ATOM 5517 C CA . ARG A 1 696 ? -3.223 -7.098 -30.594 1 80.38 696 ARG A CA 1
ATOM 5518 C C . ARG A 1 696 ? -1.881 -6.438 -30.297 1 80.38 696 ARG A C 1
ATOM 5520 O O . ARG A 1 696 ? -1.132 -6.094 -31.203 1 80.38 696 ARG A O 1
ATOM 5527 N N . GLU A 1 697 ? -1.629 -6.293 -29.094 1 80.5 697 GLU A N 1
ATOM 5528 C CA . GLU A 1 697 ? -0.362 -5.695 -28.672 1 80.5 697 GLU A CA 1
ATOM 5529 C C . GLU A 1 697 ? 0.819 -6.574 -29.078 1 80.5 697 GLU A C 1
ATOM 5531 O O . GLU A 1 697 ? 1.863 -6.066 -29.5 1 80.5 697 GLU A O 1
ATOM 5536 N N . THR A 1 698 ? 0.597 -7.805 -28.922 1 81.19 698 THR A N 1
ATOM 5537 C CA . THR A 1 698 ? 1.645 -8.75 -29.297 1 81.19 698 THR A CA 1
ATOM 5538 C C . THR A 1 698 ? 1.915 -8.711 -30.797 1 81.19 698 THR A C 1
ATOM 5540 O O . THR A 1 698 ? 3.068 -8.781 -31.219 1 81.19 698 THR A O 1
ATOM 5543 N N . ARG A 1 699 ? 0.896 -8.602 -31.547 1 82.94 699 ARG A N 1
ATOM 5544 C CA . ARG A 1 699 ? 1.048 -8.508 -33 1 82.94 699 ARG A CA 1
ATOM 5545 C C . ARG A 1 699 ? 1.817 -7.25 -33.375 1 82.94 699 ARG A C 1
ATOM 5547 O O . ARG A 1 699 ? 2.721 -7.301 -34.219 1 82.94 699 ARG A O 1
ATOM 5554 N N . LYS A 1 700 ? 1.456 -6.191 -32.75 1 82.62 700 LYS A N 1
ATOM 5555 C CA . LYS A 1 700 ? 2.145 -4.934 -33.031 1 82.62 700 LYS A CA 1
ATOM 5556 C C . LYS A 1 700 ? 3.627 -5.031 -32.688 1 82.62 700 LYS A C 1
ATOM 5558 O O . LYS A 1 700 ? 4.48 -4.582 -33.438 1 82.62 700 LYS A O 1
ATOM 5563 N N . THR A 1 701 ? 3.877 -5.605 -31.594 1 84.19 701 THR A N 1
ATOM 5564 C CA . THR A 1 701 ? 5.25 -5.758 -31.125 1 84.19 701 THR A CA 1
ATOM 5565 C C . THR A 1 701 ? 6.043 -6.668 -32.062 1 84.19 701 THR A C 1
ATOM 5567 O O . THR A 1 701 ? 7.211 -6.402 -32.344 1 84.19 701 THR A O 1
ATOM 5570 N N . PHE A 1 702 ? 5.379 -7.645 -32.5 1 83.62 702 PHE A N 1
ATOM 5571 C CA . PHE A 1 702 ? 5.996 -8.586 -33.438 1 83.62 702 PHE A CA 1
ATOM 5572 C C . PHE A 1 702 ? 6.375 -7.895 -34.75 1 83.62 702 PHE A C 1
ATOM 5574 O O . PHE A 1 702 ? 7.48 -8.078 -35.25 1 83.62 702 PHE A O 1
ATOM 5581 N N . CYS A 1 703 ? 5.52 -7.145 -35.25 1 84.5 703 CYS A N 1
ATOM 5582 C CA . CYS A 1 703 ? 5.773 -6.43 -36.5 1 84.5 703 CYS A CA 1
ATOM 5583 C C . CYS A 1 703 ? 6.93 -5.449 -36.344 1 84.5 703 CYS A C 1
ATOM 5585 O O . CYS A 1 703 ? 7.789 -5.352 -37.219 1 84.5 703 CYS A O 1
ATOM 5587 N N . LEU A 1 704 ? 7.031 -4.859 -35.219 1 86.62 704 LEU A N 1
ATOM 5588 C CA . LEU A 1 704 ? 8.102 -3.91 -34.969 1 86.62 704 LEU A CA 1
ATOM 5589 C C . LEU A 1 704 ? 9.453 -4.617 -34.906 1 86.62 704 LEU A C 1
ATOM 5591 O O . LEU A 1 704 ? 10.445 -4.117 -35.438 1 86.62 704 LEU A O 1
ATOM 5595 N N . LEU A 1 705 ? 9.484 -5.711 -34.281 1 88.12 705 LEU A N 1
ATOM 5596 C CA . LEU A 1 705 ? 10.711 -6.477 -34.156 1 88.12 705 LEU A CA 1
ATOM 5597 C C . LEU A 1 705 ? 11.18 -7.016 -35.5 1 88.12 705 LEU A C 1
ATOM 5599 O O . LEU A 1 705 ? 12.375 -6.992 -35.812 1 88.12 705 LEU A O 1
ATOM 5603 N N . MET B 1 1 ? -53.312 38.125 -28.375 1 22.03 1 MET B N 1
ATOM 5604 C CA . MET B 1 1 ? -52.875 37.625 -27.078 1 22.03 1 MET B CA 1
ATOM 5605 C C . MET B 1 1 ? -52.906 36.125 -27.016 1 22.03 1 MET B C 1
ATOM 5607 O O . MET B 1 1 ? -53.938 35.531 -26.656 1 22.03 1 MET B O 1
ATOM 5611 N N . THR B 1 2 ? -52.406 35.281 -27.859 1 25.16 2 THR B N 1
ATOM 5612 C CA . THR B 1 2 ? -52.625 33.906 -28.312 1 25.16 2 THR B CA 1
ATOM 5613 C C . THR B 1 2 ? -52.031 32.906 -27.312 1 25.16 2 THR B C 1
ATOM 5615 O O . THR B 1 2 ? -50.844 33 -26.969 1 25.16 2 THR B O 1
ATOM 5618 N N . ASN B 1 3 ? -52.875 32.344 -26.281 1 23.22 3 ASN B N 1
ATOM 5619 C CA . ASN B 1 3 ? -52.656 31.562 -25.078 1 23.22 3 ASN B CA 1
ATOM 5620 C C . ASN B 1 3 ? -52 30.219 -25.391 1 23.22 3 ASN B C 1
ATOM 5622 O O . ASN B 1 3 ? -52.656 29.344 -25.969 1 23.22 3 ASN B O 1
ATOM 5626 N N . GLY B 1 4 ? -50.781 30.062 -25.812 1 26.89 4 GLY B N 1
ATOM 5627 C CA . GLY B 1 4 ? -50.094 28.922 -26.375 1 26.89 4 GLY B CA 1
ATOM 5628 C C . GLY B 1 4 ? -49.906 27.781 -25.391 1 26.89 4 GLY B C 1
ATOM 5629 O O . GLY B 1 4 ? -49.281 27.938 -24.359 1 26.89 4 GLY B O 1
ATOM 5630 N N . GLN B 1 5 ? -50.938 26.766 -25.234 1 24.58 5 GLN B N 1
ATOM 5631 C CA . GLN B 1 5 ? -51.188 25.594 -24.391 1 24.58 5 GLN B CA 1
ATOM 5632 C C . GLN B 1 5 ? -50.031 24.594 -24.531 1 24.58 5 GLN B C 1
ATOM 5634 O O . GLN B 1 5 ? -49.812 24.031 -25.609 1 24.58 5 GLN B O 1
ATOM 5639 N N . GLU B 1 6 ? -48.844 24.797 -23.969 1 27.06 6 GLU B N 1
ATOM 5640 C CA . GLU B 1 6 ? -47.688 23.938 -24.125 1 27.06 6 GLU B CA 1
ATOM 5641 C C . GLU B 1 6 ? -47.969 22.531 -23.578 1 27.06 6 GLU B C 1
ATOM 5643 O O . GLU B 1 6 ? -48.375 22.391 -22.422 1 27.06 6 GLU B O 1
ATOM 5648 N N . ILE B 1 7 ? -48.375 21.484 -24.375 1 27.7 7 ILE B N 1
ATOM 5649 C CA . ILE B 1 7 ? -48.719 20.078 -24.234 1 27.7 7 ILE B CA 1
ATOM 5650 C C . ILE B 1 7 ? -47.594 19.328 -23.547 1 27.7 7 ILE B C 1
ATOM 5652 O O . ILE B 1 7 ? -46.531 19.141 -24.125 1 27.7 7 ILE B O 1
ATOM 5656 N N . HIS B 1 8 ? -47.281 19.578 -22.266 1 24.98 8 HIS B N 1
ATOM 5657 C CA . HIS B 1 8 ? -46.219 18.938 -21.484 1 24.98 8 HIS B CA 1
ATOM 5658 C C . HIS B 1 8 ? -46.406 17.422 -21.438 1 24.98 8 HIS B C 1
ATOM 5660 O O . HIS B 1 8 ? -47.531 16.938 -21.375 1 24.98 8 HIS B O 1
ATOM 5666 N N . GLN B 1 9 ? -45.562 16.609 -21.953 1 27.69 9 GLN B N 1
ATOM 5667 C CA . GLN B 1 9 ? -45.5 15.18 -22.188 1 27.69 9 GLN B CA 1
ATOM 5668 C C . GLN B 1 9 ? -45.938 14.391 -20.969 1 27.69 9 GLN B C 1
ATOM 5670 O O . GLN B 1 9 ? -45.719 14.812 -19.828 1 27.69 9 GLN B O 1
ATOM 5675 N N . ARG B 1 10 ? -47 13.383 -21.094 1 25.5 10 ARG B N 1
ATOM 5676 C CA . ARG B 1 10 ? -47.875 12.523 -20.312 1 25.5 10 ARG B CA 1
ATOM 5677 C C . ARG B 1 10 ? -47.062 11.672 -19.328 1 25.5 10 ARG B C 1
ATOM 5679 O O . ARG B 1 10 ? -46.438 10.695 -19.734 1 25.5 10 ARG B O 1
ATOM 5686 N N . GLU B 1 11 ? -46.344 12.242 -18.484 1 26.42 11 GLU B N 1
ATOM 5687 C CA . GLU B 1 11 ? -45.688 11.461 -17.438 1 26.42 11 GLU B CA 1
ATOM 5688 C C . GLU B 1 11 ? -46.719 10.555 -16.734 1 26.42 11 GLU B C 1
ATOM 5690 O O . GLU B 1 11 ? -47.75 11.016 -16.266 1 26.42 11 GLU B O 1
ATOM 5695 N N . LYS B 1 12 ? -47.031 9.289 -17.297 1 28.09 12 LYS B N 1
ATOM 5696 C CA . LYS B 1 12 ? -47.969 8.32 -16.781 1 28.09 12 LYS B CA 1
ATOM 5697 C C . LYS B 1 12 ? -47.969 8.289 -15.258 1 28.09 12 LYS B C 1
ATOM 5699 O O . LYS B 1 12 ? -46.906 8.164 -14.641 1 28.09 12 LYS B O 1
ATOM 5704 N N . SER B 1 13 ? -48.844 8.93 -14.633 1 26.17 13 SER B N 1
ATOM 5705 C CA . SER B 1 13 ? -49.156 8.953 -13.203 1 26.17 13 SER B CA 1
ATOM 5706 C C . SER B 1 13 ? -49.312 7.539 -12.648 1 26.17 13 SER B C 1
ATOM 5708 O O . SER B 1 13 ? -50.156 6.781 -13.109 1 26.17 13 SER B O 1
ATOM 5710 N N . VAL B 1 14 ? -48.312 6.688 -12.625 1 30.02 14 VAL B N 1
ATOM 5711 C CA . VAL B 1 14 ? -48.469 5.387 -11.984 1 30.02 14 VAL B CA 1
ATOM 5712 C C . VAL B 1 14 ? -49.156 5.551 -10.633 1 30.02 14 VAL B C 1
ATOM 5714 O O . VAL B 1 14 ? -48.656 6.273 -9.766 1 30.02 14 VAL B O 1
ATOM 5717 N N . VAL B 1 15 ? -50.469 5.605 -10.719 1 28.33 15 VAL B N 1
ATOM 5718 C CA . VAL B 1 15 ? -51.312 5.582 -9.531 1 28.33 15 VAL B CA 1
ATOM 5719 C C . VAL B 1 15 ? -51 4.352 -8.688 1 28.33 15 VAL B C 1
ATOM 5721 O O . VAL B 1 15 ? -51.156 3.217 -9.141 1 28.33 15 VAL B O 1
ATOM 5724 N N . THR B 1 16 ? -49.969 4.262 -8.078 1 32.69 16 THR B N 1
ATOM 5725 C CA . THR B 1 16 ? -49.75 3.164 -7.145 1 32.69 16 THR B CA 1
ATOM 5726 C C . THR B 1 16 ? -50.812 3.174 -6.047 1 32.69 16 THR B C 1
ATOM 5728 O O . THR B 1 16 ? -51.062 4.207 -5.426 1 32.69 16 THR B O 1
ATOM 5731 N N . LEU B 1 17 ? -51.844 2.439 -6.195 1 32.97 17 LEU B N 1
ATOM 5732 C CA . LEU B 1 17 ? -52.875 2.242 -5.176 1 32.97 17 LEU B CA 1
ATOM 5733 C C . LEU B 1 17 ? -52.25 2.104 -3.793 1 32.97 17 LEU B C 1
ATOM 5735 O O . LEU B 1 17 ? -51.406 1.217 -3.568 1 32.97 17 LEU B O 1
ATOM 5739 N N . ARG B 1 18 ? -52.031 3.152 -3.191 1 39.06 18 ARG B N 1
ATOM 5740 C CA . ARG B 1 18 ? -51.5 3.371 -1.85 1 39.06 18 ARG B CA 1
ATOM 5741 C C . ARG B 1 18 ? -52.344 2.627 -0.806 1 39.06 18 ARG B C 1
ATOM 5743 O O . ARG B 1 18 ? -53.531 2.859 -0.678 1 39.06 18 ARG B O 1
ATOM 5750 N N . ASP B 1 19 ? -52.25 1.479 -0.584 1 45.72 19 ASP B N 1
ATOM 5751 C CA . ASP B 1 19 ? -52.906 0.946 0.604 1 45.72 19 ASP B CA 1
ATOM 5752 C C . ASP B 1 19 ? -52.688 1.863 1.808 1 45.72 19 ASP B C 1
ATOM 5754 O O . ASP B 1 19 ? -51.531 2.143 2.189 1 45.72 19 ASP B O 1
ATOM 5758 N N . THR B 1 20 ? -53.625 2.693 2.096 1 52.22 20 THR B N 1
ATOM 5759 C CA . THR B 1 20 ? -53.562 3.605 3.234 1 52.22 20 THR B CA 1
ATOM 5760 C C . THR B 1 20 ? -53.531 2.83 4.547 1 52.22 20 THR B C 1
ATOM 5762 O O . THR B 1 20 ? -53.875 1.651 4.594 1 52.22 20 THR B O 1
ATOM 5765 N N . ALA B 1 21 ? -52.844 3.336 5.504 1 56.69 21 ALA B N 1
ATOM 5766 C CA . ALA B 1 21 ? -52.781 2.762 6.848 1 56.69 21 ALA B CA 1
ATOM 5767 C C . ALA B 1 21 ? -54.156 2.262 7.289 1 56.69 21 ALA B C 1
ATOM 5769 O O . ALA B 1 21 ? -54.281 1.191 7.891 1 56.69 21 ALA B O 1
ATOM 5770 N N . THR B 1 22 ? -55.188 2.959 6.875 1 54 22 THR B N 1
ATOM 5771 C CA . THR B 1 22 ? -56.531 2.633 7.289 1 54 22 THR B CA 1
ATOM 5772 C C . THR B 1 22 ? -57 1.322 6.656 1 54 22 THR B C 1
ATOM 5774 O O . THR B 1 22 ? -57.625 0.491 7.32 1 54 22 THR B O 1
ATOM 5777 N N . SER B 1 23 ? -56.625 1.151 5.469 1 57.31 23 SER B N 1
ATOM 5778 C CA . SER B 1 23 ? -57.031 -0.073 4.789 1 57.31 23 SER B CA 1
ATOM 5779 C C . SER B 1 23 ? -56.344 -1.293 5.375 1 57.31 23 SER B C 1
ATOM 5781 O O . SER B 1 23 ? -56.969 -2.352 5.531 1 57.31 23 SER B O 1
ATOM 5783 N N . VAL B 1 24 ? -55.156 -1.148 5.711 1 64.81 24 VAL B N 1
ATOM 5784 C CA . VAL B 1 24 ? -54.406 -2.246 6.285 1 64.81 24 VAL B CA 1
ATOM 5785 C C . VAL B 1 24 ? -54.969 -2.633 7.641 1 64.81 24 VAL B C 1
ATOM 5787 O O . VAL B 1 24 ? -55.125 -3.82 7.949 1 64.81 24 VAL B O 1
ATOM 5790 N N . LEU B 1 25 ? -55.344 -1.645 8.367 1 63.59 25 LEU B N 1
ATOM 5791 C CA . LEU B 1 25 ? -55.906 -1.882 9.695 1 63.59 25 LEU B CA 1
ATOM 5792 C C . LEU B 1 25 ? -57.281 -2.559 9.602 1 63.59 25 LEU B C 1
ATOM 5794 O O . LEU B 1 25 ? -57.562 -3.473 10.375 1 63.59 25 LEU B O 1
ATOM 5798 N N . GLN B 1 26 ? -58 -2.113 8.625 1 57.31 26 GLN B N 1
ATOM 5799 C CA . GLN B 1 26 ? -59.344 -2.701 8.43 1 57.31 26 GLN B CA 1
ATOM 5800 C C . GLN B 1 26 ? -59.219 -4.176 8.047 1 57.31 26 GLN B C 1
ATOM 5802 O O . GLN B 1 26 ? -59.969 -5.012 8.57 1 57.31 26 GLN B O 1
ATOM 5807 N N . ASP B 1 27 ? -58.375 -4.391 7.195 1 57.75 27 ASP B N 1
ATOM 5808 C CA . ASP B 1 27 ? -58.156 -5.773 6.766 1 57.75 27 ASP B CA 1
ATOM 5809 C C . ASP B 1 27 ? -57.688 -6.645 7.922 1 57.75 27 ASP B C 1
ATOM 5811 O O . ASP B 1 27 ? -58.094 -7.801 8.047 1 57.75 27 ASP B O 1
ATOM 5815 N N . PHE B 1 28 ? -56.875 -6.09 8.742 1 62.69 28 PHE B N 1
ATOM 5816 C CA . PHE B 1 28 ? -56.344 -6.82 9.883 1 62.69 28 PHE B CA 1
ATOM 5817 C C . PHE B 1 28 ? -57.438 -7.168 10.883 1 62.69 28 PHE B C 1
ATOM 5819 O O . PHE B 1 28 ? -57.5 -8.297 11.375 1 62.69 28 PHE B O 1
ATOM 5826 N N . TYR B 1 29 ? -58.312 -6.219 11.18 1 59.53 29 TYR B N 1
ATOM 5827 C CA . TYR B 1 29 ? -59.312 -6.441 12.203 1 59.53 29 TYR B CA 1
ATOM 5828 C C . TYR B 1 29 ? -60.469 -7.277 11.656 1 59.53 29 TYR B C 1
ATOM 5830 O O . TYR B 1 29 ? -61.219 -7.895 12.422 1 59.53 29 TYR B O 1
ATOM 5838 N N . ASN B 1 30 ? -60.594 -7.309 10.32 1 51.41 30 ASN B N 1
ATOM 5839 C CA . ASN B 1 30 ? -61.656 -8.102 9.711 1 51.41 30 ASN B CA 1
ATOM 5840 C C . ASN B 1 30 ? -61.281 -9.578 9.648 1 51.41 30 ASN B C 1
ATOM 5842 O O . ASN B 1 30 ? -62.125 -10.414 9.312 1 51.41 30 ASN B O 1
ATOM 5846 N N . ARG B 1 31 ? -60.062 -9.852 9.953 1 56.28 31 ARG B N 1
ATOM 5847 C CA . ARG B 1 31 ? -59.656 -11.258 9.945 1 56.28 31 ARG B CA 1
ATOM 5848 C C . ARG B 1 31 ? -60.219 -11.992 11.156 1 56.28 31 ARG B C 1
ATOM 5850 O O . ARG B 1 31 ? -60.344 -11.414 12.242 1 56.28 31 ARG B O 1
ATOM 5857 N N . PRO B 1 32 ? -60.781 -13.203 11.023 1 52.53 32 PRO B N 1
ATOM 5858 C CA . PRO B 1 32 ? -61.406 -13.914 12.148 1 52.53 32 PRO B CA 1
ATOM 5859 C C . PRO B 1 32 ? -60.406 -14.117 13.305 1 52.53 32 PRO B C 1
ATOM 5861 O O . PRO B 1 32 ? -59.25 -14.484 13.086 1 52.53 32 PRO B O 1
ATOM 5864 N N . LYS B 1 33 ? -60.469 -13.516 14.539 1 54.31 33 LYS B N 1
ATOM 5865 C CA . LYS B 1 33 ? -59.656 -13.438 15.75 1 54.31 33 LYS B CA 1
ATOM 5866 C C . LYS B 1 33 ? -59.25 -14.82 16.219 1 54.31 33 LYS B C 1
ATOM 5868 O O . LYS B 1 33 ? -58.219 -14.969 16.922 1 54.31 33 LYS B O 1
ATOM 5873 N N . PHE B 1 34 ? -60.031 -15.914 15.984 1 51.38 34 PHE B N 1
ATOM 5874 C CA . PHE B 1 34 ? -59.938 -17.156 16.734 1 51.38 34 PHE B CA 1
ATOM 5875 C C . PHE B 1 34 ? -59 -18.141 16.047 1 51.38 34 PHE B C 1
ATOM 5877 O O . PHE B 1 34 ? -59.188 -19.359 16.156 1 51.38 34 PHE B O 1
ATOM 5884 N N . GLN B 1 35 ? -58 -17.625 15.32 1 56.19 35 GLN B N 1
ATOM 5885 C CA . GLN B 1 35 ? -57.156 -18.656 14.734 1 56.19 35 GLN B CA 1
ATOM 5886 C C . GLN B 1 35 ? -56 -19 15.648 1 56.19 35 GLN B C 1
ATOM 5888 O O . GLN B 1 35 ? -55.781 -18.359 16.672 1 56.19 35 GLN B O 1
ATOM 5893 N N . ASP B 1 36 ? -55.062 -20.062 15.359 1 68.69 36 ASP B N 1
ATOM 5894 C CA . ASP B 1 36 ? -53.875 -20.578 16 1 68.69 36 ASP B CA 1
ATOM 5895 C C . ASP B 1 36 ? -52.844 -19.469 16.266 1 68.69 36 ASP B C 1
ATOM 5897 O O . ASP B 1 36 ? -52.781 -18.484 15.523 1 68.69 36 ASP B O 1
ATOM 5901 N N . PRO B 1 37 ? -52.375 -19.422 17.578 1 74.06 37 PRO B N 1
ATOM 5902 C CA . PRO B 1 37 ? -51.406 -18.406 17.984 1 74.06 37 PRO B CA 1
ATOM 5903 C C . PRO B 1 37 ? -50.375 -18.125 16.922 1 74.06 37 PRO B C 1
ATOM 5905 O O . PRO B 1 37 ? -49.969 -16.969 16.734 1 74.06 37 PRO B O 1
ATOM 5908 N N . GLU B 1 38 ? -50.094 -19.047 16.266 1 79.44 38 GLU B N 1
ATOM 5909 C CA . GLU B 1 38 ? -49.062 -18.875 15.242 1 79.44 38 GLU B CA 1
ATOM 5910 C C . GLU B 1 38 ? -49.594 -18.078 14.055 1 79.44 38 GLU B C 1
ATOM 5912 O O . GLU B 1 38 ? -48.875 -17.25 13.484 1 79.44 38 GLU B O 1
ATOM 5917 N N . SER B 1 39 ? -50.719 -18.312 13.734 1 79.31 39 SER B N 1
ATOM 5918 C CA . SER B 1 39 ? -51.344 -17.594 12.625 1 79.31 39 SER B CA 1
ATOM 5919 C C . SER B 1 39 ? -51.562 -16.125 12.969 1 79.31 39 SER B C 1
ATOM 5921 O O . SER B 1 39 ? -51.438 -15.242 12.117 1 79.31 39 SER B O 1
ATOM 5923 N N . GLU B 1 40 ? -51.875 -15.883 14.156 1 79 40 GLU B N 1
ATOM 5924 C CA . GLU B 1 40 ? -52.062 -14.508 14.602 1 79 40 GLU B CA 1
ATOM 5925 C C . GLU B 1 40 ? -50.75 -13.734 14.633 1 79 40 GLU B C 1
ATOM 5927 O O . GLU B 1 40 ? -50.719 -12.555 14.273 1 79 40 GLU B O 1
ATOM 5932 N N . LYS B 1 41 ? -49.812 -14.445 15.117 1 82.38 41 LYS B N 1
ATOM 5933 C CA . LYS B 1 41 ? -48.469 -13.875 15.109 1 82.38 41 LYS B CA 1
ATOM 5934 C C . LYS B 1 41 ? -48.062 -13.445 13.703 1 82.38 41 LYS B C 1
ATOM 5936 O O . LYS B 1 41 ? -47.594 -12.32 13.5 1 82.38 41 LYS B O 1
ATOM 5941 N N . ARG B 1 42 ? -48.25 -14.18 12.805 1 85.19 42 ARG B N 1
ATOM 5942 C CA . ARG B 1 42 ? -47.906 -13.914 11.406 1 85.19 42 ARG B CA 1
ATOM 5943 C C . ARG B 1 42 ? -48.719 -12.75 10.859 1 85.19 42 ARG B C 1
ATOM 5945 O O . ARG B 1 42 ? -48.219 -11.953 10.07 1 85.19 42 ARG B O 1
ATOM 5952 N N . SER B 1 43 ? -49.938 -12.719 11.305 1 83.38 43 SER B N 1
ATOM 5953 C CA . SER B 1 43 ? -50.812 -11.672 10.812 1 83.38 43 SER B CA 1
ATOM 5954 C C . SER B 1 43 ? -50.375 -10.297 11.305 1 83.38 43 SER B C 1
ATOM 5956 O O . SER B 1 43 ? -50.438 -9.312 10.562 1 83.38 43 SER B O 1
ATOM 5958 N N . ILE B 1 44 ? -49.875 -10.211 12.461 1 83.62 44 ILE B N 1
ATOM 5959 C CA . ILE B 1 44 ? -49.406 -8.953 13.023 1 83.62 44 ILE B CA 1
ATOM 5960 C C . ILE B 1 44 ? -48.156 -8.508 12.297 1 83.62 44 ILE B C 1
ATOM 5962 O O . ILE B 1 44 ? -48.031 -7.332 11.945 1 83.62 44 ILE B O 1
ATOM 5966 N N . ILE B 1 45 ? -47.312 -9.398 12.117 1 86.25 45 ILE B N 1
ATOM 5967 C CA . ILE B 1 45 ? -46.062 -9.094 11.461 1 86.25 45 ILE B CA 1
ATOM 5968 C C . ILE B 1 45 ? -46.312 -8.633 10.023 1 86.25 45 ILE B C 1
ATOM 5970 O O . ILE B 1 45 ? -45.719 -7.664 9.562 1 86.25 45 ILE B O 1
ATOM 5974 N N . LYS B 1 46 ? -47.156 -9.312 9.344 1 86.81 46 LYS B N 1
ATOM 5975 C CA . LYS B 1 46 ? -47.5 -8.93 7.973 1 86.81 46 LYS B CA 1
ATOM 5976 C C . LYS B 1 46 ? -48.156 -7.555 7.934 1 86.81 46 LYS B C 1
ATOM 5978 O O . LYS B 1 46 ? -47.906 -6.773 7.012 1 86.81 46 LYS B O 1
ATOM 5983 N N . ALA B 1 47 ? -49 -7.355 8.883 1 84.81 47 ALA B N 1
ATOM 5984 C CA . ALA B 1 47 ? -49.625 -6.039 8.969 1 84.81 47 ALA B CA 1
ATOM 5985 C C . ALA B 1 47 ? -48.594 -4.949 9.203 1 84.81 47 ALA B C 1
ATOM 5987 O O . ALA B 1 47 ? -48.656 -3.863 8.625 1 84.81 47 ALA B O 1
ATOM 5988 N N . ALA B 1 48 ? -47.688 -5.242 10.062 1 87.62 48 ALA B N 1
ATOM 5989 C CA . ALA B 1 48 ? -46.625 -4.289 10.328 1 87.62 48 ALA B CA 1
ATOM 5990 C C . ALA B 1 48 ? -45.812 -4.012 9.07 1 87.62 48 ALA B C 1
ATOM 5992 O O . ALA B 1 48 ? -45.469 -2.865 8.781 1 87.62 48 ALA B O 1
ATOM 5993 N N . ALA B 1 49 ? -45.438 -5.027 8.367 1 88.75 49 ALA B N 1
ATOM 5994 C CA . ALA B 1 49 ? -44.688 -4.883 7.125 1 88.75 49 ALA B CA 1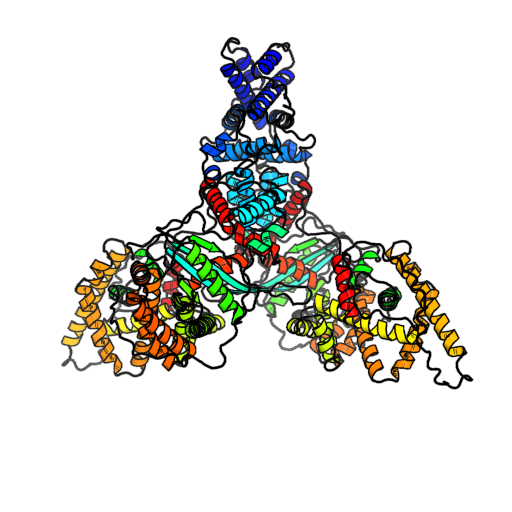
ATOM 5995 C C . ALA B 1 49 ? -45.438 -4.004 6.129 1 88.75 49 ALA B C 1
ATOM 5997 O O . ALA B 1 49 ? -44.844 -3.146 5.477 1 88.75 49 ALA B O 1
ATOM 5998 N N . LYS B 1 50 ? -46.719 -4.23 6.016 1 85.94 50 LYS B N 1
ATOM 5999 C CA . LYS B 1 50 ? -47.531 -3.441 5.105 1 85.94 50 LYS B CA 1
ATOM 6000 C C . LYS B 1 50 ? -47.562 -1.975 5.527 1 85.94 50 LYS B C 1
ATOM 6002 O O . LYS B 1 50 ? -47.594 -1.08 4.68 1 85.94 50 LYS B O 1
ATOM 6007 N N . LEU B 1 51 ? -47.625 -1.762 6.75 1 86.5 51 LEU B N 1
ATOM 6008 C CA . LEU B 1 51 ? -47.625 -0.396 7.262 1 86.5 51 LEU B CA 1
ATOM 6009 C C . LEU B 1 51 ? -46.312 0.3 6.941 1 86.5 51 LEU B C 1
ATOM 6011 O O . LEU B 1 51 ? -46.281 1.469 6.551 1 86.5 51 LEU B O 1
ATOM 6015 N N . ILE B 1 52 ? -45.25 -0.387 7.121 1 89.69 52 ILE B N 1
ATOM 6016 C CA . ILE B 1 52 ? -43.938 0.158 6.832 1 89.69 52 ILE B CA 1
ATOM 6017 C C . ILE B 1 52 ? -43.812 0.455 5.34 1 89.69 52 ILE B C 1
ATOM 6019 O O . ILE B 1 52 ? -43.281 1.495 4.945 1 89.69 52 ILE B O 1
ATOM 6023 N N . LYS B 1 53 ? -44.281 -0.38 4.543 1 87.06 53 LYS B N 1
ATOM 6024 C CA . LYS B 1 53 ? -44.25 -0.182 3.096 1 87.06 53 LYS B CA 1
ATOM 6025 C C . LYS B 1 53 ? -45.094 1.038 2.697 1 87.06 53 LYS B C 1
ATOM 6027 O O . LYS B 1 53 ? -44.719 1.77 1.775 1 87.06 53 LYS B O 1
ATOM 6032 N N . SER B 1 54 ? -46.188 1.178 3.373 1 82.38 54 SER B N 1
ATOM 6033 C CA . SER B 1 54 ? -47 2.34 3.1 1 82.38 54 SER B CA 1
ATOM 6034 C C . SER B 1 54 ? -46.312 3.635 3.496 1 82.38 54 SER B C 1
ATOM 6036 O O . SER B 1 54 ? -46.375 4.629 2.771 1 82.38 54 SER B O 1
ATOM 6038 N N . ASP B 1 55 ? -45.625 3.615 4.555 1 85.69 55 ASP B N 1
ATOM 6039 C CA . ASP B 1 55 ? -44.906 4.785 5.051 1 85.69 55 ASP B CA 1
ATOM 6040 C C . ASP B 1 55 ? -43.75 5.129 4.148 1 85.69 55 ASP B C 1
ATOM 6042 O O . ASP B 1 55 ? -43.344 6.293 4.043 1 85.69 55 ASP B O 1
ATOM 6046 N N . LYS B 1 56 ? -43.125 4.145 3.604 1 82.56 56 LYS B N 1
ATOM 6047 C CA . LYS B 1 56 ? -41.906 4.363 2.809 1 82.56 56 LYS B CA 1
ATOM 6048 C C . LYS B 1 56 ? -42.219 5.188 1.562 1 82.56 56 LYS B C 1
ATOM 6050 O O . LYS B 1 56 ? -41.344 5.863 1.024 1 82.56 56 LYS B O 1
ATOM 6055 N N . ARG B 1 57 ? -43.375 5.16 1.116 1 77 57 ARG B N 1
ATOM 6056 C CA . ARG B 1 57 ? -43.781 5.891 -0.081 1 77 57 ARG B CA 1
ATOM 6057 C C . ARG B 1 57 ? -43.812 7.391 0.179 1 77 57 ARG B C 1
ATOM 6059 O O . ARG B 1 57 ? -43.75 8.188 -0.757 1 77 57 ARG B O 1
ATOM 6066 N N . SER B 1 58 ? -43.812 7.766 1.463 1 72.94 58 SER B N 1
ATOM 6067 C CA . SER B 1 58 ? -43.875 9.18 1.816 1 72.94 58 SER B CA 1
ATOM 6068 C C . SER B 1 58 ? -42.469 9.766 1.981 1 72.94 58 SER B C 1
ATOM 6070 O O . SER B 1 58 ? -42.312 10.977 2.172 1 72.94 58 SER B O 1
ATOM 6072 N N . LEU B 1 59 ? -41.531 8.961 1.824 1 79.56 59 LEU B N 1
ATOM 6073 C CA . LEU B 1 59 ? -40.188 9.43 2.031 1 79.56 59 LEU B CA 1
ATOM 6074 C C . LEU B 1 59 ? -39.719 10.312 0.872 1 79.56 59 LEU B C 1
ATOM 6076 O O . LEU B 1 59 ? -40.156 10.109 -0.269 1 79.56 59 LEU B O 1
ATOM 6080 N N . PRO B 1 60 ? -38.969 11.398 1.262 1 68.56 60 PRO B N 1
ATOM 6081 C CA . PRO B 1 60 ? -38.438 12.266 0.207 1 68.56 60 PRO B CA 1
ATOM 6082 C C . PRO B 1 60 ? -37.531 11.508 -0.773 1 68.56 60 PRO B C 1
ATOM 6084 O O . PRO B 1 60 ? -36.719 10.672 -0.36 1 68.56 60 PRO B O 1
ATOM 6087 N N . VAL B 1 61 ? -37.969 11.594 -2.018 1 71.56 61 VAL B N 1
ATOM 6088 C CA . VAL B 1 61 ? -37.188 10.961 -3.064 1 71.56 61 VAL B CA 1
ATOM 6089 C C . VAL B 1 61 ? -36.469 12.031 -3.898 1 71.56 61 VAL B C 1
ATOM 6091 O O . VAL B 1 61 ? -37.094 13 -4.332 1 71.56 61 VAL B O 1
ATOM 6094 N N . ASN B 1 62 ? -35.125 12.25 -3.693 1 72.19 62 ASN B N 1
ATOM 6095 C CA . ASN B 1 62 ? -34.375 13.133 -4.566 1 72.19 62 ASN B CA 1
ATOM 6096 C C . ASN B 1 62 ? -33.406 12.344 -5.461 1 72.19 62 ASN B C 1
ATOM 6098 O O . ASN B 1 62 ? -32.438 11.789 -4.98 1 72.19 62 ASN B O 1
ATOM 6102 N N . LYS B 1 63 ? -33.781 12.266 -6.707 1 78.94 63 LYS B N 1
ATOM 6103 C CA . LYS B 1 63 ? -32.906 11.531 -7.633 1 78.94 63 LYS B CA 1
ATOM 6104 C C . LYS B 1 63 ? -32.031 12.484 -8.438 1 78.94 63 LYS B C 1
ATOM 6106 O O . LYS B 1 63 ? -31.156 12.047 -9.188 1 78.94 63 LYS B O 1
ATOM 6111 N N . GLU B 1 64 ? -32.25 13.734 -8.172 1 86.69 64 GLU B N 1
ATOM 6112 C CA . GLU B 1 64 ? -31.578 14.711 -9.016 1 86.69 64 GLU B CA 1
ATOM 6113 C C . GLU B 1 64 ? -30.25 15.141 -8.383 1 86.69 64 GLU B C 1
ATOM 6115 O O . GLU B 1 64 ? -29.281 15.445 -9.094 1 86.69 64 GLU B O 1
ATOM 6120 N N . ASN B 1 65 ? -30.281 15.172 -7.09 1 92.5 65 ASN B N 1
ATOM 6121 C CA . ASN B 1 65 ? -29.078 15.602 -6.383 1 92.5 65 ASN B CA 1
ATOM 6122 C C . ASN B 1 65 ? -28.625 14.57 -5.348 1 92.5 65 ASN B C 1
ATOM 6124 O O . ASN B 1 65 ? -29.469 13.867 -4.77 1 92.5 65 ASN B O 1
ATOM 6128 N N . TYR B 1 66 ? -27.391 14.477 -5.172 1 94.06 66 TYR B N 1
ATOM 6129 C CA . TYR B 1 66 ? -26.875 13.648 -4.094 1 94.06 66 TYR B CA 1
ATOM 6130 C C . TYR B 1 66 ? -27 14.359 -2.75 1 94.06 66 TYR B C 1
ATOM 6132 O O . TYR B 1 66 ? -27.031 15.586 -2.693 1 94.06 66 TYR B O 1
ATOM 6140 N N . PRO B 1 67 ? -27.109 13.602 -1.684 1 92.06 67 PRO B N 1
ATOM 6141 C CA . PRO B 1 67 ? -27.094 14.234 -0.361 1 92.06 67 PRO B CA 1
ATOM 6142 C C . PRO B 1 67 ? -25.812 15.008 -0.099 1 92.06 67 PRO B C 1
ATOM 6144 O O . PRO B 1 67 ? -24.734 14.586 -0.516 1 92.06 67 PRO B O 1
ATOM 6147 N N . THR B 1 68 ? -25.953 16.109 0.606 1 91.62 68 THR B N 1
ATOM 6148 C CA . THR B 1 68 ? -24.797 16.938 0.935 1 91.62 68 THR B CA 1
ATOM 6149 C C . THR B 1 68 ? -24.047 16.375 2.131 1 91.62 68 THR B C 1
ATOM 6151 O O . THR B 1 68 ? -24.578 15.555 2.879 1 91.62 68 THR B O 1
ATOM 6154 N N . PRO B 1 69 ? -22.797 16.766 2.291 1 91.62 69 PRO B N 1
ATOM 6155 C CA . PRO B 1 69 ? -22.047 16.344 3.473 1 91.62 69 PRO B CA 1
ATOM 6156 C C . PRO B 1 69 ? -22.75 16.703 4.781 1 91.62 69 PRO B C 1
ATOM 6158 O O . PRO B 1 69 ? -22.641 15.961 5.762 1 91.62 69 PRO B O 1
ATOM 6161 N N . GLN B 1 70 ? -23.484 17.734 4.773 1 89.12 70 GLN B N 1
ATOM 6162 C CA . GLN B 1 70 ? -24.234 18.125 5.961 1 89.12 70 GLN B CA 1
ATOM 6163 C C . GLN B 1 70 ? -25.375 17.141 6.246 1 89.12 70 GLN B C 1
ATOM 6165 O O . GLN B 1 70 ? -25.656 16.828 7.402 1 89.12 70 GLN B O 1
ATOM 6170 N N . ASP B 1 71 ? -25.969 16.703 5.207 1 90.5 71 ASP B N 1
ATOM 6171 C CA . ASP B 1 71 ? -27.016 15.688 5.363 1 90.5 71 ASP B CA 1
ATOM 6172 C C . ASP B 1 71 ? -26.438 14.406 5.961 1 90.5 71 ASP B C 1
ATOM 6174 O O . ASP B 1 71 ? -27.062 13.781 6.816 1 90.5 71 ASP B O 1
ATOM 6178 N N . ILE B 1 72 ? -25.297 14.102 5.559 1 93.88 72 ILE B N 1
ATOM 6179 C CA . ILE B 1 72 ? -24.656 12.852 5.949 1 93.88 72 ILE B CA 1
ATOM 6180 C C . ILE B 1 72 ? -24.156 12.953 7.383 1 93.88 72 ILE B C 1
ATOM 6182 O O . ILE B 1 72 ? -24.281 12 8.164 1 93.88 72 ILE B O 1
ATOM 6186 N N . SER B 1 73 ? -23.656 14.078 7.785 1 92.81 73 SER B N 1
ATOM 6187 C CA . SER B 1 73 ? -23.047 14.227 9.102 1 92.81 73 SER B CA 1
ATOM 6188 C C . SER B 1 73 ? -24.109 14.422 10.18 1 92.81 73 SER B C 1
ATOM 6190 O O . SER B 1 73 ? -23.844 14.203 11.367 1 92.81 73 SER B O 1
ATOM 6192 N N . SER B 1 74 ? -25.297 14.758 9.781 1 93.06 74 SER B N 1
ATOM 6193 C CA . SER B 1 74 ? -26.359 15.047 10.742 1 93.06 74 SER B CA 1
ATOM 6194 C C . SER B 1 74 ? -27.219 13.812 11 1 93.06 74 SER B C 1
ATOM 6196 O O . SER B 1 74 ? -27.844 13.281 10.086 1 93.06 74 SER B O 1
ATOM 6198 N N . LEU B 1 75 ? -27.359 13.438 12.234 1 93.12 75 LEU B N 1
ATOM 6199 C CA . LEU B 1 75 ? -28.188 12.305 12.625 1 93.12 75 LEU B CA 1
ATOM 6200 C C . LEU B 1 75 ? -29.656 12.602 12.375 1 93.12 75 LEU B C 1
ATOM 6202 O O . LEU B 1 75 ? -30.422 11.719 11.977 1 93.12 75 LEU B O 1
ATOM 6206 N N . ASN B 1 76 ? -30 13.82 12.602 1 91.69 76 ASN B N 1
ATOM 6207 C CA . ASN B 1 76 ? -31.391 14.227 12.414 1 91.69 76 ASN B CA 1
ATOM 6208 C C . ASN B 1 76 ? -31.797 14.141 10.945 1 91.69 76 ASN B C 1
ATOM 6210 O O . ASN B 1 76 ? -32.906 13.695 10.633 1 91.69 76 ASN B O 1
ATOM 6214 N N . LYS B 1 77 ? -30.953 14.578 10.125 1 91.62 77 LYS B N 1
ATOM 6215 C CA . LYS B 1 77 ? -31.266 14.516 8.703 1 91.62 77 LYS B CA 1
ATOM 6216 C C . LYS B 1 77 ? -31.312 13.062 8.219 1 91.62 77 LYS B C 1
ATOM 6218 O O . LYS B 1 77 ? -32.094 12.734 7.328 1 91.62 77 LYS B O 1
ATOM 6223 N N . ASN B 1 78 ? -30.516 12.219 8.797 1 93.38 78 ASN B N 1
ATOM 6224 C CA . ASN B 1 78 ? -30.516 10.812 8.438 1 93.38 78 ASN B CA 1
ATOM 6225 C C . ASN B 1 78 ? -31.828 10.133 8.844 1 93.38 78 ASN B C 1
ATOM 6227 O O . ASN B 1 78 ? -32.281 9.219 8.156 1 93.38 78 ASN B O 1
ATOM 6231 N N . PHE B 1 79 ? -32.438 10.594 9.859 1 92.12 79 PHE B N 1
ATOM 6232 C CA . PHE B 1 79 ? -33.688 10.039 10.352 1 92.12 79 PHE B CA 1
ATOM 6233 C C . PHE B 1 79 ? -34.844 10.336 9.383 1 92.12 79 PHE B C 1
ATOM 6235 O O . PHE B 1 79 ? -35.812 9.586 9.312 1 92.12 79 PHE B O 1
ATOM 6242 N N . GLU B 1 80 ? -34.625 11.383 8.648 1 89.06 80 GLU B N 1
ATOM 6243 C CA . GLU B 1 80 ? -35.656 11.773 7.703 1 89.06 80 GLU B CA 1
ATOM 6244 C C . GLU B 1 80 ? -35.812 10.75 6.582 1 89.06 80 GLU B C 1
ATOM 6246 O O . GLU B 1 80 ? -36.844 10.703 5.906 1 89.06 80 GLU B O 1
ATOM 6251 N N . TYR B 1 81 ? -34.812 9.93 6.477 1 90.38 81 TYR B N 1
ATOM 6252 C CA . TYR B 1 81 ? -34.812 8.945 5.402 1 90.38 81 TYR B CA 1
ATOM 6253 C C . TYR B 1 81 ? -35.375 7.613 5.891 1 90.38 81 TYR B C 1
ATOM 6255 O O . TYR B 1 81 ? -35.375 6.621 5.156 1 90.38 81 TYR B O 1
ATOM 6263 N N . ILE B 1 82 ? -35.906 7.551 7.102 1 93.06 82 ILE B N 1
ATOM 6264 C CA . ILE B 1 82 ? -36.5 6.352 7.676 1 93.06 82 ILE B CA 1
ATOM 6265 C C . ILE B 1 82 ? -37.969 6.613 8 1 93.06 82 ILE B C 1
ATOM 6267 O O . ILE B 1 82 ? -38.281 7.543 8.742 1 93.06 82 ILE B O 1
ATOM 6271 N N . PRO B 1 83 ? -38.812 5.734 7.508 1 91.31 83 PRO B N 1
ATOM 6272 C CA . PRO B 1 83 ? -40.219 5.898 7.852 1 91.31 83 PRO B CA 1
ATOM 6273 C C . PRO B 1 83 ? -40.5 5.789 9.352 1 91.31 83 PRO B C 1
ATOM 6275 O O . PRO B 1 83 ? -39.844 4.992 10.039 1 91.31 83 PRO B O 1
ATOM 6278 N N . GLY B 1 84 ? -41.469 6.484 9.805 1 89.12 84 GLY B N 1
ATOM 6279 C CA . GLY B 1 84 ? -41.781 6.535 11.227 1 89.12 84 GLY B CA 1
ATOM 6280 C C . GLY B 1 84 ? -42.062 5.164 11.828 1 89.12 84 GLY B C 1
ATOM 6281 O O . GLY B 1 84 ? -41.594 4.867 12.922 1 89.12 84 GLY B O 1
ATOM 6282 N N . CYS B 1 85 ? -42.75 4.324 11.125 1 91.19 85 CYS B N 1
ATOM 6283 C CA . CYS B 1 85 ? -43.062 2.99 11.609 1 91.19 85 CYS B CA 1
ATOM 6284 C C . CYS B 1 85 ? -41.812 2.15 11.781 1 91.19 85 CYS B C 1
ATOM 6286 O O . CYS B 1 85 ? -41.688 1.4 12.75 1 91.19 85 CYS B O 1
ATOM 6288 N N . LEU B 1 86 ? -41 2.287 10.828 1 93.38 86 LEU B N 1
ATOM 6289 C CA . LEU B 1 86 ? -39.75 1.531 10.891 1 93.38 86 LEU B CA 1
ATOM 6290 C C . LEU B 1 86 ? -38.844 2.043 12.023 1 93.38 86 LEU B C 1
ATOM 6292 O O . LEU B 1 86 ? -38.188 1.253 12.711 1 93.38 86 LEU B O 1
ATOM 6296 N N . LEU B 1 87 ? -38.812 3.33 12.133 1 92.06 87 LEU B N 1
ATOM 6297 C CA . LEU B 1 87 ? -38.062 3.945 13.219 1 92.06 87 LEU B CA 1
ATOM 6298 C C . LEU B 1 87 ? -38.531 3.428 14.578 1 92.06 87 LEU B C 1
ATOM 6300 O O . LEU B 1 87 ? -37.719 3.043 15.414 1 92.06 87 LEU B O 1
ATOM 6304 N N . LEU B 1 88 ? -39.812 3.402 14.734 1 90.94 88 LEU B N 1
ATOM 6305 C CA . LEU B 1 88 ? -40.406 2.934 15.984 1 90.94 88 LEU B CA 1
ATOM 6306 C C . LEU B 1 88 ? -40.062 1.461 16.219 1 90.94 88 LEU B C 1
ATOM 6308 O O . LEU B 1 88 ? -39.75 1.059 17.344 1 90.94 88 LEU B O 1
ATOM 6312 N N . LEU B 1 89 ? -40.156 0.75 15.242 1 92.19 89 LEU B N 1
ATOM 6313 C CA . LEU B 1 89 ? -39.906 -0.68 15.32 1 92.19 89 LEU B CA 1
ATOM 6314 C C . LEU B 1 89 ? -38.469 -0.936 15.773 1 92.19 89 LEU B C 1
ATOM 6316 O O . LEU B 1 89 ? -38.219 -1.708 16.703 1 92.19 89 LEU B O 1
ATOM 6320 N N . LEU B 1 90 ? -37.5 -0.307 15.094 1 94 90 LEU B N 1
ATOM 6321 C CA . LEU B 1 90 ? -36.094 -0.52 15.391 1 94 90 LEU B CA 1
ATOM 6322 C C . LEU B 1 90 ? -35.75 0.002 16.781 1 94 90 LEU B C 1
ATOM 6324 O O . LEU B 1 90 ? -34.938 -0.604 17.484 1 94 90 LEU B O 1
ATOM 6328 N N . GLN B 1 91 ? -36.312 1.096 17.156 1 91.44 91 GLN B N 1
ATOM 6329 C CA . GLN B 1 91 ? -36.094 1.662 18.484 1 91.44 91 GLN B CA 1
ATOM 6330 C C . GLN B 1 91 ? -36.5 0.687 19.578 1 91.44 91 GLN B C 1
ATOM 6332 O O . GLN B 1 91 ? -35.844 0.603 20.625 1 91.44 91 GLN B O 1
ATOM 6337 N N . ASP B 1 92 ? -37.531 0.006 19.297 1 89.75 92 ASP B N 1
ATOM 6338 C CA . ASP B 1 92 ? -38.062 -0.925 20.297 1 89.75 92 ASP B CA 1
ATOM 6339 C C . ASP B 1 92 ? -37.25 -2.219 20.312 1 89.75 92 ASP B C 1
ATOM 6341 O O . ASP B 1 92 ? -37.156 -2.879 21.359 1 89.75 92 ASP B O 1
ATOM 6345 N N . ILE B 1 93 ? -36.719 -2.566 19.25 1 90.5 93 ILE B N 1
ATOM 6346 C CA . ILE B 1 93 ? -35.969 -3.824 19.141 1 90.5 93 ILE B CA 1
ATOM 6347 C C . ILE B 1 93 ? -34.562 -3.656 19.703 1 90.5 93 ILE B C 1
ATOM 6349 O O . ILE B 1 93 ? -34.031 -4.559 20.359 1 90.5 93 ILE B O 1
ATOM 6353 N N . PHE B 1 94 ? -33.938 -2.562 19.438 1 90.5 94 PHE B N 1
ATOM 6354 C CA . PHE B 1 94 ? -32.531 -2.359 19.797 1 90.5 94 PHE B CA 1
ATOM 6355 C C . PHE B 1 94 ? -32.375 -2.201 21.312 1 90.5 94 PHE B C 1
ATOM 6357 O O . PHE B 1 94 ? -33.281 -1.683 21.969 1 90.5 94 PHE B O 1
ATOM 6364 N N . ALA B 1 95 ? -31.297 -2.701 21.812 1 79.38 95 ALA B N 1
ATOM 6365 C CA . ALA B 1 95 ? -31.062 -2.789 23.266 1 79.38 95 ALA B CA 1
ATOM 6366 C C . ALA B 1 95 ? -30.594 -1.45 23.828 1 79.38 95 ALA B C 1
ATOM 6368 O O . ALA B 1 95 ? -31.047 -1.029 24.891 1 79.38 95 ALA B O 1
ATOM 6369 N N . GLU B 1 96 ? -29.703 -0.802 23.078 1 79.38 96 GLU B N 1
ATOM 6370 C CA . GLU B 1 96 ? -29.062 0.406 23.594 1 79.38 96 GLU B CA 1
ATOM 6371 C C . GLU B 1 96 ? -30.016 1.6 23.531 1 79.38 96 GLU B C 1
ATOM 6373 O O . GLU B 1 96 ? -30.781 1.738 22.594 1 79.38 96 GLU B O 1
ATOM 6378 N N . LYS B 1 97 ? -29.906 2.387 24.547 1 71.44 97 LYS B N 1
ATOM 6379 C CA . LYS B 1 97 ? -30.75 3.574 24.625 1 71.44 97 LYS B CA 1
ATOM 6380 C C . LYS B 1 97 ? -30.344 4.605 23.578 1 71.44 97 LYS B C 1
ATOM 6382 O O . LYS B 1 97 ? -31.188 5.195 22.922 1 71.44 97 LYS B O 1
ATOM 6387 N N . ASP B 1 98 ? -29.016 4.773 23.484 1 77.56 98 ASP B N 1
ATOM 6388 C CA . ASP B 1 98 ? -28.562 5.734 22.484 1 77.56 98 ASP B CA 1
ATOM 6389 C C . ASP B 1 98 ? -28.047 5.02 21.219 1 77.56 98 ASP B C 1
ATOM 6391 O O . ASP B 1 98 ? -26.844 4.883 21.016 1 77.56 98 ASP B O 1
ATOM 6395 N N . SER B 1 99 ? -29.031 4.5 20.453 1 89.5 99 SER B N 1
ATOM 6396 C CA . SER B 1 99 ? -28.688 3.715 19.266 1 89.5 99 SER B CA 1
ATOM 6397 C C . SER B 1 99 ? -29.094 4.438 17.984 1 89.5 99 SER B C 1
ATOM 6399 O O . SER B 1 99 ? -29.438 3.801 16.984 1 89.5 99 SER B O 1
ATOM 6401 N N . ARG B 1 100 ? -29.141 5.773 18.078 1 91.81 100 ARG B N 1
ATOM 6402 C CA . ARG B 1 100 ? -29.656 6.551 16.953 1 91.81 100 ARG B CA 1
ATOM 6403 C C . ARG B 1 100 ? -28.859 6.273 15.68 1 91.81 100 ARG B C 1
ATOM 6405 O O . ARG B 1 100 ? -29.422 6.137 14.594 1 91.81 100 ARG B O 1
ATOM 6412 N N . LEU B 1 101 ? -27.469 6.203 15.805 1 94.44 101 LEU B N 1
ATOM 6413 C CA . LEU B 1 101 ? -26.641 5.945 14.633 1 94.44 101 LEU B CA 1
ATOM 6414 C C . LEU B 1 101 ? -26.922 4.562 14.062 1 94.44 101 LEU B C 1
ATOM 6416 O O . LEU B 1 101 ? -27.047 4.406 12.844 1 94.44 101 LEU B O 1
ATOM 6420 N N . LYS B 1 102 ? -27.047 3.604 14.938 1 94.38 102 LYS B N 1
ATOM 6421 C CA . LYS B 1 102 ? -27.312 2.229 14.516 1 94.38 102 LYS B CA 1
ATOM 6422 C C . LYS B 1 102 ? -28.672 2.111 13.828 1 94.38 102 LYS B C 1
ATOM 6424 O O . LYS B 1 102 ? -28.797 1.401 12.828 1 94.38 102 LYS B O 1
ATOM 6429 N N . ILE B 1 103 ? -29.594 2.801 14.359 1 95.25 103 ILE B N 1
ATOM 6430 C CA . ILE B 1 103 ? -30.938 2.801 13.789 1 95.25 103 ILE B CA 1
ATOM 6431 C C . ILE B 1 103 ? -30.922 3.445 12.406 1 95.25 103 ILE B C 1
ATOM 6433 O O . ILE B 1 103 ? -31.547 2.945 11.469 1 95.25 103 ILE B O 1
ATOM 6437 N N . SER B 1 104 ? -30.156 4.516 12.336 1 95.56 104 SER B N 1
ATOM 6438 C CA . SER B 1 104 ? -30.047 5.207 11.055 1 95.56 104 SER B CA 1
ATOM 6439 C C . SER B 1 104 ? -29.422 4.312 9.992 1 95.56 104 SER B C 1
ATOM 6441 O O . SER B 1 104 ? -29.891 4.25 8.859 1 95.56 104 SER B O 1
ATOM 6443 N N . SER B 1 105 ? -28.359 3.674 10.359 1 96.25 105 SER B N 1
ATOM 6444 C CA . SER B 1 105 ? -27.609 2.859 9.398 1 96.25 105 SER B CA 1
ATOM 6445 C C . SER B 1 105 ? -28.438 1.661 8.938 1 96.25 105 SER B C 1
ATOM 6447 O O . SER B 1 105 ? -28.578 1.431 7.738 1 96.25 105 SER B O 1
ATOM 6449 N N . VAL B 1 106 ? -29.047 0.913 9.828 1 96.25 106 VAL B N 1
ATOM 6450 C CA . VAL B 1 106 ? -29.828 -0.27 9.5 1 96.25 106 VAL B CA 1
ATOM 6451 C C . VAL B 1 106 ? -31.125 0.148 8.805 1 96.25 106 VAL B C 1
ATOM 6453 O O . VAL B 1 106 ? -31.547 -0.489 7.84 1 96.25 106 VAL B O 1
ATOM 6456 N N . GLY B 1 107 ? -31.75 1.183 9.398 1 95.19 107 GLY B N 1
ATOM 6457 C CA . GLY B 1 107 ? -32.969 1.684 8.789 1 95.19 107 GLY B CA 1
ATOM 6458 C C . GLY B 1 107 ? -32.781 2.08 7.336 1 95.19 107 GLY B C 1
ATOM 6459 O O . GLY B 1 107 ? -33.594 1.729 6.484 1 95.19 107 GLY B O 1
ATOM 6460 N N . GLN B 1 108 ? -31.766 2.791 7.035 1 94.81 108 GLN B N 1
ATOM 6461 C CA . GLN B 1 108 ? -31.516 3.227 5.668 1 94.81 108 GLN B CA 1
ATOM 6462 C C . GLN B 1 108 ? -31.125 2.045 4.777 1 94.81 108 GLN B C 1
ATOM 6464 O O . GLN B 1 108 ? -31.453 2.035 3.586 1 94.81 108 GLN B O 1
ATOM 6469 N N . ALA B 1 109 ? -30.469 1.031 5.359 1 95.38 109 ALA B N 1
ATOM 6470 C CA . ALA B 1 109 ? -30.172 -0.18 4.602 1 95.38 109 ALA B CA 1
ATOM 6471 C C . ALA B 1 109 ? -31.453 -0.883 4.168 1 95.38 109 ALA B C 1
ATOM 6473 O O . ALA B 1 109 ? -31.562 -1.359 3.035 1 95.38 109 ALA B O 1
ATOM 6474 N N . ILE B 1 110 ? -32.375 -0.931 5.055 1 94.5 110 ILE B N 1
ATOM 6475 C CA . ILE B 1 110 ? -33.656 -1.559 4.762 1 94.5 110 ILE B CA 1
ATOM 6476 C C . ILE B 1 110 ? -34.375 -0.778 3.662 1 94.5 110 ILE B C 1
ATOM 6478 O O . ILE B 1 110 ? -34.906 -1.368 2.711 1 94.5 110 ILE B O 1
ATOM 6482 N N . ILE B 1 111 ? -34.344 0.484 3.785 1 92 111 ILE B N 1
ATOM 6483 C CA . ILE B 1 111 ? -35.031 1.321 2.812 1 92 111 ILE B CA 1
ATOM 6484 C C . ILE B 1 111 ? -34.344 1.203 1.45 1 92 111 ILE B C 1
ATOM 6486 O O . ILE B 1 111 ? -35.031 1.151 0.417 1 92 111 ILE B O 1
ATOM 6490 N N . GLN B 1 112 ? -33.062 1.227 1.469 1 90.5 112 GLN B N 1
ATOM 6491 C CA . GLN B 1 112 ? -32.344 1.07 0.217 1 90.5 112 GLN B CA 1
ATOM 6492 C C . GLN B 1 112 ? -32.656 -0.254 -0.459 1 90.5 112 GLN B C 1
ATOM 6494 O O . GLN B 1 112 ? -32.75 -0.328 -1.688 1 90.5 112 GLN B O 1
ATOM 6499 N N . ALA B 1 113 ? -32.844 -1.283 0.285 1 90.62 113 ALA B N 1
ATOM 6500 C CA . ALA B 1 113 ? -33.188 -2.594 -0.251 1 90.62 113 ALA B CA 1
ATOM 6501 C C . ALA B 1 113 ? -34.625 -2.611 -0.74 1 90.62 113 ALA B C 1
ATOM 6503 O O . ALA B 1 113 ? -34.969 -3.309 -1.702 1 90.62 113 ALA B O 1
ATOM 6504 N N . ALA B 1 114 ? -35.469 -1.871 -0.076 1 88.81 114 ALA B N 1
ATOM 6505 C CA . ALA B 1 114 ? -36.906 -1.837 -0.391 1 88.81 114 ALA B CA 1
ATOM 6506 C C . ALA B 1 114 ? -37.156 -0.984 -1.627 1 88.81 114 ALA B C 1
ATOM 6508 O O . ALA B 1 114 ? -38.125 -1.246 -2.377 1 88.81 114 ALA B O 1
ATOM 6509 N N . ARG B 1 115 ? -36.312 0.078 -1.784 1 84.88 115 ARG B N 1
ATOM 6510 C CA . ARG B 1 115 ? -36.469 0.999 -2.906 1 84.88 115 ARG B CA 1
ATOM 6511 C C . ARG B 1 115 ? -35.125 1.271 -3.574 1 84.88 115 ARG B C 1
ATOM 6513 O O . ARG B 1 115 ? -34.656 2.412 -3.6 1 84.88 115 ARG B O 1
ATOM 6520 N N . PRO B 1 116 ? -34.562 0.295 -4.203 1 78.19 116 PRO B N 1
ATOM 6521 C CA . PRO B 1 116 ? -33.219 0.417 -4.699 1 78.19 116 PRO B CA 1
ATOM 6522 C C . PRO B 1 116 ? -33.062 1.456 -5.809 1 78.19 116 PRO B C 1
ATOM 6524 O O . PRO B 1 116 ? -32 2.062 -5.969 1 78.19 116 PRO B O 1
ATOM 6527 N N . ARG B 1 117 ? -34.062 1.791 -6.574 1 76.25 117 ARG B N 1
ATOM 6528 C CA . ARG B 1 117 ? -33.938 2.676 -7.73 1 76.25 117 ARG B CA 1
ATOM 6529 C C . ARG B 1 117 ? -34.438 4.078 -7.402 1 76.25 117 ARG B C 1
ATOM 6531 O O . ARG B 1 117 ? -34.094 5.047 -8.078 1 76.25 117 ARG B O 1
ATOM 6538 N N . ALA B 1 118 ? -35.219 4.152 -6.316 1 75.12 118 ALA B N 1
ATOM 6539 C CA . ALA B 1 118 ? -35.938 5.41 -6.102 1 75.12 118 ALA B CA 1
ATOM 6540 C C . ALA B 1 118 ? -35.188 6.281 -5.086 1 75.12 118 ALA B C 1
ATOM 6542 O O . ALA B 1 118 ? -35.312 7.508 -5.105 1 75.12 118 ALA B O 1
ATOM 6543 N N . VAL B 1 119 ? -34.5 5.633 -4.238 1 81.94 119 VAL B N 1
ATOM 6544 C CA . VAL B 1 119 ? -33.938 6.426 -3.152 1 81.94 119 VAL B CA 1
ATOM 6545 C C . VAL B 1 119 ? -32.438 6.148 -3.039 1 81.94 119 VAL B C 1
ATOM 6547 O O . VAL B 1 119 ? -32 5.008 -3.211 1 81.94 119 VAL B O 1
ATOM 6550 N N . ILE B 1 120 ? -31.719 7.246 -2.939 1 88.25 120 ILE B N 1
ATOM 6551 C CA . ILE B 1 120 ? -30.312 7.156 -2.541 1 88.25 120 ILE B CA 1
ATOM 6552 C C . ILE B 1 120 ? -30.156 7.629 -1.099 1 88.25 120 ILE B C 1
ATOM 6554 O O . ILE B 1 120 ? -30.234 8.828 -0.82 1 88.25 120 ILE B O 1
ATOM 6558 N N . THR B 1 121 ? -29.984 6.676 -0.271 1 92 121 THR B N 1
ATOM 6559 C CA . THR B 1 121 ? -29.859 7.039 1.136 1 92 121 THR B CA 1
ATOM 6560 C C . THR B 1 121 ? -28.469 7.633 1.416 1 92 121 THR B C 1
ATOM 6562 O O . THR B 1 121 ? -27.469 7.172 0.863 1 92 121 THR B O 1
ATOM 6565 N N . PRO B 1 122 ? -28.391 8.633 2.248 1 93.62 122 PRO B N 1
ATOM 6566 C CA . PRO B 1 122 ? -27.141 9.352 2.512 1 93.62 122 PRO B CA 1
ATOM 6567 C C . PRO B 1 122 ? -26.062 8.453 3.1 1 93.62 122 PRO B C 1
ATOM 6569 O O . PRO B 1 122 ? -24.906 8.531 2.689 1 93.62 122 PRO B O 1
ATOM 6572 N N . LEU B 1 123 ? -26.391 7.562 3.973 1 95.5 123 LEU B N 1
ATOM 6573 C CA . LEU B 1 123 ? -25.375 6.781 4.672 1 95.5 123 LEU B CA 1
ATOM 6574 C C . LEU B 1 123 ? -24.781 5.719 3.756 1 95.5 123 LEU B C 1
ATOM 6576 O O . LEU B 1 123 ? -23.578 5.434 3.824 1 95.5 123 LEU B O 1
ATOM 6580 N N . GLN B 1 124 ? -25.641 5.105 2.979 1 95.06 124 GLN B N 1
ATOM 6581 C CA . GLN B 1 124 ? -25.141 4.105 2.047 1 95.06 124 GLN B CA 1
ATOM 6582 C C . GLN B 1 124 ? -24.219 4.738 1.007 1 95.06 124 GLN B C 1
ATOM 6584 O O . GLN B 1 124 ? -23.188 4.168 0.654 1 95.06 124 GLN B O 1
ATOM 6589 N N . LEU B 1 125 ? -24.562 5.906 0.535 1 95.44 125 LEU B N 1
ATOM 6590 C CA . LEU B 1 125 ? -23.719 6.625 -0.401 1 95.44 125 LEU B CA 1
ATOM 6591 C C . LEU B 1 125 ? -22.438 7.102 0.284 1 95.44 125 LEU B C 1
ATOM 6593 O O . LEU B 1 125 ? -21.344 6.922 -0.247 1 95.44 125 LEU B O 1
ATOM 6597 N N . GLY B 1 126 ? -22.656 7.738 1.427 1 96.75 126 GLY B N 1
ATOM 6598 C CA . GLY B 1 126 ? -21.516 8.25 2.168 1 96.75 126 GLY B CA 1
ATOM 6599 C C . GLY B 1 126 ? -20.469 7.191 2.463 1 96.75 126 GLY B C 1
ATOM 6600 O O . GLY B 1 126 ? -19.266 7.434 2.307 1 96.75 126 GLY B O 1
ATOM 6601 N N . LEU B 1 127 ? -20.906 6.047 2.857 1 96.94 127 LEU B N 1
ATOM 6602 C CA . LEU B 1 127 ? -19.984 4.957 3.166 1 96.94 127 LEU B CA 1
ATOM 6603 C C . LEU B 1 127 ? -19.266 4.484 1.908 1 96.94 127 LEU B C 1
ATOM 6605 O O . LEU B 1 127 ? -18.062 4.266 1.927 1 96.94 127 LEU B O 1
ATOM 6609 N N . GLY B 1 128 ? -20 4.266 0.868 1 96.75 128 GLY B N 1
ATOM 6610 C CA . GLY B 1 128 ? -19.375 3.852 -0.384 1 96.75 128 GLY B CA 1
ATOM 6611 C C . GLY B 1 128 ? -18.297 4.809 -0.864 1 96.75 128 GLY B C 1
ATOM 6612 O O . GLY B 1 128 ? -17.203 4.383 -1.233 1 96.75 128 GLY B O 1
ATOM 6613 N N . VAL B 1 129 ? -18.594 6.062 -0.826 1 96.06 129 VAL B N 1
ATOM 6614 C CA . VAL B 1 129 ? -17.656 7.094 -1.278 1 96.06 129 VAL B CA 1
ATOM 6615 C C . VAL B 1 129 ? -16.453 7.137 -0.355 1 96.06 129 VAL B C 1
ATOM 6617 O O . VAL B 1 129 ? -15.305 7.246 -0.819 1 96.06 129 VAL B O 1
ATOM 6620 N N . GLN B 1 130 ? -16.672 7.062 0.898 1 94.5 130 GLN B N 1
ATOM 6621 C CA . GLN B 1 130 ? -15.586 7.062 1.873 1 94.5 130 GLN B CA 1
ATOM 6622 C C . GLN B 1 130 ? -14.641 5.891 1.637 1 94.5 130 GLN B C 1
ATOM 6624 O O . GLN B 1 130 ? -13.414 6.062 1.636 1 94.5 130 GLN B O 1
ATOM 6629 N N . LEU B 1 131 ? -15.211 4.773 1.452 1 93.94 131 LEU B N 1
ATOM 6630 C CA . LEU B 1 131 ? -14.406 3.568 1.29 1 93.94 131 LEU B CA 1
ATOM 6631 C C . LEU B 1 131 ? -13.617 3.615 -0.014 1 93.94 131 LEU B C 1
ATOM 6633 O O . LEU B 1 131 ? -12.445 3.219 -0.052 1 93.94 131 LEU B O 1
ATOM 6637 N N . HIS B 1 132 ? -14.227 4.012 -1.002 1 93.25 132 HIS B N 1
ATOM 6638 C CA . HIS B 1 132 ? -13.508 4.113 -2.27 1 93.25 132 HIS B CA 1
ATOM 6639 C C . HIS B 1 132 ? -12.422 5.184 -2.207 1 93.25 132 HIS B C 1
ATOM 6641 O O . HIS B 1 132 ? -11.359 5.027 -2.811 1 93.25 132 HIS B O 1
ATOM 6647 N N . HIS B 1 133 ? -12.766 6.223 -1.526 1 90.81 133 HIS B N 1
ATOM 6648 C CA . HIS B 1 133 ? -11.797 7.301 -1.336 1 90.81 133 HIS B CA 1
ATOM 6649 C C . HIS B 1 133 ? -10.57 6.812 -0.575 1 90.81 133 HIS B C 1
ATOM 6651 O O . HIS B 1 133 ? -9.438 7.133 -0.946 1 90.81 133 HIS B O 1
ATOM 6657 N N . CYS B 1 134 ? -10.758 6.086 0.431 1 88.38 134 CYS B N 1
ATOM 6658 C CA . CYS B 1 134 ? -9.68 5.684 1.331 1 88.38 134 CYS B CA 1
ATOM 6659 C C . CYS B 1 134 ? -8.945 4.465 0.788 1 88.38 134 CYS B C 1
ATOM 6661 O O . CYS B 1 134 ? -7.742 4.312 1.012 1 88.38 134 CYS B O 1
ATOM 6663 N N . PHE B 1 135 ? -9.633 3.547 0.048 1 87.75 135 PHE B N 1
ATOM 6664 C CA . PHE B 1 135 ? -9.023 2.258 -0.254 1 87.75 135 PHE B CA 1
ATOM 6665 C C . PHE B 1 135 ? -9.031 1.996 -1.756 1 87.75 135 PHE B C 1
ATOM 6667 O O . PHE B 1 135 ? -8.32 1.11 -2.238 1 87.75 135 PHE B O 1
ATOM 6674 N N . ALA B 1 136 ? -9.797 2.67 -2.531 1 88.88 136 ALA B N 1
ATOM 6675 C CA . ALA B 1 136 ? -9.891 2.51 -3.979 1 88.88 136 ALA B CA 1
ATOM 6676 C C . ALA B 1 136 ? -10.086 1.046 -4.359 1 88.88 136 ALA B C 1
ATOM 6678 O O . ALA B 1 136 ? -9.383 0.52 -5.223 1 88.88 136 ALA B O 1
ATOM 6679 N N . SER B 1 137 ? -10.969 0.384 -3.707 1 88.38 137 SER B N 1
ATOM 6680 C CA . SER B 1 137 ? -11.18 -1.042 -3.93 1 88.38 137 SER B CA 1
ATOM 6681 C C . SER B 1 137 ? -12.609 -1.323 -4.387 1 88.38 137 SER B C 1
ATOM 6683 O O . SER B 1 137 ? -13.555 -1.168 -3.609 1 88.38 137 SER B O 1
ATOM 6685 N N . ARG B 1 138 ? -12.672 -1.747 -5.637 1 89.44 138 ARG B N 1
ATOM 6686 C CA . ARG B 1 138 ? -13.969 -2.178 -6.141 1 89.44 138 ARG B CA 1
ATOM 6687 C C . ARG B 1 138 ? -14.484 -3.383 -5.359 1 89.44 138 ARG B C 1
ATOM 6689 O O . ARG B 1 138 ? -15.688 -3.482 -5.082 1 89.44 138 ARG B O 1
ATOM 6696 N N . PHE B 1 139 ? -13.617 -4.285 -4.992 1 89.81 139 PHE B N 1
ATOM 6697 C CA . PHE B 1 139 ? -13.953 -5.473 -4.215 1 89.81 139 PHE B CA 1
ATOM 6698 C C . PHE B 1 139 ? -14.641 -5.09 -2.91 1 89.81 139 PHE B C 1
ATOM 6700 O O . PHE B 1 139 ? -15.68 -5.656 -2.561 1 89.81 139 PHE B O 1
ATOM 6707 N N . LEU B 1 140 ? -14.086 -4.102 -2.225 1 92.06 140 LEU B N 1
ATOM 6708 C CA . LEU B 1 140 ? -14.602 -3.652 -0.936 1 92.06 140 LEU B CA 1
ATOM 6709 C C . LEU B 1 140 ? -16 -3.066 -1.086 1 92.06 140 LEU B C 1
ATOM 6711 O O . LEU B 1 140 ? -16.922 -3.451 -0.362 1 92.06 140 LEU B O 1
ATOM 6715 N N . VAL B 1 141 ? -16.172 -2.205 -2.041 1 94.94 141 VAL B N 1
ATOM 6716 C CA . VAL B 1 141 ? -17.438 -1.508 -2.244 1 94.94 141 VAL B CA 1
ATOM 6717 C C . VAL B 1 141 ? -18.5 -2.5 -2.691 1 94.94 141 VAL B C 1
ATOM 6719 O O . VAL B 1 141 ? -19.625 -2.482 -2.182 1 94.94 141 VAL B O 1
ATOM 6722 N N . GLU B 1 142 ? -18.172 -3.422 -3.541 1 94.94 142 GLU B N 1
ATOM 6723 C CA . GLU B 1 142 ? -19.141 -4.383 -4.059 1 94.94 142 GLU B CA 1
ATOM 6724 C C . GLU B 1 142 ? -19.547 -5.402 -2.99 1 94.94 142 GLU B C 1
ATOM 6726 O O . GLU B 1 142 ? -20.688 -5.855 -2.951 1 94.94 142 GLU B O 1
ATOM 6731 N N . THR B 1 143 ? -18.594 -5.789 -2.221 1 95.19 143 THR B N 1
ATOM 6732 C CA . THR B 1 143 ? -18.906 -6.691 -1.118 1 95.19 143 THR B CA 1
ATOM 6733 C C . THR B 1 143 ? -19.953 -6.066 -0.197 1 95.19 143 THR B C 1
ATOM 6735 O O . THR B 1 143 ? -20.953 -6.699 0.128 1 95.19 143 THR B O 1
ATOM 6738 N N . LEU B 1 144 ? -19.766 -4.852 0.161 1 96.56 144 LEU B N 1
ATOM 6739 C CA . LEU B 1 144 ? -20.672 -4.172 1.072 1 96.56 144 LEU B CA 1
ATOM 6740 C C . LEU B 1 144 ? -22 -3.861 0.384 1 96.56 144 LEU B C 1
ATOM 6742 O O . LEU B 1 144 ? -23.047 -3.879 1.021 1 96.56 144 LEU B O 1
ATOM 6746 N N . TYR B 1 145 ? -21.984 -3.559 -0.91 1 95.19 145 TYR B N 1
ATOM 6747 C CA . TYR B 1 145 ? -23.203 -3.322 -1.67 1 95.19 145 TYR B CA 1
ATOM 6748 C C . TYR B 1 145 ? -24.078 -4.566 -1.693 1 95.19 145 TYR B C 1
ATOM 6750 O O . TYR B 1 145 ? -25.297 -4.48 -1.505 1 95.19 145 TYR B O 1
ATOM 6758 N N . ASN B 1 146 ? -23.438 -5.707 -1.926 1 94.25 146 ASN B N 1
ATOM 6759 C CA . ASN B 1 146 ? -24.188 -6.957 -1.978 1 94.25 146 ASN B CA 1
ATOM 6760 C C . ASN B 1 146 ? -24.812 -7.289 -0.63 1 94.25 146 ASN B C 1
ATOM 6762 O O . ASN B 1 146 ? -25.828 -7.988 -0.571 1 94.25 146 ASN B O 1
ATOM 6766 N N . LEU B 1 147 ? -24.25 -6.746 0.369 1 95.69 147 LEU B N 1
ATOM 6767 C CA . LEU B 1 147 ? -24.797 -6.922 1.707 1 95.69 147 LEU B CA 1
ATOM 6768 C C . LEU B 1 147 ? -25.766 -5.793 2.049 1 95.69 147 LEU B C 1
ATOM 6770 O O . LEU B 1 147 ? -26.312 -5.75 3.152 1 95.69 147 LEU B O 1
ATOM 6774 N N . VAL B 1 148 ? -25.953 -4.754 1.164 1 94.81 148 VAL B N 1
ATOM 6775 C CA . VAL B 1 148 ? -26.875 -3.621 1.207 1 94.81 148 VAL B CA 1
ATOM 6776 C C . VAL B 1 148 ? -26.344 -2.559 2.166 1 94.81 148 VAL B C 1
ATOM 6778 O O . VAL B 1 148 ? -27.094 -1.69 2.621 1 94.81 148 VAL B O 1
ATOM 6781 N N . PHE B 1 149 ? -25.062 -2.574 2.434 1 96.25 149 PHE B N 1
ATOM 6782 C CA . PHE B 1 149 ? -24.5 -1.679 3.438 1 96.25 149 PHE B CA 1
ATOM 6783 C C . PHE B 1 149 ? -23.969 -0.4 2.793 1 96.25 149 PHE B C 1
ATOM 6785 O O . PHE B 1 149 ? -23.734 0.594 3.479 1 96.25 149 PHE B O 1
ATOM 6792 N N . CYS B 1 150 ? -23.766 -0.427 1.543 1 95.75 150 CYS B N 1
ATOM 6793 C CA . CYS B 1 150 ? -23.359 0.798 0.857 1 95.75 150 CYS B CA 1
ATOM 6794 C C . CYS B 1 150 ? -23.891 0.819 -0.572 1 95.75 150 CYS B C 1
ATOM 6796 O O . CYS B 1 150 ? -24.531 -0.134 -1.014 1 95.75 150 CYS B O 1
ATOM 6798 N N . SER B 1 151 ? -23.719 1.92 -1.256 1 94.62 151 SER B N 1
ATOM 6799 C CA . SER B 1 151 ? -24.125 2.047 -2.648 1 94.62 151 SER B CA 1
ATOM 6800 C C . SER B 1 151 ? -23.234 1.228 -3.57 1 94.62 151 SER B C 1
ATOM 6802 O O . SER B 1 151 ? -22.141 0.828 -3.18 1 94.62 151 SER B O 1
ATOM 6804 N N . SER B 1 152 ? -23.766 0.974 -4.727 1 94.12 152 SER B N 1
ATOM 6805 C CA . SER B 1 152 ? -23.016 0.182 -5.703 1 94.12 152 SER B CA 1
ATOM 6806 C C . SER B 1 152 ? -21.781 0.925 -6.184 1 94.12 152 SER B C 1
ATOM 6808 O O . SER B 1 152 ? -21.703 2.15 -6.078 1 94.12 152 SER B O 1
ATOM 6810 N N . TYR B 1 153 ? -20.828 0.138 -6.688 1 94.5 153 TYR B N 1
ATOM 6811 C CA . TYR B 1 153 ? -19.609 0.731 -7.23 1 94.5 153 TYR B CA 1
ATOM 6812 C C . TYR B 1 153 ? -19.938 1.676 -8.383 1 94.5 153 TYR B C 1
ATOM 6814 O O . TYR B 1 153 ? -19.328 2.738 -8.508 1 94.5 153 TYR B O 1
ATOM 6822 N N . SER B 1 154 ? -20.875 1.335 -9.164 1 93.56 154 SER B N 1
ATOM 6823 C CA . SER B 1 154 ? -21.281 2.168 -10.289 1 93.56 154 SER B CA 1
ATOM 6824 C C . SER B 1 154 ? -21.844 3.506 -9.812 1 93.56 154 SER B C 1
ATOM 6826 O O . SER B 1 154 ? -21.578 4.543 -10.422 1 93.56 154 SER B O 1
ATOM 6828 N N . GLU B 1 155 ? -22.594 3.436 -8.766 1 94.12 155 GLU B N 1
ATOM 6829 C CA . GLU B 1 155 ? -23.141 4.668 -8.219 1 94.12 155 GLU B CA 1
ATOM 6830 C C . GLU B 1 155 ? -22.047 5.551 -7.617 1 94.12 155 GLU B C 1
ATOM 6832 O O . GLU B 1 155 ? -22.109 6.777 -7.727 1 94.12 155 GLU B O 1
ATOM 6837 N N . VAL B 1 156 ? -21.109 4.953 -6.949 1 95.62 156 VAL B N 1
ATOM 6838 C CA . VAL B 1 156 ? -19.984 5.691 -6.387 1 95.62 156 VAL B CA 1
ATOM 6839 C C . VAL B 1 156 ? -19.203 6.367 -7.508 1 95.62 156 VAL B C 1
ATOM 6841 O O . VAL B 1 156 ? -18.812 7.535 -7.391 1 95.62 156 VAL B O 1
ATOM 6844 N N . GLN B 1 157 ? -18.984 5.66 -8.594 1 93.38 157 GLN B N 1
ATOM 6845 C CA . GLN B 1 157 ? -18.312 6.223 -9.758 1 93.38 157 GLN B CA 1
ATOM 6846 C C . GLN B 1 157 ? -19.109 7.363 -10.367 1 93.38 157 GLN B C 1
ATOM 6848 O O . GLN B 1 157 ? -18.547 8.375 -10.797 1 93.38 157 GLN B O 1
ATOM 6853 N N . LYS B 1 158 ? -20.359 7.133 -10.406 1 94.12 158 LYS B N 1
ATOM 6854 C CA . LYS B 1 158 ? -21.234 8.18 -10.914 1 94.12 158 LYS B CA 1
ATOM 6855 C C . LYS B 1 158 ? -21.156 9.438 -10.055 1 94.12 158 LYS B C 1
ATOM 6857 O O . LYS B 1 158 ? -21.141 10.555 -10.578 1 94.12 158 LYS B O 1
ATOM 6862 N N . PHE B 1 159 ? -21.141 9.266 -8.773 1 95.12 159 PHE B N 1
ATOM 6863 C CA . PHE B 1 159 ? -20.969 10.398 -7.875 1 95.12 159 PHE B CA 1
ATOM 6864 C C . PHE B 1 159 ? -19.672 11.125 -8.156 1 95.12 159 PHE B C 1
ATOM 6866 O O . PHE B 1 159 ? -19.641 12.352 -8.266 1 95.12 159 PHE B O 1
ATOM 6873 N N . GLU B 1 160 ? -18.562 10.383 -8.258 1 93.56 160 GLU B N 1
ATOM 6874 C CA . GLU B 1 160 ? -17.25 10.969 -8.492 1 93.56 160 GLU B CA 1
ATOM 6875 C C . GLU B 1 160 ? -17.219 11.727 -9.82 1 93.56 160 GLU B C 1
ATOM 6877 O O . GLU B 1 160 ? -16.672 12.828 -9.898 1 93.56 160 GLU B O 1
ATOM 6882 N N . ASN B 1 161 ? -17.844 11.141 -10.781 1 93.56 161 ASN B N 1
ATOM 6883 C CA . ASN B 1 161 ? -17.906 11.797 -12.078 1 93.56 161 ASN B CA 1
ATOM 6884 C C . ASN B 1 161 ? -18.75 13.062 -12.023 1 93.56 161 ASN B C 1
ATOM 6886 O O . ASN B 1 161 ? -18.391 14.086 -12.602 1 93.56 161 ASN B O 1
ATOM 6890 N N . SER B 1 162 ? -19.859 12.945 -11.328 1 94.31 162 SER B N 1
ATOM 6891 C CA . SER B 1 162 ? -20.75 14.094 -11.172 1 94.31 162 SER B CA 1
ATOM 6892 C C . SER B 1 162 ? -20.062 15.227 -10.414 1 94.31 162 SER B C 1
ATOM 6894 O O . SER B 1 162 ? -20.203 16.391 -10.773 1 94.31 162 SER B O 1
ATOM 6896 N N . ALA B 1 163 ? -19.375 14.82 -9.414 1 92.56 163 ALA B N 1
ATOM 6897 C CA . ALA B 1 163 ? -18.641 15.812 -8.625 1 92.56 163 ALA B CA 1
ATOM 6898 C C . ALA B 1 163 ? -17.547 16.469 -9.453 1 92.56 163 ALA B C 1
ATOM 6900 O O . ALA B 1 163 ? -17.344 17.688 -9.367 1 92.56 163 ALA B O 1
ATOM 6901 N N . ALA B 1 164 ? -16.875 15.703 -10.219 1 91.38 164 ALA B N 1
ATOM 6902 C CA . ALA B 1 164 ? -15.781 16.219 -11.055 1 91.38 164 ALA B CA 1
ATOM 6903 C C . ALA B 1 164 ? -16.297 17.25 -12.055 1 91.38 164 ALA B C 1
ATOM 6905 O O . ALA B 1 164 ? -15.672 18.297 -12.25 1 91.38 164 ALA B O 1
ATOM 6906 N N . ILE B 1 165 ? -17.438 16.984 -12.633 1 89.69 165 ILE B N 1
ATOM 6907 C CA . ILE B 1 165 ? -17.984 17.859 -13.664 1 89.69 165 ILE B CA 1
ATOM 6908 C C . ILE B 1 165 ? -18.594 19.094 -13.023 1 89.69 165 ILE B C 1
ATOM 6910 O O . ILE B 1 165 ? -18.438 20.203 -13.531 1 89.69 165 ILE B O 1
ATOM 6914 N N . SER B 1 166 ? -19.297 18.875 -11.977 1 88.31 166 SER B N 1
ATOM 6915 C CA . SER B 1 166 ? -20.016 19.969 -11.344 1 88.31 166 SER B CA 1
ATOM 6916 C C . SER B 1 166 ? -19.047 20.953 -10.688 1 88.31 166 SER B C 1
ATOM 6918 O O . SER B 1 166 ? -19.281 22.156 -10.695 1 88.31 166 SER B O 1
ATOM 6920 N N . GLN B 1 167 ? -18.031 20.484 -10.164 1 83.31 167 GLN B N 1
ATOM 6921 C CA . GLN B 1 167 ? -17.078 21.344 -9.461 1 83.31 167 GLN B CA 1
ATOM 6922 C C . GLN B 1 167 ? -16.016 21.891 -10.414 1 83.31 167 GLN B C 1
ATOM 6924 O O . GLN B 1 167 ? -15.594 23.031 -10.281 1 83.31 167 GLN B O 1
ATOM 6929 N N . GLY B 1 168 ? -15.641 21.047 -11.352 1 79.25 168 GLY B N 1
ATOM 6930 C CA . GLY B 1 168 ? -14.586 21.469 -12.258 1 79.25 168 GLY B CA 1
ATOM 6931 C C . GLY B 1 168 ? -13.281 21.781 -11.555 1 79.25 168 GLY B C 1
ATOM 6932 O O . GLY B 1 168 ? -12.844 21.047 -10.672 1 79.25 168 GLY B O 1
ATOM 6933 N N . ILE B 1 169 ? -12.719 22.953 -11.992 1 84.12 169 ILE B N 1
ATOM 6934 C CA . ILE B 1 169 ? -11.43 23.344 -11.438 1 84.12 169 ILE B CA 1
ATOM 6935 C C . ILE B 1 169 ? -11.633 24.469 -10.414 1 84.12 169 ILE B C 1
ATOM 6937 O O . ILE B 1 169 ? -10.664 25.016 -9.891 1 84.12 169 ILE B O 1
ATOM 6941 N N . ASN B 1 170 ? -12.844 24.719 -10.078 1 84.44 170 ASN B N 1
ATOM 6942 C CA . ASN B 1 170 ? -13.148 25.844 -9.203 1 84.44 170 ASN B CA 1
ATOM 6943 C C . ASN B 1 170 ? -12.875 25.516 -7.742 1 84.44 170 ASN B C 1
ATOM 6945 O O . ASN B 1 170 ? -13.023 24.375 -7.316 1 84.44 170 ASN B O 1
ATOM 6949 N N . ILE B 1 171 ? -12.445 26.516 -7.051 1 86.5 171 ILE B N 1
ATOM 6950 C CA . ILE B 1 171 ? -12.281 26.422 -5.605 1 86.5 171 ILE B CA 1
ATOM 6951 C C . ILE B 1 171 ? -13.648 26.344 -4.934 1 86.5 171 ILE B C 1
ATOM 6953 O O . ILE B 1 171 ? -14.484 27.234 -5.109 1 86.5 171 ILE B O 1
ATOM 6957 N N . PRO B 1 172 ? -13.828 25.281 -4.191 1 81.75 172 PRO B N 1
ATOM 6958 C CA . PRO B 1 172 ? -15.141 25.109 -3.561 1 81.75 172 PRO B CA 1
ATOM 6959 C C . PRO B 1 172 ? -15.492 26.25 -2.605 1 81.75 172 PRO B C 1
ATOM 6961 O O . PRO B 1 172 ? -14.75 26.516 -1.657 1 81.75 172 PRO B O 1
ATOM 6964 N N . GLY B 1 173 ? -16.609 26.953 -2.84 1 79.75 173 GLY B N 1
ATOM 6965 C CA . GLY B 1 173 ? -17.125 27.969 -1.932 1 79.75 173 GLY B CA 1
ATOM 6966 C C . GLY B 1 173 ? -16.219 29.172 -1.816 1 79.75 173 GLY B C 1
ATOM 6967 O O . GLY B 1 173 ? -16.203 29.844 -0.783 1 79.75 173 GLY B O 1
ATOM 6968 N N . TYR B 1 174 ? -15.523 29.5 -2.781 1 87 174 TYR B N 1
ATOM 6969 C CA . TYR B 1 174 ? -14.57 30.594 -2.713 1 87 174 TYR B CA 1
ATOM 6970 C C . TYR B 1 174 ? -15.25 31.875 -2.229 1 87 174 TYR B C 1
ATOM 6972 O O . TYR B 1 174 ? -16.375 32.188 -2.619 1 87 174 TYR B O 1
ATOM 6980 N N . SER B 1 175 ? -14.562 32.438 -1.24 1 84.94 175 SER B N 1
ATOM 6981 C CA . SER B 1 175 ? -14.961 33.75 -0.714 1 84.94 175 SER B CA 1
ATOM 6982 C C . SER B 1 175 ? -13.836 34.781 -0.853 1 84.94 175 SER B C 1
ATOM 6984 O O . SER B 1 175 ? -12.656 34.406 -0.756 1 84.94 175 SER B O 1
ATOM 6986 N N . ASP B 1 176 ? -14.211 36 -0.975 1 85.69 176 ASP B N 1
ATOM 6987 C CA . ASP B 1 176 ? -13.242 37.094 -1.167 1 85.69 176 ASP B CA 1
ATOM 6988 C C . ASP B 1 176 ? -12.359 37.25 0.067 1 85.69 176 ASP B C 1
ATOM 6990 O O . ASP B 1 176 ? -11.281 37.844 -0.012 1 85.69 176 ASP B O 1
ATOM 6994 N N . ASP B 1 177 ? -12.734 36.688 1.082 1 86.12 177 ASP B N 1
ATOM 6995 C CA . ASP B 1 177 ? -11.984 36.844 2.326 1 86.12 177 ASP B CA 1
ATOM 6996 C C . ASP B 1 177 ? -10.875 35.812 2.43 1 86.12 177 ASP B C 1
ATOM 6998 O O . ASP B 1 177 ? -10.047 35.875 3.344 1 86.12 177 ASP B O 1
ATOM 7002 N N . SER B 1 178 ? -10.758 35.031 1.454 1 91.81 178 SER B N 1
ATOM 7003 C CA . SER B 1 178 ? -9.773 33.969 1.527 1 91.81 178 SER B CA 1
ATOM 7004 C C . SER B 1 178 ? -8.516 34.312 0.73 1 91.81 178 SER B C 1
ATOM 7006 O O . SER B 1 178 ? -8.594 35 -0.283 1 91.81 178 SER B O 1
ATOM 7008 N N . PHE B 1 179 ? -7.395 34 1.266 1 96.38 179 PHE B N 1
ATOM 7009 C CA . PHE B 1 179 ? -6.117 34.156 0.579 1 96.38 179 PHE B CA 1
ATOM 7010 C C . PHE B 1 179 ? -5.773 32.906 -0.207 1 96.38 179 PHE B C 1
ATOM 7012 O O . PHE B 1 179 ? -5.816 31.781 0.335 1 96.38 179 PHE B O 1
ATOM 7019 N N . VAL B 1 180 ? -5.48 33.094 -1.489 1 96.56 180 VAL B N 1
ATOM 7020 C CA . VAL B 1 180 ? -5.215 31.938 -2.355 1 96.56 180 VAL B CA 1
ATOM 7021 C C . VAL B 1 180 ? -3.75 31.953 -2.795 1 96.56 180 VAL B C 1
ATOM 7023 O O . VAL B 1 180 ? -3.221 33 -3.176 1 96.56 180 VAL B O 1
ATOM 7026 N N . GLN B 1 181 ? -3.111 30.875 -2.666 1 97.5 181 GLN B N 1
ATOM 7027 C CA . GLN B 1 181 ? -1.765 30.719 -3.201 1 97.5 181 GLN B CA 1
ATOM 7028 C C . GLN B 1 181 ? -1.615 29.359 -3.895 1 97.5 181 GLN B C 1
ATOM 7030 O O . GLN B 1 181 ? -2.35 28.422 -3.594 1 97.5 181 GLN B O 1
ATOM 7035 N N . PHE B 1 182 ? -0.702 29.25 -4.84 1 98 182 PHE B N 1
ATOM 7036 C CA . PHE B 1 182 ? -0.544 28.062 -5.672 1 98 182 PHE B CA 1
ATOM 7037 C C . PHE B 1 182 ? 0.836 27.438 -5.48 1 98 182 PHE B C 1
ATOM 7039 O O . PHE B 1 182 ? 1.789 28.141 -5.125 1 98 182 PHE B O 1
ATOM 7046 N N . VAL B 1 183 ? 0.878 26.172 -5.59 1 98.12 183 VAL B N 1
ATOM 7047 C CA . VAL B 1 183 ? 2.131 25.422 -5.539 1 98.12 183 VAL B CA 1
ATOM 7048 C C . VAL B 1 183 ? 2.184 24.422 -6.684 1 98.12 183 VAL B C 1
ATOM 7050 O O . VAL B 1 183 ? 1.179 23.781 -7.004 1 98.12 183 VAL B O 1
ATOM 7053 N N . ALA B 1 184 ? 3.266 24.359 -7.367 1 97.88 184 ALA B N 1
ATOM 7054 C CA . ALA B 1 184 ? 3.469 23.375 -8.43 1 97.88 184 ALA B CA 1
ATOM 7055 C C . ALA B 1 184 ? 4.773 22.609 -8.227 1 97.88 184 ALA B C 1
ATOM 7057 O O . ALA B 1 184 ? 5.773 23.188 -7.793 1 97.88 184 ALA B O 1
ATOM 7058 N N . ASP B 1 185 ? 4.727 21.375 -8.484 1 95.06 185 ASP B N 1
ATOM 7059 C CA . ASP B 1 185 ? 5.879 20.5 -8.297 1 95.06 185 ASP B CA 1
ATOM 7060 C C . ASP B 1 185 ? 5.805 19.297 -9.219 1 95.06 185 ASP B C 1
ATOM 7062 O O . ASP B 1 185 ? 4.75 19 -9.789 1 95.06 185 ASP B O 1
ATOM 7066 N N . ASN B 1 186 ? 6.926 18.703 -9.461 1 92.19 186 ASN B N 1
ATOM 7067 C CA . ASN B 1 186 ? 6.984 17.516 -10.312 1 92.19 186 ASN B CA 1
ATOM 7068 C C . ASN B 1 186 ? 6.301 16.312 -9.656 1 92.19 186 ASN B C 1
ATOM 7070 O O . ASN B 1 186 ? 6.402 16.125 -8.445 1 92.19 186 ASN B O 1
ATOM 7074 N N . VAL B 1 187 ? 5.566 15.594 -10.43 1 86.75 187 VAL B N 1
ATOM 7075 C CA . VAL B 1 187 ? 4.926 14.352 -10 1 86.75 187 VAL B CA 1
ATOM 7076 C C . VAL B 1 187 ? 5.465 13.188 -10.82 1 86.75 187 VAL B C 1
ATOM 7078 O O . VAL B 1 187 ? 5.336 13.164 -12.047 1 86.75 187 VAL B O 1
ATOM 7081 N N . ASP B 1 188 ? 6.125 12.227 -10.164 1 75.88 188 ASP B N 1
ATOM 7082 C CA . ASP B 1 188 ? 6.664 11.055 -10.852 1 75.88 188 ASP B CA 1
ATOM 7083 C C . ASP B 1 188 ? 6.047 9.773 -10.297 1 75.88 188 ASP B C 1
ATOM 7085 O O . ASP B 1 188 ? 5.918 9.609 -9.078 1 75.88 188 ASP B O 1
ATOM 7089 N N . HIS B 1 189 ? 5.504 9.031 -11.141 1 68.75 189 HIS B N 1
ATOM 7090 C CA . HIS B 1 189 ? 5 7.742 -10.688 1 68.75 189 HIS B CA 1
ATOM 7091 C C . HIS B 1 189 ? 5.449 6.621 -11.617 1 68.75 189 HIS B C 1
ATOM 7093 O O . HIS B 1 189 ? 5.301 6.719 -12.836 1 68.75 189 HIS B O 1
ATOM 7099 N N . ASP B 1 190 ? 6.066 5.719 -10.953 1 61.09 190 ASP B N 1
ATOM 7100 C CA . ASP B 1 190 ? 6.5 4.535 -11.688 1 61.09 190 ASP B CA 1
ATOM 7101 C C . ASP B 1 190 ? 5.391 3.486 -11.742 1 61.09 190 ASP B C 1
ATOM 7103 O O . ASP B 1 190 ? 4.977 2.961 -10.711 1 61.09 190 ASP B O 1
ATOM 7107 N N . ILE B 1 191 ? 4.664 3.576 -12.781 1 57.81 191 ILE B N 1
ATOM 7108 C CA . ILE B 1 191 ? 3.697 2.5 -12.961 1 57.81 191 ILE B CA 1
ATOM 7109 C C . ILE B 1 191 ? 4.363 1.319 -13.664 1 57.81 191 ILE B C 1
ATOM 7111 O O . ILE B 1 191 ? 5.18 1.508 -14.57 1 57.81 191 ILE B O 1
ATOM 7115 N N . ARG B 1 192 ? 4.199 0.278 -13.078 1 58.94 192 ARG B N 1
ATOM 7116 C CA . ARG B 1 192 ? 4.715 -0.913 -13.75 1 58.94 192 ARG B CA 1
ATOM 7117 C C . ARG B 1 192 ? 3.92 -1.215 -15.016 1 58.94 192 ARG B C 1
ATOM 7119 O O . ARG B 1 192 ? 2.74 -1.567 -14.945 1 58.94 192 ARG B O 1
ATOM 7126 N N . THR B 1 193 ? 4.406 -0.855 -16.125 1 64.75 193 THR B N 1
ATOM 7127 C CA . THR B 1 193 ? 3.791 -1.177 -17.406 1 64.75 193 THR B CA 1
ATOM 7128 C C . THR B 1 193 ? 4.488 -2.367 -18.062 1 64.75 193 THR B C 1
ATOM 7130 O O . THR B 1 193 ? 5.582 -2.758 -17.656 1 64.75 193 THR B O 1
ATOM 7133 N N . LEU B 1 194 ? 3.834 -2.994 -19.016 1 65.38 194 LEU B N 1
ATOM 7134 C CA . LEU B 1 194 ? 4.359 -4.152 -19.734 1 65.38 194 LEU B CA 1
ATOM 7135 C C . LEU B 1 194 ? 5.699 -3.826 -20.375 1 65.38 194 LEU B C 1
ATOM 7137 O O . LEU B 1 194 ? 6.617 -4.648 -20.359 1 65.38 194 LEU B O 1
ATOM 7141 N N . ASP B 1 195 ? 5.816 -2.572 -20.906 1 69.31 195 ASP B N 1
ATOM 7142 C CA . ASP B 1 195 ? 7.008 -2.225 -21.672 1 69.31 195 ASP B CA 1
ATOM 7143 C C . ASP B 1 195 ? 7.98 -1.399 -20.828 1 69.31 195 ASP B C 1
ATOM 7145 O O . ASP B 1 195 ? 9.102 -1.114 -21.266 1 69.31 195 ASP B O 1
ATOM 7149 N N . GLY B 1 196 ? 7.617 -1.217 -19.531 1 63.31 196 GLY B N 1
ATOM 7150 C CA . GLY B 1 196 ? 8.492 -0.451 -18.656 1 63.31 196 GLY B CA 1
ATOM 7151 C C . GLY B 1 196 ? 8.422 1.044 -18.906 1 63.31 196 GLY B C 1
ATOM 7152 O O . GLY B 1 196 ? 9.102 1.822 -18.234 1 63.31 196 GLY B O 1
ATOM 7153 N N . TYR B 1 197 ? 7.578 1.311 -20.094 1 62.16 197 TYR B N 1
ATOM 7154 C CA . TYR B 1 197 ? 7.367 2.73 -20.359 1 62.16 197 TYR B CA 1
ATOM 7155 C C . TYR B 1 197 ? 6.172 3.258 -19.578 1 62.16 197 TYR B C 1
ATOM 7157 O O . TYR B 1 197 ? 5.371 2.477 -19.047 1 62.16 197 TYR B O 1
ATOM 7165 N N . GLY B 1 198 ? 6.059 4.422 -19.469 1 58.62 198 GLY B N 1
ATOM 7166 C CA . GLY B 1 198 ? 4.816 4.996 -18.969 1 58.62 198 GLY B CA 1
ATOM 7167 C C . GLY B 1 198 ? 4.898 5.43 -17.516 1 58.62 198 GLY B C 1
ATOM 7168 O O . GLY B 1 198 ? 3.889 5.434 -16.812 1 58.62 198 GLY B O 1
ATOM 7169 N N . THR B 1 199 ? 6.16 5.504 -17.141 1 64.38 199 THR B N 1
ATOM 7170 C CA . THR B 1 199 ? 6.25 6.203 -15.859 1 64.38 199 THR B CA 1
ATOM 7171 C C . THR B 1 199 ? 5.738 7.637 -15.992 1 64.38 199 THR B C 1
ATOM 7173 O O . THR B 1 199 ? 6.039 8.32 -16.969 1 64.38 199 THR B O 1
ATOM 7176 N N . PHE B 1 200 ? 4.594 7.887 -15.398 1 72.5 200 PHE B N 1
ATOM 7177 C CA . PHE B 1 200 ? 4.023 9.227 -15.461 1 72.5 200 PHE B CA 1
ATOM 7178 C C . PHE B 1 200 ? 4.969 10.25 -14.844 1 72.5 200 PHE B C 1
ATOM 7180 O O . PHE B 1 200 ? 5.391 10.094 -13.695 1 72.5 200 PHE B O 1
ATOM 7187 N N . HIS B 1 201 ? 5.398 11.141 -15.773 1 79.56 201 HIS B N 1
ATOM 7188 C CA . HIS B 1 201 ? 6.098 12.352 -15.367 1 79.56 201 HIS B CA 1
ATOM 7189 C C . HIS B 1 201 ? 5.273 13.594 -15.68 1 79.56 201 HIS B C 1
ATOM 7191 O O . HIS B 1 201 ? 4.941 13.852 -16.844 1 79.56 201 HIS B O 1
ATOM 7197 N N . GLY B 1 202 ? 4.891 14.227 -14.656 1 88.5 202 GLY B N 1
ATOM 7198 C CA . GLY B 1 202 ? 4.062 15.398 -14.891 1 88.5 202 GLY B CA 1
ATOM 7199 C C . GLY B 1 202 ? 4.258 16.484 -13.844 1 88.5 202 GLY B C 1
ATOM 7200 O O . GLY B 1 202 ? 5.191 16.422 -13.039 1 88.5 202 GLY B O 1
ATOM 7201 N N . MET B 1 203 ? 3.535 17.594 -14.078 1 94.38 203 MET B N 1
ATOM 7202 C CA . MET B 1 203 ? 3.508 18.703 -13.141 1 94.38 203 MET B CA 1
ATOM 7203 C C . MET B 1 203 ? 2.225 18.703 -12.32 1 94.38 203 MET B C 1
ATOM 7205 O O . MET B 1 203 ? 1.126 18.781 -12.867 1 94.38 203 MET B O 1
ATOM 7209 N N . GLY B 1 204 ? 2.414 18.469 -11 1 93.69 204 GLY B N 1
ATOM 7210 C CA . GLY B 1 204 ? 1.278 18.625 -10.102 1 93.69 204 GLY B CA 1
ATOM 7211 C C . GLY B 1 204 ? 1.083 20.047 -9.609 1 93.69 204 GLY B C 1
ATOM 7212 O O . GLY B 1 204 ? 2.055 20.781 -9.414 1 93.69 204 GLY B O 1
ATOM 7213 N N . ILE B 1 205 ? -0.168 20.484 -9.477 1 96.12 205 ILE B N 1
ATOM 7214 C CA . ILE B 1 205 ? -0.504 21.844 -9.031 1 96.12 205 ILE B CA 1
ATOM 7215 C C . ILE B 1 205 ? -1.576 21.781 -7.945 1 96.12 205 ILE B C 1
ATOM 7217 O O . ILE B 1 205 ? -2.521 20.984 -8.047 1 96.12 205 ILE B O 1
ATOM 7221 N N . ILE B 1 206 ? -1.413 22.516 -6.871 1 95.12 206 ILE B N 1
ATOM 7222 C CA . ILE B 1 206 ? -2.449 22.656 -5.852 1 95.12 206 ILE B CA 1
ATOM 7223 C C . ILE B 1 206 ? -2.707 24.125 -5.562 1 95.12 206 ILE B C 1
ATOM 7225 O O . ILE B 1 206 ? -1.868 24.984 -5.863 1 95.12 206 ILE B O 1
ATOM 7229 N N . ALA B 1 207 ? -3.828 24.438 -5.082 1 95.94 207 ALA B N 1
ATOM 7230 C CA . ALA B 1 207 ? -4.172 25.734 -4.535 1 95.94 207 ALA B CA 1
ATOM 7231 C C . ALA B 1 207 ? -4.473 25.641 -3.041 1 95.94 207 ALA B C 1
ATOM 7233 O O . ALA B 1 207 ? -5.207 24.766 -2.604 1 95.94 207 ALA B O 1
ATOM 7234 N N . GLY B 1 208 ? -3.758 26.438 -2.268 1 95.19 208 GLY B N 1
ATOM 7235 C CA . GLY B 1 208 ? -4.07 26.578 -0.854 1 95.19 208 GLY B CA 1
ATOM 7236 C C . GLY B 1 208 ? -4.938 27.781 -0.552 1 95.19 208 GLY B C 1
ATOM 7237 O O . GLY B 1 208 ? -4.637 28.891 -0.996 1 95.19 208 GLY B O 1
ATOM 7238 N N . ILE B 1 209 ? -6.043 27.578 0.12 1 95.19 209 ILE B N 1
ATOM 7239 C CA . ILE B 1 209 ? -6.98 28.641 0.466 1 95.19 209 ILE B CA 1
ATOM 7240 C C . ILE B 1 209 ? -7.043 28.797 1.983 1 95.19 209 ILE B C 1
ATOM 7242 O O . ILE B 1 209 ? -7.324 27.844 2.705 1 95.19 209 ILE B O 1
ATOM 7246 N N . THR B 1 210 ? -6.773 29.906 2.432 1 95.56 210 THR B N 1
ATOM 7247 C CA . THR B 1 210 ? -6.785 30.188 3.865 1 95.56 210 THR B CA 1
ATOM 7248 C C . THR B 1 210 ? -7.676 31.375 4.184 1 95.56 210 THR B C 1
ATOM 7250 O O . THR B 1 210 ? -7.418 32.5 3.717 1 95.56 210 THR B O 1
ATOM 7253 N N . PRO B 1 211 ? -8.703 31.344 4.977 1 93.69 211 PRO B N 1
ATOM 7254 C CA . PRO B 1 211 ? -9.195 30.125 5.621 1 93.69 211 PRO B CA 1
ATOM 7255 C C . PRO B 1 211 ? -9.922 29.203 4.656 1 93.69 211 PRO B C 1
ATOM 7257 O O . PRO B 1 211 ? -10.305 29.609 3.561 1 93.69 211 PRO B O 1
ATOM 7260 N N . GLU B 1 212 ? -10.055 27.984 5.086 1 89.75 212 GLU B N 1
ATOM 7261 C CA . GLU B 1 212 ? -10.695 26.969 4.25 1 89.75 212 GLU B CA 1
ATOM 7262 C C . GLU B 1 212 ? -12.148 27.328 3.973 1 89.75 212 GLU B C 1
ATOM 7264 O O . GLU B 1 212 ? -12.828 27.906 4.832 1 89.75 212 GLU B O 1
ATOM 7269 N N . THR B 1 213 ? -12.477 27.031 2.74 1 85.31 213 THR B N 1
ATOM 7270 C CA . THR B 1 213 ? -13.867 27.203 2.338 1 85.31 213 THR B CA 1
ATOM 7271 C C . THR B 1 213 ? -14.492 25.859 1.971 1 85.31 213 THR B C 1
ATOM 7273 O O . THR B 1 213 ? -13.789 24.938 1.545 1 85.31 213 THR B O 1
ATOM 7276 N N . LYS B 1 214 ? -15.766 25.641 2.285 1 77.75 214 LYS B N 1
ATOM 7277 C CA . LYS B 1 214 ? -16.469 24.406 1.966 1 77.75 214 LYS B CA 1
ATOM 7278 C C . LYS B 1 214 ? -17.641 24.656 1.021 1 77.75 214 LYS B C 1
ATOM 7280 O O . LYS B 1 214 ? -18.219 25.734 1.037 1 77.75 214 LYS B O 1
ATOM 7285 N N . ARG B 1 215 ? -17.75 23.672 0.285 1 77.56 215 ARG B N 1
ATOM 7286 C CA . ARG B 1 215 ? -18.891 23.766 -0.627 1 77.56 215 ARG B CA 1
ATOM 7287 C C . ARG B 1 215 ? -20.203 23.484 0.103 1 77.56 215 ARG B C 1
ATOM 7289 O O . ARG B 1 215 ? -20.281 22.531 0.882 1 77.56 215 ARG B O 1
ATOM 7296 N N . THR B 1 216 ? -21.172 24.344 -0.234 1 77.25 216 THR B N 1
ATOM 7297 C CA . THR B 1 216 ? -22.484 24.156 0.398 1 77.25 216 THR B CA 1
ATOM 7298 C C . THR B 1 216 ? -23.5 23.656 -0.614 1 77.25 216 THR B C 1
ATOM 7300 O O . THR B 1 216 ? -24.531 23.094 -0.234 1 77.25 216 THR B O 1
ATOM 7303 N N . GLN B 1 217 ? -23.156 23.703 -1.883 1 82.38 217 GLN B N 1
ATOM 7304 C CA . GLN B 1 217 ? -24.125 23.312 -2.908 1 82.38 217 GLN B CA 1
ATOM 7305 C C . GLN B 1 217 ? -24.094 21.797 -3.137 1 82.38 217 GLN B C 1
ATOM 7307 O O . GLN B 1 217 ? -23.031 21.172 -3.117 1 82.38 217 GLN B O 1
ATOM 7312 N N . PRO B 1 218 ? -25.297 21.203 -3.328 1 89.75 218 PRO B N 1
ATOM 7313 C CA . PRO B 1 218 ? -25.359 19.766 -3.59 1 89.75 218 PRO B CA 1
ATOM 7314 C C . PRO B 1 218 ? -24.797 19.391 -4.953 1 89.75 218 PRO B C 1
ATOM 7316 O O . PRO B 1 218 ? -24.812 20.188 -5.887 1 89.75 218 PRO B O 1
ATOM 7319 N N . ILE B 1 219 ? -24.297 18.25 -5.102 1 92.75 219 ILE B N 1
ATOM 7320 C CA . ILE B 1 219 ? -23.766 17.703 -6.355 1 92.75 219 ILE B CA 1
ATOM 7321 C C . ILE B 1 219 ? -24.906 17.078 -7.16 1 92.75 219 ILE B C 1
ATOM 7323 O O . ILE B 1 219 ? -25.609 16.203 -6.672 1 92.75 219 ILE B O 1
ATOM 7327 N N . PRO B 1 220 ? -25.125 17.547 -8.312 1 93.88 220 PRO B N 1
ATOM 7328 C CA . PRO B 1 220 ? -26.172 16.938 -9.141 1 93.88 220 PRO B CA 1
ATOM 7329 C C . PRO B 1 220 ? -25.828 15.523 -9.586 1 93.88 220 PRO B C 1
ATOM 7331 O O . PRO B 1 220 ? -24.656 15.203 -9.781 1 93.88 220 PRO B O 1
ATOM 7334 N N . ARG B 1 221 ? -26.812 14.695 -9.688 1 94 221 ARG B N 1
ATOM 7335 C CA . ARG B 1 221 ? -26.656 13.344 -10.203 1 94 221 ARG B CA 1
ATOM 7336 C C . ARG B 1 221 ? -26.734 13.32 -11.727 1 94 221 ARG B C 1
ATOM 7338 O O . ARG B 1 221 ? -27.828 13.305 -12.297 1 94 221 ARG B O 1
ATOM 7345 N N . LEU B 1 222 ? -25.531 13.203 -12.344 1 92.06 222 LEU B N 1
ATOM 7346 C CA . LEU B 1 222 ? -25.453 13.359 -13.789 1 92.06 222 LEU B CA 1
ATOM 7347 C C . LEU B 1 222 ? -25 12.062 -14.453 1 92.06 222 LEU B C 1
ATOM 7349 O O . LEU B 1 222 ? -24.297 11.258 -13.836 1 92.06 222 LEU B O 1
ATOM 7353 N N . ASP B 1 223 ? -25.5 11.82 -15.57 1 88.44 223 ASP B N 1
ATOM 7354 C CA . ASP B 1 223 ? -24.938 10.781 -16.422 1 88.44 223 ASP B CA 1
ATOM 7355 C C . ASP B 1 223 ? -23.781 11.328 -17.266 1 88.44 223 ASP B C 1
ATOM 7357 O O . ASP B 1 223 ? -24 11.969 -18.281 1 88.44 223 ASP B O 1
ATOM 7361 N N . VAL B 1 224 ? -22.625 11.133 -16.766 1 84 224 VAL B N 1
ATOM 7362 C CA . VAL B 1 224 ? -21.438 11.734 -17.359 1 84 224 VAL B CA 1
ATOM 7363 C C . VAL B 1 224 ? -20.75 10.719 -18.266 1 84 224 VAL B C 1
ATOM 7365 O O . VAL B 1 224 ? -20.562 9.562 -17.891 1 84 224 VAL B O 1
ATOM 7368 N N . VAL B 1 225 ? -20.469 11.156 -19.453 1 79.56 225 VAL B N 1
ATOM 7369 C CA . VAL B 1 225 ? -19.656 10.367 -20.375 1 79.56 225 VAL B CA 1
ATOM 7370 C C . VAL B 1 225 ? -18.172 10.688 -20.156 1 79.56 225 VAL B C 1
ATOM 7372 O O . VAL B 1 225 ? -17.812 11.836 -19.859 1 79.56 225 VAL B O 1
ATOM 7375 N N . GLN B 1 226 ? -17.328 9.773 -20.172 1 76.5 226 GLN B N 1
ATOM 7376 C CA . GLN B 1 226 ? -15.906 9.891 -19.891 1 76.5 226 GLN B CA 1
ATOM 7377 C C . GLN B 1 226 ? -15.258 10.969 -20.75 1 76.5 226 GLN B C 1
ATOM 7379 O O . GLN B 1 226 ? -14.367 11.688 -20.297 1 76.5 226 GLN B O 1
ATOM 7384 N N . LYS B 1 227 ? -15.719 11.172 -21.906 1 78.94 227 LYS B N 1
ATOM 7385 C CA . LYS B 1 227 ? -15.133 12.125 -22.844 1 78.94 227 LYS B CA 1
ATOM 7386 C C . LYS B 1 227 ? -15.359 13.562 -22.375 1 78.94 227 LYS B C 1
ATOM 7388 O O . LYS B 1 227 ? -14.617 14.469 -22.75 1 78.94 227 LYS B O 1
ATOM 7393 N N . GLU B 1 228 ? -16.328 13.695 -21.484 1 82.5 228 GLU B N 1
ATOM 7394 C CA . GLU B 1 228 ? -16.656 15.031 -21.016 1 82.5 228 GLU B CA 1
ATOM 7395 C C . GLU B 1 228 ? -15.727 15.469 -19.891 1 82.5 228 GLU B C 1
ATOM 7397 O O . GLU B 1 228 ? -15.594 16.656 -19.609 1 82.5 228 GLU B O 1
ATOM 7402 N N . LEU B 1 229 ? -15.07 14.594 -19.297 1 85.38 229 LEU B N 1
ATOM 7403 C CA . LEU B 1 229 ? -14.242 14.875 -18.125 1 85.38 229 LEU B CA 1
ATOM 7404 C C . LEU B 1 229 ? -12.867 15.375 -18.531 1 85.38 229 LEU B C 1
ATOM 7406 O O . LEU B 1 229 ? -12.289 16.234 -17.875 1 85.38 229 LEU B O 1
ATOM 7410 N N . ILE B 1 230 ? -12.32 14.906 -19.609 1 84.75 230 ILE B N 1
ATOM 7411 C CA . ILE B 1 230 ? -10.93 15.133 -20 1 84.75 230 ILE B CA 1
ATOM 7412 C C . ILE B 1 230 ? -10.711 16.609 -20.312 1 84.75 230 ILE B C 1
ATOM 7414 O O . ILE B 1 230 ? -9.758 17.219 -19.828 1 84.75 230 ILE B O 1
ATOM 7418 N N . PRO B 1 231 ? -11.648 17.234 -21 1 83.81 231 PRO B N 1
ATOM 7419 C CA . PRO B 1 231 ? -11.406 18.641 -21.344 1 83.81 231 PRO B CA 1
ATOM 7420 C C . PRO B 1 231 ? -11.406 19.547 -20.109 1 83.81 231 PRO B C 1
ATOM 7422 O O . PRO B 1 231 ? -10.727 20.578 -20.094 1 83.81 231 PRO B O 1
ATOM 7425 N N . ILE B 1 232 ? -12.117 19.188 -19.156 1 83.06 232 ILE B N 1
ATOM 7426 C CA . ILE B 1 232 ? -12.211 20 -17.953 1 83.06 232 ILE B CA 1
ATOM 7427 C C . ILE B 1 232 ? -10.914 19.906 -17.156 1 83.06 232 ILE B C 1
ATOM 7429 O O . ILE B 1 232 ? -10.5 20.859 -16.5 1 83.06 232 ILE B O 1
ATOM 7433 N N . ALA B 1 233 ? -10.281 18.766 -17.281 1 86.25 233 ALA B N 1
ATOM 7434 C CA . ALA B 1 233 ? -9.094 18.5 -16.469 1 86.25 233 ALA B CA 1
ATOM 7435 C C . ALA B 1 233 ? -7.82 18.688 -17.281 1 86.25 233 ALA B C 1
ATOM 7437 O O . ALA B 1 233 ? -6.746 18.25 -16.875 1 86.25 233 ALA B O 1
ATOM 7438 N N . LYS B 1 234 ? -7.938 19.312 -18.359 1 87.62 234 LYS B N 1
ATOM 7439 C CA . LYS B 1 234 ? -6.762 19.484 -19.203 1 87.62 234 LYS B CA 1
ATOM 7440 C C . LYS B 1 234 ? -6.312 20.938 -19.25 1 87.62 234 LYS B C 1
ATOM 7442 O O . LYS B 1 234 ? -7.141 21.844 -19.344 1 87.62 234 LYS B O 1
ATOM 7447 N N . ILE B 1 235 ? -5.055 21.125 -19.031 1 91.62 235 ILE B N 1
ATOM 7448 C CA . ILE B 1 235 ? -4.434 22.438 -19.188 1 91.62 235 ILE B CA 1
ATOM 7449 C C . ILE B 1 235 ? -3.854 22.562 -20.609 1 91.62 235 ILE B C 1
ATOM 7451 O O . ILE B 1 235 ? -3.107 21.688 -21.047 1 91.62 235 ILE B O 1
ATOM 7455 N N . GLU B 1 236 ? -4.262 23.562 -21.297 1 91.44 236 GLU B N 1
ATOM 7456 C CA . GLU B 1 236 ? -3.723 23.797 -22.625 1 91.44 236 GLU B CA 1
ATOM 7457 C C . GLU B 1 236 ? -2.225 24.078 -22.578 1 91.44 236 GLU B C 1
ATOM 7459 O O . GLU B 1 236 ? -1.771 24.922 -21.797 1 91.44 236 GLU B O 1
ATOM 7464 N N . ILE B 1 237 ? -1.525 23.375 -23.391 1 93.69 237 ILE B N 1
ATOM 7465 C CA . ILE B 1 237 ? -0.076 23.547 -23.422 1 93.69 237 ILE B CA 1
ATOM 7466 C C . ILE B 1 237 ? 0.292 24.719 -24.312 1 93.69 237 ILE B C 1
ATOM 7468 O O . ILE B 1 237 ? -0.118 24.766 -25.484 1 93.69 237 ILE B O 1
ATOM 7472 N N . LYS B 1 238 ? 0.985 25.641 -23.766 1 94.06 238 LYS B N 1
ATOM 7473 C CA . LYS B 1 238 ? 1.548 26.766 -24.516 1 94.06 238 LYS B CA 1
ATOM 7474 C C . LYS B 1 238 ? 3.061 26.625 -24.656 1 94.06 238 LYS B C 1
ATOM 7476 O O . LYS B 1 238 ? 3.791 26.656 -23.656 1 94.06 238 LYS B O 1
ATOM 7481 N N . TYR B 1 239 ? 3.514 26.547 -25.797 1 93.25 239 TYR B N 1
ATOM 7482 C CA . TYR B 1 239 ? 4.938 26.344 -26.047 1 93.25 239 TYR B CA 1
ATOM 7483 C C . TYR B 1 239 ? 5.711 27.656 -25.891 1 93.25 239 TYR B C 1
ATOM 7485 O O . TYR B 1 239 ? 5.312 28.688 -26.422 1 93.25 239 TYR B O 1
ATOM 7493 N N . TYR B 1 240 ? 6.699 27.562 -25.125 1 91.69 240 TYR B N 1
ATOM 7494 C CA . TYR B 1 240 ? 7.535 28.719 -24.859 1 91.69 240 TYR B CA 1
ATOM 7495 C C . TYR B 1 240 ? 8.648 28.844 -25.891 1 91.69 240 TYR B C 1
ATOM 7497 O O . TYR B 1 240 ? 9.352 27.859 -26.172 1 91.69 240 TYR B O 1
ATOM 7505 N N . ARG B 1 241 ? 8.734 29.984 -26.609 1 82 241 ARG B N 1
ATOM 7506 C CA . ARG B 1 241 ? 9.828 30.312 -27.516 1 82 241 ARG B CA 1
ATOM 7507 C C . ARG B 1 241 ? 10.688 31.453 -26.969 1 82 241 ARG B C 1
ATOM 7509 O O . ARG B 1 241 ? 10.195 32.562 -26.75 1 82 241 ARG B O 1
ATOM 7516 N N . SER B 1 242 ? 11.914 31.047 -26.516 1 75.31 242 SER B N 1
ATOM 7517 C CA . SER B 1 242 ? 12.82 32.031 -25.938 1 75.31 242 SER B CA 1
ATOM 7518 C C . SER B 1 242 ? 13.102 33.156 -26.922 1 75.31 242 SER B C 1
ATOM 7520 O O . SER B 1 242 ? 13.352 32.938 -28.094 1 75.31 242 SER B O 1
ATOM 7522 N N . PRO B 1 243 ? 12.844 34.406 -26.578 1 64.88 243 PRO B N 1
ATOM 7523 C CA . PRO B 1 243 ? 13.234 35.469 -27.516 1 64.88 243 PRO B CA 1
ATOM 7524 C C . PRO B 1 243 ? 14.734 35.469 -27.797 1 64.88 243 PRO B C 1
ATOM 7526 O O . PRO B 1 243 ? 15.531 35.094 -26.922 1 64.88 243 PRO B O 1
ATOM 7529 N N . SER B 1 244 ? 15.227 35.188 -29.016 1 58.09 244 SER B N 1
ATOM 7530 C CA . SER B 1 244 ? 16.609 35.156 -29.469 1 58.09 244 SER B CA 1
ATOM 7531 C C . SER B 1 244 ? 17.453 36.156 -28.703 1 58.09 244 SER B C 1
ATOM 7533 O O . SER B 1 244 ? 18.625 35.906 -28.391 1 58.09 244 SER B O 1
ATOM 7535 N N . ASN B 1 245 ? 17.234 37.406 -28.688 1 52.34 245 ASN B N 1
ATOM 7536 C CA . ASN B 1 245 ? 18.172 38.469 -28.359 1 52.34 245 ASN B CA 1
ATOM 7537 C C . ASN B 1 245 ? 18.25 38.719 -26.859 1 52.34 245 ASN B C 1
ATOM 7539 O O . ASN B 1 245 ? 19.109 39.469 -26.391 1 52.34 245 ASN B O 1
ATOM 7543 N N . LEU B 1 246 ? 17.219 38.844 -26.062 1 49.81 246 LEU B N 1
ATOM 7544 C CA . LEU B 1 246 ? 17.234 39.625 -24.828 1 49.81 246 LEU B CA 1
ATOM 7545 C C . LEU B 1 246 ? 17.422 38.719 -23.609 1 49.81 246 LEU B C 1
ATOM 7547 O O . LEU B 1 246 ? 16.469 38.156 -23.109 1 49.81 246 LEU B O 1
ATOM 7551 N N . PHE B 1 247 ? 18.531 38.125 -23.531 1 52.28 247 PHE B N 1
ATOM 7552 C CA . PHE B 1 247 ? 18.766 37.562 -22.203 1 52.28 247 PHE B CA 1
ATOM 7553 C C . PHE B 1 247 ? 18.703 38.656 -21.141 1 52.28 247 PHE B C 1
ATOM 7555 O O . PHE B 1 247 ? 19.5 39.594 -21.141 1 52.28 247 PHE B O 1
ATOM 7562 N N . SER B 1 248 ? 17.562 39.031 -20.656 1 56.16 248 SER B N 1
ATOM 7563 C CA . SER B 1 248 ? 17.469 40 -19.594 1 56.16 248 SER B CA 1
ATOM 7564 C C . SER B 1 248 ? 18.406 39.688 -18.438 1 56.16 248 SER B C 1
ATOM 7566 O O . SER B 1 248 ? 18.5 38.531 -18.016 1 56.16 248 SER B O 1
ATOM 7568 N N . GLU B 1 249 ? 19.438 40.375 -18.406 1 61.91 249 GLU B N 1
ATOM 7569 C CA . GLU B 1 249 ? 20.438 40.312 -17.328 1 61.91 249 GLU B CA 1
ATOM 7570 C C . GLU B 1 249 ? 19.781 40.5 -15.961 1 61.91 249 GLU B C 1
ATOM 7572 O O . GLU B 1 249 ? 19 41.438 -15.773 1 61.91 249 GLU B O 1
ATOM 7577 N N . LEU B 1 250 ? 19.688 39.5 -15.164 1 66.56 250 LEU B N 1
ATOM 7578 C CA . LEU B 1 250 ? 19.266 39.656 -13.773 1 66.56 250 LEU B CA 1
ATOM 7579 C C . LEU B 1 250 ? 20.188 40.625 -13.031 1 66.56 250 LEU B C 1
ATOM 7581 O O . LEU B 1 250 ? 21.406 40.5 -13.055 1 66.56 250 LEU B O 1
ATOM 7585 N N . CYS B 1 251 ? 19.609 41.781 -12.688 1 71.81 251 CYS B N 1
ATOM 7586 C CA . CYS B 1 251 ? 20.375 42.781 -11.945 1 71.81 251 CYS B CA 1
ATOM 7587 C C . CYS B 1 251 ? 20.375 42.469 -10.453 1 71.81 251 CYS B C 1
ATOM 7589 O O . CYS B 1 251 ? 19.312 42.375 -9.836 1 71.81 251 CYS B O 1
ATOM 7591 N N . TYR B 1 252 ? 21.547 42.312 -9.93 1 82.06 252 TYR B N 1
ATOM 7592 C CA . TYR B 1 252 ? 21.672 42.031 -8.5 1 82.06 252 TYR B CA 1
ATOM 7593 C C . TYR B 1 252 ? 21.75 43.344 -7.703 1 82.06 252 TYR B C 1
ATOM 7595 O O . TYR B 1 252 ? 22.438 44.281 -8.109 1 82.06 252 TYR B O 1
ATOM 7603 N N . GLU B 1 253 ? 20.984 43.406 -6.742 1 87.44 253 GLU B N 1
ATOM 7604 C CA . GLU B 1 253 ? 21.016 44.5 -5.809 1 87.44 253 GLU B CA 1
ATOM 7605 C C . GLU B 1 253 ? 21.531 44.094 -4.441 1 87.44 253 GLU B C 1
ATOM 7607 O O . GLU B 1 253 ? 21.453 42.906 -4.086 1 87.44 253 GLU B O 1
ATOM 7612 N N . GLU B 1 254 ? 22.047 45.062 -3.799 1 90.19 254 GLU B N 1
ATOM 7613 C CA . GLU B 1 254 ? 22.516 44.75 -2.447 1 90.19 254 GLU B CA 1
ATOM 7614 C C . GLU B 1 254 ? 21.344 44.5 -1.506 1 90.19 254 GLU B C 1
ATOM 7616 O O . GLU B 1 254 ? 20.328 45.188 -1.557 1 90.19 254 GLU B O 1
ATOM 7621 N N . LEU B 1 255 ? 21.562 43.469 -0.771 1 92.06 255 LEU B N 1
ATOM 7622 C CA . LEU B 1 255 ? 20.5 43.062 0.143 1 92.06 255 LEU B CA 1
ATOM 7623 C C . LEU B 1 255 ? 20.609 43.812 1.468 1 92.06 255 LEU B C 1
ATOM 7625 O O . LEU B 1 255 ? 21.703 44 2 1 92.06 255 LEU B O 1
ATOM 7629 N N . GLU B 1 256 ? 19.531 44.219 1.931 1 89.19 256 GLU B N 1
ATOM 7630 C CA . GLU B 1 256 ? 19.469 44.844 3.24 1 89.19 256 GLU B CA 1
ATOM 7631 C C . GLU B 1 256 ? 19.25 43.812 4.348 1 89.19 256 GLU B C 1
ATOM 7633 O O . GLU B 1 256 ? 18.438 42.906 4.211 1 89.19 256 GLU B O 1
ATOM 7638 N N . ASP B 1 257 ? 20.062 43.938 5.348 1 91.31 257 ASP B N 1
ATOM 7639 C CA . ASP B 1 257 ? 19.844 43.156 6.551 1 91.31 257 ASP B CA 1
ATOM 7640 C C . ASP B 1 257 ? 18.734 43.75 7.406 1 91.31 257 ASP B C 1
ATOM 7642 O O . ASP B 1 257 ? 18.906 44.812 8.016 1 91.31 257 ASP B O 1
ATOM 7646 N N . LEU B 1 258 ? 17.688 43.031 7.496 1 89.06 258 LEU B N 1
ATOM 7647 C CA . LEU B 1 258 ? 16.531 43.531 8.234 1 89.06 258 LEU B CA 1
ATOM 7648 C C . LEU B 1 258 ? 16.781 43.5 9.734 1 89.06 258 LEU B C 1
ATOM 7650 O O . LEU B 1 258 ? 16.109 44.188 10.5 1 89.06 258 LEU B O 1
ATOM 7654 N N . LYS B 1 259 ? 17.672 42.688 10.211 1 92.25 259 LYS B N 1
ATOM 7655 C CA . LYS B 1 259 ? 18.078 42.562 11.602 1 92.25 259 LYS B CA 1
ATOM 7656 C C . LYS B 1 259 ? 16.891 42.219 12.492 1 92.25 259 LYS B C 1
ATOM 7658 O O . LYS B 1 259 ? 16.656 42.875 13.516 1 92.25 259 LYS B O 1
ATOM 7663 N N . VAL B 1 260 ? 16.156 41.312 11.977 1 93.5 260 VAL B N 1
ATOM 7664 C CA . VAL B 1 260 ? 15.008 40.844 12.742 1 93.5 260 VAL B CA 1
ATOM 7665 C C . VAL B 1 260 ? 15.469 39.938 13.867 1 93.5 260 VAL B C 1
ATOM 7667 O O . VAL B 1 260 ? 16.281 39.031 13.656 1 93.5 260 VAL B O 1
ATOM 7670 N N . VAL B 1 261 ? 14.977 40.25 15.055 1 89.94 261 VAL B N 1
ATOM 7671 C CA . VAL B 1 261 ? 15.359 39.438 16.219 1 89.94 261 VAL B CA 1
ATOM 7672 C C . VAL B 1 261 ? 14.203 38.531 16.609 1 89.94 261 VAL B C 1
ATOM 7674 O O . VAL B 1 261 ? 13.047 38.969 16.656 1 89.94 261 VAL B O 1
ATOM 7677 N N . ASP B 1 262 ? 14.516 37.312 16.828 1 91.19 262 ASP B N 1
ATOM 7678 C CA . ASP B 1 262 ? 13.539 36.375 17.344 1 91.19 262 ASP B CA 1
ATOM 7679 C C . ASP B 1 262 ? 13.227 36.656 18.812 1 91.19 262 ASP B C 1
ATOM 7681 O O . ASP B 1 262 ? 14.07 36.438 19.688 1 91.19 262 ASP B O 1
ATOM 7685 N N . THR B 1 263 ? 12.094 37.062 19.078 1 88.19 263 THR B N 1
ATOM 7686 C CA . THR B 1 263 ? 11.703 37.438 20.422 1 88.19 263 THR B CA 1
ATOM 7687 C C . THR B 1 263 ? 11.617 36.219 21.344 1 88.19 263 THR B C 1
ATOM 7689 O O . THR B 1 263 ? 11.562 36.375 22.562 1 88.19 263 THR B O 1
ATOM 7692 N N . THR B 1 264 ? 11.664 35.094 20.781 1 90.38 264 THR B N 1
ATOM 7693 C CA . THR B 1 264 ? 11.547 33.875 21.594 1 90.38 264 THR B CA 1
ATOM 7694 C C . THR B 1 264 ? 12.875 33.125 21.656 1 90.38 264 THR B C 1
ATOM 7696 O O . THR B 1 264 ? 12.914 31.922 21.938 1 90.38 264 THR B O 1
ATOM 7699 N N . LYS B 1 265 ? 13.883 33.75 21.328 1 89.31 265 LYS B N 1
ATOM 7700 C CA . LYS B 1 265 ? 15.211 33.156 21.281 1 89.31 265 LYS B CA 1
ATOM 7701 C C . LYS B 1 265 ? 15.57 32.531 22.625 1 89.31 265 LYS B C 1
ATOM 7703 O O . LYS B 1 265 ? 16.25 31.5 22.688 1 89.31 265 LYS B O 1
ATOM 7708 N N . PHE B 1 266 ? 15.109 33.125 23.734 1 90.62 266 PHE B N 1
ATOM 7709 C CA . PHE B 1 266 ? 15.438 32.656 25.062 1 90.62 266 PHE B CA 1
ATOM 7710 C C . PHE B 1 266 ? 14.766 31.297 25.328 1 90.62 266 PHE B C 1
ATOM 7712 O O . PHE B 1 266 ? 15.258 30.5 26.141 1 90.62 266 PHE B O 1
ATOM 7719 N N . LEU B 1 267 ? 13.703 31.109 24.641 1 91.44 267 LEU B N 1
ATOM 7720 C CA . LEU B 1 267 ? 13.055 29.812 24.781 1 91.44 267 LEU B CA 1
ATOM 7721 C C . LEU B 1 267 ? 13.93 28.688 24.219 1 91.44 267 LEU B C 1
ATOM 7723 O O . LEU B 1 267 ? 14.023 27.609 24.812 1 91.44 267 LEU B O 1
ATOM 7727 N N . ASP B 1 268 ? 14.539 28.969 23.109 1 91.25 268 ASP B N 1
ATOM 7728 C CA . ASP B 1 268 ? 15.453 28.016 22.516 1 91.25 268 ASP B CA 1
ATOM 7729 C C . ASP B 1 268 ? 16.656 27.75 23.422 1 91.25 268 ASP B C 1
ATOM 7731 O O . ASP B 1 268 ? 17.094 26.609 23.578 1 91.25 268 ASP B O 1
ATOM 7735 N N . PHE B 1 269 ? 17.125 28.812 24 1 90.31 269 PHE B N 1
ATOM 7736 C CA . PHE B 1 269 ? 18.234 28.734 24.953 1 90.31 269 PHE B CA 1
ATOM 7737 C C . PHE B 1 269 ? 17.844 27.859 26.141 1 90.31 269 PHE B C 1
ATOM 7739 O O . PHE B 1 269 ? 18.578 26.938 26.5 1 90.31 269 PHE B O 1
ATOM 7746 N N . LEU B 1 270 ? 16.688 28.078 26.641 1 90.38 270 LEU B N 1
ATOM 7747 C CA . LEU B 1 270 ? 16.219 27.328 27.812 1 90.38 270 LEU B CA 1
ATOM 7748 C C . LEU B 1 270 ? 16 25.859 27.469 1 90.38 270 LEU B C 1
ATOM 7750 O O . LEU B 1 270 ? 16.266 24.984 28.297 1 90.38 270 LEU B O 1
ATOM 7754 N N . SER B 1 271 ? 15.531 25.609 26.281 1 88.75 271 SER B N 1
ATOM 7755 C CA . SER B 1 271 ? 15.227 24.25 25.859 1 88.75 271 SER B CA 1
ATOM 7756 C C . SER B 1 271 ? 16.484 23.391 25.781 1 88.75 271 SER B C 1
ATOM 7758 O O . SER B 1 271 ? 16.422 22.172 25.844 1 88.75 271 SER B O 1
ATOM 7760 N N . VAL B 1 272 ? 17.578 24.047 25.672 1 87.06 272 VAL B N 1
ATOM 7761 C CA . VAL B 1 272 ? 18.828 23.312 25.5 1 87.06 272 VAL B CA 1
ATOM 7762 C C . VAL B 1 272 ? 19.578 23.25 26.828 1 87.06 272 VAL B C 1
ATOM 7764 O O . VAL B 1 272 ? 20.109 22.203 27.219 1 87.06 272 VAL B O 1
ATOM 7767 N N . VAL B 1 273 ? 19.562 24.266 27.625 1 85.88 273 VAL B N 1
ATOM 7768 C CA . VAL B 1 273 ? 20.469 24.391 28.766 1 85.88 273 VAL B CA 1
ATOM 7769 C C . VAL B 1 273 ? 19.828 23.734 30 1 85.88 273 VAL B C 1
ATOM 7771 O O . VAL B 1 273 ? 20.531 23.344 30.922 1 85.88 273 VAL B O 1
ATOM 7774 N N . THR B 1 274 ? 18.547 23.578 30 1 86.19 274 THR B N 1
ATOM 7775 C CA . THR B 1 274 ? 17.891 23.031 31.172 1 86.19 274 THR B CA 1
ATOM 7776 C C . THR B 1 274 ? 17.875 21.516 31.125 1 86.19 274 THR B C 1
ATOM 7778 O O . THR B 1 274 ? 17.547 20.859 32.125 1 86.19 274 THR B O 1
ATOM 7781 N N . ARG B 1 275 ? 18.219 20.906 30.078 1 81 275 ARG B N 1
ATOM 7782 C CA . ARG B 1 275 ? 18.047 19.484 29.828 1 81 275 ARG B CA 1
ATOM 7783 C C . ARG B 1 275 ? 18.828 18.641 30.844 1 81 275 ARG B C 1
ATOM 7785 O O . ARG B 1 275 ? 18.359 17.594 31.266 1 81 275 ARG B O 1
ATOM 7792 N N . PRO B 1 276 ? 20 19.047 31.234 1 72.44 276 PRO B N 1
ATOM 7793 C CA . PRO B 1 276 ? 20.75 18.25 32.219 1 72.44 276 PRO B CA 1
ATOM 7794 C C . PRO B 1 276 ? 20.062 18.188 33.562 1 72.44 276 PRO B C 1
ATOM 7796 O O . PRO B 1 276 ? 20.281 17.234 34.344 1 72.44 276 PRO B O 1
ATOM 7799 N N . LEU B 1 277 ? 19.297 19.125 33.875 1 72.81 277 LEU B N 1
ATOM 7800 C CA . LEU B 1 277 ? 18.688 19.203 35.188 1 72.81 277 LEU B CA 1
ATOM 7801 C C . LEU B 1 277 ? 17.312 18.547 35.188 1 72.81 277 LEU B C 1
ATOM 7803 O O . LEU B 1 277 ? 16.797 18.203 36.25 1 72.81 277 LEU B O 1
ATOM 7807 N N . LYS B 1 278 ? 16.766 18.375 33.938 1 73.69 278 LYS B N 1
ATOM 7808 C CA . LYS B 1 278 ? 15.383 17.906 33.875 1 73.69 278 LYS B CA 1
ATOM 7809 C C . LYS B 1 278 ? 15.227 16.797 32.844 1 73.69 278 LYS B C 1
ATOM 7811 O O . LYS B 1 278 ? 15.609 16.953 31.688 1 73.69 278 LYS B O 1
ATOM 7816 N N . ALA B 1 279 ? 14.797 15.641 33.438 1 68.12 279 ALA B N 1
ATOM 7817 C CA . ALA B 1 279 ? 14.445 14.5 32.594 1 68.12 279 ALA B CA 1
ATOM 7818 C C . ALA B 1 279 ? 13.344 13.664 33.25 1 68.12 279 ALA B C 1
ATOM 7820 O O . ALA B 1 279 ? 13.281 13.547 34.469 1 68.12 279 ALA B O 1
ATOM 7821 N N . PRO B 1 280 ? 12.234 13.391 32.312 1 75.81 280 PRO B N 1
ATOM 7822 C CA . PRO B 1 280 ? 12.141 13.414 30.859 1 75.81 280 PRO B CA 1
ATOM 7823 C C . PRO B 1 280 ? 11.43 14.656 30.328 1 75.81 280 PRO B C 1
ATOM 7825 O O . PRO B 1 280 ? 10.477 15.133 30.953 1 75.81 280 PRO B O 1
ATOM 7828 N N . VAL B 1 281 ? 12.016 15.297 29.391 1 77.81 281 VAL B N 1
ATOM 7829 C CA . VAL B 1 281 ? 11.414 16.469 28.75 1 77.81 281 VAL B CA 1
ATOM 7830 C C . VAL B 1 281 ? 11.188 16.188 27.266 1 77.81 281 VAL B C 1
ATOM 7832 O O . VAL B 1 281 ? 11.914 15.398 26.656 1 77.81 281 VAL B O 1
ATOM 7835 N N . PRO B 1 282 ? 10.07 16.719 26.75 1 84.12 282 PRO B N 1
ATOM 7836 C CA . PRO B 1 282 ? 9.828 16.531 25.328 1 84.12 282 PRO B CA 1
ATOM 7837 C C . PRO B 1 282 ? 10.938 17.125 24.453 1 84.12 282 PRO B C 1
ATOM 7839 O O . PRO B 1 282 ? 11.719 17.969 24.922 1 84.12 282 PRO B O 1
ATOM 7842 N N . GLY B 1 283 ? 11.047 16.656 23.266 1 83.31 283 GLY B N 1
ATOM 7843 C CA . GLY B 1 283 ? 11.969 17.234 22.312 1 83.31 283 GLY B CA 1
ATOM 7844 C C . GLY B 1 283 ? 11.625 18.672 21.953 1 83.31 283 GLY B C 1
ATOM 7845 O O . GLY B 1 283 ? 10.555 19.172 22.312 1 83.31 283 GLY B O 1
ATOM 7846 N N . TRP B 1 284 ? 12.492 19.312 21.312 1 88.19 284 TRP B N 1
ATOM 7847 C CA . TRP B 1 284 ? 12.352 20.719 20.969 1 88.19 284 TRP B CA 1
ATOM 7848 C C . TRP B 1 284 ? 11.008 20.984 20.297 1 88.19 284 TRP B C 1
ATOM 7850 O O . TRP B 1 284 ? 10.281 21.906 20.672 1 88.19 284 TRP B O 1
ATOM 7860 N N . SER B 1 285 ? 10.703 20.219 19.297 1 87.56 285 SER B N 1
ATOM 7861 C CA . SER B 1 285 ? 9.469 20.406 18.547 1 87.56 285 SER B CA 1
ATOM 7862 C C . SER B 1 285 ? 8.25 20.219 19.438 1 87.56 285 SER B C 1
ATOM 7864 O O . SER B 1 285 ? 7.223 20.875 19.25 1 87.56 285 SER B O 1
ATOM 7866 N N . GLY B 1 286 ? 8.336 19.25 20.328 1 85.94 286 GLY B N 1
ATOM 7867 C CA . GLY B 1 286 ? 7.254 19.016 21.266 1 85.94 286 GLY B CA 1
ATOM 7868 C C . GLY B 1 286 ? 7.016 20.188 22.203 1 85.94 286 GLY B C 1
ATOM 7869 O O . GLY B 1 286 ? 5.867 20.578 22.453 1 85.94 286 GLY B O 1
ATOM 7870 N N . VAL B 1 287 ? 8.086 20.781 22.688 1 88.06 287 VAL B N 1
ATOM 7871 C CA . VAL B 1 287 ? 7.992 21.938 23.578 1 88.06 287 VAL B CA 1
ATOM 7872 C C . VAL B 1 287 ? 7.375 23.125 22.844 1 88.06 287 VAL B C 1
ATOM 7874 O O . VAL B 1 287 ? 6.492 23.797 23.375 1 88.06 287 VAL B O 1
ATOM 7877 N N . MET B 1 288 ? 7.871 23.344 21.656 1 91.06 288 MET B N 1
ATOM 7878 C CA . MET B 1 288 ? 7.379 24.469 20.875 1 91.06 288 MET B CA 1
ATOM 7879 C C . MET B 1 288 ? 5.879 24.344 20.625 1 91.06 288 MET B C 1
ATOM 7881 O O . MET B 1 288 ? 5.152 25.344 20.688 1 91.06 288 MET B O 1
ATOM 7885 N N . GLN B 1 289 ? 5.426 23.234 20.375 1 88.69 289 GLN B N 1
ATOM 7886 C CA . GLN B 1 289 ? 4.008 23.016 20.125 1 88.69 289 GLN B CA 1
ATOM 7887 C C . GLN B 1 289 ? 3.184 23.25 21.391 1 88.69 289 GLN B C 1
ATOM 7889 O O . GLN B 1 289 ? 2.061 23.75 21.312 1 88.69 289 GLN B O 1
ATOM 7894 N N . MET B 1 290 ? 3.707 22.922 22.484 1 87.44 290 MET B N 1
ATOM 7895 C CA . MET B 1 290 ? 3 23.016 23.766 1 87.44 290 MET B CA 1
ATOM 7896 C C . MET B 1 290 ? 2.854 24.469 24.203 1 87.44 290 MET B C 1
ATOM 7898 O O . MET B 1 290 ? 1.836 24.844 24.781 1 87.44 290 MET B O 1
ATOM 7902 N N . VAL B 1 291 ? 3.834 25.234 23.891 1 90.38 291 VAL B N 1
ATOM 7903 C CA . VAL B 1 291 ? 3.908 26.516 24.594 1 90.38 291 VAL B CA 1
ATOM 7904 C C . VAL B 1 291 ? 3.512 27.656 23.641 1 90.38 291 VAL B C 1
ATOM 7906 O O . VAL B 1 291 ? 3.09 28.719 24.094 1 90.38 291 VAL B O 1
ATOM 7909 N N . HIS B 1 292 ? 3.68 27.469 22.359 1 90.81 292 HIS B N 1
ATOM 7910 C CA . HIS B 1 292 ? 3.408 28.562 21.438 1 90.81 292 HIS B CA 1
ATOM 7911 C C . HIS B 1 292 ? 1.912 28.703 21.172 1 90.81 292 HIS B C 1
ATOM 7913 O O . HIS B 1 292 ? 1.253 27.75 20.766 1 90.81 292 HIS B O 1
ATOM 7919 N N . GLU B 1 293 ? 1.434 29.906 21.438 1 88.81 293 GLU B N 1
ATOM 7920 C CA . GLU B 1 293 ? 0.045 30.266 21.188 1 88.81 293 GLU B CA 1
ATOM 7921 C C . GLU B 1 293 ? -0.051 31.672 20.578 1 88.81 293 GLU B C 1
ATOM 7923 O O . GLU B 1 293 ? 0.824 32.5 20.797 1 88.81 293 GLU B O 1
ATOM 7928 N N . GLY B 1 294 ? -0.948 31.812 19.688 1 88.38 294 GLY B N 1
ATOM 7929 C CA . GLY B 1 294 ? -1.137 33.125 19.062 1 88.38 294 GLY B CA 1
ATOM 7930 C C . GLY B 1 294 ? -2.242 33.125 18.031 1 88.38 294 GLY B C 1
ATOM 7931 O O . GLY B 1 294 ? -2.885 32.094 17.781 1 88.38 294 GLY B O 1
ATOM 7932 N N . GLU B 1 295 ? -2.396 34.312 17.547 1 92 295 GLU B N 1
ATOM 7933 C CA . GLU B 1 295 ? -3.385 34.469 16.484 1 92 295 GLU B CA 1
ATOM 7934 C C . GLU B 1 295 ? -2.83 34 15.141 1 92 295 GLU B C 1
ATOM 7936 O O . GLU B 1 295 ? -1.651 34.219 14.844 1 92 295 GLU B O 1
ATOM 7941 N N . HIS B 1 296 ? -3.6 33.375 14.406 1 94.19 296 HIS B N 1
ATOM 7942 C CA . HIS B 1 296 ? -3.221 32.906 13.078 1 94.19 296 HIS B CA 1
ATOM 7943 C C . HIS B 1 296 ? -4.414 32.938 12.133 1 94.19 296 HIS B C 1
ATOM 7945 O O . HIS B 1 296 ? -5.562 33 12.57 1 94.19 296 HIS B O 1
ATOM 7951 N N . PRO B 1 297 ? -4.234 32.906 10.82 1 95 297 PRO B N 1
ATOM 7952 C CA . PRO B 1 297 ? -5.297 33.094 9.828 1 95 297 PRO B CA 1
ATOM 7953 C C . PRO B 1 297 ? -6.277 31.938 9.781 1 95 297 PRO B C 1
ATOM 7955 O O . PRO B 1 297 ? -7.359 32.062 9.195 1 95 297 PRO B O 1
ATOM 7958 N N . GLY B 1 298 ? -5.957 30.891 10.336 1 93 298 GLY B N 1
ATOM 7959 C CA . GLY B 1 298 ? -6.879 29.766 10.352 1 93 298 GLY B CA 1
ATOM 7960 C C . GLY B 1 298 ? -6.387 28.578 9.547 1 93 298 GLY B C 1
ATOM 7961 O O . GLY B 1 298 ? -5.273 28.594 9.023 1 93 298 GLY B O 1
ATOM 7962 N N . LYS B 1 299 ? -7.227 27.594 9.43 1 93.44 299 LYS B N 1
ATOM 7963 C CA . LYS B 1 299 ? -6.91 26.359 8.711 1 93.44 299 LYS B CA 1
ATOM 7964 C C . LYS B 1 299 ? -7.027 26.562 7.199 1 93.44 299 LYS B C 1
ATOM 7966 O O . LYS B 1 299 ? -7.906 27.281 6.734 1 93.44 299 LYS B O 1
ATOM 7971 N N . SER B 1 300 ? -6.121 25.891 6.492 1 94.25 300 SER B N 1
ATOM 7972 C CA . SER B 1 300 ? -6.117 26.031 5.039 1 94.25 300 SER B CA 1
ATOM 7973 C C . SER B 1 300 ? -6.824 24.859 4.367 1 94.25 300 SER B C 1
ATOM 7975 O O . SER B 1 300 ? -6.73 23.719 4.832 1 94.25 300 SER B O 1
ATOM 7977 N N . GLY B 1 301 ? -7.578 25.141 3.336 1 90.38 301 GLY B N 1
ATOM 7978 C CA . GLY B 1 301 ? -8.078 24.125 2.424 1 90.38 301 GLY B CA 1
ATOM 7979 C C . GLY B 1 301 ? -7.195 23.938 1.209 1 90.38 301 GLY B C 1
ATOM 7980 O O . GLY B 1 301 ? -6.656 24.891 0.661 1 90.38 301 GLY B O 1
ATOM 7981 N N . ILE B 1 302 ? -6.961 22.734 0.818 1 91.31 302 ILE B N 1
ATOM 7982 C CA . ILE B 1 302 ? -6.109 22.438 -0.329 1 91.31 302 ILE B CA 1
ATOM 7983 C C . ILE B 1 302 ? -6.957 21.891 -1.475 1 91.31 302 ILE B C 1
ATOM 7985 O O . ILE B 1 302 ? -7.727 20.938 -1.289 1 91.31 302 ILE B O 1
ATOM 7989 N N . VAL B 1 303 ? -6.82 22.438 -2.623 1 90.94 303 VAL B N 1
ATOM 7990 C CA . VAL B 1 303 ? -7.543 22.016 -3.816 1 90.94 303 VAL B CA 1
ATOM 7991 C C . VAL B 1 303 ? -6.555 21.5 -4.863 1 90.94 303 VAL B C 1
ATOM 7993 O O . VAL B 1 303 ? -5.559 22.172 -5.164 1 90.94 303 VAL B O 1
ATOM 7996 N N . PHE B 1 304 ? -6.824 20.328 -5.34 1 91.06 304 PHE B N 1
ATOM 7997 C CA . PHE B 1 304 ? -6.016 19.797 -6.43 1 91.06 304 PHE B CA 1
ATOM 7998 C C . PHE B 1 304 ? -6.422 20.422 -7.758 1 91.06 304 PHE B C 1
ATOM 8000 O O . PHE B 1 304 ? -7.609 20.594 -8.031 1 91.06 304 PHE B O 1
ATOM 8007 N N . LEU B 1 305 ? -5.488 20.828 -8.492 1 93.62 305 LEU B N 1
ATOM 8008 C CA . LEU B 1 305 ? -5.719 21.344 -9.828 1 93.62 305 LEU B CA 1
ATOM 8009 C C . LEU B 1 305 ? -5.227 20.375 -10.891 1 93.62 305 LEU B C 1
ATOM 8011 O O . LEU B 1 305 ? -4.512 19.406 -10.57 1 93.62 305 LEU B O 1
ATOM 8015 N N . PRO B 1 306 ? -5.664 20.547 -12.109 1 91.69 306 PRO B N 1
ATOM 8016 C CA . PRO B 1 306 ? -5.266 19.609 -13.156 1 91.69 306 PRO B CA 1
ATOM 8017 C C . PRO B 1 306 ? -3.75 19.484 -13.297 1 91.69 306 PRO B C 1
ATOM 8019 O O . PRO B 1 306 ? -3.025 20.453 -13.117 1 91.69 306 PRO B O 1
ATOM 8022 N N . MET B 1 307 ? -3.33 18.344 -13.719 1 90.69 307 MET B N 1
ATOM 8023 C CA . MET B 1 307 ? -1.911 18.062 -13.922 1 90.69 307 MET B CA 1
ATOM 8024 C C . MET B 1 307 ? -1.531 18.234 -15.391 1 90.69 307 MET B C 1
ATOM 8026 O O . MET B 1 307 ? -2.377 18.078 -16.281 1 90.69 307 MET B O 1
ATOM 8030 N N . ILE B 1 308 ? -0.336 18.625 -15.562 1 92.19 308 ILE B N 1
ATOM 8031 C CA . ILE B 1 308 ? 0.192 18.672 -16.922 1 92.19 308 ILE B CA 1
ATOM 8032 C C . ILE B 1 308 ? 1.04 17.438 -17.188 1 92.19 308 ILE B C 1
ATOM 8034 O O . ILE B 1 308 ? 1.971 17.125 -16.438 1 92.19 308 ILE B O 1
ATOM 8038 N N . ASP B 1 309 ? 0.708 16.703 -18.25 1 85.81 309 ASP B N 1
ATOM 8039 C CA . ASP B 1 309 ? 1.449 15.492 -18.625 1 85.81 309 ASP B CA 1
ATOM 8040 C C . ASP B 1 309 ? 2.668 15.844 -19.484 1 85.81 309 ASP B C 1
ATOM 8042 O O . ASP B 1 309 ? 2.703 15.539 -20.672 1 85.81 309 ASP B O 1
ATOM 8046 N N . MET B 1 310 ? 3.561 16.484 -18.938 1 88.12 310 MET B N 1
ATOM 8047 C CA . MET B 1 310 ? 4.828 16.906 -19.531 1 88.12 310 MET B CA 1
ATOM 8048 C C . MET B 1 310 ? 5.926 16.969 -18.484 1 88.12 310 MET B C 1
ATOM 8050 O O . MET B 1 310 ? 5.645 17.172 -17.297 1 88.12 310 MET B O 1
ATOM 8054 N N . ASN B 1 311 ? 7.094 16.703 -18.938 1 88.94 311 ASN B N 1
ATOM 8055 C CA . ASN B 1 311 ? 8.203 16.828 -18 1 88.94 311 ASN B CA 1
ATOM 8056 C C . ASN B 1 311 ? 8.195 18.188 -17.312 1 88.94 311 ASN B C 1
ATOM 8058 O O . ASN B 1 311 ? 8.203 19.234 -17.969 1 88.94 311 ASN B O 1
ATOM 8062 N N . ALA B 1 312 ? 8.242 18.141 -16.047 1 91.88 312 ALA B N 1
ATOM 8063 C CA . ALA B 1 312 ? 8.117 19.359 -15.25 1 91.88 312 ALA B CA 1
ATOM 8064 C C . ALA B 1 312 ? 9.266 20.328 -15.531 1 91.88 312 ALA B C 1
ATOM 8066 O O . ALA B 1 312 ? 9.125 21.531 -15.359 1 91.88 312 ALA B O 1
ATOM 8067 N N . SER B 1 313 ? 10.398 19.797 -15.977 1 91.56 313 SER B N 1
ATOM 8068 C CA . SER B 1 313 ? 11.578 20.625 -16.203 1 91.56 313 SER B CA 1
ATOM 8069 C C . SER B 1 313 ? 11.531 21.281 -17.578 1 91.56 313 SER B C 1
ATOM 8071 O O . SER B 1 313 ? 12.336 22.172 -17.875 1 91.56 313 SER B O 1
ATOM 8073 N N . ASP B 1 314 ? 10.602 20.875 -18.344 1 93.81 314 ASP B N 1
ATOM 8074 C CA . ASP B 1 314 ? 10.422 21.484 -19.656 1 93.81 314 ASP B CA 1
ATOM 8075 C C . ASP B 1 314 ? 9.938 22.922 -19.516 1 93.81 314 ASP B C 1
ATOM 8077 O O . ASP B 1 314 ? 9.008 23.203 -18.75 1 93.81 314 ASP B O 1
ATOM 8081 N N . VAL B 1 315 ? 10.547 23.844 -20.25 1 94.69 315 VAL B N 1
ATOM 8082 C CA . VAL B 1 315 ? 10.242 25.266 -20.156 1 94.69 315 VAL B CA 1
ATOM 8083 C C . VAL B 1 315 ? 8.805 25.531 -20.594 1 94.69 315 VAL B C 1
ATOM 8085 O O . VAL B 1 315 ? 8.133 26.406 -20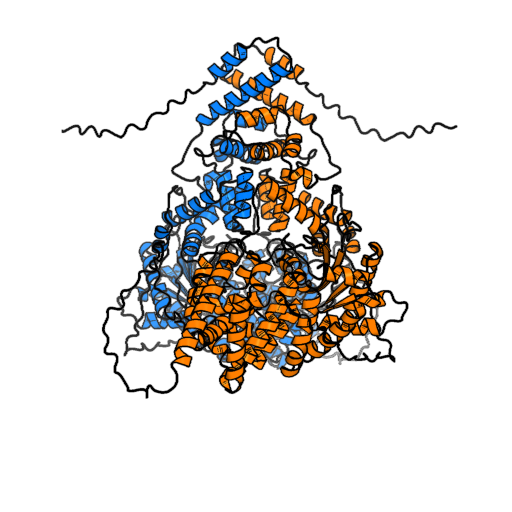.031 1 94.69 315 VAL B O 1
ATOM 8088 N N . SER B 1 316 ? 8.328 24.781 -21.516 1 95.75 316 SER B N 1
ATOM 8089 C CA . SER B 1 316 ? 6.953 24.938 -21.969 1 95.75 316 SER B CA 1
ATOM 8090 C C . SER B 1 316 ? 5.965 24.484 -20.891 1 95.75 316 SER B C 1
ATOM 8092 O O . SER B 1 316 ? 4.871 25.047 -20.781 1 95.75 316 SER B O 1
ATOM 8094 N N . CYS B 1 317 ? 6.332 23.5 -20.156 1 96.5 317 CYS B N 1
ATOM 8095 C CA . CYS B 1 317 ? 5.488 23.047 -19.062 1 96.5 317 CYS B CA 1
ATOM 8096 C C . CYS B 1 317 ? 5.367 24.109 -17.969 1 96.5 317 CYS B C 1
ATOM 8098 O O . CYS B 1 317 ? 4.27 24.391 -17.5 1 96.5 317 CYS B O 1
ATOM 8100 N N . ILE B 1 318 ? 6.461 24.703 -17.656 1 97.44 318 ILE B N 1
ATOM 8101 C CA . ILE B 1 318 ? 6.488 25.75 -16.641 1 97.44 318 ILE B CA 1
ATOM 8102 C C . ILE B 1 318 ? 5.699 26.953 -17.125 1 97.44 318 ILE B C 1
ATOM 8104 O O . ILE B 1 318 ? 4.906 27.531 -16.375 1 97.44 318 ILE B O 1
ATOM 8108 N N . TYR B 1 319 ? 5.941 27.281 -18.375 1 97 319 TYR B N 1
ATOM 8109 C CA . TYR B 1 319 ? 5.23 28.406 -18.984 1 97 319 TYR B CA 1
ATOM 8110 C C . TYR B 1 319 ? 3.727 28.172 -18.969 1 97 319 TYR B C 1
ATOM 8112 O O . TYR B 1 319 ? 2.951 29.062 -18.625 1 97 319 TYR B O 1
ATOM 8120 N N . SER B 1 320 ? 3.318 26.984 -19.359 1 97.38 320 SER B N 1
ATOM 8121 C CA . SER B 1 320 ? 1.904 26.625 -19.359 1 97.38 320 SER B CA 1
ATOM 8122 C C . SER B 1 320 ? 1.321 26.641 -17.953 1 97.38 320 SER B C 1
ATOM 8124 O O . SER B 1 320 ? 0.177 27.062 -17.766 1 97.38 320 SER B O 1
ATOM 8126 N N . THR B 1 321 ? 2.102 26.203 -16.984 1 97.88 321 THR B N 1
ATOM 8127 C CA . THR B 1 321 ? 1.677 26.203 -15.586 1 97.88 321 THR B CA 1
ATOM 8128 C C . THR B 1 321 ? 1.415 27.625 -15.102 1 97.88 321 THR B C 1
ATOM 8130 O O . THR B 1 321 ? 0.368 27.906 -14.516 1 97.88 321 THR B O 1
ATOM 8133 N N . MET B 1 322 ? 2.32 28.531 -15.367 1 97.94 322 MET B N 1
ATOM 8134 C CA . MET B 1 322 ? 2.197 29.906 -14.922 1 97.94 322 MET B CA 1
ATOM 8135 C C . MET B 1 322 ? 1.028 30.609 -15.609 1 97.94 322 MET B C 1
ATOM 8137 O O . MET B 1 322 ? 0.282 31.359 -14.977 1 97.94 322 MET B O 1
ATOM 8141 N N . THR B 1 323 ? 0.845 30.297 -16.875 1 96.88 323 THR B N 1
ATOM 8142 C CA . THR B 1 323 ? -0.265 30.891 -17.609 1 96.88 323 THR B CA 1
ATOM 8143 C C . THR B 1 323 ? -1.602 30.406 -17.062 1 96.88 323 THR B C 1
ATOM 8145 O O . THR B 1 323 ? -2.547 31.188 -16.922 1 96.88 323 THR B O 1
ATOM 8148 N N . PHE B 1 324 ? -1.628 29.188 -16.781 1 96.5 324 PHE B N 1
ATOM 8149 C CA . PHE B 1 324 ? -2.828 28.594 -16.188 1 96.5 324 PHE B CA 1
ATOM 8150 C C . PHE B 1 324 ? -3.131 29.234 -14.836 1 96.5 324 PHE B C 1
ATOM 8152 O O . PHE B 1 324 ? -4.273 29.609 -14.562 1 96.5 324 PHE B O 1
ATOM 8159 N N . ILE B 1 325 ? -2.164 29.359 -14.023 1 97.31 325 ILE B N 1
ATOM 8160 C CA . ILE B 1 325 ? -2.328 29.922 -12.688 1 97.31 325 ILE B CA 1
ATOM 8161 C C . ILE B 1 325 ? -2.762 31.375 -12.789 1 97.31 325 ILE B C 1
ATOM 8163 O O . ILE B 1 325 ? -3.602 31.844 -12.016 1 97.31 325 ILE B O 1
ATOM 8167 N N . CYS B 1 326 ? -2.195 32.125 -13.734 1 97.38 326 CYS B N 1
ATOM 8168 C CA . CYS B 1 326 ? -2.602 33.5 -13.945 1 97.38 326 CYS B CA 1
ATOM 8169 C C . CYS B 1 326 ? -4.074 33.562 -14.336 1 97.38 326 CYS B C 1
ATOM 8171 O O . CYS B 1 326 ? -4.789 34.469 -13.891 1 97.38 326 CYS B O 1
ATOM 8173 N N . SER B 1 327 ? -4.453 32.625 -15.148 1 95.31 327 SER B N 1
ATOM 8174 C CA . SER B 1 327 ? -5.859 32.594 -15.539 1 95.31 327 SER B CA 1
ATOM 8175 C C . SER B 1 327 ? -6.758 32.281 -14.336 1 95.31 327 SER B C 1
ATOM 8177 O O . SER B 1 327 ? -7.816 32.906 -14.188 1 95.31 327 SER B O 1
ATOM 8179 N N . GLN B 1 328 ? -6.328 31.391 -13.508 1 94.38 328 GLN B N 1
ATOM 8180 C CA . GLN B 1 328 ? -7.074 31.078 -12.297 1 94.38 328 GLN B CA 1
ATOM 8181 C C . GLN B 1 328 ? -7.117 32.281 -11.344 1 94.38 328 GLN B C 1
ATOM 8183 O O . GLN B 1 328 ? -8.164 32.562 -10.758 1 94.38 328 GLN B O 1
ATOM 8188 N N . ALA B 1 329 ? -6.012 32.906 -11.18 1 95.5 329 ALA B N 1
ATOM 8189 C CA . ALA B 1 329 ? -5.93 34.062 -10.312 1 95.5 329 ALA B CA 1
ATOM 8190 C C . ALA B 1 329 ? -6.844 35.188 -10.805 1 95.5 329 ALA B C 1
ATOM 8192 O O . ALA B 1 329 ? -7.477 35.875 -10 1 95.5 329 ALA B O 1
ATOM 8193 N N . ARG B 1 330 ? -6.891 35.344 -12.094 1 94.44 330 ARG B N 1
ATOM 8194 C CA . ARG B 1 330 ? -7.766 36.375 -12.68 1 94.44 330 ARG B CA 1
ATOM 8195 C C . ARG B 1 330 ? -9.234 36.031 -12.406 1 94.44 330 ARG B C 1
ATOM 8197 O O . ARG B 1 330 ? -10.023 36.938 -12.117 1 94.44 330 ARG B O 1
ATOM 8204 N N . HIS B 1 331 ? -9.508 34.812 -12.516 1 93.12 331 HIS B N 1
ATOM 8205 C CA . HIS B 1 331 ? -10.867 34.344 -12.273 1 93.12 331 HIS B CA 1
ATOM 8206 C C . HIS B 1 331 ? -11.328 34.688 -10.859 1 93.12 331 HIS B C 1
ATOM 8208 O O . HIS B 1 331 ? -12.477 35.094 -10.648 1 93.12 331 HIS B O 1
ATOM 8214 N N . TYR B 1 332 ? -10.461 34.594 -9.945 1 93.75 332 TYR B N 1
ATOM 8215 C CA . TYR B 1 332 ? -10.812 34.844 -8.547 1 93.75 332 TYR B CA 1
ATOM 8216 C C . TYR B 1 332 ? -10.414 36.25 -8.125 1 93.75 332 TYR B C 1
ATOM 8218 O O . TYR B 1 332 ? -10.562 36.625 -6.965 1 93.75 332 TYR B O 1
ATOM 8226 N N . LYS B 1 333 ? -9.844 37 -8.969 1 92.81 333 LYS B N 1
ATOM 8227 C CA . LYS B 1 333 ? -9.438 38.375 -8.75 1 92.81 333 LYS B CA 1
ATOM 8228 C C . LYS B 1 333 ? -8.383 38.469 -7.648 1 92.81 333 LYS B C 1
ATOM 8230 O O . LYS B 1 333 ? -8.508 39.312 -6.734 1 92.81 333 LYS B O 1
ATOM 8235 N N . VAL B 1 334 ? -7.465 37.594 -7.711 1 94.75 334 VAL B N 1
ATOM 8236 C CA . VAL B 1 334 ? -6.371 37.594 -6.746 1 94.75 334 VAL B CA 1
ATOM 8237 C C . VAL B 1 334 ? -5.035 37.688 -7.477 1 94.75 334 VAL B C 1
ATOM 8239 O O . VAL B 1 334 ? -4.969 37.469 -8.688 1 94.75 334 VAL B O 1
ATOM 8242 N N . THR B 1 335 ? -3.994 38.062 -6.746 1 96.19 335 THR B N 1
ATOM 8243 C CA . THR B 1 335 ? -2.639 38.062 -7.285 1 96.19 335 THR B CA 1
ATOM 8244 C C . THR B 1 335 ? -2.08 36.625 -7.312 1 96.19 335 THR B C 1
ATOM 8246 O O . THR B 1 335 ? -2.176 35.906 -6.324 1 96.19 335 THR B O 1
ATOM 8249 N N . PRO B 1 336 ? -1.562 36.219 -8.43 1 97.44 336 PRO B N 1
ATOM 8250 C CA . PRO B 1 336 ? -1.021 34.844 -8.5 1 97.44 336 PRO B CA 1
ATOM 8251 C C . PRO B 1 336 ? 0.27 34.688 -7.703 1 97.44 336 PRO B C 1
ATOM 8253 O O . PRO B 1 336 ? 1.325 35.188 -8.117 1 97.44 336 PRO B O 1
ATOM 8256 N N . VAL B 1 337 ? 0.174 34.031 -6.594 1 98.31 337 VAL B N 1
ATOM 8257 C CA . VAL B 1 337 ? 1.328 33.656 -5.789 1 98.31 337 VAL B CA 1
ATOM 8258 C C . VAL B 1 337 ? 1.673 32.188 -6.047 1 98.31 337 VAL B C 1
ATOM 8260 O O . VAL B 1 337 ? 0.85 31.312 -5.816 1 98.31 337 VAL B O 1
ATOM 8263 N N . LEU B 1 338 ? 2.883 31.938 -6.559 1 98.5 338 LEU B N 1
ATOM 8264 C CA . LEU B 1 338 ? 3.254 30.594 -6.988 1 98.5 338 LEU B CA 1
ATOM 8265 C C . LEU B 1 338 ? 4.578 30.172 -6.363 1 98.5 338 LEU B C 1
ATOM 8267 O O . LEU B 1 338 ? 5.555 30.922 -6.395 1 98.5 338 LEU B O 1
ATOM 8271 N N . THR B 1 339 ? 4.582 28.969 -5.77 1 98.56 339 THR B N 1
ATOM 8272 C CA . THR B 1 339 ? 5.797 28.422 -5.172 1 98.56 339 THR B CA 1
ATOM 8273 C C . THR B 1 339 ? 6.34 27.281 -6.016 1 98.56 339 THR B C 1
ATOM 8275 O O . THR B 1 339 ? 5.586 26.406 -6.438 1 98.56 339 THR B O 1
ATOM 8278 N N . PHE B 1 340 ? 7.656 27.328 -6.324 1 97.94 340 PHE B N 1
ATOM 8279 C CA . PHE B 1 340 ? 8.391 26.266 -6.988 1 97.94 340 PHE B CA 1
ATOM 8280 C C . PHE B 1 340 ? 9.594 25.828 -6.156 1 97.94 340 PHE B C 1
ATOM 8282 O O . PHE B 1 340 ? 10.062 26.578 -5.305 1 97.94 340 PHE B O 1
ATOM 8289 N N . ASP B 1 341 ? 10.039 24.625 -6.43 1 95.31 341 ASP B N 1
ATOM 8290 C CA . ASP B 1 341 ? 11.359 24.266 -5.926 1 95.31 341 ASP B CA 1
ATOM 8291 C C . ASP B 1 341 ? 12.461 24.938 -6.73 1 95.31 341 ASP B C 1
ATOM 8293 O O . ASP B 1 341 ? 12.18 25.672 -7.688 1 95.31 341 ASP B O 1
ATOM 8297 N N . GLN B 1 342 ? 13.617 24.828 -6.375 1 95.81 342 GLN B N 1
ATOM 8298 C CA . GLN B 1 342 ? 14.727 25.656 -6.832 1 95.81 342 GLN B CA 1
ATOM 8299 C C . GLN B 1 342 ? 14.914 25.547 -8.344 1 95.81 342 GLN B C 1
ATOM 8301 O O . GLN B 1 342 ? 15.016 26.562 -9.039 1 95.81 342 GLN B O 1
ATOM 8306 N N . PRO B 1 343 ? 14.953 24.344 -8.953 1 95.25 343 PRO B N 1
ATOM 8307 C CA . PRO B 1 343 ? 15.164 24.297 -10.406 1 95.25 343 PRO B CA 1
ATOM 8308 C C . PRO B 1 343 ? 14.023 24.922 -11.188 1 95.25 343 PRO B C 1
ATOM 8310 O O . PRO B 1 343 ? 14.258 25.656 -12.164 1 95.25 343 PRO B O 1
ATOM 8313 N N . LEU B 1 344 ? 12.828 24.688 -10.773 1 96.81 344 LEU B N 1
ATOM 8314 C CA . LEU B 1 344 ? 11.656 25.25 -11.445 1 96.81 344 LEU B CA 1
ATOM 8315 C C . LEU B 1 344 ? 11.562 26.75 -11.195 1 96.81 344 LEU B C 1
ATOM 8317 O O . LEU B 1 344 ? 11.188 27.516 -12.094 1 96.81 344 LEU B O 1
ATOM 8321 N N . TYR B 1 345 ? 11.883 27.125 -9.977 1 97.44 345 TYR B N 1
ATOM 8322 C CA . TYR B 1 345 ? 11.883 28.547 -9.609 1 97.44 345 TYR B CA 1
ATOM 8323 C C . TYR B 1 345 ? 12.797 29.344 -10.523 1 97.44 345 TYR B C 1
ATOM 8325 O O . TYR B 1 345 ? 12.414 30.406 -11.016 1 97.44 345 TYR B O 1
ATOM 8333 N N . TRP B 1 346 ? 13.969 28.859 -10.766 1 95.56 346 TRP B N 1
ATOM 8334 C CA . TRP B 1 346 ? 14.945 29.578 -11.57 1 95.56 346 TRP B CA 1
ATOM 8335 C C . TRP B 1 346 ? 14.469 29.703 -13.016 1 95.56 346 TRP B C 1
ATOM 8337 O O . TRP B 1 346 ? 14.578 30.781 -13.617 1 95.56 346 TRP B O 1
ATOM 8347 N N . LYS B 1 347 ? 14.008 28.656 -13.555 1 94.69 347 LYS B N 1
ATOM 8348 C CA . LYS B 1 347 ? 13.5 28.688 -14.93 1 94.69 347 LYS B CA 1
ATOM 8349 C C . LYS B 1 347 ? 12.289 29.609 -15.047 1 94.69 347 LYS B C 1
ATOM 8351 O O . LYS B 1 347 ? 12.164 30.344 -16.031 1 94.69 347 LYS B O 1
ATOM 8356 N N . ALA B 1 348 ? 11.414 29.547 -14.047 1 96.5 348 ALA B N 1
ATOM 8357 C CA . ALA B 1 348 ? 10.242 30.422 -14.039 1 96.5 348 ALA B CA 1
ATOM 8358 C C . ALA B 1 348 ? 10.656 31.891 -13.992 1 96.5 348 ALA B C 1
ATOM 8360 O O . ALA B 1 348 ? 10.062 32.719 -14.68 1 96.5 348 ALA B O 1
ATOM 8361 N N . ASN B 1 349 ? 11.633 32.156 -13.156 1 93.81 349 ASN B N 1
ATOM 8362 C CA . ASN B 1 349 ? 12.141 33.531 -13.055 1 93.81 349 ASN B CA 1
ATOM 8363 C C . ASN B 1 349 ? 12.68 34.031 -14.391 1 93.81 349 ASN B C 1
ATOM 8365 O O . ASN B 1 349 ? 12.477 35.188 -14.75 1 93.81 349 ASN B O 1
ATOM 8369 N N . THR B 1 350 ? 13.391 33.156 -15.062 1 90.88 350 THR B N 1
ATOM 8370 C CA . THR B 1 350 ? 13.953 33.5 -16.359 1 90.88 350 THR B CA 1
ATOM 8371 C C . THR B 1 350 ? 12.844 33.781 -17.375 1 90.88 350 THR B C 1
ATOM 8373 O O . THR B 1 350 ? 12.945 34.719 -18.172 1 90.88 350 THR B O 1
ATOM 8376 N N . ILE B 1 351 ? 11.812 33.031 -17.312 1 93.25 351 ILE B N 1
ATOM 8377 C CA . ILE B 1 351 ? 10.68 33.188 -18.219 1 93.25 351 ILE B CA 1
ATOM 8378 C C . ILE B 1 351 ? 10.023 34.562 -17.953 1 93.25 351 ILE B C 1
ATOM 8380 O O . ILE B 1 351 ? 9.766 35.312 -18.891 1 93.25 351 ILE B O 1
ATOM 8384 N N . ILE B 1 352 ? 9.781 34.875 -16.703 1 92.81 352 ILE B N 1
ATOM 8385 C CA . ILE B 1 352 ? 9.102 36.094 -16.312 1 92.81 352 ILE B CA 1
ATOM 8386 C C . ILE B 1 352 ? 9.938 37.312 -16.734 1 92.81 352 ILE B C 1
ATOM 8388 O O . ILE B 1 352 ? 9.398 38.312 -17.234 1 92.81 352 ILE B O 1
ATOM 8392 N N . ALA B 1 353 ? 11.203 37.188 -16.516 1 88.38 353 ALA B N 1
ATOM 8393 C CA . ALA B 1 353 ? 12.109 38.281 -16.844 1 88.38 353 ALA B CA 1
ATOM 8394 C C . ALA B 1 353 ? 12.086 38.594 -18.344 1 88.38 353 ALA B C 1
ATOM 8396 O O . ALA B 1 353 ? 12.227 39.75 -18.75 1 88.38 353 ALA B O 1
ATOM 8397 N N . ASN B 1 354 ? 11.898 37.625 -19.109 1 88.62 354 ASN B N 1
ATOM 8398 C CA . ASN B 1 354 ? 11.977 37.75 -20.547 1 88.62 354 ASN B CA 1
ATOM 8399 C C . ASN B 1 354 ? 10.617 38.125 -21.156 1 88.62 354 ASN B C 1
ATOM 8401 O O . ASN B 1 354 ? 10.523 38.406 -22.344 1 88.62 354 ASN B O 1
ATOM 8405 N N . GLU B 1 355 ? 9.609 38.125 -20.359 1 88.94 355 GLU B N 1
ATOM 8406 C CA . GLU B 1 355 ? 8.273 38.469 -20.844 1 88.94 355 GLU B CA 1
ATOM 8407 C C . GLU B 1 355 ? 8.125 40 -21.016 1 88.94 355 GLU B C 1
ATOM 8409 O O . GLU B 1 355 ? 8.727 40.75 -20.266 1 88.94 355 GLU B O 1
ATOM 8414 N N . PRO B 1 356 ? 7.348 40.406 -21.969 1 85.44 356 PRO B N 1
ATOM 8415 C CA . PRO B 1 356 ? 7.113 41.844 -22.156 1 85.44 356 PRO B CA 1
ATOM 8416 C C . PRO B 1 356 ? 6.363 42.469 -20.969 1 85.44 356 PRO B C 1
ATOM 8418 O O . PRO B 1 356 ? 5.734 41.75 -20.188 1 85.44 356 PRO B O 1
ATOM 8421 N N . GLN B 1 357 ? 6.391 43.75 -20.766 1 83.81 357 GLN B N 1
ATOM 8422 C CA . GLN B 1 357 ? 5.836 44.469 -19.625 1 83.81 357 GLN B CA 1
ATOM 8423 C C . GLN B 1 357 ? 4.32 44.344 -19.562 1 83.81 357 GLN B C 1
ATOM 8425 O O . GLN B 1 357 ? 3.73 44.375 -18.484 1 83.81 357 GLN B O 1
ATOM 8430 N N . GLY B 1 358 ? 3.621 44.031 -20.562 1 84.38 358 GLY B N 1
ATOM 8431 C CA . GLY B 1 358 ? 2.174 43.906 -20.562 1 84.38 358 GLY B CA 1
ATOM 8432 C C . GLY B 1 358 ? 1.711 42.469 -20.359 1 84.38 358 GLY B C 1
ATOM 8433 O O . GLY B 1 358 ? 0.512 42.219 -20.234 1 84.38 358 GLY B O 1
ATOM 8434 N N . SER B 1 359 ? 2.621 41.719 -20.031 1 90.69 359 SER B N 1
ATOM 8435 C CA . SER B 1 359 ? 2.289 40.281 -19.891 1 90.69 359 SER B CA 1
ATOM 8436 C C . SER B 1 359 ? 1.7 40 -18.516 1 90.69 359 SER B C 1
ATOM 8438 O O . SER B 1 359 ? 2.115 40.594 -17.516 1 90.69 359 SER B O 1
ATOM 8440 N N . ALA B 1 360 ? 0.726 39.156 -18.438 1 92 360 ALA B N 1
ATOM 8441 C CA . ALA B 1 360 ? 0.096 38.75 -17.188 1 92 360 ALA B CA 1
ATOM 8442 C C . ALA B 1 360 ? 1.103 38.062 -16.25 1 92 360 ALA B C 1
ATOM 8444 O O . ALA B 1 360 ? 0.941 38.094 -15.031 1 92 360 ALA B O 1
ATOM 8445 N N . LEU B 1 361 ? 2.17 37.562 -16.781 1 94.69 361 LEU B N 1
ATOM 8446 C CA . LEU B 1 361 ? 3.154 36.844 -16 1 94.69 361 LEU B CA 1
ATOM 8447 C C . LEU B 1 361 ? 3.975 37.781 -15.125 1 94.69 361 LEU B C 1
ATOM 8449 O O . LEU B 1 361 ? 4.57 37.344 -14.141 1 94.69 361 LEU B O 1
ATOM 8453 N N . LYS B 1 362 ? 3.992 38.969 -15.477 1 91.88 362 LYS B N 1
ATOM 8454 C CA . LYS B 1 362 ? 4.77 39.938 -14.719 1 91.88 362 LYS B CA 1
ATOM 8455 C C . LYS B 1 362 ? 4.145 40.188 -13.344 1 91.88 362 LYS B C 1
ATOM 8457 O O . LYS B 1 362 ? 4.812 40.688 -12.438 1 91.88 362 LYS B O 1
ATOM 8462 N N . SER B 1 363 ? 2.916 39.812 -13.203 1 92.88 363 SER B N 1
ATOM 8463 C CA . SER B 1 363 ? 2.221 40.031 -11.938 1 92.88 363 SER B CA 1
ATOM 8464 C C . SER B 1 363 ? 2.416 38.844 -10.992 1 92.88 363 SER B C 1
ATOM 8466 O O . SER B 1 363 ? 1.997 38.906 -9.828 1 92.88 363 SER B O 1
ATOM 8468 N N . VAL B 1 364 ? 3.117 37.875 -11.453 1 96.5 364 VAL B N 1
ATOM 8469 C CA . VAL B 1 364 ? 3.281 36.656 -10.656 1 96.5 364 VAL B CA 1
ATOM 8470 C C . VAL B 1 364 ? 4.273 36.906 -9.523 1 96.5 364 VAL B C 1
ATOM 8472 O O . VAL B 1 364 ? 5.371 37.438 -9.758 1 96.5 364 VAL B O 1
ATOM 8475 N N . VAL B 1 365 ? 3.844 36.656 -8.328 1 97.75 365 VAL B N 1
ATOM 8476 C CA . VAL B 1 365 ? 4.758 36.656 -7.191 1 97.75 365 VAL B CA 1
ATOM 8477 C C . VAL B 1 365 ? 5.332 35.25 -7.012 1 97.75 365 VAL B C 1
ATOM 8479 O O . VAL B 1 365 ? 4.664 34.344 -6.477 1 97.75 365 VAL B O 1
ATOM 8482 N N . LEU B 1 366 ? 6.559 35.094 -7.375 1 97.62 366 LEU B N 1
ATOM 8483 C CA . LEU B 1 366 ? 7.215 33.781 -7.363 1 97.62 366 LEU B CA 1
ATOM 8484 C C . LEU B 1 366 ? 7.938 33.562 -6.043 1 97.62 366 LEU B C 1
ATOM 8486 O O . LEU B 1 366 ? 8.703 34.406 -5.59 1 97.62 366 LEU B O 1
ATOM 8490 N N . ARG B 1 367 ? 7.703 32.406 -5.465 1 98.12 367 ARG B N 1
ATOM 8491 C CA . ARG B 1 367 ? 8.336 32.062 -4.195 1 98.12 367 ARG B CA 1
ATOM 8492 C C . ARG B 1 367 ? 9.219 30.828 -4.352 1 98.12 367 ARG B C 1
ATOM 8494 O O . ARG B 1 367 ? 8.883 29.906 -5.098 1 98.12 367 ARG B O 1
ATOM 8501 N N . LEU B 1 368 ? 10.305 30.859 -3.652 1 98 368 LEU B N 1
ATOM 8502 C CA . LEU B 1 368 ? 11.188 29.703 -3.551 1 98 368 LEU B CA 1
ATOM 8503 C C . LEU B 1 368 ? 10.734 28.766 -2.439 1 98 368 LEU B C 1
ATOM 8505 O O . LEU B 1 368 ? 10.492 29.203 -1.312 1 98 368 LEU B O 1
ATOM 8509 N N . GLY B 1 369 ? 10.602 27.484 -2.752 1 97.62 369 GLY B N 1
ATOM 8510 C CA . GLY B 1 369 ? 10.062 26.516 -1.804 1 97.62 369 GLY B CA 1
ATOM 8511 C C . GLY B 1 369 ? 10.852 26.453 -0.51 1 97.62 369 GLY B C 1
ATOM 8512 O O . GLY B 1 369 ? 12.031 26.094 -0.515 1 97.62 369 GLY B O 1
ATOM 8513 N N . PRO B 1 370 ? 10.227 26.719 0.574 1 97.88 370 PRO B N 1
ATOM 8514 C CA . PRO B 1 370 ? 10.93 26.766 1.858 1 97.88 370 PRO B CA 1
ATOM 8515 C C . PRO B 1 370 ? 11.359 25.391 2.35 1 97.88 370 PRO B C 1
ATOM 8517 O O . PRO B 1 370 ? 12.391 25.25 3.004 1 97.88 370 PRO B O 1
ATOM 8520 N N . PHE B 1 371 ? 10.617 24.422 2.092 1 96.62 371 PHE B N 1
ATOM 8521 C CA . PHE B 1 371 ? 10.977 23.094 2.555 1 96.62 371 PHE B CA 1
ATOM 8522 C C . PHE B 1 371 ? 12.266 22.625 1.899 1 96.62 371 PHE B C 1
ATOM 8524 O O . PHE B 1 371 ? 13.156 22.094 2.574 1 96.62 371 PHE B O 1
ATOM 8531 N N . HIS B 1 372 ? 12.312 22.781 0.641 1 96.44 372 HIS B N 1
ATOM 8532 C CA . HIS B 1 372 ? 13.523 22.391 -0.072 1 96.44 372 HIS B CA 1
ATOM 8533 C C . HIS B 1 372 ? 14.711 23.25 0.343 1 96.44 372 HIS B C 1
ATOM 8535 O O . HIS B 1 372 ? 15.852 22.797 0.325 1 96.44 372 HIS B O 1
ATOM 8541 N N . MET B 1 373 ? 14.406 24.484 0.703 1 96.81 373 MET B N 1
ATOM 8542 C CA . MET B 1 373 ? 15.461 25.344 1.245 1 96.81 373 MET B CA 1
ATOM 8543 C C . MET B 1 373 ? 15.984 24.781 2.562 1 96.81 373 MET B C 1
ATOM 8545 O O . MET B 1 373 ? 17.203 24.781 2.803 1 96.81 373 MET B O 1
ATOM 8549 N N . GLU B 1 374 ? 15.055 24.344 3.389 1 97.06 374 GLU B N 1
ATOM 8550 C CA . GLU B 1 374 ? 15.445 23.688 4.633 1 97.06 374 GLU B CA 1
ATOM 8551 C C . GLU B 1 374 ? 16.297 22.453 4.367 1 97.06 374 GLU B C 1
ATOM 8553 O O . GLU B 1 374 ? 17.328 22.25 5.012 1 97.06 374 GLU B O 1
ATOM 8558 N N . MET B 1 375 ? 15.891 21.703 3.424 1 96.94 375 MET B N 1
ATOM 8559 C CA . MET B 1 375 ? 16.641 20.516 3.025 1 96.94 375 MET B CA 1
ATOM 8560 C C . MET B 1 375 ? 18.047 20.875 2.592 1 96.94 375 MET B C 1
ATOM 8562 O O . MET B 1 375 ? 19.016 20.203 2.984 1 96.94 375 MET B O 1
ATOM 8566 N N . SER B 1 376 ? 18.094 21.859 1.786 1 96.81 376 SER B N 1
ATOM 8567 C CA . SER B 1 376 ? 19.391 22.297 1.271 1 96.81 376 SER B CA 1
ATOM 8568 C C . SER B 1 376 ? 20.281 22.812 2.393 1 96.81 376 SER B C 1
ATOM 8570 O O . SER B 1 376 ? 21.5 22.625 2.355 1 96.81 376 SER B O 1
ATOM 8572 N N . PHE B 1 377 ? 19.719 23.5 3.293 1 97.81 377 PHE B N 1
ATOM 8573 C CA . PHE B 1 377 ? 20.5 24.031 4.406 1 97.81 377 PHE B CA 1
ATOM 8574 C C . PHE B 1 377 ? 21.031 22.891 5.277 1 97.81 377 PHE B C 1
ATOM 8576 O O . PHE B 1 377 ? 22.156 22.938 5.758 1 97.81 377 PHE B O 1
ATOM 8583 N N . LEU B 1 378 ? 20.234 21.875 5.5 1 97.19 378 LEU B N 1
ATOM 8584 C CA . LEU B 1 378 ? 20.688 20.688 6.219 1 97.19 378 LEU B CA 1
ATOM 8585 C C . LEU B 1 378 ? 21.859 20.031 5.508 1 97.19 378 LEU B C 1
ATOM 8587 O O . LEU B 1 378 ? 22.812 19.562 6.152 1 97.19 378 LEU B O 1
ATOM 8591 N N . ARG B 1 379 ? 21.703 20.031 4.238 1 96.44 379 ARG B N 1
ATOM 8592 C CA . ARG B 1 379 ? 22.812 19.516 3.441 1 96.44 379 ARG B CA 1
ATOM 8593 C C . ARG B 1 379 ? 24.062 20.344 3.65 1 96.44 379 ARG B C 1
ATOM 8595 O O . ARG B 1 379 ? 25.172 19.797 3.727 1 96.44 379 ARG B O 1
ATOM 8602 N N . CYS B 1 380 ? 23.922 21.609 3.729 1 96.5 380 CYS B N 1
ATOM 8603 C CA . CYS B 1 380 ? 25.047 22.5 3.963 1 96.5 380 CYS B CA 1
ATOM 8604 C C . CYS B 1 380 ? 25.688 22.219 5.316 1 96.5 380 CYS B C 1
ATOM 8606 O O . CYS B 1 380 ? 26.906 22.219 5.434 1 96.5 380 CYS B O 1
ATOM 8608 N N . ILE B 1 381 ? 24.859 22 6.285 1 96.06 381 ILE B N 1
ATOM 8609 C CA . ILE B 1 381 ? 25.375 21.688 7.613 1 96.06 381 ILE B CA 1
ATOM 8610 C C . ILE B 1 381 ? 26.203 20.406 7.555 1 96.06 381 ILE B C 1
ATOM 8612 O O . ILE B 1 381 ? 27.312 20.344 8.086 1 96.06 381 ILE B O 1
ATOM 8616 N N . GLY B 1 382 ? 25.641 19.422 6.863 1 93.81 382 GLY B N 1
ATOM 8617 C CA . GLY B 1 382 ? 26.359 18.172 6.715 1 93.81 382 GLY B CA 1
ATOM 8618 C C . GLY B 1 382 ? 27.688 18.328 5.992 1 93.81 382 GLY B C 1
ATOM 8619 O O . GLY B 1 382 ? 28.672 17.688 6.355 1 93.81 382 GLY B O 1
ATOM 8620 N N . HIS B 1 383 ? 27.688 19.203 5.055 1 94.38 383 HIS B N 1
ATOM 8621 C CA . HIS B 1 383 ? 28.891 19.422 4.258 1 94.38 383 HIS B CA 1
ATOM 8622 C C . HIS B 1 383 ? 29.938 20.188 5.047 1 94.38 383 HIS B C 1
ATOM 8624 O O . HIS B 1 383 ? 31.125 19.812 5.047 1 94.38 383 HIS B O 1
ATOM 8630 N N . VAL B 1 384 ? 29.547 21.234 5.695 1 92.69 384 VAL B N 1
ATOM 8631 C CA . VAL B 1 384 ? 30.453 22.094 6.43 1 92.69 384 VAL B CA 1
ATOM 8632 C C . VAL B 1 384 ? 31.062 21.344 7.609 1 92.69 384 VAL B C 1
ATOM 8634 O O . VAL B 1 384 ? 32.219 21.516 7.941 1 92.69 384 VAL B O 1
ATOM 8637 N N . MET B 1 385 ? 30.312 20.469 8.156 1 91.69 385 MET B N 1
ATOM 8638 C CA . MET B 1 385 ? 30.75 19.766 9.359 1 91.69 385 MET B CA 1
ATOM 8639 C C . MET B 1 385 ? 31.359 18.422 9.016 1 91.69 385 MET B C 1
ATOM 8641 O O . MET B 1 385 ? 31.594 17.594 9.898 1 91.69 385 MET B O 1
ATOM 8645 N N . LYS B 1 386 ? 31.562 18.234 7.734 1 90.69 386 LYS B N 1
ATOM 8646 C CA . LYS B 1 386 ? 32.156 16.969 7.324 1 90.69 386 LYS B CA 1
ATOM 8647 C C . LYS B 1 386 ? 33.562 16.797 7.957 1 90.69 386 LYS B C 1
ATOM 8649 O O . LYS B 1 386 ? 34.375 17.719 7.941 1 90.69 386 LYS B O 1
ATOM 8654 N N . GLY B 1 387 ? 33.812 15.641 8.508 1 85 387 GLY B N 1
ATOM 8655 C CA . GLY B 1 387 ? 35.094 15.352 9.109 1 85 387 GLY B CA 1
ATOM 8656 C C . GLY B 1 387 ? 35.188 15.781 10.562 1 85 387 GLY B C 1
ATOM 8657 O O . GLY B 1 387 ? 36.188 15.523 11.234 1 85 387 GLY B O 1
ATOM 8658 N N . PHE B 1 388 ? 34.125 16.438 11.062 1 87.25 388 PHE B N 1
ATOM 8659 C CA . PHE B 1 388 ? 34.062 16.953 12.43 1 87.25 388 PHE B CA 1
ATOM 8660 C C . PHE B 1 388 ? 33.688 15.852 13.406 1 87.25 388 PHE B C 1
ATOM 8662 O O . PHE B 1 388 ? 33.75 16.047 14.625 1 87.25 388 PHE B O 1
ATOM 8669 N N . GLY B 1 389 ? 33.344 14.648 12.898 1 89.75 389 GLY B N 1
ATOM 8670 C CA . GLY B 1 389 ? 32.875 13.57 13.766 1 89.75 389 GLY B CA 1
ATOM 8671 C C . GLY B 1 389 ? 31.375 13.508 13.914 1 89.75 389 GLY B C 1
ATOM 8672 O O . GLY B 1 389 ? 30.844 12.688 14.664 1 89.75 389 GLY B O 1
ATOM 8673 N N . LEU B 1 390 ? 30.75 14.391 13.258 1 92.75 390 LEU B N 1
ATOM 8674 C CA . LEU B 1 390 ? 29.297 14.453 13.336 1 92.75 390 LEU B CA 1
ATOM 8675 C C . LEU B 1 390 ? 28.672 13.156 12.852 1 92.75 390 LEU B C 1
ATOM 8677 O O . LEU B 1 390 ? 27.703 12.664 13.445 1 92.75 390 LEU B O 1
ATOM 8681 N N . GLN B 1 391 ? 29.188 12.586 11.766 1 93.81 391 GLN B N 1
ATOM 8682 C CA . GLN B 1 391 ? 28.688 11.328 11.227 1 93.81 391 GLN B CA 1
ATOM 8683 C C . GLN B 1 391 ? 28.812 10.203 12.258 1 93.81 391 GLN B C 1
ATOM 8685 O O . GLN B 1 391 ? 27.875 9.438 12.461 1 93.81 391 GLN B O 1
ATOM 8690 N N . GLU B 1 392 ? 29.891 10.117 12.938 1 93.25 392 GLU B N 1
ATOM 8691 C CA . GLU B 1 392 ? 30.141 9.086 13.938 1 93.25 392 GLU B CA 1
ATOM 8692 C C . GLU B 1 392 ? 29.203 9.219 15.125 1 93.25 392 GLU B C 1
ATOM 8694 O O . GLU B 1 392 ? 28.703 8.227 15.648 1 93.25 392 GLU B O 1
ATOM 8699 N N . VAL B 1 393 ? 29 10.43 15.492 1 93.56 393 VAL B N 1
ATOM 8700 C CA . VAL B 1 393 ? 28.141 10.68 16.641 1 93.56 393 VAL B CA 1
ATOM 8701 C C . VAL B 1 393 ? 26.703 10.297 16.312 1 93.56 393 VAL B C 1
ATOM 8703 O O . VAL B 1 393 ? 26.016 9.672 17.125 1 93.56 393 VAL B O 1
ATOM 8706 N N . LEU B 1 394 ? 26.281 10.648 15.125 1 93.81 394 LEU B N 1
ATOM 8707 C CA . LEU B 1 394 ? 24.922 10.328 14.711 1 93.81 394 LEU B CA 1
ATOM 8708 C C . LEU B 1 394 ? 24.75 8.828 14.523 1 93.81 394 LEU B C 1
ATOM 8710 O O . LEU B 1 394 ? 23.672 8.289 14.773 1 93.81 394 LEU B O 1
ATOM 8714 N N . GLU B 1 395 ? 25.812 8.156 14.141 1 92.62 395 GLU B N 1
ATOM 8715 C CA . GLU B 1 395 ? 25.75 6.719 13.906 1 92.62 395 GLU B CA 1
ATOM 8716 C C . GLU B 1 395 ? 25.641 5.949 15.219 1 92.62 395 GLU B C 1
ATOM 8718 O O . GLU B 1 395 ? 25.328 4.758 15.227 1 92.62 395 GLU B O 1
ATOM 8723 N N . ILE B 1 396 ? 25.828 6.664 16.344 1 89.62 396 ILE B N 1
ATOM 8724 C CA . ILE B 1 396 ? 25.609 6.043 17.641 1 89.62 396 ILE B CA 1
ATOM 8725 C C . ILE B 1 396 ? 24.109 5.789 17.844 1 89.62 396 ILE B C 1
ATOM 8727 O O . ILE B 1 396 ? 23.719 4.789 18.453 1 89.62 396 ILE B O 1
ATOM 8731 N N . ILE B 1 397 ? 23.312 6.637 17.234 1 88.94 397 ILE B N 1
ATOM 8732 C CA . ILE B 1 397 ? 21.891 6.574 17.547 1 88.94 397 ILE B CA 1
ATOM 8733 C C . ILE B 1 397 ? 21.094 6.242 16.297 1 88.94 397 ILE B C 1
ATOM 8735 O O . ILE B 1 397 ? 19.922 5.859 16.375 1 88.94 397 ILE B O 1
ATOM 8739 N N . TYR B 1 398 ? 21.656 6.445 15.07 1 89.69 398 TYR B N 1
ATOM 8740 C CA . TYR B 1 398 ? 20.969 6.148 13.812 1 89.69 398 TYR B CA 1
ATOM 8741 C C . TYR B 1 398 ? 21.766 5.133 13 1 89.69 398 TYR B C 1
ATOM 8743 O O . TYR B 1 398 ? 22.984 5.023 13.141 1 89.69 398 TYR B O 1
ATOM 8751 N N . ALA B 1 399 ? 21.016 4.406 12.164 1 86.81 399 ALA B N 1
ATOM 8752 C CA . ALA B 1 399 ? 21.672 3.488 11.234 1 86.81 399 ALA B CA 1
ATOM 8753 C C . ALA B 1 399 ? 22.547 4.246 10.234 1 86.81 399 ALA B C 1
ATOM 8755 O O . ALA B 1 399 ? 22.188 5.352 9.805 1 86.81 399 ALA B O 1
ATOM 8756 N N . PRO B 1 400 ? 23.594 3.664 9.781 1 87.38 400 PRO B N 1
ATOM 8757 C CA . PRO B 1 400 ? 24.562 4.352 8.922 1 87.38 400 PRO B CA 1
ATOM 8758 C C . PRO B 1 400 ? 23.938 4.883 7.637 1 87.38 400 PRO B C 1
ATOM 8760 O O . PRO B 1 400 ? 24.203 6.016 7.234 1 87.38 400 PRO B O 1
ATOM 8763 N N . ASN B 1 401 ? 23.125 4.133 7.051 1 84.38 401 ASN B N 1
ATOM 8764 C CA . ASN B 1 401 ? 22.484 4.59 5.82 1 84.38 401 ASN B CA 1
ATOM 8765 C C . ASN B 1 401 ? 21.547 5.766 6.078 1 84.38 401 ASN B C 1
ATOM 8767 O O . ASN B 1 401 ? 21.422 6.664 5.246 1 84.38 401 ASN B O 1
ATOM 8771 N N . ALA B 1 402 ? 20.906 5.723 7.188 1 87.44 402 ALA B N 1
ATOM 8772 C CA . ALA B 1 402 ? 20.031 6.836 7.574 1 87.44 402 ALA B CA 1
ATOM 8773 C C . ALA B 1 402 ? 20.844 8.109 7.781 1 87.44 402 ALA B C 1
ATOM 8775 O O . ALA B 1 402 ? 20.422 9.203 7.402 1 87.44 402 ALA B O 1
ATOM 8776 N N . VAL B 1 403 ? 21.984 7.914 8.352 1 92.62 403 VAL B N 1
ATOM 8777 C CA . VAL B 1 403 ? 22.828 9.062 8.633 1 92.62 403 VAL B CA 1
ATOM 8778 C C . VAL B 1 403 ? 23.297 9.703 7.324 1 92.62 403 VAL B C 1
ATOM 8780 O O . VAL B 1 403 ? 23.344 10.93 7.203 1 92.62 403 VAL B O 1
ATOM 8783 N N . THR B 1 404 ? 23.562 8.852 6.402 1 92 404 THR B N 1
ATOM 8784 C CA . THR B 1 404 ? 23.938 9.359 5.09 1 92 404 THR B CA 1
ATOM 8785 C C . THR B 1 404 ? 22.828 10.219 4.496 1 92 404 THR B C 1
ATOM 8787 O O . THR B 1 404 ? 23.094 11.305 3.969 1 92 404 THR B O 1
ATOM 8790 N N . HIS B 1 405 ? 21.656 9.812 4.672 1 91.69 405 HIS B N 1
ATOM 8791 C CA . HIS B 1 405 ? 20.516 10.555 4.16 1 91.69 405 HIS B CA 1
ATOM 8792 C C . HIS B 1 405 ? 20.266 11.82 4.973 1 91.69 405 HIS B C 1
ATOM 8794 O O . HIS B 1 405 ? 19.828 12.836 4.434 1 91.69 405 HIS B O 1
ATOM 8800 N N . MET B 1 406 ? 20.531 11.75 6.219 1 93.31 406 MET B N 1
ATOM 8801 C CA . MET B 1 406 ? 20.391 12.914 7.09 1 93.31 406 MET B CA 1
ATOM 8802 C C . MET B 1 406 ? 21.375 14.016 6.695 1 93.31 406 MET B C 1
ATOM 8804 O O . MET B 1 406 ? 20.984 15.172 6.531 1 93.31 406 MET B O 1
ATOM 8808 N N . LEU B 1 407 ? 22.594 13.578 6.469 1 94.25 407 LEU B N 1
ATOM 8809 C CA . LEU B 1 407 ? 23.656 14.547 6.223 1 94.25 407 LEU B CA 1
ATOM 8810 C C . LEU B 1 407 ? 23.578 15.086 4.801 1 94.25 407 LEU B C 1
ATOM 8812 O O . LEU B 1 407 ? 24.094 16.172 4.516 1 94.25 407 LEU B O 1
ATOM 8816 N N . SER B 1 408 ? 22.906 14.328 3.99 1 92.81 408 SER B N 1
ATOM 8817 C CA . SER B 1 408 ? 22.719 14.812 2.625 1 92.81 408 SER B CA 1
ATOM 8818 C C . SER B 1 408 ? 21.438 15.641 2.506 1 92.81 408 SER B C 1
ATOM 8820 O O . SER B 1 408 ? 21.141 16.188 1.439 1 92.81 408 SER B O 1
ATOM 8822 N N . GLY B 1 409 ? 20.703 15.773 3.555 1 91 409 GLY B N 1
ATOM 8823 C CA . GLY B 1 409 ? 19.516 16.609 3.566 1 91 409 GLY B CA 1
ATOM 8824 C C . GLY B 1 409 ? 18.281 15.906 3.021 1 91 409 GLY B C 1
ATOM 8825 O O . GLY B 1 409 ? 17.234 16.531 2.857 1 91 409 GLY B O 1
ATOM 8826 N N . LYS B 1 410 ? 18.297 14.625 2.807 1 89.81 410 LYS B N 1
ATOM 8827 C CA . LYS B 1 410 ? 17.188 13.891 2.217 1 89.81 410 LYS B CA 1
ATOM 8828 C C . LYS B 1 410 ? 16.203 13.445 3.285 1 89.81 410 LYS B C 1
ATOM 8830 O O . LYS B 1 410 ? 15 13.328 3.016 1 89.81 410 LYS B O 1
ATOM 8835 N N . ALA B 1 411 ? 16.734 13.141 4.445 1 90.62 411 ALA B N 1
ATOM 8836 C CA . ALA B 1 411 ? 15.883 12.766 5.57 1 90.62 411 ALA B CA 1
ATOM 8837 C C . ALA B 1 411 ? 15.719 13.93 6.547 1 90.62 411 ALA B C 1
ATOM 8839 O O . ALA B 1 411 ? 16.312 13.93 7.629 1 90.62 411 ALA B O 1
ATOM 8840 N N . VAL B 1 412 ? 14.812 14.734 6.246 1 92.38 412 VAL B N 1
ATOM 8841 C CA . VAL B 1 412 ? 14.711 16.031 6.914 1 92.38 412 VAL B CA 1
ATOM 8842 C C . VAL B 1 412 ? 14.289 15.828 8.367 1 92.38 412 VAL B C 1
ATOM 8844 O O . VAL B 1 412 ? 14.898 16.391 9.281 1 92.38 412 VAL B O 1
ATOM 8847 N N . ALA B 1 413 ? 13.266 15.039 8.602 1 88.56 413 ALA B N 1
ATOM 8848 C CA . ALA B 1 413 ? 12.75 14.859 9.953 1 88.56 413 ALA B CA 1
ATOM 8849 C C . ALA B 1 413 ? 13.805 14.227 10.859 1 88.56 413 ALA B C 1
ATOM 8851 O O . ALA B 1 413 ? 14.016 14.68 11.984 1 88.56 413 ALA B O 1
ATOM 8852 N N . ARG B 1 414 ? 14.531 13.25 10.414 1 89.69 414 ARG B N 1
ATOM 8853 C CA . ARG B 1 414 ? 15.578 12.586 11.188 1 89.69 414 ARG B CA 1
ATOM 8854 C C . ARG B 1 414 ? 16.766 13.516 11.398 1 89.69 414 ARG B C 1
ATOM 8856 O O . ARG B 1 414 ? 17.375 13.531 12.469 1 89.69 414 ARG B O 1
ATOM 8863 N N . ALA B 1 415 ? 16.984 14.18 10.312 1 94.31 415 ALA B N 1
ATOM 8864 C CA . ALA B 1 415 ? 18.125 15.094 10.391 1 94.31 415 ALA B CA 1
ATOM 8865 C C . ALA B 1 415 ? 17.891 16.188 11.438 1 94.31 415 ALA B C 1
ATOM 8867 O O . ALA B 1 415 ? 18.766 16.469 12.25 1 94.31 415 ALA B O 1
ATOM 8868 N N . THR B 1 416 ? 16.734 16.734 11.391 1 94.19 416 THR B N 1
ATOM 8869 C CA . THR B 1 416 ? 16.406 17.797 12.344 1 94.19 416 THR B CA 1
ATOM 8870 C C . THR B 1 416 ? 16.453 17.266 13.773 1 94.19 416 THR B C 1
ATOM 8872 O O . THR B 1 416 ? 17.062 17.875 14.648 1 94.19 416 THR B O 1
ATOM 8875 N N . ARG B 1 417 ? 15.844 16.172 13.961 1 90.75 417 ARG B N 1
ATOM 8876 C CA . ARG B 1 417 ? 15.852 15.586 15.297 1 90.75 417 ARG B CA 1
ATOM 8877 C C . ARG B 1 417 ? 17.266 15.234 15.734 1 90.75 417 ARG B C 1
ATOM 8879 O O . ARG B 1 417 ? 17.672 15.516 16.875 1 90.75 417 ARG B O 1
ATOM 8886 N N . GLY B 1 418 ? 17.984 14.617 14.844 1 91.88 418 GLY B N 1
ATOM 8887 C CA . GLY B 1 418 ? 19.344 14.227 15.156 1 91.88 418 GLY B CA 1
ATOM 8888 C C . GLY B 1 418 ? 20.234 15.406 15.5 1 91.88 418 GLY B C 1
ATOM 8889 O O . GLY B 1 418 ? 20.984 15.359 16.484 1 91.88 418 GLY B O 1
ATOM 8890 N N . HIS B 1 419 ? 20.172 16.469 14.734 1 94.75 419 HIS B N 1
ATOM 8891 C CA . HIS B 1 419 ? 20.969 17.656 14.992 1 94.75 419 HIS B CA 1
ATOM 8892 C C . HIS B 1 419 ? 20.578 18.312 16.312 1 94.75 419 HIS B C 1
ATOM 8894 O O . HIS B 1 419 ? 21.453 18.781 17.062 1 94.75 419 HIS B O 1
ATOM 8900 N N . MET B 1 420 ? 19.328 18.328 16.578 1 92.38 420 MET B N 1
ATOM 8901 C CA . MET B 1 420 ? 18.875 18.938 17.828 1 92.38 420 MET B CA 1
ATOM 8902 C C . MET B 1 420 ? 19.375 18.141 19.031 1 92.38 420 MET B C 1
ATOM 8904 O O . MET B 1 420 ? 19.766 18.719 20.047 1 92.38 420 MET B O 1
ATOM 8908 N N . LEU B 1 421 ? 19.391 16.891 18.891 1 91.06 421 LEU B N 1
ATOM 8909 C CA . LEU B 1 421 ? 19.859 16.047 19.984 1 91.06 421 LEU B CA 1
ATOM 8910 C C . LEU B 1 421 ? 21.359 16.234 20.203 1 91.06 421 LEU B C 1
ATOM 8912 O O . LEU B 1 421 ? 21.812 16.312 21.344 1 91.06 421 LEU B O 1
ATOM 8916 N N . VAL B 1 422 ? 22.094 16.297 19.156 1 93.06 422 VAL B N 1
ATOM 8917 C CA . VAL B 1 422 ? 23.531 16.5 19.25 1 93.06 422 VAL B CA 1
ATOM 8918 C C . VAL B 1 422 ? 23.812 17.875 19.875 1 93.06 422 VAL B C 1
ATOM 8920 O O . VAL B 1 422 ? 24.703 18 20.719 1 93.06 422 VAL B O 1
ATOM 8923 N N . ASN B 1 423 ? 23.047 18.797 19.453 1 92.62 423 ASN B N 1
ATOM 8924 C CA . ASN B 1 423 ? 23.219 20.141 19.984 1 92.62 423 ASN B CA 1
ATOM 8925 C C . ASN B 1 423 ? 22.938 20.188 21.5 1 92.62 423 ASN B C 1
ATOM 8927 O O . ASN B 1 423 ? 23.641 20.875 22.234 1 92.62 423 ASN B O 1
ATOM 8931 N N . VAL B 1 424 ? 21.953 19.516 21.891 1 90.44 424 VAL B N 1
ATOM 8932 C CA . VAL B 1 424 ? 21.625 19.453 23.312 1 90.44 424 VAL B CA 1
ATOM 8933 C C . VAL B 1 424 ? 22.75 18.766 24.078 1 90.44 424 VAL B C 1
ATOM 8935 O O . VAL B 1 424 ? 23.125 19.188 25.172 1 90.44 424 VAL B O 1
ATOM 8938 N N . ALA B 1 425 ? 23.266 17.75 23.547 1 89.94 425 ALA B N 1
ATOM 8939 C CA . ALA B 1 425 ? 24.375 17.031 24.172 1 89.94 425 ALA B CA 1
ATOM 8940 C C . ALA B 1 425 ? 25.594 17.938 24.312 1 89.94 425 ALA B C 1
ATOM 8942 O O . ALA B 1 425 ? 26.25 17.969 25.359 1 89.94 425 ALA B O 1
ATOM 8943 N N . LEU B 1 426 ? 25.906 18.656 23.281 1 90.19 426 LEU B N 1
ATOM 8944 C CA . LEU B 1 426 ? 27.047 19.562 23.297 1 90.19 426 LEU B CA 1
ATOM 8945 C C . LEU B 1 426 ? 26.844 20.656 24.328 1 90.19 426 LEU B C 1
ATOM 8947 O O . LEU B 1 426 ? 27.75 20.984 25.094 1 90.19 426 LEU B O 1
ATOM 8951 N N . HIS B 1 427 ? 25.734 21.188 24.391 1 90.06 427 HIS B N 1
ATOM 8952 C CA . HIS B 1 427 ? 25.438 22.266 25.328 1 90.06 427 HIS B CA 1
ATOM 8953 C C . HIS B 1 427 ? 25.422 21.75 26.766 1 90.06 427 HIS B C 1
ATOM 8955 O O . HIS B 1 427 ? 25.781 22.484 27.688 1 90.06 427 HIS B O 1
ATOM 8961 N N . SER B 1 428 ? 24.953 20.578 26.875 1 88.81 428 SER B N 1
ATOM 8962 C CA . SER B 1 428 ? 24.984 20 28.203 1 88.81 428 SER B CA 1
ATOM 8963 C C . SER B 1 428 ? 26.422 19.922 28.734 1 88.81 428 SER B C 1
ATOM 8965 O O . SER B 1 428 ? 26.656 20.156 29.922 1 88.81 428 SER B O 1
ATOM 8967 N N . LEU B 1 429 ? 27.312 19.578 27.891 1 87.81 429 LEU B N 1
ATOM 8968 C CA . LEU B 1 429 ? 28.719 19.547 28.281 1 87.81 429 LEU B CA 1
ATOM 8969 C C . LEU B 1 429 ? 29.234 20.938 28.609 1 87.81 429 LEU B C 1
ATOM 8971 O O . LEU B 1 429 ? 29.984 21.125 29.578 1 87.81 429 LEU B O 1
ATOM 8975 N N . LEU B 1 430 ? 28.75 21.859 27.875 1 87.06 430 LEU B N 1
ATOM 8976 C CA . LEU B 1 430 ? 29.141 23.25 28.125 1 87.06 430 LEU B CA 1
ATOM 8977 C C . LEU B 1 430 ? 28.531 23.766 29.422 1 87.06 430 LEU B C 1
ATOM 8979 O O . LEU B 1 430 ? 29.203 24.453 30.203 1 87.06 430 LEU B O 1
ATOM 8983 N N . VAL B 1 431 ? 27.312 23.422 29.609 1 88.56 431 VAL B N 1
ATOM 8984 C CA . VAL B 1 431 ? 26.594 23.844 30.812 1 88.56 431 VAL B CA 1
ATOM 8985 C C . VAL B 1 431 ? 27.266 23.25 32.062 1 88.56 431 VAL B C 1
ATOM 8987 O O . VAL B 1 431 ? 27.391 23.906 33.094 1 88.56 431 VAL B O 1
ATOM 8990 N N . SER B 1 432 ? 27.594 22.031 31.906 1 88.44 432 SER B N 1
ATOM 8991 C CA . SER B 1 432 ? 28.297 21.391 33 1 88.44 432 SER B CA 1
ATOM 8992 C C . SER B 1 432 ? 29.578 22.125 33.344 1 88.44 432 SER B C 1
ATOM 8994 O O . SER B 1 432 ? 29.875 22.344 34.531 1 88.44 432 SER B O 1
ATOM 8996 N N . LYS B 1 433 ? 30.266 22.562 32.375 1 85.31 433 LYS B N 1
ATOM 8997 C CA . LYS B 1 433 ? 31.531 23.266 32.562 1 85.31 433 LYS B CA 1
ATOM 8998 C C . LYS B 1 433 ? 31.297 24.688 33.062 1 85.31 433 LYS B C 1
ATOM 9000 O O . LYS B 1 433 ? 32.031 25.172 33.938 1 85.31 433 LYS B O 1
ATOM 9005 N N . ILE B 1 434 ? 30.281 25.328 32.594 1 87.25 434 ILE B N 1
ATOM 9006 C CA . ILE B 1 434 ? 30.047 26.75 32.875 1 87.25 434 ILE B CA 1
ATOM 9007 C C . ILE B 1 434 ? 29.344 26.891 34.219 1 87.25 434 ILE B C 1
ATOM 9009 O O . ILE B 1 434 ? 29.672 27.766 35 1 87.25 434 ILE B O 1
ATOM 9013 N N . PHE B 1 435 ? 28.391 26.047 34.469 1 88.81 435 PHE B N 1
ATOM 9014 C CA . PHE B 1 435 ? 27.531 26.219 35.656 1 88.81 435 PHE B CA 1
ATOM 9015 C C . PHE B 1 435 ? 27.828 25.172 36.688 1 88.81 435 PHE B C 1
ATOM 9017 O O . PHE B 1 435 ? 27.219 25.172 37.781 1 88.81 435 PHE B O 1
ATOM 9024 N N . ASN B 1 436 ? 28.719 24.281 36.5 1 86.38 436 ASN B N 1
ATOM 9025 C CA . ASN B 1 436 ? 29.141 23.25 37.438 1 86.38 436 ASN B CA 1
ATOM 9026 C C . ASN B 1 436 ? 27.984 22.344 37.812 1 86.38 436 ASN B C 1
ATOM 9028 O O . ASN B 1 436 ? 27.719 22.172 39 1 86.38 436 ASN B O 1
ATOM 9032 N N . VAL B 1 437 ? 27.312 21.922 36.781 1 86.44 437 VAL B N 1
ATOM 9033 C CA . VAL B 1 437 ? 26.203 21 36.969 1 86.44 437 VAL B CA 1
ATOM 9034 C C . VAL B 1 437 ? 26.578 19.594 36.5 1 86.44 437 VAL B C 1
ATOM 9036 O O . VAL B 1 437 ? 27.266 19.453 35.469 1 86.44 437 VAL B O 1
ATOM 9039 N N . ASP B 1 438 ? 26.141 18.5 37.188 1 81.44 438 ASP B N 1
ATOM 9040 C CA . ASP B 1 438 ? 26.453 17.125 36.812 1 81.44 438 ASP B CA 1
ATOM 9041 C C . ASP B 1 438 ? 25.5 16.641 35.719 1 81.44 438 ASP B C 1
ATOM 9043 O O . ASP B 1 438 ? 24.312 16.938 35.75 1 81.44 438 ASP B O 1
ATOM 9047 N N . ILE B 1 439 ? 26.094 16 34.719 1 79.38 439 ILE B N 1
ATOM 9048 C CA . ILE B 1 439 ? 25.312 15.422 33.625 1 79.38 439 ILE B CA 1
ATOM 9049 C C . ILE B 1 439 ? 25.156 13.922 33.844 1 79.38 439 ILE B C 1
ATOM 9051 O O . ILE B 1 439 ? 26.125 13.227 34.188 1 79.38 439 ILE B O 1
ATOM 9055 N N . GLU B 1 440 ? 23.906 13.453 33.688 1 72.06 440 GLU B N 1
ATOM 9056 C CA . GLU B 1 440 ? 23.641 12.016 33.781 1 72.06 440 GLU B CA 1
ATOM 9057 C C . GLU B 1 440 ? 24.109 11.305 32.5 1 72.06 440 GLU B C 1
ATOM 9059 O O . GLU B 1 440 ? 23.641 11.625 31.406 1 72.06 440 GLU B O 1
ATOM 9064 N N . THR B 1 441 ? 25.078 10.445 32.5 1 68.75 441 THR B N 1
ATOM 9065 C CA . THR B 1 441 ? 25.594 9.758 31.312 1 68.75 441 THR B CA 1
ATOM 9066 C C . THR B 1 441 ? 25.031 8.336 31.219 1 68.75 441 THR B C 1
ATOM 9068 O O . THR B 1 441 ? 25.109 7.703 30.172 1 68.75 441 THR B O 1
ATOM 9071 N N . LYS B 1 442 ? 24.594 7.559 32.312 1 60.12 442 LYS B N 1
ATOM 9072 C CA . LYS B 1 442 ? 24.047 6.203 32.219 1 60.12 442 LYS B CA 1
ATOM 9073 C C . LYS B 1 442 ? 22.531 6.195 32.406 1 60.12 442 LYS B C 1
ATOM 9075 O O . LYS B 1 442 ? 22.031 6.773 33.375 1 60.12 442 LYS B O 1
ATOM 9080 N N . PRO B 1 443 ? 21.781 5.793 31.266 1 57.69 443 PRO B N 1
ATOM 9081 C CA . PRO B 1 443 ? 20.328 5.738 31.438 1 57.69 443 PRO B CA 1
ATOM 9082 C C . PRO B 1 443 ? 19.906 4.949 32.688 1 57.69 443 PRO B C 1
ATOM 9084 O O . PRO B 1 443 ? 20.5 3.914 32.969 1 57.69 443 PRO B O 1
ATOM 9087 N N . ALA B 1 444 ? 19.438 5.574 33.75 1 47.09 444 ALA B N 1
ATOM 9088 C CA . ALA B 1 444 ? 18.984 4.77 34.875 1 47.09 444 ALA B CA 1
ATOM 9089 C C . ALA B 1 444 ? 18.219 3.533 34.406 1 47.09 444 ALA B C 1
ATOM 9091 O O . ALA B 1 444 ? 17.438 3.605 33.469 1 47.09 444 ALA B O 1
ATOM 9092 N N . GLU B 1 445 ? 18.719 2.33 34.438 1 45.62 445 GLU B N 1
ATOM 9093 C CA . GLU B 1 445 ? 17.969 1.091 34.219 1 45.62 445 GLU B CA 1
ATOM 9094 C C . GLU B 1 445 ? 16.547 1.215 34.75 1 45.62 445 GLU B C 1
ATOM 9096 O O . GLU B 1 445 ? 16.328 1.396 35.938 1 45.62 445 GLU B O 1
ATOM 9101 N N . GLU B 1 446 ? 15.742 2.066 34.25 1 39.97 446 GLU B N 1
ATOM 9102 C CA . GLU B 1 446 ? 14.383 2.166 34.75 1 39.97 446 GLU B CA 1
ATOM 9103 C C . GLU B 1 446 ? 13.773 0.785 34.969 1 39.97 446 GLU B C 1
ATOM 9105 O O . GLU B 1 446 ? 13.68 -0.018 34.062 1 39.97 446 GLU B O 1
ATOM 9110 N N . ASN B 1 447 ? 13.883 0.113 36.125 1 34.06 447 ASN B N 1
ATOM 9111 C CA . ASN B 1 447 ? 12.766 -0.724 36.562 1 34.06 447 ASN B CA 1
ATOM 9112 C C . ASN B 1 447 ? 11.43 -0.094 36.219 1 34.06 447 ASN B C 1
ATOM 9114 O O . ASN B 1 447 ? 11.203 1.09 36.469 1 34.06 447 ASN B O 1
ATOM 9118 N N . ILE B 1 448 ? 10.719 -0.571 35.25 1 34.66 448 ILE B N 1
ATOM 9119 C CA . ILE B 1 448 ? 9.375 -0.255 34.781 1 34.66 448 ILE B CA 1
ATOM 9120 C C . ILE B 1 448 ? 8.508 0.207 35.969 1 34.66 448 ILE B C 1
ATOM 9122 O O . ILE B 1 448 ? 7.297 0.387 35.812 1 34.66 448 ILE B O 1
ATOM 9126 N N . ASN B 1 449 ? 8.797 -0.037 37.312 1 29.56 449 ASN B N 1
ATOM 9127 C CA . ASN B 1 449 ? 7.758 0.383 38.25 1 29.56 449 ASN B CA 1
ATOM 9128 C C . ASN B 1 449 ? 7.586 1.899 38.25 1 29.56 449 ASN B C 1
ATOM 9130 O O . ASN B 1 449 ? 8.57 2.641 38.156 1 29.56 449 ASN B O 1
ATOM 9134 N N . ASP B 1 450 ? 6.527 2.438 37.844 1 30.48 450 ASP B N 1
ATOM 9135 C CA . ASP B 1 450 ? 5.922 3.764 37.906 1 30.48 450 ASP B CA 1
ATOM 9136 C C . ASP B 1 450 ? 6.379 4.516 39.156 1 30.48 450 ASP B C 1
ATOM 9138 O O . ASP B 1 450 ? 5.707 5.449 39.594 1 30.48 450 ASP B O 1
ATOM 9142 N N . THR B 1 451 ? 7.215 3.939 40.094 1 25.55 451 THR B N 1
ATOM 9143 C CA . THR B 1 451 ? 7.309 4.758 41.281 1 25.55 451 THR B CA 1
ATOM 9144 C C . THR B 1 451 ? 7.949 6.105 40.969 1 25.55 451 THR B C 1
ATOM 9146 O O . THR B 1 451 ? 8.805 6.203 40.094 1 25.55 451 THR B O 1
ATOM 9149 N N . GLU B 1 452 ? 7.41 7.191 41.562 1 25.5 452 GLU B N 1
ATOM 9150 C CA . GLU B 1 452 ? 7.773 8.594 41.781 1 25.5 452 GLU B CA 1
ATOM 9151 C C . GLU B 1 452 ? 9.266 8.734 42.094 1 25.5 452 GLU B C 1
ATOM 9153 O O . GLU B 1 452 ? 9.781 8.055 42.969 1 25.5 452 GLU B O 1
ATOM 9158 N N . ILE B 1 453 ? 10.117 8.805 41.156 1 26.7 453 ILE B N 1
ATOM 9159 C CA . ILE B 1 453 ? 11.5 9.164 41.438 1 26.7 453 ILE B CA 1
ATOM 9160 C C . ILE B 1 453 ? 11.523 10.234 42.531 1 26.7 453 ILE B C 1
ATOM 9162 O O . ILE B 1 453 ? 11.078 11.359 42.312 1 26.7 453 ILE B O 1
ATOM 9166 N N . TYR B 1 454 ? 11.211 9.781 43.781 1 22.56 454 TYR B N 1
ATOM 9167 C CA . TYR B 1 454 ? 11.648 10.617 44.906 1 22.56 454 TYR B CA 1
ATOM 9168 C C . TYR B 1 454 ? 13.148 10.844 44.875 1 22.56 454 TYR B C 1
ATOM 9170 O O . TYR B 1 454 ? 13.914 9.922 44.562 1 22.56 454 TYR B O 1
ATOM 9178 N N . VAL B 1 455 ? 13.547 12.023 44.531 1 25.11 455 VAL B N 1
ATOM 9179 C CA . VAL B 1 455 ? 14.875 12.57 44.781 1 25.11 455 VAL B CA 1
ATOM 9180 C C . VAL B 1 455 ? 15.398 12.023 46.125 1 25.11 455 VAL B C 1
ATOM 9182 O O . VAL B 1 455 ? 14.867 12.344 47.188 1 25.11 455 VAL B O 1
ATOM 9185 N N . GLU B 1 456 ? 15.539 10.672 46.25 1 23.98 456 GLU B N 1
ATOM 9186 C CA . GLU B 1 456 ? 16.219 10.344 47.5 1 23.98 456 GLU B CA 1
ATOM 9187 C C . GLU B 1 456 ? 17.562 11.078 47.594 1 23.98 456 GLU B C 1
ATOM 9189 O O . GLU B 1 456 ? 18.297 11.188 46.625 1 23.98 456 GLU B O 1
ATOM 9194 N N . GLU B 1 457 ? 17.625 11.914 48.625 1 20.94 457 GLU B N 1
ATOM 9195 C CA . GLU B 1 457 ? 18.797 12.516 49.25 1 20.94 457 GLU B CA 1
ATOM 9196 C C . GLU B 1 457 ? 19.891 11.469 49.469 1 20.94 457 GLU B C 1
ATOM 9198 O O . GLU B 1 457 ? 19.719 10.586 50.344 1 20.94 457 GLU B O 1
ATOM 9203 N N . LYS B 1 458 ? 20.312 10.883 48.438 1 24.91 458 LYS B N 1
ATOM 9204 C CA . LYS B 1 458 ? 21.469 10.094 48.844 1 24.91 458 LYS B CA 1
ATOM 9205 C C . LYS B 1 458 ? 22.359 10.867 49.812 1 24.91 458 LYS B C 1
ATOM 9207 O O . LYS B 1 458 ? 22.703 12.031 49.531 1 24.91 458 LYS B O 1
ATOM 9212 N N . SER B 1 459 ? 22.312 10.5 51.125 1 21.03 459 SER B N 1
ATOM 9213 C CA . SER B 1 459 ? 23.297 10.844 52.156 1 21.03 459 SER B CA 1
ATOM 9214 C C . SER B 1 459 ? 24.719 10.594 51.656 1 21.03 459 SER B C 1
ATOM 9216 O O . SER B 1 459 ? 24.969 9.602 50.969 1 21.03 459 SER B O 1
ATOM 9218 N N . ASP B 1 460 ? 25.531 11.586 51.5 1 23.8 460 ASP B N 1
ATOM 9219 C CA . ASP B 1 460 ? 26.953 11.82 51.219 1 23.8 460 ASP B CA 1
ATOM 9220 C C . ASP B 1 460 ? 27.844 10.883 52.031 1 23.8 460 ASP B C 1
ATOM 9222 O O . ASP B 1 460 ? 29.047 11.125 52.188 1 23.8 460 ASP B O 1
ATOM 9226 N N . ASP B 1 461 ? 27.328 9.797 52.656 1 23.02 461 ASP B N 1
ATOM 9227 C CA . ASP B 1 461 ? 28.359 9.422 53.594 1 23.02 461 ASP B CA 1
ATOM 9228 C C . ASP B 1 461 ? 29.578 8.828 52.906 1 23.02 461 ASP B C 1
ATOM 9230 O O . ASP B 1 461 ? 30.484 8.305 53.531 1 23.02 461 ASP B O 1
ATOM 9234 N N . ASP B 1 462 ? 29.453 8.242 51.781 1 23.89 462 ASP B N 1
ATOM 9235 C CA . ASP B 1 462 ? 30.688 7.492 51.594 1 23.89 462 ASP B CA 1
ATOM 9236 C C . ASP B 1 462 ? 31.891 8.43 51.5 1 23.89 462 ASP B C 1
ATOM 9238 O O . ASP B 1 462 ? 31.875 9.398 50.75 1 23.89 462 ASP B O 1
ATOM 9242 N N . ASP B 1 463 ? 32.75 8.438 52.531 1 23.14 463 ASP B N 1
ATOM 9243 C CA . ASP B 1 463 ? 34.031 9.016 52.938 1 23.14 463 ASP B CA 1
ATOM 9244 C C . ASP B 1 463 ? 35.094 8.781 51.875 1 23.14 463 ASP B C 1
ATOM 9246 O O . ASP B 1 463 ? 36 7.949 52.094 1 23.14 463 ASP B O 1
ATOM 9250 N N . ASP B 1 464 ? 34.75 8.508 50.656 1 24.27 464 ASP B N 1
ATOM 9251 C CA . ASP B 1 464 ? 36.031 8.289 49.938 1 24.27 464 ASP B CA 1
ATOM 9252 C C . ASP B 1 464 ? 37 9.43 50.188 1 24.27 464 ASP B C 1
ATOM 9254 O O . ASP B 1 464 ? 36.594 10.57 50.406 1 24.27 464 ASP B O 1
ATOM 9258 N N . ASP B 1 465 ? 38.281 9.055 50.5 1 25.28 465 ASP B N 1
ATOM 9259 C CA . ASP B 1 465 ? 39.531 9.758 50.781 1 25.28 465 ASP B CA 1
ATOM 9260 C C . ASP B 1 465 ? 39.812 10.828 49.719 1 25.28 465 ASP B C 1
ATOM 9262 O O . ASP B 1 465 ? 39.812 10.539 48.531 1 25.28 465 ASP B O 1
ATOM 9266 N N . GLU B 1 466 ? 39.375 12.07 50.062 1 23.94 466 GLU B N 1
ATOM 9267 C CA . GLU B 1 466 ? 39.719 13.383 49.531 1 23.94 466 GLU B CA 1
ATOM 9268 C C . GLU B 1 466 ? 41.219 13.539 49.375 1 23.94 466 GLU B C 1
ATOM 9270 O O . GLU B 1 466 ? 41.938 13.734 50.344 1 23.94 466 GLU B O 1
ATOM 9275 N N . ASN B 1 467 ? 41.844 12.617 48.656 1 25.55 467 ASN B N 1
ATOM 9276 C CA . ASN B 1 467 ? 43.25 13.039 48.531 1 25.55 467 ASN B CA 1
ATOM 9277 C C . ASN B 1 467 ? 43.344 14.5 48.094 1 25.55 467 ASN B C 1
ATOM 9279 O O . ASN B 1 467 ? 42.688 14.914 47.125 1 25.55 467 ASN B O 1
ATOM 9283 N N . ASP B 1 468 ? 43.75 15.359 49.125 1 24.83 468 ASP B N 1
ATOM 9284 C CA . ASP B 1 468 ? 44.125 16.75 49.344 1 24.83 468 ASP B CA 1
ATOM 9285 C C . ASP B 1 468 ? 45.188 17.203 48.344 1 24.83 468 ASP B C 1
ATOM 9287 O O . ASP B 1 468 ? 46.375 17.062 48.562 1 24.83 468 ASP B O 1
ATOM 9291 N N . ASP B 1 469 ? 45.281 16.766 47.188 1 26.36 469 ASP B N 1
ATOM 9292 C CA . ASP B 1 469 ? 46.375 17.516 46.562 1 26.36 469 ASP B CA 1
ATOM 9293 C C . ASP B 1 469 ? 46.188 19.016 46.781 1 26.36 469 ASP B C 1
ATOM 9295 O O . ASP B 1 469 ? 45.094 19.547 46.656 1 26.36 469 ASP B O 1
ATOM 9299 N N . ALA B 1 470 ? 47.062 19.719 47.594 1 26.52 470 ALA B N 1
ATOM 9300 C CA . ALA B 1 470 ? 47.344 21.094 48 1 26.52 470 ALA B CA 1
ATOM 9301 C C . ALA B 1 470 ? 47.156 22.047 46.844 1 26.52 470 ALA B C 1
ATOM 9303 O O . ALA B 1 470 ? 48.031 22.141 45.938 1 26.52 470 ALA B O 1
ATOM 9304 N N . ILE B 1 471 ? 46.094 21.922 46.094 1 26.05 471 ILE B N 1
ATOM 9305 C CA . ILE B 1 471 ? 46 23.062 45.188 1 26.05 471 ILE B CA 1
ATOM 9306 C C . ILE B 1 471 ? 46.188 24.359 46 1 26.05 471 ILE B C 1
ATOM 9308 O O . ILE B 1 471 ? 45.625 24.516 47.062 1 26.05 471 ILE B O 1
ATOM 9312 N N . ASP B 1 472 ? 47.281 25.062 45.875 1 30.78 472 ASP B N 1
ATOM 9313 C CA . ASP B 1 472 ? 47.656 26.375 46.406 1 30.78 472 ASP B CA 1
ATOM 9314 C C . ASP B 1 472 ? 46.438 27.312 46.469 1 30.78 472 ASP B C 1
ATOM 9316 O O . ASP B 1 472 ? 45.75 27.484 45.469 1 30.78 472 ASP B O 1
ATOM 9320 N N . ASN B 1 473 ? 45.781 27.562 47.625 1 34.94 473 ASN B N 1
ATOM 9321 C CA . ASN B 1 473 ? 44.656 28.172 48.312 1 34.94 473 ASN B CA 1
ATOM 9322 C C . ASN B 1 473 ? 44.5 29.656 48 1 34.94 473 ASN B C 1
ATOM 9324 O O . ASN B 1 473 ? 43.688 30.359 48.562 1 34.94 473 ASN B O 1
ATOM 9328 N N . ASN B 1 474 ? 45.562 30.328 47.875 1 35.09 474 ASN B N 1
ATOM 9329 C CA . ASN B 1 474 ? 45.375 31.781 47.969 1 35.09 474 ASN B CA 1
ATOM 9330 C C . ASN B 1 474 ? 44.344 32.281 46.969 1 35.09 474 ASN B C 1
ATOM 9332 O O . ASN B 1 474 ? 43.75 33.344 47.188 1 35.09 474 ASN B O 1
ATOM 9336 N N . ASP B 1 475 ? 44.594 32.031 45.781 1 37.97 475 ASP B N 1
ATOM 9337 C CA . ASP B 1 475 ? 43.906 32.844 44.781 1 37.97 475 ASP B CA 1
ATOM 9338 C C . ASP B 1 475 ? 42.375 32.594 44.812 1 37.97 475 ASP B C 1
ATOM 9340 O O . ASP B 1 475 ? 41.594 33.562 44.844 1 37.97 475 ASP B O 1
ATOM 9344 N N . ASP B 1 476 ? 41.406 31.531 44.125 1 41.03 476 ASP B N 1
ATOM 9345 C CA . ASP B 1 476 ? 40.219 31.844 43.375 1 41.03 476 ASP B CA 1
ATOM 9346 C C . ASP B 1 476 ? 38.969 31.641 44.219 1 41.03 476 ASP B C 1
ATOM 9348 O O . ASP B 1 476 ? 38.344 30.578 44.188 1 41.03 476 ASP B O 1
ATOM 9352 N N . VAL B 1 477 ? 38.688 31.734 45.406 1 48.38 477 VAL B N 1
ATOM 9353 C CA . VAL B 1 477 ? 37.469 31.859 46.188 1 48.38 477 VAL B CA 1
ATOM 9354 C C . VAL B 1 477 ? 36.406 32.562 45.344 1 48.38 477 VAL B C 1
ATOM 9356 O O . VAL B 1 477 ? 35.25 32.125 45.344 1 48.38 477 VAL B O 1
ATOM 9359 N N . ASP B 1 478 ? 36.75 33.656 44.781 1 53.62 478 ASP B N 1
ATOM 9360 C CA . ASP B 1 478 ? 35.844 34.406 43.906 1 53.62 478 ASP B CA 1
ATOM 9361 C C . ASP B 1 478 ? 35.312 33.531 42.75 1 53.62 478 ASP B C 1
ATOM 9363 O O . ASP B 1 478 ? 34.156 33.625 42.406 1 53.62 478 ASP B O 1
ATOM 9367 N N . GLU B 1 479 ? 36.188 32.625 42.438 1 64 479 GLU B N 1
ATOM 9368 C CA . GLU B 1 479 ? 35.781 31.781 41.312 1 64 479 GLU B CA 1
ATOM 9369 C C . GLU B 1 479 ? 34.75 30.75 41.781 1 64 479 GLU B C 1
ATOM 9371 O O . GLU B 1 479 ? 33.781 30.453 41.062 1 64 479 GLU B O 1
ATOM 9376 N N . VAL B 1 480 ? 34.906 30.234 43 1 62.31 480 VAL B N 1
ATOM 9377 C CA . VAL B 1 480 ? 33.969 29.266 43.531 1 62.31 480 VAL B CA 1
ATOM 9378 C C . VAL B 1 480 ? 32.625 29.953 43.781 1 62.31 480 VAL B C 1
ATOM 9380 O O . VAL B 1 480 ? 31.562 29.406 43.438 1 62.31 480 VAL B O 1
ATOM 9383 N N . ALA B 1 481 ? 32.688 31.109 44.375 1 63.41 481 ALA B N 1
ATOM 9384 C CA . ALA B 1 481 ? 31.453 31.875 44.656 1 63.41 481 ALA B CA 1
ATOM 9385 C C . ALA B 1 481 ? 30.734 32.219 43.344 1 63.41 481 ALA B C 1
ATOM 9387 O O . ALA B 1 481 ? 29.516 32.156 43.281 1 63.41 481 ALA B O 1
ATOM 9388 N N . ASN B 1 482 ? 31.484 32.5 42.406 1 74.69 482 ASN B N 1
ATOM 9389 C CA . ASN B 1 482 ? 30.953 32.812 41.094 1 74.69 482 ASN B CA 1
ATOM 9390 C C . ASN B 1 482 ? 30.297 31.609 40.469 1 74.69 482 ASN B C 1
ATOM 9392 O O . ASN B 1 482 ? 29.234 31.719 39.844 1 74.69 482 ASN B O 1
ATOM 9396 N N . LYS B 1 483 ? 30.859 30.469 40.75 1 77.38 483 LYS B N 1
ATOM 9397 C CA . LYS B 1 483 ? 30.297 29.234 40.188 1 77.38 483 LYS B CA 1
ATOM 9398 C C . LYS B 1 483 ? 28.984 28.875 40.875 1 77.38 483 LYS B C 1
ATOM 9400 O O . LYS B 1 483 ? 28.047 28.406 40.219 1 77.38 483 LYS B O 1
ATOM 9405 N N . GLU B 1 484 ? 28.906 29.094 42.125 1 80.44 484 GLU B N 1
ATOM 9406 C CA . GLU B 1 484 ? 27.688 28.797 42.875 1 80.44 484 GLU B CA 1
ATOM 9407 C C . GLU B 1 484 ? 26.547 29.75 42.469 1 80.44 484 GLU B C 1
ATOM 9409 O O . GLU B 1 484 ? 25.391 29.344 42.438 1 80.44 484 GLU B O 1
ATOM 9414 N N . ASN B 1 485 ? 26.906 30.922 42.25 1 82.81 485 ASN B N 1
ATOM 9415 C CA . ASN B 1 485 ? 25.922 31.906 41.812 1 82.81 485 ASN B CA 1
ATOM 9416 C C . ASN B 1 485 ? 25.391 31.578 40.406 1 82.81 485 ASN B C 1
ATOM 9418 O O . ASN B 1 485 ? 24.203 31.75 40.156 1 82.81 485 ASN B O 1
ATOM 9422 N N . ARG B 1 486 ? 26.266 31.125 39.625 1 87.19 486 ARG B N 1
ATOM 9423 C CA . ARG B 1 486 ? 25.875 30.719 38.281 1 87.19 486 ARG B CA 1
ATOM 9424 C C . ARG B 1 486 ? 24.938 29.516 38.344 1 87.19 486 ARG B C 1
ATOM 9426 O O . ARG B 1 486 ? 23.953 29.453 37.594 1 87.19 486 ARG B O 1
ATOM 9433 N N . LYS B 1 487 ? 25.266 28.672 39.156 1 87.94 487 LYS B N 1
ATOM 9434 C CA . LYS B 1 487 ? 24.453 27.469 39.281 1 87.94 487 LYS B CA 1
ATOM 9435 C C . LYS B 1 487 ? 23.047 27.828 39.781 1 87.94 487 LYS B C 1
ATOM 9437 O O . LYS B 1 487 ? 22.047 27.281 39.281 1 87.94 487 LYS B O 1
ATOM 9442 N N . GLN B 1 488 ? 23 28.766 40.688 1 88.88 488 GLN B N 1
ATOM 9443 C CA . GLN B 1 488 ? 21.703 29.203 41.188 1 88.88 488 GLN B CA 1
ATOM 9444 C C . GLN B 1 488 ? 20.891 29.891 40.125 1 88.88 488 GLN B C 1
ATOM 9446 O O . GLN B 1 488 ? 19.672 29.734 40.062 1 88.88 488 GLN B O 1
ATOM 9451 N N . ALA B 1 489 ? 21.5 30.594 39.281 1 89 489 ALA B N 1
ATOM 9452 C CA . ALA B 1 489 ? 20.828 31.266 38.188 1 89 489 ALA B CA 1
ATOM 9453 C C . ALA B 1 489 ? 20.203 30.25 37.219 1 89 489 ALA B C 1
ATOM 9455 O O . ALA B 1 489 ? 19.094 30.438 36.75 1 89 489 ALA B O 1
ATOM 9456 N N . LEU B 1 490 ? 20.938 29.234 37.031 1 91.31 490 LEU B N 1
ATOM 9457 C CA . LEU B 1 490 ? 20.453 28.188 36.125 1 91.31 490 LEU B CA 1
ATOM 9458 C C . LEU B 1 490 ? 19.281 27.438 36.75 1 91.31 490 LEU B C 1
ATOM 9460 O O . LEU B 1 490 ? 18.312 27.109 36.031 1 91.31 490 LEU B O 1
ATOM 9464 N N . ILE B 1 491 ? 19.359 27.203 38 1 90.56 491 ILE B N 1
ATOM 9465 C CA . ILE B 1 491 ? 18.281 26.516 38.719 1 90.56 491 ILE B CA 1
ATOM 9466 C C . ILE B 1 491 ? 17 27.359 38.656 1 90.56 491 ILE B C 1
ATOM 9468 O O . ILE B 1 491 ? 15.914 26.828 38.406 1 90.56 491 ILE B O 1
ATOM 9472 N N . ASN B 1 492 ? 17.188 28.609 38.812 1 91.25 492 ASN B N 1
ATOM 9473 C CA . ASN B 1 492 ? 16.047 29.516 38.781 1 91.25 492 ASN B CA 1
ATOM 9474 C C . ASN B 1 492 ? 15.43 29.562 37.375 1 91.25 492 ASN B C 1
ATOM 9476 O O . ASN B 1 492 ? 14.211 29.609 37.219 1 91.25 492 ASN B O 1
ATOM 9480 N N . SER B 1 493 ? 16.266 29.594 36.438 1 91.75 493 SER B N 1
ATOM 9481 C CA . SER B 1 493 ? 15.797 29.578 35.062 1 91.75 493 SER B CA 1
ATOM 9482 C C . SER B 1 493 ? 15.062 28.281 34.719 1 91.75 493 SER B C 1
ATOM 9484 O O . SER B 1 493 ? 14.086 28.281 33.969 1 91.75 493 SER B O 1
ATOM 9486 N N . THR B 1 494 ? 15.523 27.219 35.281 1 90.44 494 THR B N 1
ATOM 9487 C CA . THR B 1 494 ? 14.898 25.906 35.062 1 90.44 494 THR B CA 1
ATOM 9488 C C . THR B 1 494 ? 13.508 25.875 35.688 1 90.44 494 THR B C 1
ATOM 9490 O O . THR B 1 494 ? 12.594 25.25 35.156 1 90.44 494 THR B O 1
ATOM 9493 N N . GLU B 1 495 ? 13.359 26.516 36.75 1 90.94 495 GLU B N 1
ATOM 9494 C CA . GLU B 1 495 ? 12.055 26.594 37.375 1 90.94 495 GLU B CA 1
ATOM 9495 C C . GLU B 1 495 ? 11.062 27.391 36.531 1 90.94 495 GLU B C 1
ATOM 9497 O O . GLU B 1 495 ? 9.883 27.031 36.438 1 90.94 495 GLU B O 1
ATOM 9502 N N . LEU B 1 496 ? 11.594 28.438 36 1 91.62 496 LEU B N 1
ATOM 9503 C CA . LEU B 1 496 ? 10.75 29.234 35.125 1 91.62 496 LEU B CA 1
ATOM 9504 C C . LEU B 1 496 ? 10.336 28.422 33.906 1 91.62 496 LEU B C 1
ATOM 9506 O O . LEU B 1 496 ? 9.195 28.516 33.438 1 91.62 496 LEU B O 1
ATOM 9510 N N . TYR B 1 497 ? 11.234 27.719 33.438 1 91.19 497 TYR B N 1
ATOM 9511 C CA . TYR B 1 497 ? 10.977 26.875 32.281 1 91.19 497 TYR B CA 1
ATOM 9512 C C . TYR B 1 497 ? 9.922 25.812 32.594 1 91.19 497 TYR B C 1
ATOM 9514 O O . TYR B 1 497 ? 9.047 25.531 31.797 1 91.19 497 TYR B O 1
ATOM 9522 N N . ASP B 1 498 ? 9.945 25.281 33.75 1 89.56 498 ASP B N 1
ATOM 9523 C CA . ASP B 1 498 ? 8.969 24.297 34.188 1 89.56 498 ASP B CA 1
ATOM 9524 C C . ASP B 1 498 ? 7.578 24.906 34.312 1 89.56 498 ASP B C 1
ATOM 9526 O O . ASP B 1 498 ? 6.582 24.281 33.938 1 89.56 498 ASP B O 1
ATOM 9530 N N . ARG B 1 499 ? 7.578 26.062 34.781 1 91.56 499 ARG B N 1
ATOM 9531 C CA . ARG B 1 499 ? 6.305 26.766 34.906 1 91.56 499 ARG B CA 1
ATOM 9532 C C . ARG B 1 499 ? 5.703 27.047 33.562 1 91.56 499 ARG B C 1
ATOM 9534 O O . ARG B 1 499 ? 4.48 27.047 33.375 1 91.56 499 ARG B O 1
ATOM 9541 N N . LEU B 1 500 ? 6.562 27.266 32.656 1 91.88 500 LEU B N 1
ATOM 9542 C CA . LEU B 1 500 ? 6.117 27.469 31.297 1 91.88 500 LEU B CA 1
ATOM 9543 C C . LEU B 1 500 ? 5.512 26.188 30.734 1 91.88 500 LEU B C 1
ATOM 9545 O O . LEU B 1 500 ? 4.441 26.219 30.125 1 91.88 500 LEU B O 1
ATOM 9549 N N . LEU B 1 501 ? 6.137 25.078 30.922 1 88.31 501 LEU B N 1
ATOM 9550 C CA . LEU B 1 501 ? 5.691 23.797 30.391 1 88.31 501 LEU B CA 1
ATOM 9551 C C . LEU B 1 501 ? 4.371 23.375 31.031 1 88.31 501 LEU B C 1
ATOM 9553 O O . LEU B 1 501 ? 3.578 22.656 30.406 1 88.31 501 LEU B O 1
ATOM 9557 N N . TYR B 1 502 ? 4.188 23.891 32.219 1 87.88 502 TYR B N 1
ATOM 9558 C CA . TYR B 1 502 ? 2.953 23.547 32.906 1 87.88 502 TYR B CA 1
ATOM 9559 C C . TYR B 1 502 ? 1.841 24.531 32.562 1 87.88 502 TYR B C 1
ATOM 9561 O O . TYR B 1 502 ? 0.7 24.359 33 1 87.88 502 TYR B O 1
ATOM 9569 N N . GLY B 1 503 ? 2.127 25.547 31.844 1 87.69 503 GLY B N 1
ATOM 9570 C CA . GLY B 1 503 ? 1.117 26.484 31.391 1 87.69 503 GLY B CA 1
ATOM 9571 C C . GLY B 1 503 ? 0.876 27.625 32.344 1 87.69 503 GLY B C 1
ATOM 9572 O O . GLY B 1 503 ? -0.089 28.375 32.188 1 87.69 503 GLY B O 1
ATOM 9573 N N . GLU B 1 504 ? 1.798 27.797 33.281 1 90.69 504 GLU B N 1
ATOM 9574 C CA . GLU B 1 504 ? 1.633 28.844 34.281 1 90.69 504 GLU B CA 1
ATOM 9575 C C . GLU B 1 504 ? 2.145 30.188 33.75 1 90.69 504 GLU B C 1
ATOM 9577 O O . GLU B 1 504 ? 1.723 31.25 34.25 1 90.69 504 GLU B O 1
ATOM 9582 N N . LEU B 1 505 ? 3.133 30.078 32.906 1 92.81 505 LEU B N 1
ATOM 9583 C CA . LEU B 1 505 ? 3.711 31.281 32.312 1 92.81 505 LEU B CA 1
ATOM 9584 C C . LEU B 1 505 ? 3.598 31.25 30.797 1 92.81 505 LEU B C 1
ATOM 9586 O O . LEU B 1 505 ? 3.539 30.172 30.203 1 92.81 505 LEU B O 1
ATOM 9590 N N . SER B 1 506 ? 3.506 32.406 30.312 1 92.12 506 SER B N 1
ATOM 9591 C CA . SER B 1 506 ? 3.523 32.531 28.859 1 92.12 506 SER B CA 1
ATOM 9592 C C . SER B 1 506 ? 4.949 32.656 28.328 1 92.12 506 SER B C 1
ATOM 9594 O O . SER B 1 506 ? 5.879 32.906 29.094 1 92.12 506 SER B O 1
ATOM 9596 N N . VAL B 1 507 ? 5.105 32.438 27.078 1 92.5 507 VAL B N 1
ATOM 9597 C CA . VAL B 1 507 ? 6.41 32.531 26.438 1 92.5 507 VAL B CA 1
ATOM 9598 C C . VAL B 1 507 ? 6.965 33.938 26.594 1 92.5 507 VAL B C 1
ATOM 9600 O O . VAL B 1 507 ? 8.156 34.125 26.844 1 92.5 507 VAL B O 1
ATOM 9603 N N . GLU B 1 508 ? 6.113 34.875 26.469 1 90.5 508 GLU B N 1
ATOM 9604 C CA . GLU B 1 508 ? 6.527 36.281 26.562 1 90.5 508 GLU B CA 1
ATOM 9605 C C . GLU B 1 508 ? 7.031 36.625 27.969 1 90.5 508 GLU B C 1
ATOM 9607 O O . GLU B 1 508 ? 8.055 37.281 28.125 1 90.5 508 GLU B O 1
ATOM 9612 N N . GLU B 1 509 ? 6.402 36.062 28.906 1 92.38 509 GLU B N 1
ATOM 9613 C CA . GLU B 1 509 ? 6.777 36.312 30.297 1 92.38 509 GLU B CA 1
ATOM 9614 C C . GLU B 1 509 ? 8.148 35.719 30.625 1 92.38 509 GLU B C 1
ATOM 9616 O O . GLU B 1 509 ? 8.961 36.344 31.297 1 92.38 509 GLU B O 1
ATOM 9621 N N . VAL B 1 510 ? 8.32 34.594 30.094 1 92.88 510 VAL B N 1
ATOM 9622 C CA . VAL B 1 510 ? 9.578 33.938 30.375 1 92.88 510 VAL B CA 1
ATOM 9623 C C . VAL B 1 510 ? 10.719 34.625 29.625 1 92.88 510 VAL B C 1
ATOM 9625 O O . VAL B 1 510 ? 11.82 34.781 30.172 1 92.88 510 VAL B O 1
ATOM 9628 N N . CYS B 1 511 ? 10.469 35.031 28.438 1 91.69 511 CYS B N 1
ATOM 9629 C CA . CYS B 1 511 ? 11.508 35.625 27.594 1 91.69 511 CYS B CA 1
ATOM 9630 C C . CYS B 1 511 ? 11.852 37.031 28.062 1 91.69 511 CYS B C 1
ATOM 9632 O O . CYS B 1 511 ? 12.93 37.531 27.766 1 91.69 511 CYS B O 1
ATOM 9634 N N . GLU B 1 512 ? 10.992 37.656 28.891 1 91.5 512 GLU B N 1
ATOM 9635 C CA . GLU B 1 512 ? 11.242 39 29.391 1 91.5 512 GLU B CA 1
ATOM 9636 C C . GLU B 1 512 ? 11.742 38.938 30.844 1 91.5 512 GLU B C 1
ATOM 9638 O O . GLU B 1 512 ? 12.07 40 31.422 1 91.5 512 GLU B O 1
ATOM 9643 N N . ASP B 1 513 ? 11.844 37.812 31.312 1 93.44 513 ASP B N 1
ATOM 9644 C CA . ASP B 1 513 ? 12.273 37.656 32.688 1 93.44 513 ASP B CA 1
ATOM 9645 C C . ASP B 1 513 ? 13.758 37.969 32.844 1 93.44 513 ASP B C 1
ATOM 9647 O O . ASP B 1 513 ? 14.586 37.438 32.125 1 93.44 513 ASP B O 1
ATOM 9651 N N . PRO B 1 514 ? 14.133 38.719 33.812 1 93 514 PRO B N 1
ATOM 9652 C CA . PRO B 1 514 ? 15.523 39.125 34 1 93 514 PRO B CA 1
ATOM 9653 C C . PRO B 1 514 ? 16.422 37.938 34.406 1 93 514 PRO B C 1
ATOM 9655 O O . PRO B 1 514 ? 17.625 37.969 34.094 1 93 514 PRO B O 1
ATOM 9658 N N . ILE B 1 515 ? 15.859 37.031 35.031 1 92.25 515 ILE B N 1
ATOM 9659 C CA . ILE B 1 515 ? 16.641 35.875 35.438 1 92.25 515 ILE B CA 1
ATOM 9660 C C . ILE B 1 515 ? 17.156 35.125 34.219 1 92.25 515 ILE B C 1
ATOM 9662 O O . ILE B 1 515 ? 18.297 34.688 34.188 1 92.25 515 ILE B O 1
ATOM 9666 N N . VAL B 1 516 ? 16.281 35 33.281 1 93.62 516 VAL B N 1
ATOM 9667 C CA . VAL B 1 516 ? 16.656 34.281 32.062 1 93.62 516 VAL B CA 1
ATOM 9668 C C . VAL B 1 516 ? 17.688 35.094 31.281 1 93.62 516 VAL B C 1
ATOM 9670 O O . VAL B 1 516 ? 18.656 34.531 30.75 1 93.62 516 VAL B O 1
ATOM 9673 N N . ALA B 1 517 ? 17.484 36.344 31.266 1 92.62 517 ALA B N 1
ATOM 9674 C CA . ALA B 1 517 ? 18.422 37.219 30.578 1 92.62 517 ALA B CA 1
ATOM 9675 C C . ALA B 1 517 ? 19.797 37.156 31.234 1 92.62 517 ALA B C 1
ATOM 9677 O O . ALA B 1 517 ? 20.828 37.156 30.547 1 92.62 517 ALA B O 1
ATOM 9678 N N . GLU B 1 518 ? 19.812 37.094 32.5 1 92.12 518 GLU B N 1
ATOM 9679 C CA . GLU B 1 518 ? 21.078 37.031 33.25 1 92.12 518 GLU B CA 1
ATOM 9680 C C . GLU B 1 518 ? 21.797 35.688 32.969 1 92.12 518 GLU B C 1
ATOM 9682 O O . GLU B 1 518 ? 23 35.688 32.719 1 92.12 518 GLU B O 1
ATOM 9687 N N . THR B 1 519 ? 21.031 34.688 33.031 1 92.06 519 THR B N 1
ATOM 9688 C CA . THR B 1 519 ? 21.609 33.375 32.75 1 92.06 519 THR B CA 1
ATOM 9689 C C . THR B 1 519 ? 22.188 33.312 31.359 1 92.06 519 THR B C 1
ATOM 9691 O O . THR B 1 519 ? 23.25 32.75 31.141 1 92.06 519 THR B O 1
ATOM 9694 N N . TYR B 1 520 ? 21.453 33.875 30.438 1 92.56 520 TYR B N 1
ATOM 9695 C CA . TYR B 1 520 ? 21.891 33.906 29.047 1 92.56 520 TYR B CA 1
ATOM 9696 C C . TYR B 1 520 ? 23.188 34.719 28.906 1 92.56 520 TYR B C 1
ATOM 9698 O O . TYR B 1 520 ? 24.078 34.312 28.156 1 92.56 520 TYR B O 1
ATOM 9706 N N . THR B 1 521 ? 23.266 35.781 29.594 1 91.56 521 THR B N 1
ATOM 9707 C CA . THR B 1 521 ? 24.438 36.625 29.531 1 91.56 521 THR B CA 1
ATOM 9708 C C . THR B 1 521 ? 25.672 35.906 30.094 1 91.56 521 THR B C 1
ATOM 9710 O O . THR B 1 521 ? 26.766 36.031 29.547 1 91.56 521 THR B O 1
ATOM 9713 N N . ILE B 1 522 ? 25.484 35.219 31.141 1 90.5 522 ILE B N 1
ATOM 9714 C CA . ILE B 1 522 ? 26.562 34.438 31.719 1 90.5 522 ILE B CA 1
ATOM 9715 C C . ILE B 1 522 ? 27.047 33.406 30.688 1 90.5 522 ILE B C 1
ATOM 9717 O O . ILE B 1 522 ? 28.25 33.219 30.484 1 90.5 522 ILE B O 1
ATOM 9721 N N . PHE B 1 523 ? 26.094 32.781 30.125 1 91.06 523 PHE B N 1
ATOM 9722 C CA . PHE B 1 523 ? 26.406 31.75 29.156 1 91.06 523 PHE B CA 1
ATOM 9723 C C . PHE B 1 523 ? 27.141 32.344 27.953 1 91.06 523 PHE B C 1
ATOM 9725 O O . PHE B 1 523 ? 28.156 31.781 27.516 1 91.06 523 PHE B O 1
ATOM 9732 N N . GLU B 1 524 ? 26.688 33.438 27.406 1 88.88 524 GLU B N 1
ATOM 9733 C CA . GLU B 1 524 ? 27.266 34.062 26.219 1 88.88 524 GLU B CA 1
ATOM 9734 C C . GLU B 1 524 ? 28.688 34.531 26.484 1 88.88 524 GLU B C 1
ATOM 9736 O O . GLU B 1 524 ? 29.547 34.469 25.609 1 88.88 524 GLU B O 1
ATOM 9741 N N . LYS B 1 525 ? 28.891 35.031 27.641 1 88.44 525 LYS B N 1
ATOM 9742 C CA . LYS B 1 525 ? 30.219 35.5 28.016 1 88.44 525 LYS B CA 1
ATOM 9743 C C . LYS B 1 525 ? 31.219 34.344 28.047 1 88.44 525 LYS B C 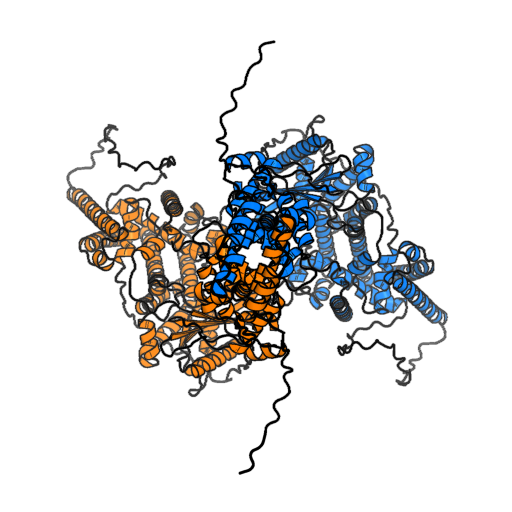1
ATOM 9745 O O . LYS B 1 525 ? 32.344 34.5 27.562 1 88.44 525 LYS B O 1
ATOM 9750 N N . GLN B 1 526 ? 30.812 33.344 28.594 1 86.56 526 GLN B N 1
ATOM 9751 C CA . GLN B 1 526 ? 31.688 32.188 28.672 1 86.56 526 GLN B CA 1
ATOM 9752 C C . GLN B 1 526 ? 31.906 31.562 27.297 1 86.56 526 GLN B C 1
ATOM 9754 O O . GLN B 1 526 ? 33 31.078 27 1 86.56 526 GLN B O 1
ATOM 9759 N N . MET B 1 527 ? 30.844 31.625 26.484 1 86.44 527 MET B N 1
ATOM 9760 C CA . MET B 1 527 ? 30.953 31.094 25.125 1 86.44 527 MET B CA 1
ATOM 9761 C C . MET B 1 527 ? 31.984 31.891 24.328 1 86.44 527 MET B C 1
ATOM 9763 O O . MET B 1 527 ? 32.719 31.312 23.531 1 86.44 527 MET B O 1
ATOM 9767 N N . THR B 1 528 ? 31.984 33.125 24.531 1 86.31 528 THR B N 1
ATOM 9768 C CA . THR B 1 528 ? 32.938 33.969 23.844 1 86.31 528 THR B CA 1
ATOM 9769 C C . THR B 1 528 ? 34.375 33.625 24.266 1 86.31 528 THR B C 1
ATOM 9771 O O . THR B 1 528 ? 35.312 33.688 23.453 1 86.31 528 THR B O 1
ATOM 9774 N N . ALA B 1 529 ? 34.469 33.312 25.484 1 85.12 529 ALA B N 1
ATOM 9775 C CA . ALA B 1 529 ? 35.781 32.906 26 1 85.12 529 ALA B CA 1
ATOM 9776 C C . ALA B 1 529 ? 36.25 31.609 25.359 1 85.12 529 ALA B C 1
ATOM 9778 O O . ALA B 1 529 ? 37.438 31.422 25.141 1 85.12 529 ALA B O 1
ATOM 9779 N N . PHE B 1 530 ? 35.344 30.828 25.062 1 85.19 530 PHE B N 1
ATOM 9780 C CA . PHE B 1 530 ? 35.656 29.531 24.484 1 85.19 530 PHE B CA 1
ATOM 9781 C C . PHE B 1 530 ? 36.062 29.672 23.031 1 85.19 530 PHE B C 1
ATOM 9783 O O . PHE B 1 530 ? 36.688 28.766 22.469 1 85.19 530 PHE B O 1
ATOM 9790 N N . GLU B 1 531 ? 35.781 30.75 22.359 1 82.69 531 GLU B N 1
ATOM 9791 C CA . GLU B 1 531 ? 36.062 30.969 20.938 1 82.69 531 GLU B CA 1
ATOM 9792 C C . GLU B 1 531 ? 37.562 30.938 20.688 1 82.69 531 GLU B C 1
ATOM 9794 O O . GLU B 1 531 ? 38 30.719 19.562 1 82.69 531 GLU B O 1
ATOM 9799 N N . ASN B 1 532 ? 38.312 31.078 21.719 1 83.94 532 ASN B N 1
ATOM 9800 C CA . ASN B 1 532 ? 39.781 31.062 21.594 1 83.94 532 ASN B CA 1
ATOM 9801 C C . ASN B 1 532 ? 40.312 29.641 21.453 1 83.94 532 ASN B C 1
ATOM 9803 O O . ASN B 1 532 ? 41.438 29.422 21.031 1 83.94 532 ASN B O 1
ATOM 9807 N N . ASN B 1 533 ? 39.438 28.688 21.75 1 83.88 533 ASN B N 1
ATOM 9808 C CA . ASN B 1 533 ? 39.75 27.281 21.578 1 83.88 533 ASN B CA 1
ATOM 9809 C C . ASN B 1 533 ? 39.25 26.75 20.25 1 83.88 533 ASN B C 1
ATOM 9811 O O . ASN B 1 533 ? 38.125 27.016 19.859 1 83.88 533 ASN B O 1
ATOM 9815 N N . ARG B 1 534 ? 40.062 26.094 19.484 1 80.62 534 ARG B N 1
ATOM 9816 C CA . ARG B 1 534 ? 39.75 25.641 18.125 1 80.62 534 ARG B CA 1
ATOM 9817 C C . ARG B 1 534 ? 38.562 24.688 18.141 1 80.62 534 ARG B C 1
ATOM 9819 O O . ARG B 1 534 ? 37.656 24.828 17.312 1 80.62 534 ARG B O 1
ATOM 9826 N N . THR B 1 535 ? 38.594 23.781 19.031 1 81.19 535 THR B N 1
ATOM 9827 C CA . THR B 1 535 ? 37.5 22.812 19.094 1 81.19 535 THR B CA 1
ATOM 9828 C C . THR B 1 535 ? 36.188 23.5 19.5 1 81.19 535 THR B C 1
ATOM 9830 O O . THR B 1 535 ? 35.125 23.219 18.938 1 81.19 535 THR B O 1
ATOM 9833 N N . ALA B 1 536 ? 36.281 24.359 20.344 1 83.25 536 ALA B N 1
ATOM 9834 C CA . ALA B 1 536 ? 35.125 25.094 20.812 1 83.25 536 ALA B CA 1
ATOM 9835 C C . ALA B 1 536 ? 34.531 25.969 19.703 1 83.25 536 ALA B C 1
ATOM 9837 O O . ALA B 1 536 ? 33.344 26.141 19.594 1 83.25 536 ALA B O 1
ATOM 9838 N N . ARG B 1 537 ? 35.406 26.438 18.953 1 86 537 ARG B N 1
ATOM 9839 C CA . ARG B 1 537 ? 34.969 27.266 17.828 1 86 537 ARG B CA 1
ATOM 9840 C C . ARG B 1 537 ? 34.125 26.453 16.844 1 86 537 ARG B C 1
ATOM 9842 O O . ARG B 1 537 ? 33.156 26.969 16.281 1 86 537 ARG B O 1
ATOM 9849 N N . LEU B 1 538 ? 34.531 25.328 16.656 1 87.81 538 LEU B N 1
ATOM 9850 C CA . LEU B 1 538 ? 33.781 24.453 15.758 1 87.81 538 LEU B CA 1
ATOM 9851 C C . LEU B 1 538 ? 32.406 24.141 16.328 1 87.81 538 LEU B C 1
ATOM 9853 O O . LEU B 1 538 ? 31.422 24.109 15.594 1 87.81 538 LEU B O 1
ATOM 9857 N N . TRP B 1 539 ? 32.344 23.953 17.578 1 89.12 539 TRP B N 1
ATOM 9858 C CA . TRP B 1 539 ? 31.078 23.688 18.234 1 89.12 539 TRP B CA 1
ATOM 9859 C C . TRP B 1 539 ? 30.156 24.906 18.156 1 89.12 539 TRP B C 1
ATOM 9861 O O . TRP B 1 539 ? 28.953 24.766 17.922 1 89.12 539 TRP B O 1
ATOM 9871 N N . ILE B 1 540 ? 30.75 25.938 18.312 1 88.12 540 ILE B N 1
ATOM 9872 C CA . ILE B 1 540 ? 29.984 27.188 18.281 1 88.12 540 ILE B CA 1
ATOM 9873 C C . ILE B 1 540 ? 29.453 27.422 16.875 1 88.12 540 ILE B C 1
ATOM 9875 O O . ILE B 1 540 ? 28.297 27.812 16.703 1 88.12 540 ILE B O 1
ATOM 9879 N N . GLN B 1 541 ? 30.266 27.188 15.906 1 91 541 GLN B N 1
ATOM 9880 C CA . GLN B 1 541 ? 29.828 27.328 14.523 1 91 541 GLN B CA 1
ATOM 9881 C C . GLN B 1 541 ? 28.672 26.391 14.211 1 91 541 GLN B C 1
ATOM 9883 O O . GLN B 1 541 ? 27.719 26.781 13.531 1 91 541 GLN B O 1
ATOM 9888 N N . TYR B 1 542 ? 28.812 25.172 14.672 1 94.06 542 TYR B N 1
ATOM 9889 C CA . TYR B 1 542 ? 27.75 24.188 14.516 1 94.06 542 TYR B CA 1
ATOM 9890 C C . TYR B 1 542 ? 26.469 24.672 15.172 1 94.06 542 TYR B C 1
ATOM 9892 O O . TYR B 1 542 ? 25.391 24.594 14.57 1 94.06 542 TYR B O 1
ATOM 9900 N N . SER B 1 543 ? 26.547 25.219 16.297 1 92.69 543 SER B N 1
ATOM 9901 C CA . SER B 1 543 ? 25.406 25.719 17.031 1 92.69 543 SER B CA 1
ATOM 9902 C C . SER B 1 543 ? 24.75 26.906 16.344 1 92.69 543 SER B C 1
ATOM 9904 O O . SER B 1 543 ? 23.531 27.078 16.375 1 92.69 543 SER B O 1
ATOM 9906 N N . GLN B 1 544 ? 25.578 27.688 15.781 1 93.06 544 GLN B N 1
ATOM 9907 C CA . GLN B 1 544 ? 25.062 28.844 15.062 1 93.06 544 GLN B CA 1
ATOM 9908 C C . GLN B 1 544 ? 24.234 28.422 13.852 1 93.06 544 GLN B C 1
ATOM 9910 O O . GLN B 1 544 ? 23.172 29.016 13.578 1 93.06 544 GLN B O 1
ATOM 9915 N N . MET B 1 545 ? 24.688 27.453 13.164 1 96.5 545 MET B N 1
ATOM 9916 C CA . MET B 1 545 ? 23.938 26.953 12.023 1 96.5 545 MET B CA 1
ATOM 9917 C C . MET B 1 545 ? 22.609 26.359 12.477 1 96.5 545 MET B C 1
ATOM 9919 O O . MET B 1 545 ? 21.578 26.547 11.812 1 96.5 545 MET B O 1
ATOM 9923 N N . LEU B 1 546 ? 22.625 25.719 13.586 1 96 546 LEU B N 1
ATOM 9924 C CA . LEU B 1 546 ? 21.391 25.109 14.102 1 96 546 LEU B CA 1
ATOM 9925 C C . LEU B 1 546 ? 20.422 26.188 14.586 1 96 546 LEU B C 1
ATOM 9927 O O . LEU B 1 546 ? 19.203 26 14.516 1 96 546 LEU B O 1
ATOM 9931 N N . GLU B 1 547 ? 20.969 27.266 15.094 1 95.12 547 GLU B N 1
ATOM 9932 C CA . GLU B 1 547 ? 20.109 28.391 15.469 1 95.12 547 GLU B CA 1
ATOM 9933 C C . GLU B 1 547 ? 19.391 28.953 14.258 1 95.12 547 GLU B C 1
ATOM 9935 O O . GLU B 1 547 ? 18.203 29.281 14.336 1 95.12 547 GLU B O 1
ATOM 9940 N N . ILE B 1 548 ? 20.078 29.078 13.227 1 97.12 548 ILE B N 1
ATOM 9941 C CA . ILE B 1 548 ? 19.469 29.562 11.984 1 97.12 548 ILE B CA 1
ATOM 9942 C C . ILE B 1 548 ? 18.359 28.594 11.547 1 97.12 548 ILE B C 1
ATOM 9944 O O . ILE B 1 548 ? 17.266 29.016 11.172 1 97.12 548 ILE B O 1
ATOM 9948 N N . LEU B 1 549 ? 18.656 27.297 11.602 1 97.25 549 LEU B N 1
ATOM 9949 C CA . LEU B 1 549 ? 17.688 26.266 11.234 1 97.25 549 LEU B CA 1
ATOM 9950 C C . LEU B 1 549 ? 16.438 26.359 12.109 1 97.25 549 LEU B C 1
ATOM 9952 O O . LEU B 1 549 ? 15.32 26.312 11.594 1 97.25 549 LEU B O 1
ATOM 9956 N N . ARG B 1 550 ? 16.625 26.5 13.367 1 95.81 550 ARG B N 1
ATOM 9957 C CA . ARG B 1 550 ? 15.5 26.594 14.297 1 95.81 550 ARG B CA 1
ATOM 9958 C C . ARG B 1 550 ? 14.641 27.828 14 1 95.81 550 ARG B C 1
ATOM 9960 O O . ARG B 1 550 ? 13.414 27.75 14.039 1 95.81 550 ARG B O 1
ATOM 9967 N N . THR B 1 551 ? 15.336 28.891 13.781 1 96.56 551 THR B N 1
ATOM 9968 C CA . THR B 1 551 ? 14.625 30.141 13.484 1 96.56 551 THR B CA 1
ATOM 9969 C C . THR B 1 551 ? 13.797 29.984 12.211 1 96.56 551 THR B C 1
ATOM 9971 O O . THR B 1 551 ? 12.664 30.469 12.141 1 96.56 551 THR B O 1
ATOM 9974 N N . PHE B 1 552 ? 14.375 29.359 11.266 1 97.94 552 PHE B N 1
ATOM 9975 C CA . PHE B 1 552 ? 13.672 29.125 10.008 1 97.94 552 PHE B CA 1
ATOM 9976 C C . PHE B 1 552 ? 12.438 28.266 10.227 1 97.94 552 PHE B C 1
ATOM 9978 O O . PHE B 1 552 ? 11.359 28.578 9.727 1 97.94 552 PHE B O 1
ATOM 9985 N N . ILE B 1 553 ? 12.594 27.172 10.961 1 96.88 553 ILE B N 1
ATOM 9986 C CA . ILE B 1 553 ? 11.477 26.281 11.25 1 96.88 553 ILE B CA 1
ATOM 9987 C C . ILE B 1 553 ? 10.406 27.031 12.039 1 96.88 553 ILE B C 1
ATOM 9989 O O . ILE B 1 553 ? 9.211 26.891 11.75 1 96.88 553 ILE B O 1
ATOM 9993 N N . LYS B 1 554 ? 10.812 27.828 12.961 1 96.12 554 LYS B N 1
ATOM 9994 C CA . LYS B 1 554 ? 9.883 28.625 13.75 1 96.12 554 LYS B CA 1
ATOM 9995 C C . LYS B 1 554 ? 9.102 29.594 12.867 1 96.12 554 LYS B C 1
ATOM 9997 O O . LYS B 1 554 ? 7.902 29.797 13.062 1 96.12 554 LYS B O 1
ATOM 10002 N N . ALA B 1 555 ? 9.836 30.188 12.008 1 97.5 555 ALA B N 1
ATOM 10003 C CA . ALA B 1 555 ? 9.203 31.156 11.102 1 97.5 555 ALA B CA 1
ATOM 10004 C C . ALA B 1 555 ? 8.094 30.484 10.289 1 97.5 555 ALA B C 1
ATOM 10006 O O . ALA B 1 555 ? 7.008 31.062 10.133 1 97.5 555 ALA B O 1
ATOM 10007 N N . GLU B 1 556 ? 8.312 29.312 9.789 1 97.5 556 GLU B N 1
ATOM 10008 C CA . GLU B 1 556 ? 7.328 28.578 8.992 1 97.5 556 GLU B CA 1
ATOM 10009 C C . GLU B 1 556 ? 6.18 28.078 9.867 1 97.5 556 GLU B C 1
ATOM 10011 O O . GLU B 1 556 ? 5.012 28.172 9.484 1 97.5 556 GLU B O 1
ATOM 10016 N N . ARG B 1 557 ? 6.492 27.578 11.023 1 96.5 557 ARG B N 1
ATOM 10017 C CA . ARG B 1 557 ? 5.48 27 11.898 1 96.5 557 ARG B CA 1
ATOM 10018 C C . ARG B 1 557 ? 4.555 28.078 12.461 1 96.5 557 ARG B C 1
ATOM 10020 O O . ARG B 1 557 ? 3.365 27.828 12.664 1 96.5 557 ARG B O 1
ATOM 10027 N N . THR B 1 558 ? 5.031 29.281 12.727 1 95.94 558 THR B N 1
ATOM 10028 C CA . THR B 1 558 ? 4.25 30.359 13.336 1 95.94 558 THR B CA 1
ATOM 10029 C C . THR B 1 558 ? 3.684 31.281 12.273 1 95.94 558 THR B C 1
ATOM 10031 O O . THR B 1 558 ? 2.764 32.062 12.539 1 95.94 558 THR B O 1
ATOM 10034 N N . GLY B 1 559 ? 4.227 31.281 11.117 1 96.88 559 GLY B N 1
ATOM 10035 C CA . GLY B 1 559 ? 3.811 32.188 10.07 1 96.88 559 GLY B CA 1
ATOM 10036 C C . GLY B 1 559 ? 4.418 33.594 10.203 1 96.88 559 GLY B C 1
ATOM 10037 O O . GLY B 1 559 ? 3.775 34.594 9.883 1 96.88 559 GLY B O 1
ATOM 10038 N N . ASN B 1 560 ? 5.625 33.656 10.734 1 97 560 ASN B N 1
ATOM 10039 C CA . ASN B 1 560 ? 6.32 34.906 10.891 1 97 560 ASN B CA 1
ATOM 10040 C C . ASN B 1 560 ? 7.145 35.25 9.648 1 97 560 ASN B C 1
ATOM 10042 O O . ASN B 1 560 ? 8.258 34.75 9.477 1 97 560 ASN B O 1
ATOM 10046 N N . TRP B 1 561 ? 6.68 36.188 8.914 1 97.94 561 TRP B N 1
ATOM 10047 C CA . TRP B 1 561 ? 7.262 36.531 7.617 1 97.94 561 TRP B CA 1
ATOM 10048 C C . TRP B 1 561 ? 8.633 37.188 7.781 1 97.94 561 TRP B C 1
ATOM 10050 O O . TRP B 1 561 ? 9.578 36.844 7.062 1 97.94 561 TRP B O 1
ATOM 10060 N N . ASP B 1 562 ? 8.797 38.031 8.75 1 97.12 562 ASP B N 1
ATOM 10061 C CA . ASP B 1 562 ? 10.062 38.719 8.961 1 97.12 562 ASP B CA 1
ATOM 10062 C C . ASP B 1 562 ? 11.156 37.75 9.375 1 97.12 562 ASP B C 1
ATOM 10064 O O . ASP B 1 562 ? 12.297 37.844 8.906 1 97.12 562 ASP B O 1
ATOM 10068 N N . LEU B 1 563 ? 10.781 36.875 10.203 1 97.25 563 LEU B N 1
ATOM 10069 C CA . LEU B 1 563 ? 11.734 35.875 10.633 1 97.25 563 LEU B CA 1
ATOM 10070 C C . LEU B 1 563 ? 12.125 34.969 9.477 1 97.25 563 LEU B C 1
ATOM 10072 O O . LEU B 1 563 ? 13.266 34.5 9.414 1 97.25 563 LEU B O 1
ATOM 10076 N N . HIS B 1 564 ? 11.156 34.719 8.633 1 98.25 564 HIS B N 1
ATOM 10077 C CA . HIS B 1 564 ? 11.438 33.938 7.441 1 98.25 564 HIS B CA 1
ATOM 10078 C C . HIS B 1 564 ? 12.508 34.594 6.574 1 98.25 564 HIS B C 1
ATOM 10080 O O . HIS B 1 564 ? 13.5 33.938 6.215 1 98.25 564 HIS B O 1
ATOM 10086 N N . LEU B 1 565 ? 12.328 35.812 6.293 1 98.06 565 LEU B N 1
ATOM 10087 C CA . LEU B 1 565 ? 13.273 36.531 5.445 1 98.06 565 LEU B CA 1
ATOM 10088 C C . LEU B 1 565 ? 14.641 36.625 6.117 1 98.06 565 LEU B C 1
ATOM 10090 O O . LEU B 1 565 ? 15.664 36.438 5.461 1 98.06 565 LEU B O 1
ATOM 10094 N N . GLN B 1 566 ? 14.633 36.875 7.398 1 98 566 GLN B N 1
ATOM 10095 C CA . GLN B 1 566 ? 15.883 37 8.133 1 98 566 GLN B CA 1
ATOM 10096 C C . GLN B 1 566 ? 16.656 35.688 8.133 1 98 566 GLN B C 1
ATOM 10098 O O . GLN B 1 566 ? 17.875 35.656 7.965 1 98 566 GLN B O 1
ATOM 10103 N N . SER B 1 567 ? 15.961 34.656 8.383 1 97.88 567 SER B N 1
ATOM 10104 C CA . SER B 1 567 ? 16.625 33.344 8.406 1 97.88 567 SER B CA 1
ATOM 10105 C C . SER B 1 567 ? 17.219 33 7.047 1 97.88 567 SER B C 1
ATOM 10107 O O . SER B 1 567 ? 18.297 32.438 6.961 1 97.88 567 SER B O 1
ATOM 10109 N N . VAL B 1 568 ? 16.484 33.312 5.961 1 98.12 568 VAL B N 1
ATOM 10110 C CA . VAL B 1 568 ? 16.984 33.062 4.613 1 98.12 568 VAL B CA 1
ATOM 10111 C C . VAL B 1 568 ? 18.266 33.875 4.379 1 98.12 568 VAL B C 1
ATOM 10113 O O . VAL B 1 568 ? 19.234 33.375 3.814 1 98.12 568 VAL B O 1
ATOM 10116 N N . TYR B 1 569 ? 18.172 35.094 4.84 1 98.06 569 TYR B N 1
ATOM 10117 C CA . TYR B 1 569 ? 19.344 35.938 4.734 1 98.06 569 TYR B CA 1
ATOM 10118 C C . TYR B 1 569 ? 20.547 35.344 5.453 1 98.06 569 TYR B C 1
ATOM 10120 O O . TYR B 1 569 ? 21.656 35.312 4.918 1 98.06 569 TYR B O 1
ATOM 10128 N N . ASN B 1 570 ? 20.328 34.812 6.629 1 97.62 570 ASN B N 1
ATOM 10129 C CA . ASN B 1 570 ? 21.391 34.25 7.445 1 97.62 570 ASN B CA 1
ATOM 10130 C C . ASN B 1 570 ? 21.922 32.969 6.855 1 97.62 570 ASN B C 1
ATOM 10132 O O . ASN B 1 570 ? 23.031 32.531 7.184 1 97.62 570 ASN B O 1
ATOM 10136 N N . MET B 1 571 ? 21.188 32.312 5.969 1 97.75 571 MET B N 1
ATOM 10137 C CA . MET B 1 571 ? 21.609 31.062 5.34 1 97.75 571 MET B CA 1
ATOM 10138 C C . MET B 1 571 ? 22.562 31.328 4.188 1 97.75 571 MET B C 1
ATOM 10140 O O . MET B 1 571 ? 23.359 30.453 3.824 1 97.75 571 MET B O 1
ATOM 10144 N N . LEU B 1 572 ? 22.516 32.5 3.604 1 97.12 572 LEU B N 1
ATOM 10145 C CA . LEU B 1 572 ? 23.203 32.812 2.354 1 97.12 572 LEU B CA 1
ATOM 10146 C C . LEU B 1 572 ? 24.703 32.562 2.469 1 97.12 572 LEU B C 1
ATOM 10148 O O . LEU B 1 572 ? 25.281 31.891 1.617 1 97.12 572 LEU B O 1
ATOM 10152 N N . PRO B 1 573 ? 25.328 33.031 3.564 1 95.88 573 PRO B N 1
ATOM 10153 C CA . PRO B 1 573 ? 26.766 32.812 3.658 1 95.88 573 PRO B CA 1
ATOM 10154 C C . PRO B 1 573 ? 27.109 31.312 3.719 1 95.88 573 PRO B C 1
ATOM 10156 O O . PRO B 1 573 ? 28.156 30.891 3.199 1 95.88 573 PRO B O 1
ATOM 10159 N N . TYR B 1 574 ? 26.297 30.578 4.297 1 96.5 574 TYR B N 1
ATOM 10160 C CA . TYR B 1 574 ? 26.562 29.156 4.43 1 96.5 574 TYR B CA 1
ATOM 10161 C C . TYR B 1 574 ? 26.312 28.438 3.113 1 96.5 574 TYR B C 1
ATOM 10163 O O . TYR B 1 574 ? 27 27.469 2.789 1 96.5 574 TYR B O 1
ATOM 10171 N N . PHE B 1 575 ? 25.281 28.859 2.311 1 96.81 575 PHE B N 1
ATOM 10172 C CA . PHE B 1 575 ? 25.094 28.312 0.975 1 96.81 575 PHE B CA 1
ATOM 10173 C C . PHE B 1 575 ? 26.328 28.516 0.113 1 96.81 575 PHE B C 1
ATOM 10175 O O . PHE B 1 575 ? 26.766 27.609 -0.584 1 96.81 575 PHE B O 1
ATOM 10182 N N . ALA B 1 576 ? 26.859 29.688 0.269 1 95.19 576 ALA B N 1
ATOM 10183 C CA . ALA B 1 576 ? 28.047 30.016 -0.506 1 95.19 576 ALA B CA 1
ATOM 10184 C C . ALA B 1 576 ? 29.25 29.203 -0.042 1 95.19 576 ALA B C 1
ATOM 10186 O O . ALA B 1 576 ? 29.984 28.641 -0.861 1 95.19 576 ALA B O 1
ATOM 10187 N N . ALA B 1 577 ? 29.422 29.125 1.232 1 94 577 ALA B N 1
ATOM 10188 C CA . ALA B 1 577 ? 30.578 28.453 1.819 1 94 577 ALA B CA 1
ATOM 10189 C C . ALA B 1 577 ? 30.547 26.953 1.512 1 94 577 ALA B C 1
ATOM 10191 O O . ALA B 1 577 ? 31.594 26.328 1.341 1 94 577 ALA B O 1
ATOM 10192 N N . ALA B 1 578 ? 29.406 26.391 1.411 1 94.38 578 ALA B N 1
ATOM 10193 C CA . ALA B 1 578 ? 29.25 24.953 1.189 1 94.38 578 ALA B CA 1
ATOM 10194 C C . ALA B 1 578 ? 29.266 24.625 -0.3 1 94.38 578 ALA B C 1
ATOM 10196 O O . ALA B 1 578 ? 29.219 23.453 -0.684 1 94.38 578 ALA B O 1
ATOM 10197 N N . GLY B 1 579 ? 29.25 25.578 -1.134 1 92.12 579 GLY B N 1
ATOM 10198 C CA . GLY B 1 579 ? 29.25 25.344 -2.57 1 92.12 579 GLY B CA 1
ATOM 10199 C C . GLY B 1 579 ? 27.891 25.016 -3.135 1 92.12 579 GLY B C 1
ATOM 10200 O O . GLY B 1 579 ? 27.781 24.406 -4.199 1 92.12 579 GLY B O 1
ATOM 10201 N N . HIS B 1 580 ? 26.969 25.25 -2.404 1 93.5 580 HIS B N 1
ATOM 10202 C CA . HIS B 1 580 ? 25.609 25.109 -2.904 1 93.5 580 HIS B CA 1
ATOM 10203 C C . HIS B 1 580 ? 25.172 26.328 -3.689 1 93.5 580 HIS B C 1
ATOM 10205 O O . HIS B 1 580 ? 24.219 27.031 -3.291 1 93.5 580 HIS B O 1
ATOM 10211 N N . ASN B 1 581 ? 25.672 26.453 -4.816 1 92.5 581 ASN B N 1
ATOM 10212 C CA . ASN B 1 581 ? 25.625 27.703 -5.57 1 92.5 581 ASN B CA 1
ATOM 10213 C C . ASN B 1 581 ? 24.219 27.953 -6.129 1 92.5 581 ASN B C 1
ATOM 10215 O O . ASN B 1 581 ? 23.797 29.109 -6.25 1 92.5 581 ASN B O 1
ATOM 10219 N N . LEU B 1 582 ? 23.516 26.922 -6.449 1 94.12 582 LEU B N 1
ATOM 10220 C CA . LEU B 1 582 ? 22.188 27.094 -7.008 1 94.12 582 LEU B CA 1
ATOM 10221 C C . LEU B 1 582 ? 21.25 27.734 -5.98 1 94.12 582 LEU B C 1
ATOM 10223 O O . LEU B 1 582 ? 20.469 28.625 -6.312 1 94.12 582 LEU B O 1
ATOM 10227 N N . TYR B 1 583 ? 21.406 27.328 -4.762 1 95.31 583 TYR B N 1
ATOM 10228 C CA . TYR B 1 583 ? 20.562 27.891 -3.719 1 95.31 583 TYR B CA 1
ATOM 10229 C C . TYR B 1 583 ? 21.094 29.25 -3.277 1 95.31 583 TYR B C 1
ATOM 10231 O O . TYR B 1 583 ? 20.312 30.141 -2.895 1 95.31 583 TYR B O 1
ATOM 10239 N N . ALA B 1 584 ? 22.406 29.438 -3.354 1 95.56 584 ALA B N 1
ATOM 10240 C CA . ALA B 1 584 ? 22.953 30.75 -3.035 1 95.56 584 ALA B CA 1
ATOM 10241 C C . ALA B 1 584 ? 22.406 31.812 -3.982 1 95.56 584 ALA B C 1
ATOM 10243 O O . ALA B 1 584 ? 21.938 32.875 -3.539 1 95.56 584 ALA B O 1
ATOM 10244 N N . LYS B 1 585 ? 22.484 31.5 -5.184 1 94.5 585 LYS B N 1
ATOM 10245 C CA . LYS B 1 585 ? 22.031 32.469 -6.172 1 94.5 585 LYS B CA 1
ATOM 10246 C C . LYS B 1 585 ? 20.516 32.656 -6.105 1 94.5 585 LYS B C 1
ATOM 10248 O O . LYS B 1 585 ? 20.016 33.781 -6.121 1 94.5 585 LYS B O 1
ATOM 10253 N N . SER B 1 586 ? 19.719 31.562 -6.066 1 96.44 586 SER B N 1
ATOM 10254 C CA . SER B 1 586 ? 18.266 31.625 -6.078 1 96.44 586 SER B CA 1
ATOM 10255 C C . SER B 1 586 ? 17.719 32.281 -4.812 1 96.44 586 SER B C 1
ATOM 10257 O O . SER B 1 586 ? 16.766 33.062 -4.871 1 96.44 586 SER B O 1
ATOM 10259 N N . ALA B 1 587 ? 18.375 31.984 -3.682 1 97.25 587 ALA B N 1
ATOM 10260 C CA . ALA B 1 587 ? 17.922 32.594 -2.426 1 97.25 587 ALA B CA 1
ATOM 10261 C C . ALA B 1 587 ? 18.203 34.094 -2.406 1 97.25 587 ALA B C 1
ATOM 10263 O O . ALA B 1 587 ? 17.438 34.875 -1.842 1 97.25 587 ALA B O 1
ATOM 10264 N N . TYR B 1 588 ? 19.312 34.438 -2.98 1 96.31 588 TYR B N 1
ATOM 10265 C CA . TYR B 1 588 ? 19.641 35.875 -3.076 1 96.31 588 TYR B CA 1
ATOM 10266 C C . TYR B 1 588 ? 18.594 36.625 -3.881 1 96.31 588 TYR B C 1
ATOM 10268 O O . TYR B 1 588 ? 18.078 37.656 -3.438 1 96.31 588 TYR B O 1
ATOM 10276 N N . VAL B 1 589 ? 18.234 36.094 -5.016 1 95.19 589 VAL B N 1
ATOM 10277 C CA . VAL B 1 589 ? 17.234 36.719 -5.891 1 95.19 589 VAL B CA 1
ATOM 10278 C C . VAL B 1 589 ? 15.867 36.688 -5.203 1 95.19 589 VAL B C 1
ATOM 10280 O O . VAL B 1 589 ? 15.109 37.656 -5.312 1 95.19 589 VAL B O 1
ATOM 10283 N N . TYR B 1 590 ? 15.602 35.656 -4.555 1 96.88 590 TYR B N 1
ATOM 10284 C CA . TYR B 1 590 ? 14.359 35.531 -3.797 1 96.88 590 TYR B CA 1
ATOM 10285 C C . TYR B 1 590 ? 14.234 36.656 -2.773 1 96.88 590 TYR B C 1
ATOM 10287 O O . TYR B 1 590 ? 13.203 37.344 -2.707 1 96.88 590 TYR B O 1
ATOM 10295 N N . LEU B 1 591 ? 15.297 36.906 -2.025 1 97 591 LEU B N 1
ATOM 10296 C CA . LEU B 1 591 ? 15.289 37.938 -1.017 1 97 591 LEU B CA 1
ATOM 10297 C C . LEU B 1 591 ? 15.125 39.312 -1.664 1 97 591 LEU B C 1
ATOM 10299 O O . LEU B 1 591 ? 14.398 40.156 -1.153 1 97 591 LEU B O 1
ATOM 10303 N N . MET B 1 592 ? 15.797 39.469 -2.74 1 95 592 MET B N 1
ATOM 10304 C CA . MET B 1 592 ? 15.695 40.75 -3.471 1 95 592 MET B CA 1
ATOM 10305 C C . MET B 1 592 ? 14.25 41.031 -3.879 1 95 592 MET B C 1
ATOM 10307 O O . MET B 1 592 ? 13.734 42.125 -3.648 1 95 592 MET B O 1
ATOM 10311 N N . THR B 1 593 ? 13.617 40.062 -4.41 1 93.94 593 THR B N 1
ATOM 10312 C CA . THR B 1 593 ? 12.242 40.188 -4.887 1 93.94 593 THR B CA 1
ATOM 10313 C C . THR B 1 593 ? 11.281 40.375 -3.721 1 93.94 593 THR B C 1
ATOM 10315 O O . THR B 1 593 ? 10.352 41.188 -3.811 1 93.94 593 THR B O 1
ATOM 10318 N N . MET B 1 594 ? 11.531 39.688 -2.641 1 96.25 594 MET B N 1
ATOM 10319 C CA . MET B 1 594 ? 10.641 39.781 -1.486 1 96.25 594 MET B CA 1
ATOM 10320 C C . MET B 1 594 ? 10.789 41.125 -0.806 1 96.25 594 MET B C 1
ATOM 10322 O O . MET B 1 594 ? 9.836 41.656 -0.219 1 96.25 594 MET B O 1
ATOM 10326 N N . HIS B 1 595 ? 11.969 41.688 -0.878 1 94.62 595 HIS B N 1
ATOM 10327 C CA . HIS B 1 595 ? 12.195 43.031 -0.313 1 94.62 595 HIS B CA 1
ATOM 10328 C C . HIS B 1 595 ? 11.414 44.094 -1.079 1 94.62 595 HIS B C 1
ATOM 10330 O O . HIS B 1 595 ? 11.086 45.125 -0.526 1 94.62 595 HIS B O 1
ATOM 10336 N N . HIS B 1 596 ? 11.047 43.812 -2.305 1 93.81 596 HIS B N 1
ATOM 10337 C CA . HIS B 1 596 ? 10.305 44.75 -3.135 1 93.81 596 HIS B CA 1
ATOM 10338 C C . HIS B 1 596 ? 8.805 44.562 -2.996 1 93.81 596 HIS B C 1
ATOM 10340 O O . HIS B 1 596 ? 8.008 45.344 -3.508 1 93.81 596 HIS B O 1
ATOM 10346 N N . LEU B 1 597 ? 8.414 43.562 -2.301 1 95.25 597 LEU B N 1
ATOM 10347 C CA . LEU B 1 597 ? 7.008 43.188 -2.211 1 95.25 597 LEU B CA 1
ATOM 10348 C C . LEU B 1 597 ? 6.164 44.312 -1.633 1 95.25 597 LEU B C 1
ATOM 10350 O O . LEU B 1 597 ? 5.051 44.562 -2.102 1 95.25 597 LEU B O 1
ATOM 10354 N N . PRO B 1 598 ? 6.652 45.062 -0.578 1 95.31 598 PRO B N 1
ATOM 10355 C CA . PRO B 1 598 ? 5.828 46.125 -0.018 1 95.31 598 PRO B CA 1
ATOM 10356 C C . PRO B 1 598 ? 5.496 47.219 -1.043 1 95.31 598 PRO B C 1
ATOM 10358 O O . PRO B 1 598 ? 4.418 47.812 -0.986 1 95.31 598 PRO B O 1
ATOM 10361 N N . ALA B 1 599 ? 6.309 47.375 -1.982 1 94.94 599 ALA B N 1
ATOM 10362 C CA . ALA B 1 599 ? 6.113 48.406 -2.994 1 94.94 599 ALA B CA 1
ATOM 10363 C C . ALA B 1 599 ? 5.332 47.844 -4.188 1 94.94 599 ALA B C 1
ATOM 10365 O O . ALA B 1 599 ? 4.43 48.531 -4.703 1 94.94 599 ALA B O 1
ATOM 10366 N N . GLU B 1 600 ? 5.633 46.75 -4.621 1 94 600 GLU B N 1
ATOM 10367 C CA . GLU B 1 600 ? 5.078 46.188 -5.852 1 94 600 GLU B CA 1
ATOM 10368 C C . GLU B 1 600 ? 3.721 45.531 -5.594 1 94 600 GLU B C 1
ATOM 10370 O O . GLU B 1 600 ? 2.807 45.656 -6.414 1 94 600 GLU B O 1
ATOM 10375 N N . HIS B 1 601 ? 3.625 44.812 -4.477 1 96.25 601 HIS B N 1
ATOM 10376 C CA . HIS B 1 601 ? 2.398 44.094 -4.105 1 96.25 601 HIS B CA 1
ATOM 10377 C C . HIS B 1 601 ? 2.082 44.281 -2.627 1 96.25 601 HIS B C 1
ATOM 10379 O O . HIS B 1 601 ? 2.148 43.344 -1.848 1 96.25 601 HIS B O 1
ATOM 10385 N N . PRO B 1 602 ? 1.595 45.375 -2.25 1 96.5 602 PRO B N 1
ATOM 10386 C CA . PRO B 1 602 ? 1.363 45.688 -0.833 1 96.5 602 PRO B CA 1
ATOM 10387 C C . PRO B 1 602 ? 0.328 44.75 -0.205 1 96.5 602 PRO B C 1
ATOM 10389 O O . PRO B 1 602 ? 0.427 44.406 0.98 1 96.5 602 PRO B O 1
ATOM 10392 N N . GLU B 1 603 ? -0.624 44.344 -0.976 1 95.19 603 GLU B N 1
ATOM 10393 C CA . GLU B 1 603 ? -1.651 43.469 -0.45 1 95.19 603 GLU B CA 1
ATOM 10394 C C . GLU B 1 603 ? -1.065 42.094 -0.087 1 95.19 603 GLU B C 1
ATOM 10396 O O . GLU B 1 603 ? -1.425 41.5 0.938 1 95.19 603 GLU B O 1
ATOM 10401 N N . ILE B 1 604 ? -0.166 41.625 -0.938 1 97.12 604 ILE B N 1
ATOM 10402 C CA . ILE B 1 604 ? 0.475 40.344 -0.686 1 97.12 604 ILE B CA 1
ATOM 10403 C C . ILE B 1 604 ? 1.406 40.469 0.52 1 97.12 604 ILE B C 1
ATOM 10405 O O . ILE B 1 604 ? 1.47 39.562 1.353 1 97.12 604 ILE B O 1
ATOM 10409 N N . PHE B 1 605 ? 2.08 41.594 0.579 1 97.94 605 PHE B N 1
ATOM 10410 C CA . PHE B 1 605 ? 2.969 41.812 1.712 1 97.94 605 PHE B CA 1
ATOM 10411 C C . PHE B 1 605 ? 2.193 41.781 3.023 1 97.94 605 PHE B C 1
ATOM 10413 O O . PHE B 1 605 ? 2.617 41.156 3.992 1 97.94 605 PHE B O 1
ATOM 10420 N N . ALA B 1 606 ? 1.089 42.438 3.043 1 97.44 606 ALA B N 1
ATOM 10421 C CA . ALA B 1 606 ? 0.244 42.469 4.234 1 97.44 606 ALA B CA 1
ATOM 10422 C C . ALA B 1 606 ? -0.243 41.062 4.602 1 97.44 606 ALA B C 1
ATOM 10424 O O . ALA B 1 606 ? -0.301 40.719 5.781 1 97.44 606 ALA B O 1
ATOM 10425 N N . ALA B 1 607 ? -0.594 40.344 3.631 1 97.25 607 ALA B N 1
ATOM 10426 C CA . ALA B 1 607 ? -1.043 38.969 3.863 1 97.25 607 ALA B CA 1
ATOM 10427 C C . ALA B 1 607 ? 0.078 38.125 4.449 1 97.25 607 ALA B C 1
ATOM 10429 O O . ALA B 1 607 ? -0.148 37.344 5.375 1 97.25 607 ALA B O 1
ATOM 10430 N N . PHE B 1 608 ? 1.277 38.281 3.891 1 98.06 608 PHE B N 1
ATOM 10431 C CA . PHE B 1 608 ? 2.424 37.531 4.379 1 98.06 608 PHE B CA 1
ATOM 10432 C C . PHE B 1 608 ? 2.752 37.906 5.816 1 98.06 608 PHE B C 1
ATOM 10434 O O . PHE B 1 608 ? 3.053 37.031 6.645 1 98.06 608 PHE B O 1
ATOM 10441 N N . GLN B 1 609 ? 2.611 39.156 6.09 1 97 609 GLN B N 1
ATOM 10442 C CA . GLN B 1 609 ? 2.836 39.625 7.449 1 97 609 GLN B CA 1
ATOM 10443 C C . GLN B 1 609 ? 1.808 39.031 8.414 1 97 609 GLN B C 1
ATOM 10445 O O . GLN B 1 609 ? 2.105 38.812 9.594 1 97 609 GLN B O 1
ATOM 10450 N N . GLY B 1 610 ? 0.665 38.781 7.852 1 95.94 610 GLY B N 1
ATOM 10451 C CA . GLY B 1 610 ? -0.407 38.188 8.648 1 95.94 610 GLY B CA 1
ATOM 10452 C C . GLY B 1 610 ? -0.29 36.688 8.812 1 95.94 610 GLY B C 1
ATOM 10453 O O . GLY B 1 610 ? -1.099 36.094 9.508 1 95.94 610 GLY B O 1
ATOM 10454 N N . GLY B 1 611 ? 0.673 36.125 8.188 1 96.81 611 GLY B N 1
ATOM 10455 C CA . GLY B 1 611 ? 0.915 34.688 8.375 1 96.81 611 GLY B CA 1
ATOM 10456 C C . GLY B 1 611 ? 0.404 33.844 7.227 1 96.81 611 GLY B C 1
ATOM 10457 O O . GLY B 1 611 ? 0.367 32.625 7.324 1 96.81 611 GLY B O 1
ATOM 10458 N N . HIS B 1 612 ? 0.064 34.406 6.105 1 97.44 612 HIS B N 1
ATOM 10459 C CA . HIS B 1 612 ? -0.569 33.688 5.004 1 97.44 612 HIS B CA 1
ATOM 10460 C C . HIS B 1 612 ? 0.472 33.062 4.086 1 97.44 612 HIS B C 1
ATOM 10462 O O . HIS B 1 612 ? 0.122 32.344 3.137 1 97.44 612 HIS B O 1
ATOM 10468 N N . HIS B 1 613 ? 1.783 33.25 4.395 1 97.62 613 HIS B N 1
ATOM 10469 C CA . HIS B 1 613 ? 2.799 32.688 3.518 1 97.62 613 HIS B CA 1
ATOM 10470 C C . HIS B 1 613 ? 2.959 31.188 3.764 1 97.62 613 HIS B C 1
ATOM 10472 O O . HIS B 1 613 ? 3.643 30.5 3.004 1 97.62 613 HIS B O 1
ATOM 10478 N N . VAL B 1 614 ? 2.316 30.656 4.824 1 98.25 614 VAL B N 1
ATOM 10479 C CA . VAL B 1 614 ? 2.336 29.234 5.137 1 98.25 614 VAL B CA 1
ATOM 10480 C C . VAL B 1 614 ? 0.921 28.672 5.051 1 98.25 614 VAL B C 1
ATOM 10482 O O . VAL B 1 614 ? -0.054 29.422 4.996 1 98.25 614 VAL B O 1
ATOM 10485 N N . LEU B 1 615 ? 0.843 27.391 4.922 1 97 615 LEU B N 1
ATOM 10486 C CA . LEU B 1 615 ? -0.434 26.688 4.934 1 97 615 LEU B CA 1
ATOM 10487 C C . LEU B 1 615 ? -0.58 25.859 6.203 1 97 615 LEU B C 1
ATOM 10489 O O . LEU B 1 615 ? 0.398 25.281 6.691 1 97 615 LEU B O 1
ATOM 10493 N N . ARG B 1 616 ? -1.761 25.875 6.75 1 94.94 616 ARG B N 1
ATOM 10494 C CA . ARG B 1 616 ? -2.02 25.125 7.977 1 94.94 616 ARG B CA 1
ATOM 10495 C C . ARG B 1 616 ? -3.062 24.031 7.746 1 94.94 616 ARG B C 1
ATOM 10497 O O . ARG B 1 616 ? -4.188 24.328 7.336 1 94.94 616 ARG B O 1
ATOM 10504 N N . ARG B 1 617 ? -2.727 22.828 8.086 1 87.69 617 ARG B N 1
ATOM 10505 C CA . ARG B 1 617 ? -3.656 21.719 7.941 1 87.69 617 ARG B CA 1
ATOM 10506 C C . ARG B 1 617 ? -4.496 21.547 9.203 1 87.69 617 ARG B C 1
ATOM 10508 O O . ARG B 1 617 ? -5.527 20.859 9.18 1 87.69 617 ARG B O 1
ATOM 10515 N N . SER B 1 618 ? -3.967 22.062 10.289 1 85.12 618 SER B N 1
ATOM 10516 C CA . SER B 1 618 ? -4.695 22.094 11.555 1 85.12 618 SER B CA 1
ATOM 10517 C C . SER B 1 618 ? -4.879 23.531 12.047 1 85.12 618 SER B C 1
ATOM 10519 O O . SER B 1 618 ? -4.109 24.422 11.68 1 85.12 618 SER B O 1
ATOM 10521 N N . ASP B 1 619 ? -5.906 23.656 12.859 1 89 619 ASP B N 1
ATOM 10522 C CA . ASP B 1 619 ? -6.219 25 13.344 1 89 619 ASP B CA 1
ATOM 10523 C C . ASP B 1 619 ? -5.445 25.312 14.617 1 89 619 ASP B C 1
ATOM 10525 O O . ASP B 1 619 ? -6.043 25.547 15.672 1 89 619 ASP B O 1
ATOM 10529 N N . ARG B 1 620 ? -4.109 25.375 14.445 1 90.25 620 ARG B N 1
ATOM 10530 C CA . ARG B 1 620 ? -3.215 25.688 15.555 1 90.25 620 ARG B CA 1
ATOM 10531 C C . ARG B 1 620 ? -2.135 26.672 15.125 1 90.25 620 ARG B C 1
ATOM 10533 O O . ARG B 1 620 ? -1.716 26.688 13.969 1 90.25 620 ARG B O 1
ATOM 10540 N N . TYR B 1 621 ? -1.712 27.359 16.094 1 93.44 621 TYR B N 1
ATOM 10541 C CA . TYR B 1 621 ? -0.72 28.391 15.844 1 93.44 621 TYR B CA 1
ATOM 10542 C C . TYR B 1 621 ? 0.586 27.781 15.344 1 93.44 621 TYR B C 1
ATOM 10544 O O . TYR B 1 621 ? 1.14 28.234 14.336 1 93.44 621 TYR B O 1
ATOM 10552 N N . TRP B 1 622 ? 1.124 26.703 15.914 1 93.38 622 TRP B N 1
ATOM 10553 C CA . TRP B 1 622 ? 2.389 26.062 15.578 1 93.38 622 TRP B CA 1
ATOM 10554 C C . TRP B 1 622 ? 2.189 25 14.492 1 93.38 622 TRP B C 1
ATOM 10556 O O . TRP B 1 622 ? 2.975 24.062 14.383 1 93.38 622 TRP B O 1
ATOM 10566 N N . ALA B 1 623 ? 1.148 25.188 13.656 1 92.81 623 ALA B N 1
ATOM 10567 C CA . ALA B 1 623 ? 0.838 24.141 12.68 1 92.81 623 ALA B CA 1
ATOM 10568 C C . ALA B 1 623 ? 1.122 24.625 11.258 1 92.81 623 ALA B C 1
ATOM 10570 O O . ALA B 1 623 ? 0.688 24 10.289 1 92.81 623 ALA B O 1
ATOM 10571 N N . GLY B 1 624 ? 1.896 25.703 11.148 1 95.44 624 GLY B N 1
ATOM 10572 C CA . GLY B 1 624 ? 2.244 26.188 9.82 1 95.44 624 GLY B CA 1
ATOM 10573 C C . GLY B 1 624 ? 3.174 25.25 9.07 1 95.44 624 GLY B C 1
ATOM 10574 O O . GLY B 1 624 ? 4.09 24.672 9.656 1 95.44 624 GLY B O 1
ATOM 10575 N N . LEU B 1 625 ? 2.898 25.109 7.777 1 96.06 625 LEU B N 1
ATOM 10576 C CA . LEU B 1 625 ? 3.73 24.297 6.891 1 96.06 625 LEU B CA 1
ATOM 10577 C C . LEU B 1 625 ? 4.168 25.094 5.672 1 96.06 625 LEU B C 1
ATOM 10579 O O . LEU B 1 625 ? 3.396 25.906 5.141 1 96.06 625 LEU B O 1
ATOM 10583 N N . SER B 1 626 ? 5.391 24.766 5.301 1 97 626 SER B N 1
ATOM 10584 C CA . SER B 1 626 ? 5.84 25.312 4.031 1 97 626 SER B CA 1
ATOM 10585 C C . SER B 1 626 ? 4.938 24.875 2.883 1 97 626 SER B C 1
ATOM 10587 O O . SER B 1 626 ? 4.453 23.75 2.865 1 97 626 SER B O 1
ATOM 10589 N N . THR B 1 627 ? 4.738 25.719 1.972 1 96.62 627 THR B N 1
ATOM 10590 C CA . THR B 1 627 ? 3.811 25.469 0.873 1 96.62 627 THR B CA 1
ATOM 10591 C C . THR B 1 627 ? 4.266 24.281 0.038 1 96.62 627 THR B C 1
ATOM 10593 O O . THR B 1 627 ? 3.451 23.438 -0.367 1 96.62 627 THR B O 1
ATOM 10596 N N . ASP B 1 628 ? 5.566 24.203 -0.213 1 95.69 628 ASP B N 1
ATOM 10597 C CA . ASP B 1 628 ? 6.074 23.094 -1.022 1 95.69 628 ASP B CA 1
ATOM 10598 C C . ASP B 1 628 ? 6.074 21.797 -0.231 1 95.69 628 ASP B C 1
ATOM 10600 O O . ASP B 1 628 ? 6.105 20.703 -0.814 1 95.69 628 ASP B O 1
ATOM 10604 N N . LEU B 1 629 ? 6.07 21.859 1.045 1 95.19 629 LEU B N 1
ATOM 10605 C CA . LEU B 1 629 ? 5.863 20.656 1.855 1 95.19 629 LEU B CA 1
ATOM 10606 C C . LEU B 1 629 ? 4.414 20.203 1.784 1 95.19 629 LEU B C 1
ATOM 10608 O O . LEU B 1 629 ? 4.137 19 1.814 1 95.19 629 LEU B O 1
ATOM 10612 N N . THR B 1 630 ? 3.543 21.125 1.686 1 94.38 630 THR B N 1
ATOM 10613 C CA . THR B 1 630 ? 2.119 20.812 1.645 1 94.38 630 THR B CA 1
ATOM 10614 C C . THR B 1 630 ? 1.782 19.969 0.411 1 94.38 630 THR B C 1
ATOM 10616 O O . THR B 1 630 ? 1.017 19.016 0.495 1 94.38 630 THR B O 1
ATOM 10619 N N . ILE B 1 631 ? 2.311 20.344 -0.709 1 94 631 ILE B N 1
ATOM 10620 C CA . ILE B 1 631 ? 2 19.594 -1.919 1 94 631 ILE B CA 1
ATOM 10621 C C . ILE B 1 631 ? 2.547 18.172 -1.798 1 94 631 ILE B C 1
ATOM 10623 O O . ILE B 1 631 ? 1.942 17.234 -2.299 1 94 631 ILE B O 1
ATOM 10627 N N . GLU B 1 632 ? 3.648 18.031 -1.146 1 89.31 632 GLU B N 1
ATOM 10628 C CA . GLU B 1 632 ? 4.227 16.703 -0.917 1 89.31 632 GLU B CA 1
ATOM 10629 C C . GLU B 1 632 ? 3.348 15.875 0.013 1 89.31 632 GLU B C 1
ATOM 10631 O O . GLU B 1 632 ? 3.113 14.695 -0.239 1 89.31 632 GLU B O 1
ATOM 10636 N N . GLN B 1 633 ? 2.873 16.516 1.021 1 87.19 633 GLN B N 1
ATOM 10637 C CA . GLN B 1 633 ? 2.148 15.805 2.07 1 87.19 633 GLN B CA 1
ATOM 10638 C C . GLN B 1 633 ? 0.701 15.547 1.662 1 87.19 633 GLN B C 1
ATOM 10640 O O . GLN B 1 633 ? 0.021 14.711 2.262 1 87.19 633 GLN B O 1
ATOM 10645 N N . VAL B 1 634 ? 0.26 16.297 0.74 1 86.94 634 VAL B N 1
ATOM 10646 C CA . VAL B 1 634 ? -1.158 16.172 0.42 1 86.94 634 VAL B CA 1
ATOM 10647 C C . VAL B 1 634 ? -1.321 15.523 -0.954 1 86.94 634 VAL B C 1
ATOM 10649 O O . VAL B 1 634 ? -1.767 14.383 -1.06 1 86.94 634 VAL B O 1
ATOM 10652 N N . LEU B 1 635 ? -0.783 16.141 -1.929 1 85.62 635 LEU B N 1
ATOM 10653 C CA . LEU B 1 635 ? -0.981 15.617 -3.277 1 85.62 635 LEU B CA 1
ATOM 10654 C C . LEU B 1 635 ? -0.13 14.375 -3.516 1 85.62 635 LEU B C 1
ATOM 10656 O O . LEU B 1 635 ? -0.652 13.32 -3.891 1 85.62 635 LEU B O 1
ATOM 10660 N N . MET B 1 636 ? 1.165 14.484 -3.312 1 85 636 MET B N 1
ATOM 10661 C CA . MET B 1 636 ? 2.062 13.367 -3.598 1 85 636 MET B CA 1
ATOM 10662 C C . MET B 1 636 ? 1.727 12.164 -2.725 1 85 636 MET B C 1
ATOM 10664 O O . MET B 1 636 ? 1.736 11.023 -3.199 1 85 636 MET B O 1
ATOM 10668 N N . ARG B 1 637 ? 1.453 12.453 -1.526 1 80.69 637 ARG B N 1
ATOM 10669 C CA . ARG B 1 637 ? 1.077 11.375 -0.617 1 80.69 637 ARG B CA 1
ATOM 10670 C C . ARG B 1 637 ? -0.228 10.719 -1.057 1 80.69 637 ARG B C 1
ATOM 10672 O O . ARG B 1 637 ? -0.355 9.492 -1.021 1 80.69 637 ARG B O 1
ATOM 10679 N N . SER B 1 638 ? -1.16 11.516 -1.37 1 80.38 638 SER B N 1
ATOM 10680 C CA . SER B 1 638 ? -2.455 10.992 -1.784 1 80.38 638 SER B CA 1
ATOM 10681 C C . SER B 1 638 ? -2.32 10.094 -3.014 1 80.38 638 SER B C 1
ATOM 10683 O O . SER B 1 638 ? -3.062 9.125 -3.166 1 80.38 638 SER B O 1
ATOM 10685 N N . ILE B 1 639 ? -1.444 10.414 -3.793 1 80.56 639 ILE B N 1
ATOM 10686 C CA . ILE B 1 639 ? -1.222 9.641 -5.012 1 80.56 639 ILE B CA 1
ATOM 10687 C C . ILE B 1 639 ? -0.648 8.273 -4.66 1 80.56 639 ILE B C 1
ATOM 10689 O O . ILE B 1 639 ? -1.013 7.262 -5.27 1 80.56 639 ILE B O 1
ATOM 10693 N N . ASN B 1 640 ? 0.138 8.203 -3.639 1 74.5 640 ASN B N 1
ATOM 10694 C CA . ASN B 1 640 ? 0.914 6.996 -3.363 1 74.5 640 ASN B CA 1
ATOM 10695 C C . ASN B 1 640 ? 0.274 6.156 -2.262 1 74.5 640 ASN B C 1
ATOM 10697 O O . ASN B 1 640 ? 0.718 5.043 -1.987 1 74.5 640 ASN B O 1
ATOM 10701 N N . THR B 1 641 ? -0.671 6.59 -1.583 1 71.81 641 THR B N 1
ATOM 10702 C CA . THR B 1 641 ? -1.291 5.863 -0.479 1 71.81 641 THR B CA 1
ATOM 10703 C C . THR B 1 641 ? -2.49 5.059 -0.967 1 71.81 641 THR B C 1
ATOM 10705 O O . THR B 1 641 ? -2.854 5.125 -2.143 1 71.81 641 THR B O 1
ATOM 10708 N N . SER B 1 642 ? -2.945 4.285 0.052 1 69.19 642 SER B N 1
ATOM 10709 C CA . SER B 1 642 ? -4.137 3.5 -0.245 1 69.19 642 SER B CA 1
ATOM 10710 C C . SER B 1 642 ? -5.293 4.391 -0.685 1 69.19 642 SER B C 1
ATOM 10712 O O . SER B 1 642 ? -5.57 5.414 -0.054 1 69.19 642 SER B O 1
ATOM 10714 N N . GLY B 1 643 ? -5.918 4.117 -1.798 1 71.5 643 GLY B N 1
ATOM 10715 C CA . GLY B 1 643 ? -6.988 4.922 -2.359 1 71.5 643 GLY B CA 1
ATOM 10716 C C . GLY B 1 643 ? -6.516 5.879 -3.438 1 71.5 643 GLY B C 1
ATOM 10717 O O . GLY B 1 643 ? -7.328 6.5 -4.125 1 71.5 643 GLY B O 1
ATOM 10718 N N . GLY B 1 644 ? -5.203 5.945 -3.455 1 75 644 GLY B N 1
ATOM 10719 C CA . GLY B 1 644 ? -4.613 6.855 -4.426 1 75 644 GLY B CA 1
ATOM 10720 C C . GLY B 1 644 ? -4.527 6.266 -5.82 1 75 644 GLY B C 1
ATOM 10721 O O . GLY B 1 644 ? -5.152 5.242 -6.109 1 75 644 GLY B O 1
ATOM 10722 N N . MET B 1 645 ? -3.85 6.855 -6.652 1 75.56 645 MET B N 1
ATOM 10723 C CA . MET B 1 645 ? -3.83 6.543 -8.078 1 75.56 645 MET B CA 1
ATOM 10724 C C . MET B 1 645 ? -2.945 5.332 -8.352 1 75.56 645 MET B C 1
ATOM 10726 O O . MET B 1 645 ? -3.199 4.57 -9.289 1 75.56 645 MET B O 1
ATOM 10730 N N . THR B 1 646 ? -1.987 5.148 -7.555 1 67.5 646 THR B N 1
ATOM 10731 C CA . THR B 1 646 ? -1.021 4.094 -7.84 1 67.5 646 THR B CA 1
ATOM 10732 C C . THR B 1 646 ? -1.479 2.762 -7.254 1 67.5 646 THR B C 1
ATOM 10734 O O . THR B 1 646 ? -0.878 1.72 -7.52 1 67.5 646 THR B O 1
ATOM 10737 N N . ARG B 1 647 ? -2.455 2.838 -6.488 1 64.81 647 ARG B N 1
ATOM 10738 C CA . ARG B 1 647 ? -2.9 1.617 -5.824 1 64.81 647 ARG B CA 1
ATOM 10739 C C . ARG B 1 647 ? -4.379 1.36 -6.086 1 64.81 647 ARG B C 1
ATOM 10741 O O . ARG B 1 647 ? -5.227 1.661 -5.242 1 64.81 647 ARG B O 1
ATOM 10748 N N . GLY B 1 648 ? -4.617 0.932 -7.211 1 60.38 648 GLY B N 1
ATOM 10749 C CA . GLY B 1 648 ? -5.977 0.454 -7.391 1 60.38 648 GLY B CA 1
ATOM 10750 C C . GLY B 1 648 ? -6.734 1.205 -8.469 1 60.38 648 GLY B C 1
ATOM 10751 O O . GLY B 1 648 ? -7.645 0.655 -9.094 1 60.38 648 GLY B O 1
ATOM 10752 N N . ARG B 1 649 ? -6.535 2.547 -8.656 1 68.69 649 ARG B N 1
ATOM 10753 C CA . ARG B 1 649 ? -7.371 3.324 -9.57 1 68.69 649 ARG B CA 1
ATOM 10754 C C . ARG B 1 649 ? -6.762 3.367 -10.969 1 68.69 649 ARG B C 1
ATOM 10756 O O . ARG B 1 649 ? -7.465 3.613 -11.953 1 68.69 649 ARG B O 1
ATOM 10763 N N . GLY B 1 650 ? -5.555 3.156 -11.117 1 68.75 650 GLY B N 1
ATOM 10764 C CA . GLY B 1 650 ? -4.891 3.324 -12.398 1 68.75 650 GLY B CA 1
ATOM 10765 C C . GLY B 1 650 ? -4.398 4.742 -12.633 1 68.75 650 GLY B C 1
ATOM 10766 O O . GLY B 1 650 ? -4.738 5.656 -11.883 1 68.75 650 GLY B O 1
ATOM 10767 N N . MET B 1 651 ? -3.682 5.117 -13.727 1 71.44 651 MET B N 1
ATOM 10768 C CA . MET B 1 651 ? -3.078 6.426 -13.961 1 71.44 651 MET B CA 1
ATOM 10769 C C . MET B 1 651 ? -3.412 6.934 -15.359 1 71.44 651 MET B C 1
ATOM 10771 O O . MET B 1 651 ? -2.732 7.82 -15.883 1 71.44 651 MET B O 1
ATOM 10775 N N . GLY B 1 652 ? -4.465 6.328 -15.914 1 76 652 GLY B N 1
ATOM 10776 C CA . GLY B 1 652 ? -4.895 6.859 -17.203 1 76 652 GLY B CA 1
ATOM 10777 C C . GLY B 1 652 ? -5.41 8.281 -17.109 1 76 652 GLY B C 1
ATOM 10778 O O . GLY B 1 652 ? -5.723 8.773 -16.031 1 76 652 GLY B O 1
ATOM 10779 N N . GLU B 1 653 ? -5.465 8.953 -18.234 1 79.38 653 GLU B N 1
ATOM 10780 C CA . GLU B 1 653 ? -5.855 10.359 -18.266 1 79.38 653 GLU B CA 1
ATOM 10781 C C . GLU B 1 653 ? -7.246 10.555 -17.656 1 79.38 653 GLU B C 1
ATOM 10783 O O . GLU B 1 653 ? -7.469 11.5 -16.891 1 79.38 653 GLU B O 1
ATOM 10788 N N . ASN B 1 654 ? -8.055 9.711 -18.016 1 82.81 654 ASN B N 1
ATOM 10789 C CA . ASN B 1 654 ? -9.422 9.812 -17.516 1 82.81 654 ASN B CA 1
ATOM 10790 C C . ASN B 1 654 ? -9.484 9.578 -16.016 1 82.81 654 ASN B C 1
ATOM 10792 O O . ASN B 1 654 ? -10.211 10.273 -15.297 1 82.81 654 ASN B O 1
ATOM 10796 N N . GLN B 1 655 ? -8.805 8.578 -15.609 1 84.38 655 GLN B N 1
ATOM 10797 C CA . GLN B 1 655 ? -8.797 8.242 -14.188 1 84.38 655 GLN B CA 1
ATOM 10798 C C . GLN B 1 655 ? -8.172 9.367 -13.359 1 84.38 655 GLN B C 1
ATOM 10800 O O . GLN B 1 655 ? -8.648 9.688 -12.273 1 84.38 655 GLN B O 1
ATOM 10805 N N . ARG B 1 656 ? -7.152 9.953 -13.875 1 85.94 656 ARG B N 1
ATOM 10806 C CA . ARG B 1 656 ? -6.5 11.07 -13.203 1 85.94 656 ARG B CA 1
ATOM 10807 C C . ARG B 1 656 ? -7.438 12.273 -13.102 1 85.94 656 ARG B C 1
ATOM 10809 O O . ARG B 1 656 ? -7.523 12.906 -12.047 1 85.94 656 ARG B O 1
ATOM 10816 N N . ALA B 1 657 ? -8.055 12.523 -14.211 1 88.44 657 ALA B N 1
ATOM 10817 C CA . ALA B 1 657 ? -8.992 13.641 -14.242 1 88.44 657 ALA B CA 1
ATOM 10818 C C . ALA B 1 657 ? -10.109 13.438 -13.219 1 88.44 657 ALA B C 1
ATOM 10820 O O . ALA B 1 657 ? -10.453 14.359 -12.469 1 88.44 657 ALA B O 1
ATOM 10821 N N . GLN B 1 658 ? -10.609 12.289 -13.211 1 89.5 658 GLN B N 1
ATOM 10822 C CA . GLN B 1 658 ? -11.688 11.977 -12.273 1 89.5 658 GLN B CA 1
ATOM 10823 C C . GLN B 1 658 ? -11.203 12.094 -10.828 1 89.5 658 GLN B C 1
ATOM 10825 O O . GLN B 1 658 ? -11.891 12.688 -9.992 1 89.5 658 GLN B O 1
ATOM 10830 N N . TRP B 1 659 ? -10.102 11.492 -10.578 1 89.19 659 TRP B N 1
ATOM 10831 C CA . TRP B 1 659 ? -9.578 11.453 -9.219 1 89.19 659 TRP B CA 1
ATOM 10832 C C . TRP B 1 659 ? -9.266 12.852 -8.711 1 89.19 659 TRP B C 1
ATOM 10834 O O . TRP B 1 659 ? -9.672 13.219 -7.602 1 89.19 659 TRP B O 1
ATOM 10844 N N . ILE B 1 660 ? -8.68 13.68 -9.484 1 88.88 660 ILE B N 1
ATOM 10845 C CA . ILE B 1 660 ? -8.25 15.016 -9.094 1 88.88 660 ILE B CA 1
ATOM 10846 C C . ILE B 1 660 ? -9.477 15.906 -8.891 1 88.88 660 ILE B C 1
ATOM 10848 O O . ILE B 1 660 ? -9.562 16.641 -7.895 1 88.88 660 ILE B O 1
ATOM 10852 N N . MET B 1 661 ? -10.414 15.82 -9.789 1 89.38 661 MET B N 1
ATOM 10853 C CA . MET B 1 661 ? -11.516 16.781 -9.789 1 89.38 661 MET B CA 1
ATOM 10854 C C . MET B 1 661 ? -12.586 16.375 -8.773 1 89.38 661 MET B C 1
ATOM 10856 O O . MET B 1 661 ? -13.328 17.219 -8.281 1 89.38 661 MET B O 1
ATOM 10860 N N . SER B 1 662 ? -12.617 15.125 -8.453 1 90.62 662 SER B N 1
ATOM 10861 C CA . SER B 1 662 ? -13.641 14.688 -7.512 1 90.62 662 SER B CA 1
ATOM 10862 C C . SER B 1 662 ? -13.109 14.68 -6.082 1 90.62 662 SER B C 1
ATOM 10864 O O . SER B 1 662 ? -13.883 14.586 -5.129 1 90.62 662 SER B O 1
ATOM 10866 N N . MET B 1 663 ? -11.898 14.859 -5.891 1 87.44 663 MET B N 1
ATOM 10867 C CA . MET B 1 663 ? -11.219 14.672 -4.609 1 87.44 663 MET B CA 1
ATOM 10868 C C . MET B 1 663 ? -11.805 15.586 -3.541 1 87.44 663 MET B C 1
ATOM 10870 O O . MET B 1 663 ? -12.062 15.148 -2.418 1 87.44 663 MET B O 1
ATOM 10874 N N . PRO B 1 664 ? -12.039 16.828 -3.838 1 83.69 664 PRO B N 1
ATOM 10875 C CA . PRO B 1 664 ? -12.594 17.688 -2.787 1 83.69 664 PRO B CA 1
ATOM 10876 C C . PRO B 1 664 ? -13.945 17.219 -2.281 1 83.69 664 PRO B C 1
ATOM 10878 O O . PRO B 1 664 ? -14.188 17.203 -1.071 1 83.69 664 PRO B O 1
ATOM 10881 N N . ALA B 1 665 ? -14.711 16.828 -3.184 1 89.19 665 ALA B N 1
ATOM 10882 C CA . ALA B 1 665 ? -16.031 16.344 -2.799 1 89.19 665 ALA B CA 1
ATOM 10883 C C . ALA B 1 665 ? -15.938 15.055 -1.997 1 89.19 665 ALA B C 1
ATOM 10885 O O . ALA B 1 665 ? -16.656 14.875 -1.012 1 89.19 665 ALA B O 1
ATOM 10886 N N . CYS B 1 666 ? -15.102 14.18 -2.414 1 91.25 666 CYS B N 1
ATOM 10887 C CA . CYS B 1 666 ? -14.922 12.906 -1.722 1 91.25 666 CYS B CA 1
ATOM 10888 C C . CYS B 1 666 ? -14.344 13.125 -0.326 1 91.25 666 CYS B C 1
ATOM 10890 O O . CYS B 1 666 ? -14.734 12.445 0.623 1 91.25 666 CYS B O 1
ATOM 10892 N N . ALA B 1 667 ? -13.477 14.055 -0.221 1 86.31 667 ALA B N 1
ATOM 10893 C CA . ALA B 1 667 ? -12.891 14.375 1.076 1 86.31 667 ALA B CA 1
ATOM 10894 C C . ALA B 1 667 ? -13.945 14.914 2.035 1 86.31 667 ALA B C 1
ATOM 10896 O O . ALA B 1 667 ? -13.93 14.602 3.229 1 86.31 667 ALA B O 1
ATOM 10897 N N . ASP B 1 668 ? -14.812 15.711 1.516 1 88.19 668 ASP B N 1
ATOM 10898 C CA . ASP B 1 668 ? -15.898 16.25 2.33 1 88.19 668 ASP B CA 1
ATOM 10899 C C . ASP B 1 668 ? -16.797 15.141 2.855 1 88.19 668 ASP B C 1
ATOM 10901 O O . ASP B 1 668 ? -17.203 15.156 4.02 1 88.19 668 ASP B O 1
ATOM 10905 N N . ILE B 1 669 ? -17.094 14.289 2.004 1 93.31 669 ILE B N 1
ATOM 10906 C CA . ILE B 1 669 ? -17.938 13.164 2.391 1 93.31 669 ILE B CA 1
ATOM 10907 C C . ILE B 1 669 ? -17.219 12.305 3.428 1 93.31 669 ILE B C 1
ATOM 10909 O O . ILE B 1 669 ? -17.828 11.859 4.402 1 93.31 669 ILE B O 1
ATOM 10913 N N . ASN B 1 670 ? -15.984 12.07 3.18 1 91.5 670 ASN B N 1
ATOM 10914 C CA . ASN B 1 670 ? -15.18 11.32 4.137 1 91.5 670 ASN B CA 1
ATOM 10915 C C . ASN B 1 670 ? -15.188 11.977 5.516 1 91.5 670 ASN B C 1
ATOM 10917 O O . ASN B 1 670 ? -15.336 11.289 6.531 1 91.5 670 ASN B O 1
ATOM 10921 N N . GLU B 1 671 ? -15.016 13.242 5.555 1 86.81 671 GLU B N 1
ATOM 10922 C CA . GLU B 1 671 ? -15.039 13.977 6.816 1 86.81 671 GLU B CA 1
ATOM 10923 C C . GLU B 1 671 ? -16.406 13.883 7.484 1 86.81 671 GLU B C 1
ATOM 10925 O O . GLU B 1 671 ? -16.5 13.727 8.703 1 86.81 671 GLU B O 1
ATOM 10930 N N . ALA B 1 672 ? -17.422 14.031 6.699 1 92.06 672 ALA B N 1
ATOM 10931 C CA . ALA B 1 672 ? -18.781 13.938 7.219 1 92.06 672 ALA B CA 1
ATOM 10932 C C . ALA B 1 672 ? -19.031 12.57 7.852 1 92.06 672 ALA B C 1
ATOM 10934 O O . ALA B 1 672 ? -19.641 12.477 8.922 1 92.06 672 ALA B O 1
ATOM 10935 N N . MET B 1 673 ? -18.578 11.523 7.219 1 95.31 673 MET B N 1
ATOM 10936 C CA . MET B 1 673 ? -18.75 10.164 7.73 1 95.31 673 MET B CA 1
ATOM 10937 C C . MET B 1 673 ? -17.969 9.961 9.023 1 95.31 673 MET B C 1
ATOM 10939 O O . MET B 1 673 ? -18.438 9.297 9.945 1 95.31 673 MET B O 1
ATOM 10943 N N . GLN B 1 674 ? -16.781 10.508 9.086 1 91.94 674 GLN B N 1
ATOM 10944 C CA . GLN B 1 674 ? -15.969 10.414 10.289 1 91.94 674 GLN B CA 1
ATOM 10945 C C . GLN B 1 674 ? -16.641 11.125 11.461 1 91.94 674 GLN B C 1
ATOM 10947 O O . GLN B 1 674 ? -16.641 10.617 12.586 1 91.94 674 GLN B O 1
ATOM 10952 N N . GLU B 1 675 ? -17.156 12.211 11.133 1 89.56 675 GLU B N 1
ATOM 10953 C CA . GLU B 1 675 ? -17.891 12.969 12.156 1 89.56 675 GLU B CA 1
ATOM 10954 C C . GLU B 1 675 ? -19.109 12.195 12.648 1 89.56 675 GLU B C 1
ATOM 10956 O O . GLU B 1 675 ? -19.344 12.109 13.859 1 89.56 675 GLU B O 1
ATOM 10961 N N . LEU B 1 676 ? -19.812 11.695 11.758 1 93.88 676 LEU B N 1
ATOM 10962 C CA . LEU B 1 676 ? -21.031 10.969 12.086 1 93.88 676 LEU B CA 1
ATOM 10963 C C . LEU B 1 676 ? -20.719 9.727 12.914 1 93.88 676 LEU B C 1
ATOM 10965 O O . LEU B 1 676 ? -21.391 9.445 13.906 1 93.88 676 LEU B O 1
ATOM 10969 N N . THR B 1 677 ? -19.703 8.93 12.523 1 93 677 THR B N 1
ATOM 10970 C CA . THR B 1 677 ? -19.391 7.656 13.164 1 93 677 THR B CA 1
ATOM 10971 C C . THR B 1 677 ? -18.484 7.867 14.367 1 93 677 THR B C 1
ATOM 10973 O O . THR B 1 677 ? -18.297 6.953 15.172 1 93 677 THR B O 1
ATOM 10976 N N . GLY B 1 678 ? -17.875 9.016 14.461 1 85.88 678 GLY B N 1
ATOM 10977 C CA . GLY B 1 678 ? -16.953 9.297 15.547 1 85.88 678 GLY B CA 1
ATOM 10978 C C . GLY B 1 678 ? -15.633 8.555 15.414 1 85.88 678 GLY B C 1
ATOM 10979 O O . GLY B 1 678 ? -14.984 8.234 16.406 1 85.88 678 GLY B O 1
ATOM 10980 N N . THR B 1 679 ? -15.305 8.078 14.25 1 85.94 679 THR B N 1
ATOM 10981 C CA . THR B 1 679 ? -14.07 7.344 13.992 1 85.94 679 THR B CA 1
ATOM 10982 C C . THR B 1 679 ? -13.133 8.164 13.109 1 85.94 679 THR B C 1
ATOM 10984 O O . THR B 1 679 ? -13.492 8.539 11.992 1 85.94 679 THR B O 1
ATOM 10987 N N . GLY B 1 680 ? -11.961 8.477 13.656 1 76.5 680 GLY B N 1
ATOM 10988 C CA . GLY B 1 680 ? -11 9.273 12.906 1 76.5 680 GLY B CA 1
ATOM 10989 C C . GLY B 1 680 ? -9.961 8.43 12.188 1 76.5 680 GLY B C 1
ATOM 10990 O O . GLY B 1 680 ? -9.531 7.395 12.703 1 76.5 680 GLY B O 1
ATOM 10991 N N . PHE B 1 681 ? -9.703 8.609 10.953 1 62.88 681 PHE B N 1
ATOM 10992 C CA . PHE B 1 681 ? -8.656 7.926 10.195 1 62.88 681 PHE B CA 1
ATOM 10993 C C . PHE B 1 681 ? -7.273 8.312 10.711 1 62.88 681 PHE B C 1
ATOM 10995 O O . PHE B 1 681 ? -6.348 7.5 10.688 1 62.88 681 PHE B O 1
ATOM 11002 N N . GLN B 1 682 ? -6.934 9.547 11.023 1 58.41 682 GLN B N 1
ATOM 11003 C CA . GLN B 1 682 ? -5.609 10.008 11.445 1 58.41 682 GLN B CA 1
ATOM 11004 C C . GLN B 1 682 ? -5.488 10.031 12.961 1 58.41 682 GLN B C 1
ATOM 11006 O O . GLN B 1 682 ? -6.488 10.188 13.664 1 58.41 682 GLN B O 1
ATOM 11011 N N . THR B 1 683 ? -4.344 9.266 13.461 1 50.78 683 THR B N 1
ATOM 11012 C CA . THR B 1 683 ? -4.016 9.086 14.875 1 50.78 683 THR B CA 1
ATOM 11013 C C . THR B 1 683 ? -4.113 10.406 15.625 1 50.78 683 THR B C 1
ATOM 11015 O O . THR B 1 683 ? -4.195 11.469 15.016 1 50.78 683 THR B O 1
ATOM 11018 N N . SER B 1 684 ? -3.609 10.477 16.906 1 48.78 684 SER B N 1
ATOM 11019 C CA . SER B 1 684 ? -3.721 11.305 18.094 1 48.78 684 SER B CA 1
ATOM 11020 C C . SER B 1 684 ? -3.262 12.734 17.828 1 48.78 684 SER B C 1
ATOM 11022 O O . SER B 1 684 ? -2.326 12.953 17.047 1 48.78 684 SER B O 1
ATOM 11024 N N . ASP B 1 685 ? -4.059 13.719 18.078 1 46.91 685 ASP B N 1
ATOM 11025 C CA . ASP B 1 685 ? -3.83 15.156 18.125 1 46.91 685 ASP B CA 1
ATOM 11026 C C . ASP B 1 685 ? -2.523 15.477 18.859 1 46.91 685 ASP B C 1
ATOM 11028 O O . ASP B 1 685 ? -2.029 16.609 18.781 1 46.91 685 ASP B O 1
ATOM 11032 N N . MET B 1 686 ? -1.936 14.492 19.5 1 50.78 686 MET B N 1
ATOM 11033 C CA . MET B 1 686 ? -0.728 14.805 20.266 1 50.78 686 MET B CA 1
ATOM 11034 C C . MET B 1 686 ? 0.521 14.555 19.422 1 50.78 686 MET B C 1
ATOM 11036 O O . MET B 1 686 ? 0.6 13.555 18.703 1 50.78 686 MET B O 1
ATOM 11040 N N . HIS B 1 687 ? 1.32 15.516 19.453 1 67.12 687 HIS B N 1
ATOM 11041 C CA . HIS B 1 687 ? 2.619 15.375 18.812 1 67.12 687 HIS B CA 1
ATOM 11042 C C . HIS B 1 687 ? 3.369 14.156 19.328 1 67.12 687 HIS B C 1
ATOM 11044 O O . HIS B 1 687 ? 3.389 13.906 20.531 1 67.12 687 HIS B O 1
ATOM 11050 N N . LYS B 1 688 ? 3.98 13.414 18.625 1 66.38 688 LYS B N 1
ATOM 11051 C CA . LYS B 1 688 ? 4.664 12.172 18.953 1 66.38 688 LYS B CA 1
ATOM 11052 C C . LYS B 1 688 ? 5.727 12.398 20.031 1 66.38 688 LYS B C 1
ATOM 11054 O O . LYS B 1 688 ? 5.926 11.547 20.906 1 66.38 688 LYS B O 1
ATOM 11059 N N . GLU B 1 689 ? 6.297 13.594 20.062 1 75.25 689 GLU B N 1
ATOM 11060 C CA . GLU B 1 689 ? 7.398 13.898 20.984 1 75.25 689 GLU B CA 1
ATOM 11061 C C . GLU B 1 689 ? 6.895 14.117 22.406 1 75.25 689 GLU B C 1
ATOM 11063 O O . GLU B 1 689 ? 7.684 14.117 23.344 1 75.25 689 GLU B O 1
ATOM 11068 N N . THR B 1 690 ? 5.637 14.273 22.531 1 74.25 690 THR B N 1
ATOM 11069 C CA . THR B 1 690 ? 5.102 14.578 23.859 1 74.25 690 THR B CA 1
ATOM 11070 C C . THR B 1 690 ? 4.617 13.305 24.547 1 74.25 690 THR B C 1
ATOM 11072 O O . THR B 1 690 ? 4.246 13.336 25.719 1 74.25 690 THR B O 1
ATOM 11075 N N . THR B 1 691 ? 4.711 12.25 23.781 1 77.12 691 THR B N 1
ATOM 11076 C CA . THR B 1 691 ? 4.281 10.984 24.375 1 77.12 691 THR B CA 1
ATOM 11077 C C . THR B 1 691 ? 5.309 10.477 25.391 1 77.12 691 THR B C 1
ATOM 11079 O O . THR B 1 691 ? 6.5 10.773 25.266 1 77.12 691 THR B O 1
ATOM 11082 N N . HIS B 1 692 ? 4.898 9.797 26.344 1 77.12 692 HIS B N 1
ATOM 11083 C CA . HIS B 1 692 ? 5.773 9.281 27.391 1 77.12 692 HIS B CA 1
ATOM 11084 C C . HIS B 1 692 ? 6.84 8.359 26.797 1 77.12 692 HIS B C 1
ATOM 11086 O O . HIS B 1 692 ? 8.008 8.414 27.203 1 77.12 692 HIS B O 1
ATOM 11092 N N . SER B 1 693 ? 6.445 7.57 25.922 1 75.81 693 SER B N 1
ATOM 11093 C CA . SER B 1 693 ? 7.383 6.637 25.312 1 75.81 693 SER B CA 1
ATOM 11094 C C . SER B 1 693 ? 8.492 7.375 24.562 1 75.81 693 SER B C 1
ATOM 11096 O O . SER B 1 693 ? 9.664 7.004 24.656 1 75.81 693 SER B O 1
ATOM 11098 N N . ARG B 1 694 ? 8.164 8.422 23.922 1 80.62 694 ARG B N 1
ATOM 11099 C CA . ARG B 1 694 ? 9.141 9.18 23.156 1 80.62 694 ARG B CA 1
ATOM 11100 C C . ARG B 1 694 ? 10.07 9.977 24.078 1 80.62 694 ARG B C 1
ATOM 11102 O O . ARG B 1 694 ? 11.25 10.141 23.781 1 80.62 694 ARG B O 1
ATOM 11109 N N . LYS B 1 695 ? 9.547 10.492 25.141 1 81.62 695 LYS B N 1
ATOM 11110 C CA . LYS B 1 695 ? 10.375 11.219 26.109 1 81.62 695 LYS B CA 1
ATOM 11111 C C . LYS B 1 695 ? 11.445 10.305 26.703 1 81.62 695 LYS B C 1
ATOM 11113 O O . LYS B 1 695 ? 12.602 10.711 26.859 1 81.62 695 LYS B O 1
ATOM 11118 N N . ARG B 1 696 ? 10.992 9.125 26.938 1 80.38 696 ARG B N 1
ATOM 11119 C CA . ARG B 1 696 ? 11.93 8.148 27.484 1 80.38 696 ARG B CA 1
ATOM 11120 C C . ARG B 1 696 ? 13.008 7.785 26.484 1 80.38 696 ARG B C 1
ATOM 11122 O O . ARG B 1 696 ? 14.188 7.668 26.828 1 80.38 696 ARG B O 1
ATOM 11129 N N . GLU B 1 697 ? 12.609 7.637 25.312 1 80.12 697 GLU B N 1
ATOM 11130 C CA . GLU B 1 697 ? 13.562 7.309 24.266 1 80.12 697 GLU B CA 1
ATOM 11131 C C . GLU B 1 697 ? 14.547 8.453 24.031 1 80.12 697 GLU B C 1
ATOM 11133 O O . GLU B 1 697 ? 15.734 8.219 23.797 1 80.12 697 GLU B O 1
ATOM 11138 N N . THR B 1 698 ? 14 9.578 24.109 1 81.12 698 THR B N 1
ATOM 11139 C CA . THR B 1 698 ? 14.844 10.758 23.922 1 81.12 698 THR B CA 1
ATOM 11140 C C . THR B 1 698 ? 15.875 10.875 25.047 1 81.12 698 THR B C 1
ATOM 11142 O O . THR B 1 698 ? 17.031 11.227 24.797 1 81.12 698 THR B O 1
ATOM 11145 N N . ARG B 1 699 ? 15.477 10.594 26.203 1 82.88 699 ARG B N 1
ATOM 11146 C CA . ARG B 1 699 ? 16.391 10.625 27.344 1 82.88 699 ARG B CA 1
ATOM 11147 C C . ARG B 1 699 ? 17.5 9.594 27.188 1 82.88 699 ARG B C 1
ATOM 11149 O O . ARG B 1 699 ? 18.672 9.898 27.422 1 82.88 699 ARG B O 1
ATOM 11156 N N . LYS B 1 700 ? 17.094 8.453 26.766 1 82.69 700 LYS B N 1
ATOM 11157 C CA . LYS B 1 700 ? 18.078 7.398 26.547 1 82.69 700 LYS B CA 1
ATOM 11158 C C . LYS B 1 700 ? 19.094 7.801 25.484 1 82.69 700 LYS B C 1
ATOM 11160 O O . LYS B 1 700 ? 20.297 7.598 25.641 1 82.69 700 LYS B O 1
ATOM 11165 N N . THR B 1 701 ? 18.594 8.344 24.469 1 84.31 701 THR B N 1
ATOM 11166 C CA . THR B 1 701 ? 19.438 8.766 23.359 1 84.31 701 THR B CA 1
ATOM 11167 C C . THR B 1 701 ? 20.375 9.891 23.781 1 84.31 701 THR B C 1
ATOM 11169 O O . THR B 1 701 ? 21.547 9.906 23.391 1 84.31 701 THR B O 1
ATOM 11172 N N . PHE B 1 702 ? 19.859 10.727 24.594 1 83.75 702 PHE B N 1
ATOM 11173 C CA . PHE B 1 702 ? 20.656 11.836 25.109 1 83.75 702 PHE B CA 1
ATOM 11174 C C . PHE B 1 702 ? 21.812 11.328 25.953 1 83.75 702 PHE B C 1
ATOM 11176 O O . PHE B 1 702 ? 22.938 11.789 25.812 1 83.75 702 PHE B O 1
ATOM 11183 N N . CYS B 1 703 ? 21.547 10.43 26.766 1 84.5 703 CYS B N 1
ATOM 11184 C CA . CYS B 1 703 ? 22.578 9.867 27.641 1 84.5 703 CYS B CA 1
ATOM 11185 C C . CYS B 1 703 ? 23.656 9.172 26.828 1 84.5 703 CYS B C 1
ATOM 11187 O O . CYS B 1 703 ? 24.844 9.32 27.109 1 84.5 703 CYS B O 1
ATOM 11189 N N . LEU B 1 704 ? 23.266 8.547 25.797 1 86.5 704 LEU B N 1
ATOM 11190 C CA . LEU B 1 704 ? 24.203 7.852 24.922 1 86.5 704 LEU B CA 1
ATOM 11191 C C . LEU B 1 704 ? 25.125 8.836 24.203 1 86.5 704 LEU B C 1
ATOM 11193 O O . LEU B 1 704 ? 26.328 8.617 24.109 1 86.5 704 LEU B O 1
ATOM 11197 N N . LEU B 1 705 ? 24.578 9.867 23.781 1 88.12 705 LEU B N 1
ATOM 11198 C CA . LEU B 1 705 ? 25.328 10.883 23.047 1 88.12 705 LEU B CA 1
ATOM 11199 C C . LEU B 1 705 ? 26.312 11.594 23.969 1 88.12 705 LEU B C 1
ATOM 11201 O O . LEU B 1 705 ? 27.453 11.867 23.594 1 88.12 705 LEU B O 1
#

pLDDT: mean 83.1, std 18.51, range [20.94, 98.56]

Solvent-accessible surface area (backbone atoms only — not comparable to full-atom values): 76277 Å² total; per-residue (Å²): 136,82,83,77,79,78,82,72,81,82,71,77,75,76,76,69,83,69,64,46,68,64,53,54,51,50,55,58,69,67,44,80,82,88,58,59,73,67,56,51,53,52,49,42,31,52,49,34,26,51,46,37,54,45,42,50,71,70,43,83,64,55,74,56,43,47,72,39,45,66,43,47,37,30,68,69,56,42,45,60,64,38,36,67,58,50,49,52,29,49,61,66,45,34,61,56,88,87,39,64,62,37,44,39,43,50,41,34,28,51,44,35,52,39,34,65,88,56,40,73,48,44,62,27,43,39,46,26,38,30,47,34,53,52,46,26,37,67,55,60,30,40,46,36,24,58,40,42,62,21,35,44,54,67,54,42,50,37,48,35,45,18,31,18,65,72,48,39,79,57,68,49,50,73,53,91,83,39,48,61,38,34,36,43,46,73,39,78,41,83,46,89,39,93,35,51,46,69,50,47,44,16,28,38,33,37,36,42,27,36,39,51,54,63,65,82,74,61,44,52,60,48,92,74,57,73,79,66,47,45,68,68,35,51,69,76,81,42,79,66,74,79,72,86,79,62,77,63,75,83,80,86,71,87,78,78,81,80,77,65,75,67,79,56,51,54,53,57,50,48,67,32,63,36,46,59,82,44,82,74,52,51,46,72,70,33,47,50,54,72,55,53,75,64,87,61,72,50,29,35,31,78,43,60,42,60,50,42,89,36,53,47,86,38,65,29,44,45,47,23,49,52,52,49,44,43,52,53,19,56,74,70,71,48,68,34,33,39,32,20,46,67,75,55,34,52,55,49,50,53,51,41,62,58,46,61,89,84,40,74,59,63,62,49,45,78,36,70,23,52,43,61,49,52,25,50,51,40,22,31,50,35,56,67,43,55,91,70,48,54,69,62,58,48,44,73,67,27,28,64,70,47,45,53,32,20,36,61,18,74,33,51,73,55,29,52,52,50,52,51,49,51,49,32,44,53,41,36,56,48,42,26,68,66,28,70,46,77,70,72,58,69,65,71,79,70,67,82,68,82,69,75,82,64,82,68,75,73,77,77,65,81,73,69,82,72,79,70,74,79,66,85,75,78,75,68,63,68,53,54,56,51,34,54,52,42,31,51,36,48,52,53,38,40,50,52,51,49,34,29,77,71,64,76,40,52,63,68,57,55,50,67,31,64,58,46,53,49,42,48,49,54,50,52,54,51,50,58,61,37,52,79,36,72,70,46,37,52,52,48,53,54,50,51,54,49,49,42,51,49,44,34,52,47,14,34,16,56,19,38,44,64,44,36,55,42,28,54,57,68,42,40,64,49,25,52,74,52,64,39,52,70,57,28,54,50,51,50,52,46,51,55,55,57,71,42,25,60,76,78,36,46,69,58,38,53,39,25,63,55,23,60,72,30,42,15,85,44,84,49,37,61,36,30,30,35,52,55,45,45,47,46,67,46,55,53,38,45,36,70,33,69,24,12,38,76,39,68,60,46,79,48,69,59,45,45,31,38,51,46,31,14,39,65,59,42,49,44,30,34,51,19,48,26,62,51,60,69,45,68,83,70,81,73,94,61,59,68,36,64,35,70,69,41,14,50,50,48,47,44,51,47,25,69,97,137,83,84,79,80,79,83,72,79,81,72,77,74,76,75,67,83,67,64,46,67,64,54,53,51,49,56,58,69,68,44,80,83,88,60,58,72,66,57,52,53,52,49,41,31,51,50,34,26,53,45,36,56,46,40,48,70,70,42,85,64,54,74,54,44,47,74,39,45,66,42,47,36,30,68,71,56,43,46,61,64,36,36,68,58,50,49,53,28,49,60,65,45,36,61,58,88,87,38,64,62,37,45,37,44,50,43,33,29,51,44,34,53,40,33,63,86,55,40,74,47,44,62,27,42,39,46,27,38,30,47,34,53,50,46,27,37,68,55,59,30,41,47,36,24,58,40,41,61,21,33,44,56,65,54,42,51,36,48,35,46,17,32,17,64,73,46,39,80,57,67,51,50,73,54,90,82,38,48,62,37,36,33,45,45,74,38,77,40,84,46,91,40,95,34,52,47,68,49,46,46,17,29,39,33,36,36,42,27,36,38,51,55,63,66,83,74,61,44,50,60,49,91,74,58,73,78,66,48,44,66,67,33,50,68,74,81,42,80,65,74,78,73,88,79,60,77,62,74,83,80,85,70,89,78,80,82,81,77,64,75,67,80,57,52,55,52,59,52,48,67,33,62,37,46,58,83,43,83,74,53,51,44,71,69,33,47,49,54,71,55,52,76,64,87,61,72,50,30,34,31,77,42,62,44,60,48,42,89,38,54,46,84,39,63,30,45,46,47,23,49,53,52,49,45,43,53,52,18,57,72,69,70,48,71,34,34,39,33,19,47,68,75,56,33,53,54,49,50,53,52,41,62,58,45,62,91,86,39,76,60,66,62,48,45,77,37,69,23,51,43,62,48,51,25,51,51,41,20,31,51,35,56,68,43,57,90,72,50,54,68,61,59,46,44,74,67,25,28,64,70,48,44,51,32,21,37,60,18,73,33,51,72,55,28,52,52,50,50,51,51,51,49,32,43,53,39,36,56,47,41,26,69,68,28,71,45,78,69,73,60,69,64,71,79,70,68,84,66,83,68,74,84,64,83,68,74,73,77,77,66,80,73,71,82,72,79,72,74,82,65,85,75,79,75,69,61,67,53,54,54,49,35,54,52,41,32,50,37,48,53,53,38,42,51,52,50,48,35,29,77,72,65,77,41,54,63,67,57,54,51,68,30,64,58,44,52,48,41,50,50,56,50,51,55,52,51,57,60,37,53,78,35,71,69,48,34,50,52,48,53,54,50,51,54,49,49,43,50,50,44,34,52,48,14,35,17,57,19,37,44,63,44,35,53,41,28,54,58,67,42,39,65,49,27,52,72,52,62,40,52,71,57,27,54,52,50,51,51,45,50,53,54,58,69,43,25,63,77,78,37,45,70,58,39,53,40,26,63,54,23,61,72,30,41,16,84,43,83,47,37,60,37,29,29,36,52,56,44,46,47,47,67,45,55,54,39,44,36,68,32,69,24,12,36,76,39,67,61,46,78,47,70,59,46,45,32,38,52,43,31,14,39,65,60,43,50,45,31,33,50,18,49,26,63,52,60,70,45,67,83,71,83,72,95,60,58,68,36,63,35,70,69,42,14,50,51,48,47,42,51,50,25,72,96

Sequence (1410 aa):
MTNGQEIHQREKSVVTLRDTATSVLQDFYNRPKFQDPESEKRSIIKAAAKLIKSDKRSLPVNKENYPTPQDISSLNKNFEYIPGCLLLLLQDIFAEKDSRLKISSVGQAIIQAARPRAVITPLQLGLGVQLHHCFASRFLVETLYNLVFCSSYSEVQKFENSAAISQGINIPGYSDDSFVQFVADNVDHDIRTLDGYGTFHGMGIIAGITPETKRTQPIPRLDVVQKELIPIAKIEIKYYRSPSNLFSELCYEELEDLKVVDTTKFLDFLSVVTRPLKAPVPGWSGVMQMVHEGEHPGKSGIVFLPMIDMNASDVSCIYSTMTFICSQARHYKVTPVLTFDQPLYWKANTIIANEPQGSALKSVVLRLGPFHMEMSFLRCIGHVMKGFGLQEVLEIIYAPNAVTHMLSGKAVARATRGHMLVNVALHSLLVSKIFNVDIETKPAEENINDTEIYVEEKSDDDDDDENDDAIDNNDDVDEVANKENRKQALINSTELYDRLLYGELSVEEVCEDPIVAETYTIFEKQMTAFENNRTARLWIQYSQMLEILRTFIKAERTGNWDLHLQSVYNMLPYFAAAGHNLYAKSAYVYLMTMHHLPAEHPEIFAAFQGGHHVLRRSDRYWAGLSTDLTIEQVLMRSINTSGGMTRGRGMGENQRAQWIMSMPACADINEAMQELTGTGFQTSDMHKETTHSRKRETRKTFCLLMTNGQEIHQREKSVVTLRDTATSVLQDFYNRPKFQDPESEKRSIIKAAAKLIKSDKRSLPVNKENYPTPQDISSLNKNFEYIPGCLLLLLQDIFAEKDSRLKISSVGQAIIQAARPRAVITPLQLGLGVQLHHCFASRFLVETLYNLVFCSSYSEVQKFENSAAISQGINIPGYSDDSFVQFVADNVDHDIRTLDGYGTFHGMGIIAGITPETKRTQPIPRLDVVQKELIPIAKIEIKYYRSPSNLFSELCYEELEDLKVVDTTKFLDFLSVVTRPLKAPVPGWSGVMQMVHEGEHPGKSGIVFLPMIDMNASDVSCIYSTMTFICSQARHYKVTPVLTFDQPLYWKANTIIANEPQGSALKSVVLRLGPFHMEMSFLRCIGHVMKGFGLQEVLEIIYAPNAVTHMLSGKAVARATRGHMLVNVALHSLLVSKIFNVDIETKPAEENINDTEIYVEEKSDDDDDDENDDAIDNNDDVDEVANKENRKQALINSTELYDRLLYGELSVEEVCEDPIVAETYTIFEKQMTAFENNRTARLWIQYSQMLEILRTFIKAERTGNWDLHLQSVYNMLPYFAAAGHNLYAKSAYVYLMTMHHLPAEHPEIFAAFQGGHHVLRRSDRYWAGLSTDLTIEQVLMRSINTSGGMTRGRGMGENQRAQWIMSMPACADINEAMQELTGTGFQTSDMHKETTHSRKRETRKTFCLL